Protein AF-A0AAD6YKR9-F1 (afdb_monomer_lite)

Radius of gyration: 43.33 Å; chains: 1; bounding box: 111×114×150 Å

Foldseek 3Di:
DDDDDDDDDDDQQQALDPPPDPPQRDGVVQLCLLLDQAAHDQNLLQLLLVVLVVPFDPVLCLAEAEAGAVLLVLLLCCVPPDDQASPDVSLVVVLCSLQVTNHFKYKYWYDDPDRAIWIWIAGDVQGEIETEGQQQDDDDPSSVVSVVVNCCRRNNDPPHYYYPPQDWHHDDGRHQRSLRRSQSSSCVRPVHDHDDPVCSSVSSVVSSVSSVVVSVVSVVVVVVVDDPPDDPPPDDDDDDDDDDDDDDDDDDDDDDDDDDDDDDDDDDDVVLVVVLVDDDDDDDDDDDDDDDDDDDDDDDDDDDDDDDDDDDDDDDDDDDDDDDDDDDDDDDDDDDDDDDDDDDDDDDDDDDDDDDDDDPPVLVVQLVVQCVPDDPDPQVSSQSNLVSCLVVLNDQADPVLQVLLVVVQPPPVHAPDWDDDRSCQQWTQRPLARDTDGHPGRSDCVSVVVCGVVVVSDHDPPPPPDPPPPDDDDDDDDDDDDDPDFDKAFFQADDVLQPVVLVVCLVQPLFQFAPFDDLLVLVCVQPCVPPVRRDLPPPPADPVNSVVSVVVSVVRTQWGFDDDPVGGHTAGPPFPRMDTDDDPVLNVDNNDGDPSRVVCPPDDPDPDPPVSNDVVVVCVVCVSVVNNLLVDPPDPRDPVSVVVVCVVVCVCVVVQLVVQQVVQQVQVVVCVVVVHDCPPRDGDDVVLVVLLVCCVVDVPVSVVVVVVGVHDDPVVSVVVVLVPQDDPQPCDPVVVVVVVVVCVVVVNDPPDDKDKDKDFAFDDQDWDWDAHDVVRWIWTDFAPDSDTDTDPDPVSVVVVVPDPGGGDRTDIDIDIGDDDPPPDPDDPDPDDPDDD

pLDDT: mean 75.24, std 23.5, range [25.25, 98.62]

Structure (mmCIF, N/CA/C/O backbone):
data_AF-A0AAD6YKR9-F1
#
_entry.id   AF-A0AAD6YKR9-F1
#
loop_
_atom_site.group_PDB
_atom_site.id
_atom_site.type_symbol
_atom_site.label_atom_id
_atom_site.label_alt_id
_atom_site.label_comp_id
_atom_site.label_asym_id
_atom_site.label_entity_id
_atom_site.label_seq_id
_atom_site.pdbx_PDB_ins_code
_atom_site.Cartn_x
_atom_site.Cartn_y
_atom_site.Cartn_z
_atom_site.occupancy
_atom_site.B_iso_or_equiv
_atom_site.auth_seq_id
_atom_site.auth_comp_id
_atom_site.auth_asym_id
_atom_site.auth_atom_id
_atom_site.pdbx_PDB_model_num
ATOM 1 N N . MET A 1 1 ? -7.871 21.750 -25.977 1.00 30.81 1 MET A N 1
ATOM 2 C CA . MET A 1 1 ? -8.612 20.843 -25.073 1.00 30.81 1 MET A CA 1
ATOM 3 C C . MET A 1 1 ? -7.611 20.211 -24.122 1.00 30.81 1 MET A C 1
ATOM 5 O O . MET A 1 1 ? -6.520 19.886 -24.573 1.00 30.81 1 MET A O 1
ATOM 9 N N . VAL A 1 2 ? -7.947 20.084 -22.839 1.00 27.41 2 VAL A N 1
ATOM 10 C CA . VAL A 1 2 ? -7.132 19.394 -21.824 1.00 27.41 2 VAL A CA 1
ATOM 11 C C . VAL A 1 2 ? -7.937 18.183 -21.360 1.00 27.41 2 VAL A C 1
ATOM 13 O O . VAL A 1 2 ? -9.126 18.340 -21.097 1.00 27.41 2 VAL A O 1
ATOM 16 N N . CYS A 1 3 ? -7.325 16.999 -21.279 1.00 25.25 3 CYS A N 1
ATOM 17 C CA . CYS A 1 3 ? -7.979 15.839 -20.670 1.00 25.25 3 CYS A CA 1
ATOM 18 C C . CYS A 1 3 ? -7.855 15.907 -19.140 1.00 25.25 3 CYS A C 1
ATOM 20 O O . CYS A 1 3 ? -6.724 15.946 -18.647 1.00 25.25 3 CYS A O 1
ATOM 22 N N . PRO A 1 4 ? -8.966 15.887 -18.385 1.00 33.78 4 PRO A N 1
ATOM 23 C CA . PRO A 1 4 ? -8.945 15.527 -16.974 1.00 33.78 4 PRO A CA 1
ATOM 24 C C . PRO A 1 4 ? -8.812 14.001 -16.819 1.00 33.78 4 PRO A C 1
ATOM 26 O O . PRO A 1 4 ? -9.111 13.251 -17.747 1.00 33.78 4 PRO A O 1
ATOM 29 N N . GLY A 1 5 ? -8.411 13.543 -15.631 1.00 38.03 5 GLY A N 1
ATOM 30 C CA . GLY A 1 5 ? -8.423 12.121 -15.273 1.00 38.03 5 GLY A CA 1
ATOM 31 C C . GLY A 1 5 ? -7.105 11.380 -15.516 1.00 38.03 5 GLY A C 1
ATOM 32 O O . GLY A 1 5 ? -6.926 10.698 -16.521 1.00 38.03 5 GLY A O 1
ATOM 33 N N . ALA A 1 6 ? -6.220 11.431 -14.523 1.00 30.66 6 ALA A N 1
ATOM 34 C CA . ALA A 1 6 ? -5.310 10.332 -14.215 1.00 30.66 6 ALA A CA 1
ATOM 35 C C . ALA A 1 6 ? -5.617 9.897 -12.771 1.00 30.66 6 ALA A C 1
ATOM 37 O O . ALA A 1 6 ? -5.738 10.777 -11.914 1.00 30.66 6 ALA A O 1
ATOM 38 N N . PRO A 1 7 ? -5.789 8.596 -12.475 1.00 35.00 7 PRO A N 1
ATOM 39 C CA . PRO A 1 7 ? -6.117 8.161 -11.124 1.00 35.00 7 PRO A CA 1
ATOM 40 C C . PRO A 1 7 ? -4.939 8.445 -10.187 1.00 35.00 7 PRO A C 1
ATOM 42 O O . PRO A 1 7 ? -3.826 7.958 -10.393 1.00 35.00 7 PRO A O 1
ATOM 45 N N . HIS A 1 8 ? -5.183 9.235 -9.143 1.00 35.34 8 HIS A N 1
ATOM 46 C CA . HIS A 1 8 ? -4.232 9.374 -8.048 1.00 35.34 8 HIS A CA 1
ATOM 47 C C . HIS A 1 8 ? -4.190 8.054 -7.273 1.00 35.34 8 HIS A C 1
ATOM 49 O O . HIS A 1 8 ? -5.180 7.672 -6.656 1.00 35.34 8 HIS A O 1
ATOM 55 N N . PHE A 1 9 ? -3.046 7.366 -7.295 1.00 37.69 9 PHE A N 1
ATOM 56 C CA . PHE A 1 9 ? -2.819 6.187 -6.461 1.00 37.69 9 PHE A CA 1
ATOM 57 C C . PHE A 1 9 ? -2.916 6.584 -4.983 1.00 37.69 9 PHE A C 1
ATOM 59 O O . PHE A 1 9 ? -2.046 7.281 -4.458 1.00 37.69 9 PHE A O 1
ATOM 66 N N . LEU A 1 10 ? -4.002 6.166 -4.336 1.00 42.97 10 LEU A N 1
ATOM 67 C CA . LEU A 1 10 ? -4.248 6.404 -2.918 1.00 42.97 10 LEU A CA 1
ATOM 68 C C . LEU A 1 10 ? -3.353 5.480 -2.083 1.00 42.97 10 LEU A C 1
ATOM 70 O O . LEU A 1 10 ? -3.050 4.364 -2.495 1.00 42.97 10 LEU A O 1
ATOM 74 N N . SER A 1 11 ? -2.931 5.927 -0.901 1.00 47.50 11 SER A N 1
ATOM 75 C CA . SER A 1 11 ? -2.203 5.056 0.034 1.00 47.50 11 SER A CA 1
ATOM 76 C C . SER A 1 11 ? -3.171 4.142 0.791 1.00 47.50 11 SER A C 1
ATOM 78 O O . SER A 1 11 ? -4.264 4.575 1.152 1.00 47.50 11 SER A O 1
ATOM 80 N N . TRP A 1 12 ? -2.745 2.919 1.129 1.00 43.59 12 TRP A N 1
ATOM 81 C CA . TRP A 1 12 ? -3.464 2.031 2.057 1.00 43.59 12 TRP A CA 1
ATOM 82 C C . TRP A 1 12 ? -3.850 2.733 3.367 1.00 43.59 12 TRP A C 1
ATOM 84 O O . TRP A 1 12 ? -4.947 2.518 3.871 1.00 43.59 12 TRP A O 1
ATOM 94 N N . GLN A 1 13 ? -2.983 3.620 3.872 1.00 54.97 13 GLN A N 1
ATOM 95 C CA . GLN A 1 13 ? -3.182 4.390 5.108 1.00 54.97 13 GLN A CA 1
ATOM 96 C C . GLN A 1 13 ? -3.863 5.755 4.892 1.00 54.97 13 GLN A C 1
ATOM 98 O O . GLN A 1 13 ? -3.960 6.554 5.827 1.00 54.97 13 GLN A O 1
ATOM 103 N N . GLN A 1 14 ? -4.299 6.075 3.670 1.00 64.31 14 GLN A N 1
ATOM 104 C CA . GLN A 1 14 ? -4.978 7.338 3.390 1.00 64.31 14 GLN A CA 1
ATOM 105 C C . GLN A 1 14 ? -6.396 7.316 3.988 1.00 64.31 14 GLN A C 1
ATOM 107 O O . GLN A 1 14 ? -7.160 6.405 3.665 1.00 64.31 14 GLN A O 1
ATOM 112 N N . PRO A 1 15 ? -6.780 8.298 4.829 1.00 68.31 15 PRO A N 1
ATOM 113 C CA . PRO A 1 15 ? -8.119 8.336 5.403 1.00 68.31 15 PRO A CA 1
ATOM 114 C C . PRO A 1 15 ? -9.194 8.504 4.328 1.00 68.31 15 PRO A C 1
ATOM 116 O O . PRO A 1 15 ? -9.160 9.455 3.541 1.00 68.31 15 PRO A O 1
ATOM 119 N N . ILE A 1 16 ? -10.172 7.606 4.338 1.00 70.25 16 ILE A N 1
ATOM 120 C CA . ILE A 1 16 ? -11.372 7.657 3.509 1.00 70.25 16 ILE A CA 1
ATOM 121 C C . ILE A 1 16 ? -12.424 8.449 4.298 1.00 70.25 16 ILE A C 1
ATOM 123 O O . ILE A 1 16 ? -13.108 7.924 5.173 1.00 70.25 16 ILE A O 1
ATOM 127 N N . GLY A 1 17 ? -12.449 9.766 4.081 1.00 55.19 17 GLY A N 1
ATOM 128 C CA . GLY A 1 17 ? -13.055 10.710 5.022 1.00 55.19 17 GLY A CA 1
ATOM 129 C C . GLY A 1 17 ? -14.578 10.860 4.936 1.00 55.19 17 GLY A C 1
ATOM 130 O O . GLY A 1 17 ? -15.104 11.394 3.959 1.00 55.19 17 GLY A O 1
ATOM 131 N N . PHE A 1 18 ? -15.271 10.554 6.035 1.00 58.19 18 PHE A N 1
ATOM 132 C CA . PHE A 1 18 ? -16.626 11.044 6.302 1.00 58.19 18 PHE A CA 1
ATOM 133 C C . PHE A 1 18 ? -16.576 12.555 6.589 1.00 58.19 18 PHE A C 1
ATOM 135 O O . PHE A 1 18 ? -16.309 12.981 7.713 1.00 58.19 18 PHE A O 1
ATOM 142 N N . ALA A 1 19 ? -16.847 13.386 5.578 1.00 48.47 19 ALA A N 1
ATOM 143 C CA . ALA A 1 19 ? -16.595 14.837 5.606 1.00 48.47 19 ALA A CA 1
ATOM 144 C C . ALA A 1 19 ? -17.285 15.636 6.741 1.00 48.47 19 ALA A C 1
ATOM 146 O O . ALA A 1 19 ? -16.928 16.789 6.977 1.00 48.47 19 ALA A O 1
ATOM 147 N N . LYS A 1 20 ? -18.261 15.051 7.452 1.00 51.28 20 LYS A N 1
ATOM 148 C CA . LYS A 1 20 ? -18.996 15.692 8.560 1.00 51.28 20 LYS A CA 1
ATOM 149 C C . LYS A 1 20 ? -18.568 15.230 9.961 1.00 51.28 20 LYS A C 1
ATOM 151 O O . LYS A 1 20 ? -18.873 15.927 10.930 1.00 51.28 20 LYS A O 1
ATOM 156 N N . HIS A 1 21 ? -17.857 14.107 10.098 1.00 51.41 21 HIS A N 1
ATOM 157 C CA . HIS A 1 21 ? -17.496 13.513 11.394 1.00 51.41 21 HIS A CA 1
ATOM 158 C C . HIS A 1 21 ? -16.002 13.118 11.417 1.00 51.41 21 HIS A C 1
ATOM 160 O O . HIS A 1 21 ? -15.635 12.062 10.909 1.00 51.41 21 HIS A O 1
ATOM 166 N N . PRO A 1 22 ? -15.116 13.968 11.986 1.00 43.59 22 PRO A N 1
ATOM 167 C CA . PRO A 1 22 ? -13.678 13.924 11.696 1.00 43.59 22 PRO A CA 1
ATOM 168 C C . PRO A 1 22 ? -12.749 12.980 12.506 1.00 43.59 22 PRO A C 1
ATOM 170 O O . PRO A 1 22 ? -11.551 13.036 12.220 1.00 43.59 22 PRO A O 1
ATOM 173 N N . PRO A 1 23 ? -13.157 12.148 13.496 1.00 51.56 23 PRO A N 1
ATOM 174 C CA . PRO A 1 23 ? -12.191 11.286 14.192 1.00 51.56 23 PRO A CA 1
ATOM 175 C C . PRO A 1 23 ? -11.860 9.992 13.425 1.00 51.56 23 PRO A C 1
ATOM 177 O O . PRO A 1 23 ? -10.745 9.484 13.548 1.00 51.56 23 PRO A O 1
ATOM 180 N N . TYR A 1 24 ? -12.798 9.459 12.635 1.00 63.00 24 TYR A N 1
ATOM 181 C CA . TYR A 1 24 ? -12.702 8.113 12.065 1.00 63.00 24 TYR A CA 1
ATOM 182 C C . TYR A 1 24 ? -11.741 8.064 10.876 1.00 63.00 24 TYR A C 1
ATOM 184 O O . TYR A 1 24 ? -12.052 8.508 9.769 1.00 63.00 24 TYR A O 1
ATOM 192 N N . LYS A 1 25 ? -10.564 7.473 11.093 1.00 73.38 25 LYS A N 1
ATOM 193 C CA . LYS A 1 25 ? -9.632 7.115 10.019 1.00 73.38 25 LYS A CA 1
ATOM 194 C C . LYS A 1 25 ? -9.986 5.736 9.475 1.00 73.38 25 LYS A C 1
ATOM 196 O O . LYS A 1 25 ? -9.222 4.784 9.620 1.00 73.38 25 LYS A O 1
ATOM 201 N N . LEU A 1 26 ? -11.142 5.635 8.823 1.00 82.75 26 LEU A N 1
ATOM 202 C CA . LEU A 1 26 ? -11.401 4.498 7.949 1.00 82.75 26 LEU A CA 1
ATOM 203 C C . LEU A 1 26 ? -10.357 4.509 6.819 1.00 82.75 26 LEU A C 1
ATOM 205 O O . LEU A 1 26 ? -10.018 5.567 6.285 1.00 82.75 26 LEU A O 1
ATOM 209 N N . THR A 1 27 ? -9.807 3.347 6.497 1.00 85.38 27 THR A N 1
ATOM 210 C CA . THR A 1 27 ? -8.739 3.156 5.507 1.00 85.38 27 THR A CA 1
ATOM 211 C C . THR A 1 27 ? -9.074 1.954 4.631 1.00 85.38 27 THR A C 1
ATOM 213 O O . THR A 1 27 ? -9.939 1.150 4.981 1.00 85.38 27 THR A O 1
ATOM 216 N N . TYR A 1 28 ? -8.370 1.790 3.508 1.00 79.31 28 TYR A N 1
ATOM 217 C CA . TYR A 1 28 ? -8.509 0.580 2.689 1.00 79.31 28 TYR A CA 1
ATOM 218 C C . TYR A 1 28 ? -8.043 -0.679 3.437 1.00 79.31 28 TYR A C 1
ATOM 220 O O . TYR A 1 28 ? -8.544 -1.764 3.170 1.00 79.31 28 TYR A O 1
ATOM 228 N N . GLU A 1 29 ? -7.132 -0.522 4.404 1.00 78.81 29 GLU A N 1
ATOM 229 C CA . GLU A 1 29 ? -6.679 -1.588 5.305 1.00 78.81 29 GLU A CA 1
ATOM 230 C C . GLU A 1 29 ? -7.815 -2.038 6.235 1.00 78.81 29 GLU A C 1
ATOM 232 O O . GLU A 1 29 ? -8.189 -3.205 6.205 1.00 78.81 29 GLU A O 1
ATOM 237 N N . HIS A 1 30 ? -8.451 -1.099 6.948 1.00 85.69 30 HIS A N 1
ATOM 238 C CA . HIS A 1 30 ? -9.611 -1.384 7.800 1.00 85.69 30 HIS A CA 1
ATOM 239 C C . HIS A 1 30 ? -10.779 -2.002 7.014 1.00 85.69 30 HIS A C 1
ATOM 241 O O . HIS A 1 30 ? -11.411 -2.943 7.481 1.00 85.69 30 HIS A O 1
ATOM 247 N N . LEU A 1 31 ? -11.051 -1.519 5.797 1.00 84.06 31 LEU A N 1
ATOM 248 C CA . LEU A 1 31 ? -12.107 -2.079 4.948 1.00 84.06 31 LEU A CA 1
ATOM 249 C C . LEU A 1 31 ? -11.773 -3.504 4.454 1.00 84.06 31 LEU A C 1
ATOM 251 O O . LEU A 1 31 ? -12.674 -4.295 4.192 1.00 84.06 31 LEU A O 1
ATOM 255 N N . ALA A 1 32 ? -10.493 -3.875 4.346 1.00 82.38 32 ALA A N 1
ATOM 256 C CA . ALA A 1 32 ? -10.098 -5.235 3.977 1.00 82.38 32 ALA A CA 1
ATOM 257 C C . ALA A 1 32 ? -10.319 -6.261 5.110 1.00 82.38 32 ALA A C 1
ATOM 259 O O . ALA A 1 32 ? -10.447 -7.454 4.816 1.00 82.38 32 ALA A O 1
ATOM 260 N N . ASP A 1 33 ? -10.417 -5.829 6.375 1.00 83.69 33 ASP A N 1
ATOM 261 C CA . ASP A 1 33 ? -10.671 -6.721 7.518 1.00 83.69 33 ASP A CA 1
ATOM 262 C C . ASP A 1 33 ? -12.056 -7.394 7.452 1.00 83.69 33 ASP A C 1
ATOM 264 O O . ASP A 1 33 ? -12.194 -8.551 7.868 1.00 83.69 33 ASP A O 1
ATOM 268 N N . ASP A 1 34 ? -13.057 -6.734 6.854 1.00 84.31 34 ASP A N 1
ATOM 269 C CA . ASP A 1 34 ? -14.379 -7.320 6.580 1.00 84.31 34 ASP A CA 1
ATOM 270 C C . ASP A 1 34 ? -14.308 -8.511 5.612 1.00 84.31 34 ASP A C 1
ATOM 272 O O . ASP A 1 34 ? -15.046 -9.485 5.754 1.00 84.31 34 ASP A O 1
ATOM 276 N N . LEU A 1 35 ? -13.393 -8.494 4.640 1.00 84.44 35 LEU A N 1
ATOM 277 C CA . LEU A 1 35 ? -13.245 -9.596 3.680 1.00 84.44 35 LEU A CA 1
ATOM 278 C C . LEU A 1 35 ? -12.481 -10.805 4.253 1.00 84.44 35 LEU A C 1
ATOM 280 O O . LEU A 1 35 ? -12.426 -11.859 3.607 1.00 84.44 35 LEU A O 1
ATOM 284 N N . GLY A 1 36 ? -11.880 -10.660 5.437 1.00 84.44 36 GLY A N 1
ATOM 285 C CA . GLY A 1 36 ? -11.018 -11.656 6.069 1.00 84.44 36 GLY A CA 1
ATOM 286 C C . GLY A 1 36 ? -11.638 -12.393 7.260 1.00 84.44 36 GLY A C 1
ATOM 287 O O . GLY A 1 36 ? -12.846 -12.398 7.500 1.00 84.44 36 GLY A O 1
ATOM 288 N N . GLU A 1 37 ? -10.759 -13.007 8.051 1.00 87.62 37 GLU A N 1
ATOM 289 C CA . GLU A 1 37 ? -11.054 -13.588 9.372 1.00 87.62 37 GLU A CA 1
ATOM 290 C C . GLU A 1 37 ? -10.409 -12.738 10.487 1.00 87.62 37 GLU A C 1
ATOM 292 O O . GLU A 1 37 ? -10.024 -13.241 11.536 1.00 87.62 37 GLU A O 1
ATOM 297 N N . ASN A 1 38 ? -10.266 -11.429 10.252 1.00 88.94 38 ASN A N 1
ATOM 298 C CA . ASN A 1 38 ? -9.719 -10.487 11.226 1.00 88.94 38 ASN A CA 1
ATOM 299 C C . ASN A 1 38 ? -10.822 -9.951 12.157 1.00 88.94 38 ASN A C 1
ATOM 301 O O . ASN A 1 38 ? -12.008 -9.955 11.809 1.00 88.94 38 ASN A O 1
ATOM 305 N N . LEU A 1 39 ? -10.416 -9.471 13.335 1.00 91.38 39 LEU A N 1
ATOM 306 C CA . LEU A 1 39 ? -11.245 -8.627 14.199 1.00 91.38 39 LEU A CA 1
ATOM 307 C C . LEU A 1 39 ? -11.442 -7.257 13.544 1.00 91.38 39 LEU A C 1
ATOM 309 O O . LEU A 1 39 ? -10.503 -6.717 12.968 1.00 91.38 39 LEU A O 1
ATOM 313 N N . LEU A 1 40 ? -12.636 -6.680 13.674 1.00 94.31 40 LEU A N 1
ATOM 314 C CA . LEU A 1 40 ? -12.920 -5.348 13.136 1.00 94.31 40 LEU A CA 1
ATOM 315 C C . LEU A 1 40 ? -12.443 -4.236 14.072 1.00 94.31 40 LEU A C 1
ATOM 317 O O . LEU A 1 40 ? -12.635 -4.309 15.292 1.00 94.31 40 LEU A O 1
ATOM 321 N N . SER A 1 41 ? -11.857 -3.192 13.484 1.00 94.19 41 SER A N 1
ATOM 322 C CA . SER A 1 41 ? -11.467 -1.981 14.202 1.00 94.19 41 SER A CA 1
ATOM 323 C C . SER A 1 41 ? -12.678 -1.124 14.588 1.00 94.19 41 SER A C 1
ATOM 325 O O . SER A 1 41 ? -13.777 -1.270 14.047 1.00 94.19 41 SER A O 1
ATOM 327 N N . ASP A 1 42 ? -12.441 -0.194 15.515 1.00 94.06 42 ASP A N 1
ATOM 328 C CA . ASP A 1 42 ? -13.374 0.876 15.890 1.00 94.06 42 ASP A CA 1
ATOM 329 C C . ASP A 1 42 ? -13.989 1.569 14.663 1.00 94.06 42 ASP A C 1
ATOM 331 O O . ASP A 1 42 ? -15.202 1.709 14.552 1.00 94.06 42 ASP A O 1
ATOM 335 N N . SER A 1 43 ? -13.143 1.896 13.690 1.00 93.12 43 SER A N 1
ATOM 336 C CA . SER A 1 43 ? -13.470 2.654 12.487 1.00 93.12 43 SER A CA 1
ATOM 337 C C . SER A 1 43 ? -14.385 1.892 11.523 1.00 93.12 43 SER A C 1
ATOM 339 O O . SER A 1 43 ? -15.132 2.529 10.783 1.00 93.12 43 SER A O 1
ATOM 341 N N . VAL A 1 44 ? -14.351 0.552 11.524 1.00 93.69 44 VAL A N 1
ATOM 342 C CA . VAL A 1 44 ? -15.284 -0.280 10.740 1.00 93.69 44 VAL A CA 1
ATOM 343 C C . VAL A 1 44 ? -16.626 -0.394 11.458 1.00 93.69 44 VAL A C 1
ATOM 345 O O . VAL A 1 44 ? -17.671 -0.191 10.843 1.00 93.69 44 VAL A O 1
ATOM 348 N N . VAL A 1 45 ? -16.612 -0.653 12.771 1.00 96.31 45 VAL A N 1
ATOM 349 C CA . VAL A 1 45 ? -17.840 -0.722 13.582 1.00 96.31 45 VAL A CA 1
ATOM 350 C C . VAL A 1 45 ? -18.590 0.613 13.532 1.00 96.31 45 VAL A C 1
ATOM 352 O O . VAL A 1 45 ? -19.795 0.626 13.293 1.00 96.31 45 VAL A O 1
ATOM 355 N N . ASP A 1 46 ? -17.890 1.742 13.648 1.00 95.06 46 ASP A N 1
ATOM 356 C CA . ASP A 1 46 ? -18.496 3.072 13.531 1.00 95.06 46 ASP A CA 1
ATOM 357 C C . ASP A 1 46 ? -19.015 3.391 12.120 1.00 95.06 46 ASP A C 1
ATOM 359 O O . ASP A 1 46 ? -20.040 4.064 11.998 1.00 95.06 46 ASP A O 1
ATOM 363 N N . ALA A 1 47 ? -18.387 2.867 11.061 1.00 93.12 47 ALA A N 1
ATOM 364 C CA . ALA A 1 47 ? -18.905 2.991 9.696 1.00 93.12 47 ALA A CA 1
ATOM 365 C C . ALA A 1 47 ? -20.208 2.194 9.490 1.00 93.12 47 ALA A C 1
ATOM 367 O O . ALA A 1 47 ? -21.140 2.701 8.863 1.00 93.12 47 ALA A O 1
ATOM 368 N N . LEU A 1 48 ? -20.319 0.989 10.066 1.00 95.75 48 LEU A N 1
ATOM 369 C CA . LEU A 1 48 ? -21.569 0.215 10.068 1.00 95.75 48 LEU A CA 1
ATOM 370 C C . LEU A 1 48 ? -22.667 0.907 10.886 1.00 95.75 48 LEU A C 1
ATOM 372 O O . LEU A 1 48 ? -23.825 0.934 10.479 1.00 95.75 48 LEU A O 1
ATOM 376 N N . LEU A 1 49 ? -22.318 1.523 12.014 1.00 96.44 49 LEU A N 1
ATOM 377 C CA . LEU A 1 49 ? -23.282 2.268 12.826 1.00 96.44 49 LEU A CA 1
ATOM 378 C C . LEU A 1 49 ? -23.742 3.564 12.147 1.00 96.44 49 LEU A C 1
ATOM 380 O O . LEU A 1 49 ? -24.879 3.988 12.360 1.00 96.44 49 LEU A O 1
ATOM 384 N N . GLU A 1 50 ? -22.908 4.185 11.313 1.00 93.38 50 GLU A N 1
ATOM 385 C CA . GLU A 1 50 ? -23.327 5.297 10.454 1.00 93.38 50 GLU A CA 1
ATOM 386 C C . GLU A 1 50 ? -24.305 4.838 9.353 1.00 93.38 50 GLU A C 1
ATOM 388 O O . GLU A 1 50 ? -25.227 5.588 9.026 1.00 93.38 50 GLU A O 1
ATOM 393 N N . GLU A 1 51 ? -24.212 3.593 8.858 1.00 94.88 51 GLU A N 1
ATOM 394 C CA . GLU A 1 51 ? -25.262 3.021 7.996 1.00 94.88 51 GLU A CA 1
ATOM 395 C C . GLU A 1 51 ? -26.597 2.918 8.742 1.00 94.88 51 GLU A C 1
ATOM 397 O O . GLU A 1 51 ? -27.601 3.460 8.267 1.00 94.88 51 GLU A O 1
ATOM 402 N N . VAL A 1 52 ? -26.595 2.324 9.943 1.00 96.25 52 VAL A N 1
ATOM 403 C CA . VAL A 1 52 ? -27.800 2.187 10.783 1.00 96.25 52 VAL A CA 1
ATOM 404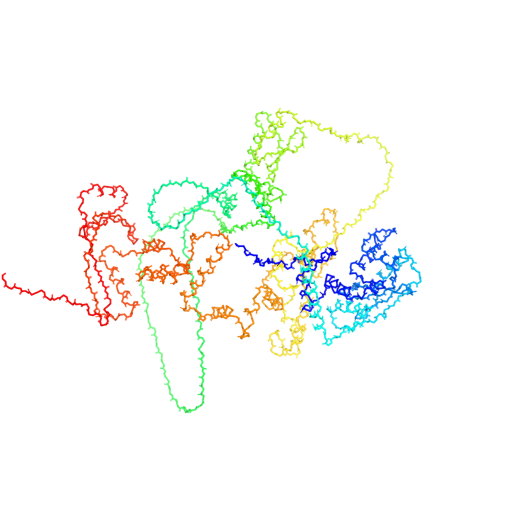 C C . VAL A 1 52 ? -28.429 3.558 11.060 1.00 96.25 52 VAL A C 1
ATOM 406 O O . VAL A 1 52 ? -29.648 3.713 10.960 1.00 96.25 52 VAL A O 1
ATOM 409 N N . LYS A 1 53 ? -27.607 4.585 11.324 1.00 95.06 53 LYS A N 1
ATOM 410 C CA . LYS A 1 53 ? -28.059 5.983 11.456 1.00 95.06 53 LYS A CA 1
ATOM 411 C C . LYS A 1 53 ? -28.659 6.539 10.163 1.00 95.06 53 LYS A C 1
ATOM 413 O O . LYS A 1 53 ? -29.665 7.239 10.233 1.00 95.06 53 LYS A O 1
ATOM 418 N N . SER A 1 54 ? -28.088 6.232 8.997 1.00 93.06 54 SER A N 1
ATOM 419 C CA . SER A 1 54 ? -28.605 6.713 7.706 1.00 93.06 54 SER A CA 1
ATOM 420 C C . SER A 1 54 ? -29.934 6.059 7.296 1.00 93.06 54 SER A C 1
ATOM 422 O O . SER A 1 54 ? -30.723 6.673 6.577 1.00 93.06 54 SER A O 1
ATOM 424 N N . ARG A 1 55 ? -30.210 4.845 7.793 1.00 95.25 55 ARG A N 1
ATOM 425 C CA . ARG A 1 55 ? -31.459 4.098 7.561 1.00 95.25 55 ARG A CA 1
ATOM 426 C C . ARG A 1 55 ? -32.577 4.398 8.566 1.00 95.25 55 ARG A C 1
ATOM 428 O O . ARG A 1 55 ? -33.720 4.028 8.301 1.00 95.25 55 ARG A O 1
ATOM 435 N N . LEU A 1 56 ? -32.292 5.064 9.691 1.00 95.69 56 LEU A N 1
ATOM 436 C CA . LEU A 1 56 ? -33.310 5.437 10.681 1.00 95.69 56 LEU A CA 1
ATOM 437 C C . LEU A 1 56 ? -34.346 6.412 10.080 1.00 95.69 56 LEU A C 1
ATOM 439 O O . LEU A 1 56 ? -33.977 7.502 9.635 1.00 95.69 56 LEU A O 1
ATOM 443 N N . PRO A 1 57 ? -35.657 6.096 10.116 1.00 94.31 57 PRO A N 1
ATOM 444 C CA . PRO A 1 57 ? -36.698 7.039 9.713 1.00 94.31 57 PRO A CA 1
ATOM 445 C C . PRO A 1 57 ? -36.648 8.336 10.533 1.00 94.31 57 PRO A C 1
ATOM 447 O O . PRO A 1 57 ? -36.456 8.297 11.745 1.00 94.31 57 PRO A O 1
ATOM 450 N N . ALA A 1 58 ? -36.932 9.485 9.912 1.00 92.19 58 ALA A N 1
ATOM 451 C CA . ALA A 1 58 ? -36.833 10.815 10.543 1.00 92.19 58 ALA A CA 1
ATOM 452 C C . ALA A 1 58 ? -37.790 11.075 11.739 1.00 92.19 58 ALA A C 1
ATOM 454 O O . ALA A 1 58 ? -37.741 12.139 12.364 1.00 92.19 58 ALA A O 1
ATOM 455 N N . ALA A 1 59 ? -38.681 10.124 12.041 1.00 90.62 59 ALA A N 1
ATOM 456 C CA . ALA A 1 59 ? -39.416 10.048 13.303 1.00 90.62 59 ALA A CA 1
ATOM 457 C C . ALA A 1 59 ? -38.599 9.282 14.360 1.00 90.62 59 ALA A C 1
ATOM 459 O O . ALA A 1 59 ? -38.239 9.857 15.383 1.00 90.62 59 ALA A O 1
ATOM 460 N N . ALA A 1 60 ? -38.216 8.035 14.061 1.00 91.56 60 ALA A N 1
ATOM 461 C CA . ALA A 1 60 ? -37.401 7.183 14.928 1.00 91.56 60 ALA A CA 1
ATOM 462 C C . ALA A 1 60 ? -36.049 7.821 15.298 1.00 91.56 60 ALA A C 1
ATOM 464 O O . ALA A 1 60 ? -35.602 7.675 16.428 1.00 91.56 60 ALA A O 1
ATOM 465 N N . SER A 1 61 ? -35.432 8.619 14.420 1.00 89.12 61 SER A N 1
ATOM 466 C CA . SER A 1 61 ? -34.194 9.362 14.720 1.00 89.12 61 SER A CA 1
ATOM 467 C C . SER A 1 61 ? -34.351 10.483 15.770 1.00 89.12 61 SER A C 1
ATOM 469 O O . SER A 1 61 ? -33.384 11.187 16.060 1.00 89.12 61 SER A O 1
ATOM 471 N N . LYS A 1 62 ? -35.564 10.705 16.302 1.00 89.69 62 LYS A N 1
ATOM 472 C CA . LYS A 1 62 ? -35.859 11.582 17.456 1.00 89.69 62 LYS A CA 1
ATOM 473 C C . LYS A 1 62 ? -36.172 10.806 18.740 1.00 89.69 62 LYS A C 1
ATOM 475 O O . LYS A 1 62 ? -36.419 11.425 19.772 1.00 89.69 62 LYS A O 1
ATOM 480 N N . GLU A 1 63 ? -36.219 9.481 18.655 1.00 94.12 63 GLU A N 1
ATOM 481 C CA . GLU A 1 63 ? -36.571 8.557 19.739 1.00 94.12 63 GLU A CA 1
ATOM 482 C C . GLU A 1 63 ? -35.400 7.607 20.038 1.00 94.12 63 GLU A C 1
ATOM 484 O O . GLU A 1 63 ? -35.139 7.294 21.198 1.00 94.12 63 GLU A O 1
ATOM 489 N N . ILE A 1 64 ? -34.654 7.215 19.002 1.00 96.44 64 ILE A N 1
ATOM 490 C CA . ILE A 1 64 ? -33.500 6.319 19.036 1.00 96.44 64 ILE A CA 1
ATOM 491 C C . ILE A 1 64 ? -32.238 7.113 18.687 1.00 96.44 64 ILE A C 1
ATOM 493 O O . ILE A 1 64 ? -32.101 7.651 17.586 1.00 96.44 64 ILE A O 1
ATOM 497 N N . VAL A 1 65 ? -31.290 7.145 19.620 1.00 96.00 65 VAL A N 1
ATOM 498 C CA . VAL A 1 65 ? -29.937 7.673 19.419 1.00 96.00 65 VAL A CA 1
ATOM 499 C C . VAL A 1 65 ? -28.981 6.493 19.258 1.00 96.00 65 VAL A C 1
ATOM 501 O O . VAL A 1 65 ? -28.963 5.604 20.105 1.00 96.00 65 VAL A O 1
ATOM 504 N N . VAL A 1 66 ? -28.165 6.483 18.202 1.00 97.12 66 VAL A N 1
ATOM 505 C CA . VAL A 1 66 ? -27.093 5.490 18.014 1.00 97.12 66 VAL A CA 1
ATOM 506 C C . VAL A 1 66 ? -25.749 6.159 18.283 1.00 97.12 66 VAL A C 1
ATOM 508 O O . VAL A 1 66 ? -25.361 7.092 17.573 1.00 97.12 66 VAL A O 1
ATOM 511 N N . ALA A 1 67 ? -25.055 5.689 19.316 1.00 97.06 67 ALA A N 1
ATOM 512 C CA . ALA A 1 67 ? -23.722 6.147 19.672 1.00 97.06 67 ALA A CA 1
ATOM 513 C C . ALA A 1 67 ? -22.629 5.480 18.829 1.00 97.06 67 ALA A C 1
ATOM 515 O O . ALA A 1 67 ? -22.839 4.472 18.157 1.00 97.06 67 ALA A O 1
ATOM 516 N N . ASP A 1 68 ? -21.448 6.076 18.908 1.00 95.50 68 ASP A N 1
ATOM 517 C CA . ASP A 1 68 ? -20.192 5.577 18.357 1.00 95.50 68 ASP A CA 1
ATOM 518 C C . ASP A 1 68 ? -19.383 4.763 19.389 1.00 95.50 68 ASP A C 1
ATOM 520 O O . ASP A 1 68 ? -19.669 4.792 20.589 1.00 95.50 68 ASP A O 1
ATOM 524 N N . THR A 1 69 ? -18.347 4.049 18.942 1.00 95.69 69 THR A N 1
ATOM 525 C CA . THR A 1 69 ? -17.440 3.274 19.816 1.00 95.69 69 THR A CA 1
ATOM 526 C C . THR A 1 69 ? -16.669 4.150 20.810 1.00 95.69 69 THR A C 1
ATOM 528 O O . THR A 1 69 ? -16.371 3.728 21.934 1.00 95.69 69 THR A O 1
ATOM 531 N N . PHE A 1 70 ? -16.387 5.399 20.432 1.00 93.81 70 PHE A N 1
ATOM 532 C CA . PHE A 1 70 ? -15.620 6.345 21.237 1.00 93.81 70 PHE A CA 1
ATOM 533 C C . PHE A 1 70 ? -16.405 6.852 22.460 1.00 93.81 70 PHE A C 1
ATOM 535 O O . PHE A 1 70 ? -15.808 7.082 23.513 1.00 93.81 70 PHE A O 1
ATOM 542 N N . PHE A 1 71 ? -17.738 6.934 22.385 1.00 95.31 71 PHE A N 1
ATOM 543 C CA . PHE A 1 71 ? -18.612 7.218 23.528 1.00 95.31 71 PHE A CA 1
ATOM 544 C C . PHE A 1 71 ? -18.356 6.282 24.722 1.00 95.31 71 PHE A C 1
ATOM 546 O O . PHE A 1 71 ? -18.025 6.762 25.809 1.00 95.31 71 PHE A O 1
ATOM 553 N N . SER A 1 72 ? -18.453 4.960 24.545 1.00 95.69 72 SER A N 1
ATOM 554 C CA . SER A 1 72 ? -18.294 4.012 25.661 1.00 95.69 72 SER A CA 1
ATOM 555 C C . SER A 1 72 ? -16.851 3.928 26.172 1.00 95.69 72 SER A C 1
ATOM 557 O O . SER A 1 72 ? -16.637 3.670 27.361 1.00 95.69 72 SER A O 1
ATOM 559 N N . ALA A 1 73 ? -15.858 4.233 25.329 1.00 92.94 73 ALA A N 1
ATOM 560 C CA . ALA A 1 73 ? -14.484 4.455 25.778 1.00 92.94 73 ALA A CA 1
ATOM 561 C C . ALA A 1 73 ? -14.381 5.699 26.688 1.00 92.94 73 ALA A C 1
ATOM 563 O O . ALA A 1 73 ? -13.866 5.604 27.804 1.00 92.94 73 ALA A O 1
ATOM 564 N N . CYS A 1 74 ? -14.942 6.840 26.273 1.00 92.56 74 CYS A N 1
ATOM 565 C CA . CYS A 1 74 ? -14.951 8.078 27.061 1.00 92.56 74 CYS A CA 1
ATOM 566 C C . CYS A 1 74 ? -15.741 7.979 28.376 1.00 92.56 74 CYS A C 1
ATOM 568 O O . CYS A 1 74 ? -15.321 8.578 29.368 1.00 92.56 74 CYS A O 1
ATOM 570 N N . ILE A 1 75 ? -16.842 7.219 28.421 1.00 93.94 75 ILE A N 1
ATOM 571 C CA . ILE A 1 75 ? -17.528 6.905 29.686 1.00 93.94 75 ILE A CA 1
ATOM 572 C C . ILE A 1 75 ? -16.613 6.066 30.584 1.00 93.94 75 ILE A C 1
ATOM 574 O O . ILE A 1 75 ? -16.398 6.418 31.740 1.00 93.94 75 ILE A O 1
ATOM 578 N N . THR A 1 76 ? -16.002 5.005 30.048 1.00 91.50 76 THR A N 1
ATOM 579 C CA . THR A 1 76 ? -15.101 4.142 30.826 1.00 91.50 76 THR A CA 1
ATOM 580 C C . THR A 1 76 ? -13.934 4.932 31.434 1.00 91.50 76 THR A C 1
ATOM 582 O O . THR A 1 76 ? -13.578 4.696 32.591 1.00 91.50 76 THR A O 1
ATOM 585 N N . ASP A 1 77 ? -13.340 5.875 30.695 1.00 87.19 77 ASP A N 1
ATOM 586 C CA . ASP A 1 77 ? -12.178 6.662 31.138 1.00 87.19 77 ASP A CA 1
ATOM 587 C C . ASP A 1 77 ? -12.498 7.924 31.952 1.00 87.19 77 ASP A C 1
ATOM 589 O O . ASP A 1 77 ? -11.658 8.343 32.756 1.00 87.19 77 ASP A O 1
ATOM 593 N N . GLY A 1 78 ? -13.699 8.502 31.834 1.00 72.25 78 GLY A N 1
ATOM 594 C CA . GLY A 1 78 ? -14.076 9.710 32.582 1.00 72.25 78 GLY A CA 1
ATOM 595 C C . GLY A 1 78 ? -13.976 9.567 34.105 1.00 72.25 78 GLY A C 1
ATOM 596 O O . GLY A 1 78 ? -13.623 10.541 34.774 1.00 72.25 78 GLY A O 1
ATOM 597 N N . ALA A 1 79 ? -14.121 8.336 34.611 1.00 57.66 79 ALA A N 1
ATOM 598 C CA . ALA A 1 79 ? -13.767 7.872 35.957 1.00 57.66 79 ALA A CA 1
ATOM 599 C C . ALA A 1 79 ? -12.494 8.507 36.552 1.00 57.66 79 ALA A C 1
ATOM 601 O O . ALA A 1 79 ? -12.412 8.805 37.745 1.00 57.66 79 ALA A O 1
ATOM 602 N N . ALA A 1 80 ? -11.463 8.670 35.715 1.00 56.03 80 ALA A N 1
ATOM 603 C CA . ALA A 1 80 ? -10.119 9.070 36.120 1.00 56.03 80 ALA A CA 1
ATOM 604 C C . ALA A 1 80 ? -9.810 10.560 35.876 1.00 56.03 80 ALA A C 1
ATOM 606 O O . ALA A 1 80 ? -8.755 11.032 36.302 1.00 56.03 80 ALA A O 1
ATOM 607 N N . GLY A 1 81 ? -10.682 11.283 35.163 1.00 55.16 81 GLY A N 1
ATOM 608 C CA . GLY A 1 81 ? -10.370 12.590 34.577 1.00 55.16 81 GLY A CA 1
ATOM 609 C C . GLY A 1 81 ? -10.586 13.779 35.514 1.00 55.16 81 GLY A C 1
ATOM 610 O O . GLY A 1 81 ? -9.635 14.472 35.876 1.00 55.16 81 GLY A O 1
ATOM 611 N N . ASN A 1 82 ? -11.842 14.054 35.875 1.00 53.72 82 ASN A N 1
ATOM 612 C CA . ASN A 1 82 ? -12.212 15.172 36.746 1.00 53.72 82 ASN A CA 1
ATOM 613 C C . ASN A 1 82 ? -13.569 14.903 37.427 1.00 53.72 82 ASN A C 1
ATOM 615 O O . ASN A 1 82 ? -14.414 14.205 36.873 1.00 53.72 82 ASN A O 1
ATOM 619 N N . LYS A 1 83 ? -13.801 15.454 38.624 1.00 57.25 83 LYS A N 1
ATOM 620 C CA . LYS A 1 83 ? -15.003 15.142 39.426 1.00 57.25 83 LYS A CA 1
ATOM 621 C C . LYS A 1 83 ? -16.273 15.884 38.993 1.00 57.25 83 LYS A C 1
ATOM 623 O O . LYS A 1 83 ? -17.367 15.446 39.338 1.00 57.25 83 LYS A O 1
ATOM 628 N N . GLU A 1 84 ? -16.129 16.991 38.270 1.00 61.06 84 GLU A N 1
ATOM 629 C CA . GLU A 1 84 ? -17.209 17.966 38.057 1.00 61.06 84 GLU A CA 1
ATOM 630 C C . GLU A 1 84 ? -18.111 17.661 36.846 1.00 61.06 84 GLU A C 1
ATOM 632 O O . GLU A 1 84 ? -19.276 18.038 36.864 1.00 61.06 84 GLU A O 1
ATOM 637 N N . SER A 1 85 ? -17.619 16.968 35.810 1.00 66.88 85 SER A N 1
ATOM 638 C CA . SER A 1 85 ? -18.424 16.491 34.664 1.00 66.88 85 SER A CA 1
ATOM 639 C C . SER A 1 85 ? -17.666 15.442 33.835 1.00 66.88 85 SER A C 1
ATOM 641 O O . SER A 1 85 ? -16.435 15.371 33.907 1.00 66.88 85 SER A O 1
ATOM 643 N N . PHE A 1 86 ? -18.364 14.660 32.996 1.00 76.88 86 PHE A N 1
ATOM 644 C CA . PHE A 1 86 ? -17.715 13.891 31.924 1.00 76.88 86 PHE A CA 1
ATOM 645 C C . PHE A 1 86 ? -17.258 14.859 30.819 1.00 76.88 86 PHE A C 1
ATOM 647 O O . PHE A 1 86 ? -17.949 15.084 29.828 1.00 76.88 86 PHE A O 1
ATOM 654 N N . GLY A 1 87 ? -16.078 15.460 31.003 1.00 79.38 87 GLY A N 1
ATOM 655 C CA . GLY A 1 87 ? -15.529 16.538 30.164 1.00 79.38 87 GLY A CA 1
ATOM 656 C C . GLY A 1 87 ? -15.161 16.178 28.715 1.00 79.38 87 GLY A C 1
ATOM 657 O O . GLY A 1 87 ? -14.466 16.952 28.060 1.00 79.38 87 GLY A O 1
ATOM 658 N N . TYR A 1 88 ? -15.587 15.020 28.207 1.00 87.38 88 TYR A N 1
ATOM 659 C CA . TYR A 1 88 ? -15.384 14.613 26.819 1.00 87.38 88 TYR A CA 1
ATOM 660 C C . TYR A 1 88 ? -16.505 15.179 25.927 1.00 87.38 88 TYR A C 1
ATOM 662 O O . TYR A 1 88 ? -17.673 14.880 26.183 1.00 87.38 88 TYR A O 1
ATOM 670 N N . PRO A 1 89 ? -16.197 15.910 24.834 1.00 89.44 89 PRO A N 1
ATOM 671 C CA . PRO A 1 89 ? -17.222 16.487 23.956 1.00 89.44 89 PRO A CA 1
ATOM 672 C C . PRO A 1 89 ? -18.200 15.464 23.358 1.00 89.44 89 PRO A C 1
ATOM 674 O O . PRO A 1 89 ? -19.363 15.789 23.138 1.00 89.44 89 PRO A O 1
ATOM 677 N N . VAL A 1 90 ? -17.761 14.217 23.137 1.00 90.50 90 VAL A N 1
ATOM 678 C CA . VAL A 1 90 ? -18.634 13.120 22.682 1.00 90.50 90 VAL A CA 1
ATOM 679 C C . VAL A 1 90 ? -19.681 12.746 23.737 1.00 90.50 90 VAL A C 1
ATOM 681 O O . VAL A 1 90 ? -20.852 12.593 23.407 1.00 90.50 90 VAL A O 1
ATOM 684 N N . VAL A 1 91 ? -19.305 12.692 25.019 1.00 92.88 91 VAL A N 1
ATOM 685 C CA . VAL A 1 91 ? -20.254 12.420 26.107 1.00 92.88 91 VAL A CA 1
ATOM 686 C C . VAL A 1 91 ? -21.202 13.604 26.276 1.00 92.88 91 VAL A C 1
ATOM 688 O O . VAL A 1 91 ? -22.406 13.400 26.353 1.00 92.88 91 VAL A O 1
ATOM 691 N N . GLN A 1 92 ? -20.698 14.841 26.220 1.00 91.62 92 GLN A N 1
ATOM 692 C CA . GLN A 1 92 ? -21.529 16.051 26.294 1.00 91.62 92 GLN A CA 1
ATOM 693 C C . GLN A 1 92 ? -22.547 16.153 25.141 1.00 91.62 92 GLN A C 1
ATOM 695 O O . GLN A 1 92 ? -23.694 16.530 25.383 1.00 91.62 92 GLN A O 1
ATOM 700 N N . LYS A 1 93 ? -22.168 15.758 23.913 1.00 92.31 93 LYS A N 1
ATOM 701 C CA . LYS A 1 93 ? -23.086 15.603 22.767 1.00 92.31 93 LYS A CA 1
ATOM 702 C C . LYS A 1 93 ? -24.233 14.654 23.119 1.00 92.31 93 LYS A C 1
ATOM 704 O O . LYS A 1 93 ? -25.392 15.027 22.945 1.00 92.31 93 LYS A O 1
ATOM 709 N N . TYR A 1 94 ? -23.927 13.456 23.619 1.00 93.75 94 TYR A N 1
ATOM 710 C CA . TYR A 1 94 ? -24.960 12.474 23.948 1.00 93.75 94 TYR A CA 1
ATOM 711 C C . TYR A 1 94 ? -25.791 12.892 25.170 1.00 93.75 94 TYR A C 1
ATOM 713 O O . TYR A 1 94 ? -27.012 12.815 25.091 1.00 93.75 94 TYR A O 1
ATOM 721 N N . THR A 1 95 ? -25.197 13.474 26.223 1.00 93.62 95 THR A N 1
ATOM 722 C CA . THR A 1 95 ? -25.944 14.118 27.324 1.00 93.62 95 THR A CA 1
ATOM 723 C C . THR A 1 95 ? -26.982 15.096 26.771 1.00 93.62 95 THR A C 1
ATOM 725 O O . THR A 1 95 ? -28.161 14.981 27.092 1.00 93.62 95 THR A O 1
ATOM 728 N N . ALA A 1 96 ? -26.577 16.017 25.889 1.00 92.06 96 ALA A N 1
ATOM 729 C CA . ALA A 1 96 ? -27.478 17.011 25.310 1.00 92.06 96 ALA A CA 1
ATOM 730 C C . ALA A 1 96 ? -28.577 16.399 24.416 1.00 92.06 96 ALA A C 1
ATOM 732 O O . ALA A 1 96 ? -29.677 16.947 24.358 1.00 92.06 96 ALA A O 1
ATOM 733 N N . GLN A 1 97 ? -28.319 15.272 23.745 1.00 91.44 97 GLN A N 1
ATOM 734 C CA . GLN A 1 97 ? -29.329 14.553 22.954 1.00 91.44 97 GLN A CA 1
ATOM 735 C C . GLN A 1 97 ? -30.345 13.786 23.817 1.00 91.44 97 GLN A C 1
ATOM 737 O O . GLN A 1 97 ? -31.483 13.605 23.384 1.00 91.44 97 GLN A O 1
ATOM 742 N N . LEU A 1 98 ? -29.963 13.362 25.026 1.00 92.00 98 LEU A N 1
ATOM 743 C CA . LEU A 1 98 ? -30.865 12.699 25.976 1.00 92.00 98 LEU A CA 1
ATOM 744 C C . LEU A 1 98 ? -31.654 13.701 26.837 1.00 92.00 98 LEU A C 1
ATOM 746 O O . LEU A 1 98 ? -32.795 13.418 27.179 1.00 92.00 98 LEU A O 1
ATOM 750 N N . THR A 1 99 ? -31.094 14.874 27.161 1.00 91.62 99 THR A N 1
ATOM 751 C CA . THR A 1 99 ? -31.767 15.874 28.020 1.00 91.62 99 THR A CA 1
ATOM 752 C C . THR A 1 99 ? -32.636 16.886 27.271 1.00 91.62 99 THR A C 1
ATOM 754 O O . THR A 1 99 ? -33.594 17.390 27.850 1.00 91.62 99 THR A O 1
ATOM 757 N N . ASN A 1 100 ? -32.343 17.191 25.999 1.00 85.81 100 ASN A N 1
ATOM 758 C CA . ASN A 1 100 ? -33.139 18.136 25.190 1.00 85.81 100 ASN A CA 1
ATOM 759 C C . ASN A 1 100 ? -34.087 17.447 24.188 1.00 85.81 100 ASN A C 1
ATOM 761 O O . ASN A 1 100 ? -34.813 18.130 23.465 1.00 85.81 100 ASN A O 1
ATOM 765 N N . GLY A 1 101 ? -34.033 16.118 24.073 1.00 72.12 101 GLY A N 1
ATOM 766 C CA . GLY A 1 101 ? -34.761 15.359 23.057 1.00 72.12 101 GLY A CA 1
ATOM 767 C C . GLY A 1 101 ? -36.053 14.716 23.561 1.00 72.12 101 GLY A C 1
ATOM 768 O O . GLY A 1 101 ? -36.242 14.498 24.751 1.00 72.12 101 GLY A O 1
ATOM 769 N N . SER A 1 102 ? -36.897 14.305 22.612 1.00 75.38 102 SER A N 1
ATOM 770 C CA . SER A 1 102 ? -37.900 13.243 22.801 1.00 75.38 102 SER A CA 1
ATOM 771 C C . SER A 1 102 ? -37.277 11.836 22.827 1.00 75.38 102 SER A C 1
ATOM 773 O O . SER A 1 102 ? -37.997 10.840 22.830 1.00 75.38 102 SER A O 1
ATOM 775 N N . SER A 1 103 ? -35.943 11.757 22.798 1.00 69.62 103 SER A N 1
ATOM 776 C CA . SER A 1 103 ? -35.144 10.538 22.826 1.00 69.62 103 SER A CA 1
ATOM 777 C C . SER A 1 103 ? -35.610 9.629 23.961 1.00 69.62 103 SER A C 1
ATOM 779 O O . SER A 1 103 ? -35.696 10.058 25.107 1.00 69.62 103 SER A O 1
ATOM 781 N N . CYS A 1 104 ? -35.905 8.371 23.649 1.00 86.19 104 CYS A N 1
ATOM 782 C CA . CYS A 1 104 ? -36.363 7.363 24.605 1.00 86.19 104 CYS A CA 1
ATOM 783 C C . CYS A 1 104 ? -35.382 6.188 24.728 1.00 86.19 104 CYS A C 1
ATOM 785 O O . CYS A 1 104 ? -35.403 5.485 25.742 1.00 86.19 104 CYS A O 1
ATOM 787 N N . THR A 1 105 ? -34.504 5.993 23.738 1.00 96.56 105 THR A N 1
ATOM 788 C CA . THR A 1 105 ? -33.528 4.899 23.699 1.00 96.56 105 THR A CA 1
ATOM 789 C C . THR A 1 105 ? -32.168 5.375 23.183 1.00 96.56 105 THR A C 1
ATOM 791 O O . THR A 1 105 ? -32.085 6.063 22.166 1.00 96.56 105 THR A O 1
ATOM 794 N N . LEU A 1 106 ? -31.092 4.966 23.856 1.00 97.44 106 LEU A N 1
ATOM 795 C CA . LEU A 1 106 ? -29.712 5.075 23.377 1.00 97.44 106 LEU A CA 1
ATOM 796 C C . LEU A 1 106 ? -29.174 3.668 23.097 1.00 97.44 106 LEU A C 1
ATOM 798 O O . LEU A 1 106 ? -29.102 2.842 24.004 1.00 97.44 106 LEU A O 1
ATOM 802 N N . LEU A 1 107 ? -28.763 3.408 21.862 1.00 98.44 107 LEU A N 1
ATOM 803 C CA . LEU A 1 107 ? -28.074 2.187 21.451 1.00 98.44 107 LEU A CA 1
ATOM 804 C C . LEU A 1 107 ? -26.585 2.496 21.281 1.00 98.44 107 LEU A C 1
ATOM 806 O O . LEU A 1 107 ? -26.236 3.519 20.693 1.00 98.44 107 LEU A O 1
ATOM 810 N N . PHE A 1 108 ? -25.702 1.645 21.798 1.00 98.31 108 PHE A N 1
ATOM 811 C CA . PHE A 1 108 ? -24.261 1.904 21.795 1.00 98.31 108 PHE A CA 1
ATOM 812 C C . PHE A 1 108 ? -23.439 0.613 21.659 1.00 98.31 108 PHE A C 1
ATOM 814 O O . PHE A 1 108 ? -23.749 -0.379 22.322 1.00 98.31 108 PHE A O 1
ATOM 821 N N . PRO A 1 109 ? -22.377 0.590 20.836 1.00 98.31 109 PRO A N 1
ATOM 822 C CA . PRO A 1 109 ? -21.391 -0.485 20.880 1.00 98.31 109 PRO A CA 1
ATOM 823 C C . PRO A 1 109 ? -20.532 -0.336 22.142 1.00 98.31 109 PRO A C 1
ATOM 825 O O . PRO A 1 109 ? -20.266 0.778 22.593 1.00 98.31 109 PRO A O 1
ATOM 828 N N . TYR A 1 110 ? -20.023 -1.435 22.692 1.00 97.88 110 TYR A N 1
ATOM 829 C CA . TYR A 1 110 ? -18.965 -1.359 23.698 1.00 97.88 110 TYR A CA 1
ATOM 830 C C . TYR A 1 110 ? -17.921 -2.462 23.540 1.00 97.88 110 TYR A C 1
ATOM 832 O O . TYR A 1 110 ? -18.195 -3.566 23.070 1.00 97.88 110 TYR A O 1
ATOM 840 N N . TYR A 1 111 ? -16.701 -2.140 23.961 1.00 96.25 111 TYR A N 1
ATOM 841 C CA . TYR A 1 111 ? -15.580 -3.068 23.989 1.00 96.25 111 TYR A CA 1
ATOM 842 C C . TYR A 1 111 ? -15.590 -3.865 25.299 1.00 96.25 111 TYR A C 1
ATOM 844 O O . TYR A 1 111 ? -15.567 -3.287 26.390 1.00 96.25 111 TYR A O 1
ATOM 852 N N . SER A 1 112 ? -15.617 -5.190 25.188 1.00 93.75 112 SER A N 1
ATOM 853 C CA . SER A 1 112 ? -15.595 -6.149 26.293 1.00 93.75 112 SER A CA 1
ATOM 854 C C . SER A 1 112 ? -14.186 -6.770 26.353 1.00 93.75 112 SER A C 1
ATOM 856 O O . SER A 1 112 ? -13.817 -7.544 25.469 1.00 93.75 112 SER A O 1
ATOM 858 N N . PRO A 1 113 ? -13.306 -6.385 27.301 1.00 87.94 113 PRO A N 1
ATOM 859 C CA . PRO A 1 113 ? -11.908 -6.810 27.232 1.00 87.94 113 PRO A CA 1
ATOM 860 C C . PRO A 1 113 ? -11.722 -8.294 27.608 1.00 87.94 113 PRO A C 1
ATOM 862 O O . PRO A 1 113 ? -12.253 -8.712 28.637 1.00 87.94 113 PRO A O 1
ATOM 865 N N . PRO A 1 114 ? -10.879 -9.066 26.891 1.00 88.12 114 PRO A N 1
ATOM 866 C CA . PRO A 1 114 ? -10.022 -8.654 25.779 1.00 88.12 114 PRO A CA 1
ATOM 867 C C . PRO A 1 114 ? -10.631 -8.932 24.390 1.00 88.12 114 PRO A C 1
ATOM 869 O O . PRO A 1 114 ? -11.164 -10.008 24.143 1.00 88.12 114 PRO A O 1
ATOM 872 N N . PHE A 1 115 ? -10.416 -8.001 23.456 1.00 89.94 115 PHE A N 1
ATOM 873 C CA . PHE A 1 115 ? -10.622 -8.158 22.008 1.00 89.94 115 PHE A CA 1
ATOM 874 C C . PHE A 1 115 ? -12.050 -8.475 21.532 1.00 89.94 115 PHE A C 1
ATOM 876 O O . PHE A 1 115 ? -12.222 -8.929 20.404 1.00 89.94 115 PHE A O 1
ATOM 883 N N . HIS A 1 116 ? -13.072 -8.200 22.344 1.00 95.88 116 HIS A N 1
ATOM 884 C CA . HIS A 1 116 ? -14.463 -8.507 22.012 1.00 95.88 116 HIS A CA 1
ATOM 885 C C . HIS A 1 116 ? -15.336 -7.248 21.889 1.00 95.88 116 HIS A C 1
ATOM 887 O O . HIS A 1 116 ? -15.147 -6.274 22.620 1.00 95.88 116 HIS A O 1
ATOM 893 N N . TRP A 1 117 ? -16.298 -7.275 20.965 1.00 98.00 117 TRP A N 1
ATOM 894 C CA . TRP A 1 117 ? -17.291 -6.218 20.746 1.00 98.00 117 TRP A CA 1
ATOM 895 C C . TRP A 1 117 ? -18.685 -6.737 21.103 1.00 98.00 117 TRP A C 1
ATOM 897 O O . TRP A 1 117 ? -19.099 -7.797 20.639 1.00 98.00 117 TRP A O 1
ATOM 907 N N . ALA A 1 118 ? -19.424 -5.955 21.881 1.00 98.19 118 ALA A N 1
ATOM 908 C CA . ALA A 1 118 ? -20.793 -6.238 22.299 1.00 98.19 118 ALA A CA 1
ATOM 909 C C . ALA A 1 118 ? -21.669 -4.982 22.126 1.00 98.19 118 ALA A C 1
ATOM 911 O O . ALA A 1 118 ? -21.175 -3.929 21.705 1.00 98.19 118 ALA A O 1
ATOM 912 N N . ALA A 1 119 ? -22.972 -5.094 22.381 1.00 98.56 119 ALA A N 1
ATOM 913 C CA . ALA A 1 119 ? -23.944 -4.018 22.183 1.00 98.56 119 ALA A CA 1
ATOM 914 C C . ALA A 1 119 ? -24.724 -3.714 23.468 1.00 98.56 119 ALA A C 1
ATOM 916 O O . ALA A 1 119 ? -25.049 -4.613 24.243 1.00 98.56 119 ALA A O 1
ATOM 917 N N . GLY A 1 120 ? -25.047 -2.443 23.686 1.00 98.44 120 GLY A N 1
ATOM 918 C CA . GLY A 1 120 ? -25.851 -1.968 24.805 1.00 98.44 120 GLY A CA 1
ATOM 919 C C . GLY A 1 120 ? -27.056 -1.144 24.357 1.00 98.44 120 GLY A C 1
ATOM 920 O O . GLY A 1 120 ? -27.029 -0.471 23.324 1.00 98.44 120 GLY A O 1
ATOM 921 N N . ARG A 1 121 ? -28.117 -1.198 25.163 1.00 98.38 121 ARG A N 1
ATOM 922 C CA . ARG A 1 121 ? -29.374 -0.456 25.017 1.00 98.38 121 ARG A CA 1
ATOM 923 C C . ARG A 1 121 ? -29.696 0.203 26.351 1.00 98.38 121 ARG A C 1
ATOM 925 O O . ARG A 1 121 ? -29.864 -0.492 27.344 1.00 98.38 121 ARG A O 1
ATOM 932 N N . LEU A 1 122 ? -29.794 1.525 26.376 1.00 97.94 122 LEU A N 1
ATOM 933 C CA . LEU A 1 122 ? -30.306 2.298 27.503 1.00 97.94 122 LEU A CA 1
ATOM 934 C C . LEU A 1 122 ? -31.716 2.789 27.167 1.00 97.94 122 LEU A C 1
ATOM 936 O O . LEU A 1 122 ? -31.900 3.455 26.150 1.00 97.94 122 LEU A O 1
ATOM 940 N N . GLU A 1 123 ? -32.683 2.522 28.037 1.00 97.12 123 GLU A N 1
ATOM 941 C CA . GLU A 1 123 ? -34.031 3.094 27.974 1.00 97.12 123 GLU A CA 1
ATOM 942 C C . GLU A 1 123 ? -34.194 4.215 29.006 1.00 97.12 123 GLU A C 1
ATOM 944 O O . GLU A 1 123 ? -33.794 4.075 30.163 1.00 97.12 123 GLU A O 1
ATOM 949 N N . LEU A 1 124 ? -34.780 5.337 28.578 1.00 94.69 124 LEU A N 1
ATOM 950 C CA . LEU A 1 124 ? -34.993 6.527 29.411 1.00 94.69 124 LEU A CA 1
ATOM 951 C C . LEU A 1 124 ? -36.340 6.512 30.147 1.00 94.69 124 LEU A C 1
ATOM 953 O O . LEU A 1 124 ? -36.417 6.980 31.279 1.00 94.69 124 LEU A O 1
ATOM 957 N N . GLN A 1 125 ? -37.396 5.970 29.527 1.00 92.31 125 GLN A N 1
ATOM 958 C CA . GLN A 1 125 ? -38.746 5.937 30.118 1.00 92.31 125 GLN A CA 1
ATOM 959 C C . GLN A 1 125 ? -38.834 5.000 31.332 1.00 92.31 125 GLN A C 1
ATOM 961 O O . GLN A 1 125 ? -39.507 5.307 32.314 1.00 92.31 125 GLN A O 1
ATOM 966 N N . ALA A 1 126 ? -38.130 3.871 31.268 1.00 93.94 126 ALA A N 1
ATOM 967 C CA . ALA A 1 126 ? -37.905 2.955 32.374 1.00 93.94 126 ALA A CA 1
ATOM 968 C C . ALA A 1 126 ? -36.382 2.783 32.507 1.00 93.94 126 ALA A C 1
ATOM 970 O O . ALA A 1 126 ? -35.828 1.977 31.763 1.00 93.94 126 ALA A O 1
ATOM 971 N N . PRO A 1 127 ? -35.697 3.559 33.377 1.00 95.44 127 PRO A N 1
ATOM 972 C CA . PRO A 1 127 ? -34.236 3.602 33.469 1.00 95.44 127 PRO A CA 1
ATOM 973 C C . PRO A 1 127 ? -33.583 2.216 33.545 1.00 95.44 127 PRO A C 1
ATOM 975 O O . PRO A 1 127 ? -33.534 1.571 34.597 1.00 95.44 127 PRO A O 1
ATOM 978 N N . ARG A 1 128 ? -33.085 1.744 32.400 1.00 97.69 128 ARG A N 1
ATOM 979 C CA . ARG A 1 128 ? -32.588 0.376 32.234 1.00 97.69 128 ARG A CA 1
ATOM 980 C C . ARG A 1 128 ? -31.467 0.323 31.214 1.00 97.69 128 ARG A C 1
ATOM 982 O O . ARG A 1 128 ? -31.644 0.793 30.096 1.00 97.69 128 ARG A O 1
ATOM 989 N N . ILE A 1 129 ? -30.351 -0.299 31.581 1.00 98.31 129 ILE A N 1
ATOM 990 C CA . ILE A 1 129 ? -29.269 -0.674 30.671 1.00 98.31 129 ILE A CA 1
ATOM 991 C C . ILE A 1 129 ? -29.368 -2.181 30.417 1.00 98.31 129 ILE A C 1
ATOM 993 O O . ILE A 1 129 ? -29.187 -2.988 31.327 1.00 98.31 129 ILE A O 1
ATOM 997 N N . GLN A 1 130 ? -29.646 -2.568 29.178 1.00 98.38 130 GLN A N 1
ATOM 998 C CA . GLN A 1 130 ? -29.551 -3.949 28.720 1.00 98.38 130 GLN A CA 1
ATOM 999 C C . GLN A 1 130 ? -28.259 -4.141 27.922 1.00 98.38 130 GLN A C 1
ATOM 1001 O O . GLN A 1 130 ? -27.941 -3.333 27.047 1.00 98.38 130 GLN A O 1
ATOM 1006 N N . CYS A 1 131 ? -27.541 -5.225 28.192 1.00 98.56 131 CYS A N 1
ATOM 1007 C CA . CYS A 1 131 ? -26.315 -5.610 27.499 1.00 98.56 131 CYS A CA 1
ATOM 1008 C C . CYS A 1 131 ? -26.528 -6.903 26.703 1.00 98.56 131 CYS A C 1
ATOM 1010 O O . CYS A 1 131 ? -27.225 -7.814 27.152 1.00 98.56 131 CYS A O 1
ATOM 1012 N N . GLY A 1 132 ? -25.953 -6.951 25.501 1.00 98.06 132 GLY A N 1
ATOM 1013 C CA . GLY A 1 132 ? -26.054 -8.052 24.548 1.00 98.06 132 GLY A CA 1
ATOM 1014 C C . GLY A 1 132 ? -24.670 -8.428 24.049 1.00 98.06 132 GLY A C 1
ATOM 1015 O O . GLY A 1 132 ? -24.057 -7.695 23.271 1.00 98.06 132 GLY A O 1
ATOM 1016 N N . ASP A 1 133 ? -24.184 -9.569 24.523 1.00 98.25 133 ASP A N 1
ATOM 1017 C CA . ASP A 1 133 ? -22.852 -10.090 24.248 1.00 98.25 133 ASP A CA 1
ATOM 1018 C C . ASP A 1 133 ? -22.976 -11.438 23.520 1.00 98.25 133 ASP A C 1
ATOM 1020 O O . ASP A 1 133 ? -23.569 -12.391 24.033 1.00 98.25 133 ASP A O 1
ATOM 1024 N N . SER A 1 134 ? -22.427 -11.523 22.306 1.00 97.94 134 SER A N 1
ATOM 1025 C CA . SER A 1 134 ? -22.634 -12.660 21.400 1.00 97.94 134 SER A CA 1
ATOM 1026 C C . SER A 1 134 ? -22.005 -13.975 21.872 1.00 97.94 134 SER A C 1
ATOM 1028 O O . SER A 1 134 ? -22.441 -15.044 21.437 1.00 97.94 134 SER A O 1
ATOM 1030 N N . ILE A 1 135 ? -21.026 -13.922 22.782 1.00 96.94 135 ILE A N 1
ATOM 1031 C CA . ILE A 1 135 ? -20.426 -15.099 23.435 1.00 96.94 135 ILE A CA 1
ATOM 1032 C C . ILE A 1 135 ? -20.943 -15.290 24.873 1.00 96.94 135 ILE A C 1
ATOM 1034 O O . ILE A 1 135 ? -20.489 -16.188 25.585 1.00 96.94 135 ILE A O 1
ATOM 1038 N N . GLY A 1 136 ? -21.932 -14.490 25.291 1.00 96.31 136 GLY A N 1
ATOM 1039 C CA . GLY A 1 136 ? -22.621 -14.617 26.575 1.00 96.31 136 GLY A CA 1
ATOM 1040 C C . GLY A 1 136 ? -21.793 -14.181 27.783 1.00 96.31 136 GLY A C 1
ATOM 1041 O O . GLY A 1 136 ? -22.002 -14.706 28.879 1.00 96.31 136 GLY A O 1
ATOM 1042 N N . TRP A 1 137 ? -20.832 -13.269 27.607 1.00 96.38 137 TRP A N 1
ATOM 1043 C CA . TRP A 1 137 ? -20.116 -12.672 28.738 1.00 96.38 137 TRP A CA 1
ATOM 1044 C C . TRP A 1 137 ? -20.977 -11.612 29.450 1.00 96.38 137 TRP A C 1
ATOM 1046 O O . TRP A 1 137 ? -21.735 -10.898 28.796 1.00 96.38 137 TRP A O 1
ATOM 1056 N N . PRO A 1 138 ? -20.865 -11.475 30.786 1.00 96.81 138 PRO A N 1
ATOM 1057 C CA . PRO A 1 138 ? -21.559 -10.424 31.524 1.00 96.81 138 PRO A CA 1
ATOM 1058 C C . PRO A 1 138 ? -20.947 -9.046 31.242 1.00 96.81 138 PRO A C 1
ATOM 1060 O O . PRO A 1 138 ? -19.738 -8.919 31.023 1.00 96.81 138 PRO A O 1
ATOM 1063 N N . HIS A 1 139 ? -21.771 -8.004 31.329 1.00 96.19 139 HIS A N 1
ATOM 1064 C CA . HIS A 1 139 ? -21.389 -6.613 31.103 1.00 96.19 139 HIS A CA 1
ATOM 1065 C C . HIS A 1 139 ? -20.113 -6.169 31.862 1.00 96.19 139 HIS A C 1
ATOM 1067 O O . HIS A 1 139 ? -19.913 -6.506 33.039 1.00 96.19 139 HIS A O 1
ATOM 1073 N N . PRO A 1 140 ? -19.248 -5.332 31.251 1.00 96.00 140 PRO A N 1
ATOM 1074 C CA . PRO A 1 140 ? -18.078 -4.784 31.930 1.00 96.00 140 PRO A CA 1
ATOM 1075 C C . PRO A 1 140 ? -18.475 -3.863 33.096 1.00 96.00 140 PRO A C 1
ATOM 1077 O O . PRO A 1 140 ? -18.819 -2.699 32.904 1.00 96.00 140 PRO A O 1
ATOM 1080 N N . LYS A 1 141 ? -18.361 -4.361 34.334 1.00 95.56 141 LYS A N 1
ATOM 1081 C CA . LYS A 1 141 ? -18.771 -3.649 35.566 1.00 95.56 141 LYS A CA 1
ATOM 1082 C C . LYS A 1 141 ? -18.248 -2.210 35.697 1.00 95.56 141 LYS A C 1
ATOM 1084 O O . LYS A 1 141 ? -18.939 -1.376 36.267 1.00 95.56 141 LYS A O 1
ATOM 1089 N N . ARG A 1 142 ? -17.049 -1.905 35.172 1.00 94.31 142 ARG A N 1
ATOM 1090 C CA . ARG A 1 142 ? -16.512 -0.528 35.140 1.00 94.31 142 ARG A CA 1
ATOM 1091 C C . ARG A 1 142 ? -17.324 0.370 34.204 1.00 94.31 142 ARG A C 1
ATOM 1093 O O . ARG A 1 142 ? -17.710 1.445 34.628 1.00 94.31 142 ARG A O 1
ATOM 1100 N N . LEU A 1 143 ? -17.599 -0.065 32.971 1.00 95.25 143 LEU A N 1
ATOM 1101 C CA . LEU A 1 143 ? -18.408 0.712 32.024 1.00 95.25 143 LEU A CA 1
ATOM 1102 C C . LEU A 1 143 ? -19.786 1.014 32.620 1.00 95.25 143 LEU A C 1
ATOM 1104 O O . LEU A 1 143 ? -20.220 2.158 32.585 1.00 95.25 143 LEU A O 1
ATOM 1108 N N . ILE A 1 144 ? -20.431 0.009 33.218 1.00 96.69 144 ILE A N 1
ATOM 1109 C CA . ILE A 1 144 ? -21.753 0.171 33.828 1.00 96.69 144 ILE A CA 1
ATOM 1110 C C . ILE A 1 144 ? -21.729 1.135 35.018 1.00 96.69 144 ILE A C 1
ATOM 1112 O O . ILE A 1 144 ? -22.523 2.067 35.022 1.00 96.69 144 ILE A O 1
ATOM 1116 N N . GLY A 1 145 ? -20.797 1.005 35.969 1.00 94.81 145 GLY A N 1
ATOM 1117 C CA . GLY A 1 145 ? -20.729 1.932 37.111 1.00 94.81 145 GLY A CA 1
ATOM 1118 C C . GLY A 1 145 ? -20.446 3.389 36.709 1.00 94.81 145 GLY A C 1
ATOM 1119 O O . GLY A 1 145 ? -20.976 4.326 37.314 1.00 94.81 145 GLY A O 1
ATOM 1120 N N . GLU A 1 146 ? -19.664 3.602 35.646 1.00 94.75 146 GLU A N 1
ATOM 1121 C CA . GLU A 1 146 ? -19.446 4.940 35.083 1.00 94.75 146 GLU A CA 1
ATOM 1122 C C . GLU A 1 146 ? -20.659 5.439 34.278 1.00 94.75 146 GLU A C 1
ATOM 1124 O O . GLU A 1 146 ? -20.978 6.625 34.345 1.00 94.75 146 GLU A O 1
ATOM 1129 N N . MET A 1 147 ? -21.391 4.557 33.582 1.00 95.88 147 MET A N 1
ATOM 1130 C CA . MET A 1 147 ? -22.676 4.895 32.956 1.00 95.88 147 MET A CA 1
ATOM 1131 C C . MET A 1 147 ? -23.727 5.279 34.000 1.00 95.88 147 MET A C 1
ATOM 1133 O O . MET A 1 147 ? -24.369 6.310 33.842 1.00 95.88 147 MET A O 1
ATOM 1137 N N . GLU A 1 148 ? -23.887 4.514 35.081 1.00 95.62 148 GLU A N 1
ATOM 1138 C CA . GLU A 1 148 ? -24.791 4.848 36.190 1.00 95.62 148 GLU A CA 1
ATOM 1139 C C . GLU A 1 148 ? -24.433 6.213 36.797 1.00 95.62 148 GLU A C 1
ATOM 1141 O O . GLU A 1 148 ? -25.312 7.050 37.016 1.00 95.62 148 GLU A O 1
ATOM 1146 N N . THR A 1 149 ? -23.138 6.482 36.990 1.00 93.75 149 THR A N 1
ATOM 1147 C CA . THR A 1 149 ? -22.628 7.768 37.495 1.00 93.75 149 THR A CA 1
ATOM 1148 C C . THR A 1 149 ? -22.909 8.923 36.527 1.00 93.75 149 THR A C 1
ATOM 1150 O O . THR A 1 149 ? -23.392 9.975 36.953 1.00 93.75 149 THR A O 1
ATOM 1153 N N . TRP A 1 150 ? -22.652 8.737 35.228 1.00 94.25 150 TRP A N 1
ATOM 1154 C CA . TRP A 1 150 ? -22.954 9.709 34.168 1.00 94.25 150 TRP A CA 1
ATOM 1155 C C . TRP A 1 150 ? -24.450 10.012 34.087 1.00 94.25 150 TRP A C 1
ATOM 1157 O O . TRP A 1 150 ? -24.852 11.173 34.141 1.00 94.25 150 TRP A O 1
ATOM 1167 N N . LEU A 1 151 ? -25.280 8.973 34.014 1.00 95.06 151 LEU A N 1
ATOM 1168 C CA . LEU A 1 151 ? -26.728 9.096 33.889 1.00 95.06 151 LEU A CA 1
ATOM 1169 C C . LEU A 1 151 ? -27.356 9.737 35.127 1.00 95.06 151 LEU A C 1
ATOM 1171 O O . LEU A 1 151 ? -28.246 10.571 34.983 1.00 95.06 151 LEU A O 1
ATOM 1175 N N . THR A 1 152 ? -26.859 9.423 36.326 1.00 94.44 152 THR A N 1
ATOM 1176 C CA . THR A 1 152 ? -27.354 10.035 37.568 1.00 94.44 152 THR A CA 1
ATOM 1177 C C . THR A 1 152 ? -26.947 11.503 37.692 1.00 94.44 152 THR A C 1
ATOM 1179 O O . THR A 1 152 ? -27.769 12.330 38.084 1.00 94.44 152 THR A O 1
ATOM 1182 N N . ARG A 1 153 ? -25.696 11.856 37.358 1.00 91.69 153 ARG A N 1
ATOM 1183 C CA . ARG A 1 153 ? -25.169 13.218 37.564 1.00 91.69 153 ARG A CA 1
ATOM 1184 C C . ARG A 1 153 ? -25.485 14.181 36.416 1.00 91.69 153 ARG A C 1
ATOM 1186 O O . ARG A 1 153 ? -25.863 15.318 36.681 1.00 91.69 153 ARG A O 1
ATOM 1193 N N . ASP A 1 154 ? -25.306 13.743 35.171 1.00 92.19 154 ASP A N 1
ATOM 1194 C CA . ASP A 1 154 ? -25.305 14.620 33.990 1.00 92.19 154 ASP A CA 1
ATOM 1195 C C . ASP A 1 154 ? -26.613 14.525 33.175 1.00 92.19 154 ASP A C 1
ATOM 1197 O O . ASP A 1 154 ? -26.937 15.464 32.449 1.00 92.19 154 ASP A O 1
ATOM 1201 N N . VAL A 1 155 ? -27.374 13.425 33.298 1.00 93.38 155 VAL A N 1
ATOM 1202 C CA . VAL A 1 155 ? -28.698 13.240 32.650 1.00 93.38 155 VAL A CA 1
ATOM 1203 C C . VAL A 1 155 ? -29.862 13.323 33.656 1.00 93.38 155 VAL A C 1
ATOM 1205 O O . VAL A 1 155 ? -30.973 13.681 33.274 1.00 93.38 155 VAL A O 1
ATOM 1208 N N . GLY A 1 156 ? -29.616 13.066 34.946 1.00 94.44 156 GLY A N 1
ATOM 1209 C CA . GLY A 1 156 ? -30.607 13.170 36.026 1.00 94.44 156 GLY A CA 1
ATOM 1210 C C . GLY A 1 156 ? -31.479 11.925 36.245 1.00 94.44 156 GLY A C 1
ATOM 1211 O O . GLY A 1 156 ? -32.525 12.025 36.886 1.00 94.44 156 GLY A O 1
ATOM 1212 N N . LEU A 1 157 ? -31.082 10.759 35.723 1.00 94.69 157 LEU A N 1
ATOM 1213 C CA . LEU A 1 157 ? -31.821 9.503 35.912 1.00 94.69 157 LEU A CA 1
ATOM 1214 C C . LEU A 1 157 ? -31.584 8.912 37.307 1.00 94.69 157 LEU A C 1
ATOM 1216 O O . LEU A 1 157 ? -30.481 8.968 37.840 1.00 94.69 157 LEU A O 1
ATOM 1220 N N . ILE A 1 158 ? -32.601 8.267 37.875 1.00 95.50 158 ILE A N 1
ATOM 1221 C CA . ILE A 1 158 ? -32.509 7.551 39.155 1.00 95.50 158 ILE A CA 1
ATOM 1222 C C . ILE A 1 158 ? -33.162 6.172 39.047 1.00 95.50 158 ILE A C 1
ATOM 1224 O O . ILE A 1 158 ? -34.044 5.963 38.218 1.00 95.50 158 ILE A O 1
ATOM 1228 N N . GLY A 1 159 ? -32.738 5.228 39.894 1.00 95.56 159 GLY A N 1
ATOM 1229 C CA . GLY A 1 159 ? -33.294 3.868 39.905 1.00 95.56 159 GLY A CA 1
ATOM 1230 C C . GLY A 1 159 ? -32.929 3.032 38.674 1.00 95.56 159 GLY A C 1
ATOM 1231 O O . GLY A 1 159 ? -33.716 2.182 38.270 1.00 95.56 159 GLY A O 1
ATOM 1232 N N . ILE A 1 160 ? -31.760 3.290 38.076 1.00 97.81 160 ILE A N 1
ATOM 1233 C CA . ILE A 1 160 ? -31.260 2.569 36.900 1.00 97.81 160 ILE A CA 1
ATOM 1234 C C . ILE A 1 160 ? -31.142 1.072 37.223 1.00 97.81 160 ILE A C 1
ATOM 1236 O O . ILE A 1 160 ? -30.605 0.686 38.260 1.00 97.81 160 ILE A O 1
ATOM 1240 N N . THR A 1 161 ? -31.651 0.234 36.326 1.00 98.00 161 THR A N 1
ATOM 1241 C CA . THR A 1 161 ? -31.550 -1.231 36.387 1.00 98.00 161 THR A CA 1
ATOM 1242 C C . THR A 1 161 ? -30.608 -1.750 35.301 1.00 98.00 161 THR A C 1
ATOM 1244 O O . THR A 1 161 ? -30.463 -1.116 34.259 1.00 98.00 161 THR A O 1
ATOM 1247 N N . VAL A 1 162 ? -29.953 -2.895 35.522 1.00 98.12 162 VAL A N 1
ATOM 1248 C CA . VAL A 1 162 ? -28.962 -3.453 34.582 1.00 98.12 162 VAL A CA 1
ATOM 1249 C C . VAL A 1 162 ? -29.209 -4.944 34.360 1.00 98.12 162 VAL A C 1
ATOM 1251 O O . VAL A 1 162 ? -29.466 -5.670 35.323 1.00 98.12 162 VAL A O 1
ATOM 1254 N N . SER A 1 163 ? -29.132 -5.413 33.111 1.00 97.94 163 SER A N 1
ATOM 1255 C CA . SER A 1 163 ? -29.318 -6.832 32.772 1.00 97.94 163 SER A CA 1
ATOM 1256 C C . SER A 1 163 ? -28.601 -7.272 31.489 1.00 97.94 163 SER A C 1
ATOM 1258 O O . SER A 1 163 ? -28.544 -6.541 30.507 1.00 97.94 163 SER A O 1
ATOM 1260 N N . ASP A 1 164 ? -28.106 -8.510 31.471 1.00 98.06 164 ASP A N 1
ATOM 1261 C CA . ASP A 1 164 ? -27.429 -9.144 30.324 1.00 98.06 164 ASP A CA 1
ATOM 1262 C C . ASP A 1 164 ? -28.418 -9.882 29.392 1.00 98.06 164 ASP A C 1
ATOM 1264 O O . ASP A 1 164 ? -28.184 -11.017 28.978 1.00 98.06 164 ASP A O 1
ATOM 1268 N N . ASP A 1 165 ? -29.584 -9.278 29.140 1.00 97.44 165 ASP A N 1
ATOM 1269 C CA . ASP A 1 165 ? -30.724 -9.901 28.447 1.00 97.44 165 ASP A CA 1
ATOM 1270 C C . ASP A 1 165 ? -31.113 -9.217 27.124 1.00 97.44 165 ASP A C 1
ATOM 1272 O O . ASP A 1 165 ? -32.207 -9.457 26.612 1.00 97.44 165 ASP A O 1
ATOM 1276 N N . LEU A 1 166 ? -30.244 -8.373 26.551 1.00 98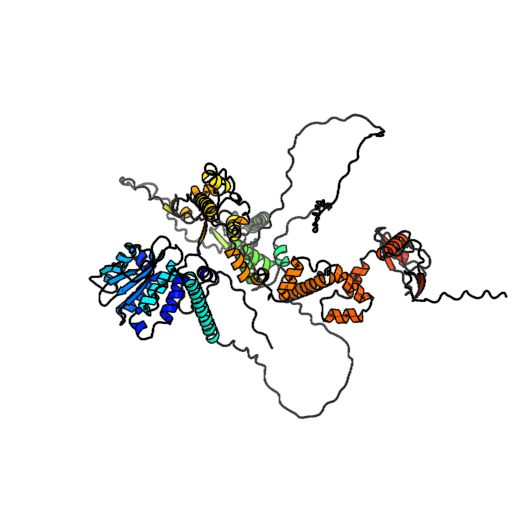.25 166 LEU A N 1
ATOM 1277 C CA . LEU A 1 166 ? -30.504 -7.751 25.251 1.00 98.25 166 LEU A CA 1
ATOM 1278 C C . LEU A 1 166 ? -30.462 -8.821 24.138 1.00 98.25 166 LEU A C 1
ATOM 1280 O O . LEU A 1 166 ? -29.423 -9.470 23.968 1.00 98.25 166 LEU A O 1
ATOM 1284 N N . PRO A 1 167 ? -31.535 -9.002 23.340 1.00 98.38 167 PRO A N 1
ATOM 1285 C CA . PRO A 1 167 ? -31.537 -9.957 22.235 1.00 98.38 167 PRO A CA 1
ATOM 1286 C C . PRO A 1 167 ? -30.425 -9.659 21.225 1.00 98.38 167 PRO A C 1
ATOM 1288 O O . PRO A 1 167 ? -30.418 -8.597 20.604 1.00 98.38 167 PRO A O 1
ATOM 1291 N N . CYS A 1 168 ? -29.501 -10.607 21.076 1.00 98.25 168 CYS A N 1
ATOM 1292 C CA . CYS A 1 168 ? -28.333 -10.550 20.200 1.00 98.25 168 CYS A CA 1
ATOM 1293 C C . CYS A 1 168 ? -28.066 -11.936 19.583 1.00 98.25 168 CYS A C 1
ATOM 1295 O O . CYS A 1 168 ? -28.538 -12.963 20.085 1.00 98.25 168 CYS A O 1
ATOM 1297 N N . ALA A 1 169 ? -27.326 -11.978 18.475 1.00 97.94 169 ALA A N 1
ATOM 1298 C CA . ALA A 1 169 ? -26.955 -13.240 17.837 1.00 97.94 169 ALA A CA 1
ATOM 1299 C C . ALA A 1 169 ? -25.838 -13.961 18.604 1.00 97.94 169 ALA A C 1
ATOM 1301 O O . ALA A 1 169 ? -24.933 -13.325 19.142 1.00 97.94 169 ALA A O 1
ATOM 1302 N N . LYS A 1 170 ? -25.867 -15.300 18.613 1.00 97.56 170 LYS A N 1
ATOM 1303 C CA . LYS A 1 170 ? -24.820 -16.114 19.248 1.00 97.56 170 LYS A CA 1
ATOM 1304 C C . LYS A 1 170 ? -23.650 -16.372 18.306 1.00 97.56 170 LYS A C 1
ATOM 1306 O O . LYS A 1 170 ? -23.846 -16.737 17.149 1.00 97.56 170 LYS A O 1
ATOM 1311 N N . GLN A 1 171 ? -22.446 -16.260 18.850 1.00 94.50 171 GLN A N 1
ATOM 1312 C CA . GLN A 1 171 ? -21.172 -16.449 18.169 1.00 94.50 171 GLN A CA 1
ATOM 1313 C C . GLN A 1 171 ? -20.391 -17.594 18.831 1.00 94.50 171 GLN A C 1
ATOM 1315 O O . GLN A 1 171 ? -20.428 -17.761 20.049 1.00 94.50 171 GLN A O 1
ATOM 1320 N N . ASP A 1 172 ? -19.679 -18.384 18.032 1.00 94.50 172 ASP A N 1
ATOM 1321 C CA . ASP A 1 172 ? -18.745 -19.425 18.494 1.00 94.50 172 ASP A CA 1
ATOM 1322 C C . ASP A 1 172 ? -17.391 -19.387 17.747 1.00 94.50 172 ASP A C 1
ATOM 1324 O O . ASP A 1 172 ? -16.551 -20.275 17.901 1.00 94.50 172 ASP A O 1
ATOM 1328 N N . ASP A 1 173 ? -17.169 -18.325 16.968 1.00 93.31 173 ASP A N 1
ATOM 1329 C CA . ASP A 1 173 ? -15.869 -17.884 16.461 1.00 93.31 173 ASP A CA 1
ATOM 1330 C C . ASP A 1 173 ? -15.320 -16.708 17.298 1.00 93.31 173 ASP A C 1
ATOM 1332 O O . ASP A 1 173 ? -15.971 -16.231 18.224 1.00 93.31 173 ASP A O 1
ATOM 1336 N N . ALA A 1 174 ? -14.122 -16.221 16.965 1.00 90.12 174 ALA A N 1
ATOM 1337 C CA . ALA A 1 174 ? -13.450 -15.131 17.680 1.00 90.12 174 ALA A CA 1
ATOM 1338 C C . ALA A 1 174 ? -13.344 -13.814 16.877 1.00 90.12 174 ALA A C 1
ATOM 1340 O O . ALA A 1 174 ? -12.513 -12.976 17.216 1.00 90.12 174 ALA A O 1
ATOM 1341 N N . VAL A 1 175 ? -14.100 -13.648 15.781 1.00 94.44 175 VAL A N 1
ATOM 1342 C CA . VAL A 1 175 ? -13.808 -12.631 14.743 1.00 94.44 175 VAL A CA 1
ATOM 1343 C C . VAL A 1 175 ? -15.021 -11.797 14.308 1.00 94.44 175 VAL A C 1
ATOM 1345 O O . VAL A 1 175 ? -14.862 -10.628 13.960 1.00 94.44 175 VAL A O 1
ATOM 1348 N N . ASN A 1 176 ? -16.239 -12.347 14.366 1.00 96.88 176 ASN A N 1
ATOM 1349 C CA . ASN A 1 176 ? -17.460 -11.686 13.878 1.00 96.88 176 ASN A CA 1
ATOM 1350 C C . ASN A 1 176 ? -18.122 -10.713 14.877 1.00 96.88 176 ASN A C 1
ATOM 1352 O O . ASN A 1 176 ? -19.140 -10.101 14.551 1.00 96.88 176 ASN A O 1
ATOM 1356 N N . CYS A 1 177 ? -17.554 -10.524 16.071 1.00 97.50 177 CYS A N 1
ATOM 1357 C CA . CYS A 1 177 ? -18.169 -9.766 17.168 1.00 97.50 177 CYS A CA 1
ATOM 1358 C C . CYS A 1 177 ? -18.503 -8.308 16.807 1.00 97.50 177 CYS A C 1
ATOM 1360 O O . CYS A 1 177 ? -19.558 -7.812 17.190 1.00 97.50 177 CYS A O 1
ATOM 1362 N N . GLY A 1 178 ? -17.665 -7.636 16.006 1.00 97.38 178 GLY A N 1
ATOM 1363 C CA . GLY A 1 178 ? -17.928 -6.267 15.539 1.00 97.38 178 GLY A CA 1
ATOM 1364 C C . GLY A 1 178 ? -19.185 -6.165 14.665 1.00 97.38 178 GLY A C 1
ATOM 1365 O O . GLY A 1 178 ? -20.040 -5.316 14.907 1.00 97.38 178 GLY A O 1
ATOM 1366 N N . ILE A 1 179 ? -19.347 -7.089 13.709 1.00 97.44 179 ILE A N 1
ATOM 1367 C CA . ILE A 1 179 ? -20.551 -7.186 12.866 1.00 97.44 179 ILE A CA 1
ATOM 1368 C C . ILE A 1 179 ? -21.772 -7.574 13.698 1.00 97.44 179 ILE A C 1
ATOM 1370 O O . ILE A 1 179 ? -22.847 -7.030 13.473 1.00 97.44 179 ILE A O 1
ATOM 1374 N N . ILE A 1 180 ? -21.628 -8.476 14.672 1.00 98.19 180 ILE A N 1
ATOM 1375 C CA . ILE A 1 180 ? -22.754 -8.904 15.514 1.00 98.19 180 ILE A CA 1
ATOM 1376 C C . ILE A 1 180 ? -23.193 -7.787 16.473 1.00 98.19 180 ILE A C 1
ATOM 1378 O O . ILE A 1 180 ? -24.394 -7.616 16.676 1.00 98.19 180 ILE A O 1
ATOM 1382 N N . SER A 1 181 ? -22.270 -6.977 17.001 1.00 98.44 181 SER A N 1
ATOM 1383 C CA . SER A 1 181 ? -22.597 -5.766 17.768 1.00 98.44 181 SER A CA 1
ATOM 1384 C C . SER A 1 181 ? -23.357 -4.751 16.902 1.00 98.44 181 SER A C 1
ATOM 1386 O O . SER A 1 181 ? -24.470 -4.352 17.256 1.00 98.44 181 SER A O 1
ATOM 1388 N N . ALA A 1 182 ? -22.833 -4.418 15.715 1.00 98.19 182 ALA A N 1
ATOM 1389 C CA . ALA A 1 182 ? -23.487 -3.495 14.785 1.00 98.19 182 ALA A CA 1
ATOM 1390 C C . ALA A 1 182 ? -24.868 -4.002 14.318 1.00 98.19 182 ALA A C 1
ATOM 1392 O O . ALA A 1 182 ? -25.837 -3.245 14.329 1.00 98.19 182 ALA A O 1
ATOM 1393 N N . ASN A 1 183 ? -24.998 -5.292 13.990 1.00 98.25 183 ASN A N 1
ATOM 1394 C CA . ASN A 1 183 ? -26.274 -5.920 13.635 1.00 98.25 183 ASN A CA 1
ATOM 1395 C C . ASN A 1 183 ? -27.252 -5.998 14.820 1.00 98.25 183 ASN A C 1
ATOM 1397 O O . ASN A 1 183 ? -28.447 -5.814 14.618 1.00 98.25 183 ASN A O 1
ATOM 1401 N N . THR A 1 184 ? -26.780 -6.213 16.050 1.00 98.62 184 THR A N 1
ATOM 1402 C CA . THR A 1 184 ? -27.639 -6.152 17.247 1.00 98.62 184 THR A CA 1
ATOM 1403 C C . THR A 1 184 ? -28.213 -4.743 17.412 1.00 98.62 184 THR A C 1
ATOM 1405 O O . THR A 1 184 ? -29.398 -4.580 17.698 1.00 98.62 184 THR A O 1
ATOM 1408 N N . ILE A 1 185 ? -27.408 -3.709 17.160 1.00 98.56 185 ILE A N 1
ATOM 1409 C CA . ILE A 1 185 ? -27.873 -2.317 17.166 1.00 98.56 185 ILE A CA 1
ATOM 1410 C C . ILE A 1 185 ? -28.842 -2.057 16.000 1.00 98.56 185 ILE A C 1
ATOM 1412 O O . ILE A 1 185 ? -29.889 -1.457 16.226 1.00 98.56 185 ILE A O 1
ATOM 1416 N N . ALA A 1 186 ? -28.579 -2.579 14.797 1.00 98.06 186 ALA A N 1
ATOM 1417 C CA . ALA A 1 186 ? -29.504 -2.511 13.660 1.00 98.06 186 ALA A CA 1
ATOM 1418 C C . ALA A 1 186 ? -30.851 -3.206 13.945 1.00 98.06 186 ALA A C 1
ATOM 1420 O O . ALA A 1 186 ? -31.907 -2.657 13.636 1.00 98.06 186 ALA A O 1
ATOM 1421 N N . HIS A 1 187 ? -30.839 -4.368 14.604 1.00 98.00 187 HIS A N 1
ATOM 1422 C CA . HIS A 1 187 ? -32.039 -5.086 15.035 1.00 98.00 187 HIS A CA 1
ATOM 1423 C C . HIS A 1 187 ? -32.898 -4.229 15.977 1.00 98.00 187 HIS A C 1
ATOM 1425 O O . HIS A 1 187 ? -34.093 -4.057 15.738 1.00 98.00 187 HIS A O 1
ATOM 1431 N N . HIS A 1 188 ? -32.287 -3.620 17.000 1.00 97.81 188 HIS A N 1
ATOM 1432 C CA . HIS A 1 188 ? -33.002 -2.766 17.962 1.00 97.81 188 HIS A CA 1
ATOM 1433 C C . HIS A 1 188 ? -33.358 -1.367 17.431 1.00 97.81 188 HIS A C 1
ATOM 1435 O O . HIS A 1 188 ? -34.245 -0.732 17.998 1.00 97.81 188 HIS A O 1
ATOM 1441 N N . ALA A 1 189 ? -32.703 -0.891 16.366 1.00 97.44 189 ALA A N 1
ATOM 1442 C CA . ALA A 1 189 ? -32.965 0.407 15.735 1.00 97.44 189 ALA A CA 1
ATOM 1443 C C . ALA A 1 189 ? -33.981 0.349 14.579 1.00 97.44 189 ALA A C 1
ATOM 1445 O O . ALA A 1 189 ? -34.752 1.289 14.392 1.00 97.44 189 ALA A O 1
ATOM 1446 N N . LEU A 1 190 ? -33.949 -0.725 13.781 1.00 97.19 190 LEU A N 1
ATOM 1447 C CA . LEU A 1 190 ? -34.624 -0.829 12.478 1.00 97.19 190 LEU A CA 1
ATOM 1448 C C . LEU A 1 190 ? -35.525 -2.070 12.347 1.00 97.19 190 LEU A C 1
ATOM 1450 O O . LEU A 1 190 ? -36.331 -2.136 11.422 1.00 97.19 190 LEU A O 1
ATOM 1454 N N . GLY A 1 191 ? -35.400 -3.052 13.247 1.00 97.44 191 GLY A N 1
ATOM 1455 C CA . GLY A 1 191 ? -36.082 -4.346 13.134 1.00 97.44 191 GLY A CA 1
ATOM 1456 C C . GLY A 1 191 ? -35.386 -5.353 12.208 1.00 97.44 191 GLY A C 1
ATOM 1457 O O . GLY A 1 191 ? -35.986 -6.374 11.875 1.00 97.44 191 GLY A O 1
ATOM 1458 N N . ASP A 1 192 ? -34.137 -5.090 11.804 1.00 97.44 192 ASP A N 1
ATOM 1459 C CA . ASP A 1 192 ? -33.333 -6.004 10.980 1.00 97.44 192 ASP A CA 1
ATOM 1460 C C . ASP A 1 192 ? -33.222 -7.403 11.624 1.00 97.44 192 ASP A C 1
ATOM 1462 O O . ASP A 1 192 ? -33.188 -7.516 12.853 1.00 97.44 192 ASP A O 1
ATOM 1466 N N . PRO A 1 193 ? -33.145 -8.494 10.840 1.00 97.56 193 PRO A N 1
ATOM 1467 C CA . PRO A 1 193 ? -32.937 -9.827 11.394 1.00 97.56 193 PRO A CA 1
ATOM 1468 C C . PRO A 1 193 ? -31.581 -9.920 12.108 1.00 97.56 193 PRO A C 1
ATOM 1470 O O . PRO A 1 193 ? -30.562 -9.429 11.615 1.00 97.56 193 PRO A O 1
ATOM 1473 N N . LEU A 1 194 ? -31.561 -10.592 13.263 1.00 98.12 194 LEU A N 1
ATOM 1474 C CA . LEU A 1 194 ? -30.317 -10.904 13.966 1.00 98.12 194 LEU A CA 1
ATOM 1475 C C . LEU A 1 194 ? -29.420 -11.811 13.109 1.00 98.12 194 LEU A C 1
ATOM 1477 O O . LEU A 1 194 ? -29.898 -12.700 12.403 1.00 98.12 194 LEU A O 1
ATOM 1481 N N . TRP A 1 195 ? -28.113 -11.571 13.199 1.00 97.62 195 TRP A N 1
ATOM 1482 C CA . TRP A 1 195 ? -27.065 -12.254 12.447 1.00 97.62 195 TRP A CA 1
ATOM 1483 C C . TRP A 1 195 ? -27.145 -13.777 12.600 1.00 97.62 195 TRP A C 1
ATOM 1485 O O . TRP A 1 195 ? -27.344 -14.313 13.689 1.00 97.62 195 TRP A O 1
ATOM 1495 N N . ASP A 1 196 ? -26.936 -14.477 11.491 1.00 95.56 196 ASP A N 1
ATOM 1496 C CA . ASP A 1 196 ? -26.925 -15.935 11.426 1.00 95.56 196 ASP A CA 1
ATOM 1497 C C . ASP A 1 196 ? -25.534 -16.444 11.030 1.00 95.56 196 ASP A C 1
ATOM 1499 O O . ASP A 1 196 ? -24.953 -16.015 10.028 1.00 95.56 196 ASP A O 1
ATOM 1503 N N . LYS A 1 197 ? -25.034 -17.421 11.794 1.00 95.38 197 LYS A N 1
ATOM 1504 C CA . LYS A 1 197 ? -23.747 -18.076 11.561 1.00 95.38 197 LYS A CA 1
ATOM 1505 C C . LYS A 1 197 ? -23.680 -18.775 10.202 1.00 95.38 197 LYS A C 1
ATOM 1507 O O . LYS A 1 197 ? -22.616 -18.755 9.582 1.00 95.38 197 LYS A O 1
ATOM 1512 N N . ALA A 1 198 ? -24.770 -19.370 9.707 1.00 95.38 198 ALA A N 1
ATOM 1513 C CA . ALA A 1 198 ? -24.749 -20.009 8.385 1.00 95.38 198 ALA A CA 1
ATOM 1514 C C . ALA A 1 198 ? -24.476 -18.991 7.259 1.00 95.38 198 ALA A C 1
ATOM 1516 O O . ALA A 1 198 ? -23.933 -19.353 6.216 1.00 95.38 198 ALA A O 1
ATOM 1517 N N . ASN A 1 199 ? -24.758 -17.711 7.516 1.00 93.75 199 ASN A N 1
ATOM 1518 C CA . ASN A 1 199 ? -24.501 -16.583 6.629 1.00 93.75 199 ASN A CA 1
ATOM 1519 C C . ASN A 1 199 ? -23.302 -15.712 7.057 1.00 93.75 199 ASN A C 1
ATOM 1521 O O . ASN A 1 199 ? -23.063 -14.683 6.434 1.00 93.75 199 ASN A O 1
ATOM 1525 N N . ALA A 1 200 ? -22.497 -16.118 8.050 1.00 92.56 200 ALA A N 1
ATOM 1526 C CA . ALA A 1 200 ? -21.413 -15.313 8.634 1.00 92.56 200 ALA A CA 1
ATOM 1527 C C . ALA A 1 200 ? -20.537 -14.581 7.597 1.00 92.56 200 ALA A C 1
ATOM 1529 O O . ALA A 1 200 ? -20.362 -13.364 7.667 1.00 92.56 200 ALA A O 1
ATOM 1530 N N . ARG A 1 201 ? -20.033 -15.314 6.594 1.00 87.62 201 ARG A N 1
ATOM 1531 C CA . ARG A 1 201 ? -19.185 -14.767 5.521 1.00 87.62 201 ARG A CA 1
ATOM 1532 C C . ARG A 1 201 ? -19.955 -13.864 4.551 1.00 87.62 201 ARG A C 1
ATOM 1534 O O . ARG A 1 201 ? -19.402 -12.870 4.089 1.00 87.62 201 ARG A O 1
ATOM 1541 N N . THR A 1 202 ? -21.214 -14.191 4.264 1.00 91.06 202 THR A N 1
ATOM 1542 C CA . THR A 1 202 ? -22.128 -13.351 3.475 1.00 91.06 202 THR A CA 1
ATOM 1543 C C . THR A 1 202 ? -22.341 -12.011 4.171 1.00 91.06 202 THR A C 1
ATOM 1545 O O . THR A 1 202 ? -22.233 -10.971 3.532 1.00 91.06 202 THR A O 1
ATOM 1548 N N . ASN A 1 203 ? -22.535 -12.034 5.492 1.00 92.44 203 ASN A N 1
ATOM 1549 C CA . ASN A 1 203 ? -22.775 -10.849 6.309 1.00 92.44 203 ASN A CA 1
ATOM 1550 C C . ASN A 1 203 ? -21.536 -9.934 6.354 1.00 92.44 203 ASN A C 1
ATOM 1552 O O . ASN A 1 203 ? -21.692 -8.719 6.264 1.00 92.44 203 ASN A O 1
ATOM 1556 N N . ARG A 1 204 ? -20.303 -10.479 6.406 1.00 93.00 204 ARG A N 1
ATOM 1557 C CA . ARG A 1 204 ? -19.091 -9.638 6.271 1.00 93.00 204 ARG A CA 1
ATOM 1558 C C . ARG A 1 204 ? -18.915 -9.057 4.864 1.00 93.00 204 ARG A C 1
ATOM 1560 O O . ARG A 1 204 ? -18.540 -7.901 4.716 1.00 93.00 204 ARG A O 1
ATOM 1567 N N . TYR A 1 205 ? -19.224 -9.830 3.821 1.00 88.75 205 TYR A N 1
ATOM 1568 C CA . TYR A 1 205 ? -19.181 -9.325 2.444 1.00 88.75 205 TYR A CA 1
ATOM 1569 C C . TYR A 1 205 ? -20.225 -8.219 2.204 1.00 88.75 205 TYR A C 1
ATOM 1571 O O . TYR A 1 205 ? -19.934 -7.227 1.541 1.00 88.75 205 TYR A O 1
ATOM 1579 N N . GLN A 1 206 ? -21.414 -8.345 2.797 1.00 90.00 206 GLN A N 1
ATOM 1580 C CA . GLN A 1 206 ? -22.431 -7.293 2.800 1.00 90.00 206 GLN A CA 1
ATOM 1581 C C . GLN A 1 206 ? -21.961 -6.055 3.575 1.00 90.00 206 GLN A C 1
ATOM 1583 O O . GLN A 1 206 ? -22.064 -4.961 3.033 1.00 90.00 206 GLN A O 1
ATOM 1588 N N . ALA A 1 207 ? -21.371 -6.215 4.767 1.00 92.50 207 ALA A N 1
ATOM 1589 C CA . ALA A 1 207 ? -20.760 -5.118 5.527 1.00 92.50 207 ALA A CA 1
ATOM 1590 C C . ALA A 1 207 ? -19.731 -4.336 4.684 1.00 92.50 207 ALA A C 1
ATOM 1592 O O . ALA A 1 207 ? -19.864 -3.121 4.528 1.00 92.50 207 ALA A O 1
ATOM 1593 N N . PHE A 1 208 ? -18.793 -5.041 4.039 1.00 93.31 208 PHE A N 1
ATOM 1594 C CA . PHE A 1 208 ? -17.838 -4.461 3.088 1.00 93.31 208 PHE A CA 1
ATOM 1595 C C . PHE A 1 208 ? -18.535 -3.672 1.966 1.00 93.31 208 PHE A C 1
ATOM 1597 O O . PHE A 1 208 ? -18.197 -2.513 1.721 1.00 93.31 208 PHE A O 1
ATOM 1604 N N . CYS A 1 209 ? -19.516 -4.278 1.285 1.00 90.00 209 CYS A N 1
ATOM 1605 C CA . CYS A 1 209 ? -20.235 -3.636 0.181 1.00 90.00 209 CYS A CA 1
ATOM 1606 C C . CYS A 1 209 ? -21.005 -2.387 0.632 1.00 90.00 209 CYS A C 1
ATOM 1608 O O . CYS A 1 209 ? -20.960 -1.370 -0.059 1.00 90.00 209 CYS A O 1
ATOM 1610 N N . THR A 1 210 ? -21.658 -2.440 1.792 1.00 89.38 210 THR A N 1
ATOM 1611 C CA . THR A 1 210 ? -22.384 -1.317 2.393 1.00 89.38 210 THR A CA 1
ATOM 1612 C C . THR A 1 210 ? -21.445 -0.152 2.709 1.00 89.38 210 THR A C 1
ATOM 1614 O O . THR A 1 210 ? -21.701 0.975 2.283 1.00 89.38 210 THR A O 1
ATOM 1617 N N . ILE A 1 211 ? -20.317 -0.407 3.383 1.00 89.44 211 ILE A N 1
ATOM 1618 C CA . ILE A 1 211 ? -19.336 0.642 3.701 1.00 89.44 211 ILE A CA 1
ATOM 1619 C C . ILE A 1 211 ? -18.725 1.217 2.412 1.00 89.44 211 ILE A C 1
ATOM 1621 O O . ILE A 1 211 ? -18.616 2.436 2.273 1.00 89.44 211 ILE A O 1
ATOM 1625 N N . ALA A 1 212 ? -18.383 0.370 1.435 1.00 86.69 212 ALA A N 1
ATOM 1626 C CA . ALA A 1 212 ? -17.876 0.808 0.135 1.00 86.69 212 ALA A CA 1
ATOM 1627 C C . ALA A 1 212 ? -18.888 1.686 -0.628 1.00 86.69 212 ALA A C 1
ATOM 1629 O O . ALA A 1 212 ? -18.502 2.690 -1.227 1.00 86.69 212 ALA A O 1
ATOM 1630 N N . GLN A 1 213 ? -20.183 1.364 -0.572 1.00 86.75 213 GLN A N 1
ATOM 1631 C CA . GLN A 1 213 ? -21.234 2.171 -1.194 1.00 86.75 213 GLN A CA 1
ATOM 1632 C C . GLN A 1 213 ? -21.401 3.535 -0.505 1.00 86.75 213 GLN A C 1
ATOM 1634 O O . GLN A 1 213 ? -21.534 4.549 -1.192 1.00 86.75 213 GLN A O 1
ATOM 1639 N N . ILE A 1 214 ? -21.319 3.585 0.828 1.00 83.38 214 ILE A N 1
ATOM 1640 C CA . ILE A 1 214 ? -21.335 4.840 1.601 1.00 83.38 214 ILE A CA 1
ATOM 1641 C C . ILE A 1 214 ? -20.119 5.712 1.252 1.00 83.38 214 ILE A C 1
ATOM 1643 O O . ILE A 1 214 ? -20.264 6.917 1.038 1.00 83.38 214 ILE A O 1
ATOM 1647 N N . ILE A 1 215 ? -18.930 5.113 1.123 1.00 83.31 215 ILE A N 1
ATOM 1648 C CA . ILE A 1 215 ? -17.709 5.804 0.678 1.00 83.31 215 ILE A CA 1
ATOM 1649 C C . ILE A 1 215 ? -17.912 6.458 -0.696 1.00 83.31 215 ILE A C 1
ATOM 1651 O O . ILE A 1 215 ? -17.586 7.635 -0.858 1.00 83.31 215 ILE A O 1
ATOM 1655 N N . LEU A 1 216 ? -18.464 5.724 -1.668 1.00 83.12 216 LEU A N 1
ATOM 1656 C CA . LEU A 1 216 ? -18.702 6.232 -3.024 1.00 83.12 216 LEU A CA 1
ATOM 1657 C C . LEU A 1 216 ? -19.712 7.389 -3.029 1.00 83.12 216 LEU A C 1
ATOM 1659 O O . LEU A 1 216 ? -19.428 8.442 -3.594 1.00 83.12 216 LEU A O 1
ATOM 1663 N N . GLN A 1 217 ? -20.833 7.257 -2.314 1.00 82.56 217 GLN A N 1
ATOM 1664 C CA . GLN A 1 217 ? -21.827 8.333 -2.178 1.00 82.56 217 GLN A CA 1
ATOM 1665 C C . GLN A 1 217 ? -21.234 9.598 -1.536 1.00 82.56 217 GLN A C 1
ATOM 1667 O O . GLN A 1 217 ? -21.539 10.718 -1.947 1.00 82.56 217 GLN A O 1
ATOM 1672 N N . LEU A 1 218 ? -20.353 9.447 -0.543 1.00 77.88 218 LEU A N 1
ATOM 1673 C CA . LEU A 1 218 ? -19.655 10.576 0.077 1.00 77.88 218 LEU A CA 1
ATOM 1674 C C . LEU A 1 218 ? -18.628 11.219 -0.867 1.00 77.88 218 LEU A C 1
ATOM 1676 O O . LEU A 1 218 ? -18.433 12.433 -0.802 1.00 77.88 218 LEU A O 1
ATOM 1680 N N . GLN A 1 219 ? -17.991 10.448 -1.752 1.00 80.50 219 GLN A N 1
ATOM 1681 C CA . GLN A 1 219 ? -17.118 10.984 -2.802 1.00 80.50 219 GLN A CA 1
ATOM 1682 C C . GLN A 1 219 ? -17.927 11.793 -3.827 1.00 80.50 219 GLN A C 1
ATOM 1684 O O . GLN A 1 219 ? -17.602 12.960 -4.042 1.00 80.50 219 GLN A O 1
ATOM 1689 N N . GLU A 1 220 ? -19.033 11.251 -4.347 1.00 83.19 220 GLU A N 1
ATOM 1690 C CA . GLU A 1 220 ? -19.947 11.963 -5.258 1.00 83.19 220 GLU A CA 1
ATOM 1691 C C . GLU A 1 220 ? -20.461 13.283 -4.654 1.00 83.19 220 GLU A C 1
ATOM 1693 O O . GLU A 1 220 ? -20.410 14.332 -5.298 1.00 83.19 220 GLU A O 1
ATOM 1698 N N . ILE A 1 221 ? -20.893 13.270 -3.386 1.00 76.50 221 ILE A N 1
ATOM 1699 C CA . ILE A 1 221 ? -21.351 14.479 -2.678 1.00 76.50 221 ILE A CA 1
ATOM 1700 C C . ILE A 1 221 ? -20.222 15.511 -2.538 1.00 76.50 221 ILE A C 1
ATOM 1702 O O . ILE A 1 221 ? -20.476 16.708 -2.685 1.00 76.50 221 ILE A O 1
ATOM 1706 N N . ASN A 1 222 ? -18.987 15.081 -2.264 1.00 74.56 222 ASN A N 1
ATOM 1707 C CA . ASN A 1 222 ? -17.841 15.986 -2.150 1.00 74.56 222 ASN A CA 1
ATOM 1708 C C . ASN A 1 222 ? -17.434 16.582 -3.508 1.00 74.56 222 ASN A C 1
ATOM 1710 O O . ASN A 1 222 ? -17.121 17.771 -3.564 1.00 74.56 222 ASN A O 1
ATOM 1714 N N . GLU A 1 223 ? -17.481 15.807 -4.595 1.00 77.81 223 GLU A N 1
ATOM 1715 C CA . GLU A 1 223 ? -17.206 16.305 -5.951 1.00 77.81 223 GLU A CA 1
ATOM 1716 C C . GLU A 1 223 ? -18.286 17.286 -6.431 1.00 77.81 223 GLU A C 1
ATOM 1718 O O . GLU A 1 223 ? -17.955 18.353 -6.948 1.00 77.81 223 GLU A O 1
ATOM 1723 N N . LEU A 1 224 ? -19.566 17.001 -6.169 1.00 74.56 224 LEU A N 1
ATOM 1724 C CA . LEU A 1 224 ? -20.681 17.919 -6.448 1.00 74.56 224 LEU A CA 1
ATOM 1725 C C . LEU A 1 224 ? -20.664 19.184 -5.570 1.00 74.56 224 LEU A C 1
ATOM 1727 O O . LEU A 1 224 ? -21.202 20.216 -5.968 1.00 74.56 224 LEU A O 1
ATOM 1731 N N . SER A 1 225 ? -20.053 19.115 -4.382 1.00 70.81 225 SER A N 1
ATOM 1732 C CA . SER A 1 225 ? -19.890 20.257 -3.468 1.00 70.81 225 SER A CA 1
ATOM 1733 C C . SER A 1 225 ? -18.611 21.063 -3.722 1.00 70.81 225 SER A C 1
ATOM 1735 O O . SER A 1 225 ? -18.428 22.125 -3.119 1.00 70.81 225 SER A O 1
ATOM 1737 N N . ALA A 1 226 ? -17.709 20.587 -4.586 1.00 64.12 226 ALA A N 1
ATOM 1738 C CA . ALA A 1 226 ? -16.502 21.318 -4.936 1.00 64.12 226 ALA A CA 1
ATOM 1739 C C . ALA A 1 226 ? -16.870 22.547 -5.793 1.00 64.12 226 ALA A C 1
ATOM 1741 O O . ALA A 1 226 ? -17.543 22.401 -6.816 1.00 64.12 226 ALA A O 1
ATOM 1742 N N . PRO A 1 227 ? -16.438 23.771 -5.428 1.00 54.97 227 PRO A N 1
ATOM 1743 C CA . PRO A 1 227 ? -16.695 24.937 -6.263 1.00 54.97 227 PRO A CA 1
ATOM 1744 C C . PRO A 1 227 ? -16.020 24.740 -7.632 1.00 54.97 227 PRO A C 1
ATOM 1746 O O . PRO A 1 227 ? -14.862 24.307 -7.673 1.00 54.97 227 PRO A O 1
ATOM 1749 N N . PRO A 1 228 ? -16.702 25.054 -8.751 1.00 54.06 228 PRO A N 1
ATOM 1750 C CA . PRO A 1 228 ? -16.156 24.814 -10.081 1.00 54.06 228 PRO A CA 1
ATOM 1751 C C . PRO A 1 228 ? -14.816 25.548 -10.241 1.00 54.06 228 PRO A C 1
ATOM 1753 O O . PRO A 1 228 ? -14.696 26.698 -9.803 1.00 54.06 228 PRO A O 1
ATOM 1756 N N . PRO A 1 229 ? -13.797 24.913 -10.851 1.00 47.78 229 PRO A N 1
ATOM 1757 C CA . PRO A 1 229 ? -12.461 25.487 -10.934 1.00 47.78 229 PRO A CA 1
ATOM 1758 C C . PRO A 1 229 ? -12.517 26.823 -11.677 1.00 47.78 229 PRO A C 1
ATOM 1760 O O . PRO A 1 229 ? -12.885 26.871 -12.851 1.00 47.78 229 PRO A O 1
ATOM 1763 N N . PHE A 1 230 ? -12.162 27.906 -10.978 1.00 38.47 230 PHE A N 1
ATOM 1764 C CA . PHE A 1 230 ? -12.220 29.269 -11.505 1.00 38.47 230 PHE A CA 1
ATOM 1765 C C . PHE A 1 230 ? -11.466 29.362 -12.835 1.00 38.47 230 PHE A C 1
ATOM 1767 O O . PHE A 1 230 ? -10.236 29.297 -12.879 1.00 38.47 230 PHE A O 1
ATOM 1774 N N . ALA A 1 231 ? -12.214 29.542 -13.924 1.00 39.31 231 ALA A N 1
ATOM 1775 C CA . ALA A 1 231 ? -11.640 29.787 -15.232 1.00 39.31 231 ALA A CA 1
ATOM 1776 C C . ALA A 1 231 ? -10.874 31.115 -15.186 1.00 39.31 231 ALA A C 1
ATOM 1778 O O . ALA A 1 231 ? -11.469 32.185 -15.057 1.00 39.31 231 ALA A O 1
ATOM 1779 N N . VAL A 1 232 ? -9.544 31.049 -15.287 1.00 37.78 232 VAL A N 1
ATOM 1780 C CA . VAL A 1 232 ? -8.687 32.237 -15.359 1.00 37.78 232 VAL A CA 1
ATOM 1781 C C . VAL A 1 232 ? -8.878 32.878 -16.733 1.00 37.78 232 VAL A C 1
ATOM 1783 O O . VAL A 1 232 ? -8.150 32.591 -17.685 1.00 37.78 232 VAL A O 1
ATOM 1786 N N . ILE A 1 233 ? -9.896 33.733 -16.843 1.00 38.06 233 ILE A N 1
ATOM 1787 C CA . ILE A 1 233 ? -10.147 34.556 -18.026 1.00 38.06 233 ILE A CA 1
ATOM 1788 C C . ILE A 1 233 ? -9.003 35.568 -18.124 1.00 38.06 233 ILE A C 1
ATOM 1790 O O . ILE A 1 233 ? -8.988 36.594 -17.445 1.00 38.06 233 ILE A O 1
ATOM 1794 N N . GLY A 1 234 ? -8.011 35.248 -18.955 1.00 36.00 234 GLY A N 1
ATOM 1795 C CA . GLY A 1 234 ? -6.888 36.132 -19.237 1.00 36.00 234 GLY A CA 1
ATOM 1796 C C . GLY A 1 234 ? -7.370 37.388 -19.955 1.00 36.00 234 GLY A C 1
ATOM 1797 O O . GLY A 1 234 ? -7.651 37.346 -21.152 1.00 36.00 234 GLY A O 1
ATOM 1798 N N . ALA A 1 235 ? -7.457 38.501 -19.226 1.00 35.25 235 ALA A N 1
ATOM 1799 C CA . ALA A 1 235 ? -7.843 39.789 -19.783 1.00 35.25 235 ALA A CA 1
ATOM 1800 C C . ALA A 1 235 ? -6.857 40.218 -20.884 1.00 35.25 235 ALA A C 1
ATOM 1802 O O . ALA A 1 235 ? -5.672 40.436 -20.624 1.00 35.25 235 ALA A O 1
ATOM 1803 N N . LYS A 1 236 ? -7.356 40.363 -22.115 1.00 35.31 236 LYS A N 1
ATOM 1804 C CA . LYS A 1 236 ? -6.663 41.076 -23.193 1.00 35.31 236 LYS A CA 1
ATOM 1805 C C . LYS A 1 236 ? -7.268 42.467 -23.342 1.00 35.31 236 LYS A C 1
ATOM 1807 O O . LYS A 1 236 ? -8.481 42.625 -23.242 1.00 35.31 236 LYS A O 1
ATOM 1812 N N . SER A 1 237 ? -6.406 43.455 -23.575 1.00 33.53 237 SER A N 1
ATOM 1813 C CA . SER A 1 237 ? -6.820 44.837 -23.821 1.00 33.53 237 SER A CA 1
ATOM 1814 C C . SER A 1 237 ? -7.671 44.947 -25.086 1.00 33.53 237 SER A C 1
ATOM 1816 O O . SER A 1 237 ? -7.465 44.215 -26.053 1.00 33.53 237 SER A O 1
ATOM 1818 N N . SER A 1 238 ? -8.605 45.890 -25.061 1.00 37.06 238 SER A N 1
ATOM 1819 C CA . SER A 1 238 ? -9.464 46.292 -26.172 1.00 37.06 238 SER A CA 1
ATOM 1820 C C . SER A 1 238 ? -8.792 47.305 -27.116 1.00 37.06 238 SER A C 1
ATOM 1822 O O . SER A 1 238 ? -7.709 47.805 -26.811 1.00 37.06 238 SER A O 1
ATOM 1824 N N . VAL A 1 239 ? -9.550 47.685 -28.160 1.00 36.28 239 VAL A N 1
ATOM 1825 C CA . VAL A 1 239 ? -9.382 48.828 -29.090 1.00 36.28 239 VAL A CA 1
ATOM 1826 C C . VAL A 1 239 ? -8.578 48.548 -30.371 1.00 36.28 239 VAL A C 1
ATOM 1828 O O . VAL A 1 239 ? -7.380 48.780 -30.421 1.00 36.28 239 VAL A O 1
ATOM 1831 N N . GLU A 1 240 ? -9.280 48.111 -31.428 1.00 32.09 240 GLU A N 1
ATOM 1832 C CA . GLU A 1 240 ? -9.547 48.930 -32.634 1.00 32.09 240 GLU A CA 1
ATOM 1833 C C . GLU A 1 240 ? -10.694 48.311 -33.476 1.00 32.09 240 GLU A C 1
ATOM 1835 O O . GLU A 1 240 ? -11.267 47.292 -33.077 1.00 32.09 240 GLU A O 1
ATOM 1840 N N . SER A 1 241 ? -11.158 48.977 -34.544 1.00 37.81 241 SER A N 1
ATOM 1841 C CA . SER A 1 241 ? -12.350 48.592 -35.348 1.00 37.81 241 SER A CA 1
ATOM 1842 C C . SER A 1 241 ? -12.190 49.040 -36.837 1.00 37.81 241 SER A C 1
ATOM 1844 O O . SER A 1 241 ? -11.057 49.325 -37.214 1.00 37.81 241 SER A O 1
ATOM 1846 N N . PRO A 1 242 ? -13.186 48.972 -37.754 1.00 53.12 242 PRO A N 1
ATOM 1847 C CA . PRO A 1 242 ? -13.165 47.932 -38.794 1.00 53.12 242 PRO A CA 1
ATOM 1848 C C . PRO A 1 242 ? -13.207 48.421 -40.265 1.00 53.12 242 PRO A C 1
ATOM 1850 O O . PRO A 1 242 ? -13.739 49.484 -40.558 1.00 53.12 242 PRO A O 1
ATOM 1853 N N . SER A 1 243 ? -12.734 47.569 -41.188 1.00 31.64 243 SER A N 1
ATOM 1854 C CA . SER A 1 243 ? -13.073 47.521 -42.638 1.00 31.64 243 SER A CA 1
ATOM 1855 C C . SER A 1 243 ? -12.819 46.066 -43.100 1.00 31.64 243 SER A C 1
ATOM 1857 O O . SER A 1 243 ? -11.847 45.471 -42.641 1.00 31.64 243 SER A O 1
ATOM 1859 N N . GLU A 1 244 ? -13.762 45.340 -43.708 1.00 37.12 244 GLU A N 1
ATOM 1860 C CA . GLU A 1 244 ? -14.213 45.359 -45.121 1.00 37.12 244 GLU A CA 1
ATOM 1861 C C . GLU A 1 244 ? -13.282 44.612 -46.113 1.00 37.12 244 GLU A C 1
ATOM 1863 O O . GLU A 1 244 ? -12.317 45.169 -46.622 1.00 37.12 244 GLU A O 1
ATOM 1868 N N . ASP A 1 245 ? -13.679 43.359 -46.393 1.00 37.03 245 ASP A N 1
ATOM 1869 C CA . ASP A 1 245 ? -13.619 42.610 -47.665 1.00 37.03 245 ASP A CA 1
ATOM 1870 C C . ASP A 1 245 ? -12.293 42.250 -48.392 1.00 37.03 245 ASP A C 1
ATOM 1872 O O . ASP A 1 245 ? -11.186 42.645 -48.043 1.00 37.03 245 ASP A O 1
ATOM 1876 N N . VAL A 1 246 ? -12.482 41.440 -49.450 1.00 33.69 246 VAL A N 1
ATOM 1877 C CA . VAL A 1 246 ? -11.545 40.998 -50.510 1.00 33.69 246 VAL A CA 1
ATOM 1878 C C . VAL A 1 246 ? -10.649 39.773 -50.224 1.00 33.69 246 VAL A C 1
ATOM 1880 O O . VAL A 1 246 ? -9.474 39.856 -49.895 1.00 33.69 246 VAL A O 1
ATOM 1883 N N . GLU A 1 247 ? -11.259 38.618 -50.509 1.00 31.20 247 GLU A N 1
ATOM 1884 C CA . GLU A 1 247 ? -10.818 37.623 -51.508 1.00 31.20 247 GLU A CA 1
ATOM 1885 C C . GLU A 1 247 ? -9.550 36.750 -51.313 1.00 31.20 247 GLU A C 1
ATOM 1887 O O . GLU A 1 247 ? -8.427 37.167 -51.055 1.00 31.20 247 GLU A O 1
ATOM 1892 N N . MET A 1 248 ? -9.786 35.458 -51.552 1.00 40.09 248 MET A N 1
ATOM 1893 C CA . MET A 1 248 ? -8.860 34.328 -51.628 1.00 40.09 248 MET A CA 1
ATOM 1894 C C . MET A 1 248 ? -7.824 34.459 -52.759 1.00 40.09 248 MET A C 1
ATOM 1896 O O . MET A 1 248 ? -8.202 34.564 -53.927 1.00 40.09 248 MET A O 1
ATOM 1900 N N . GLN A 1 249 ? -6.536 34.244 -52.457 1.00 29.80 249 GLN A N 1
ATOM 1901 C CA . GLN A 1 249 ? -5.597 33.733 -53.463 1.00 29.80 249 GLN A CA 1
ATOM 1902 C C . GLN A 1 249 ? -4.395 32.972 -52.884 1.00 29.80 249 GLN A C 1
ATOM 1904 O O . GLN A 1 249 ? -3.920 33.241 -51.784 1.00 29.80 249 GLN A O 1
ATOM 1909 N N . ASP A 1 250 ? -3.927 31.997 -53.660 1.00 35.69 250 ASP A N 1
ATOM 1910 C CA . ASP A 1 250 ? -2.751 31.165 -53.397 1.00 35.69 250 ASP A CA 1
ATOM 1911 C C . ASP A 1 250 ? -1.463 31.931 -53.744 1.00 35.69 250 ASP A C 1
ATOM 1913 O O . ASP A 1 250 ? -1.388 32.552 -54.808 1.00 35.69 250 ASP A O 1
ATOM 1917 N N . THR A 1 251 ? -0.402 31.837 -52.936 1.00 30.02 251 THR A N 1
ATOM 1918 C CA . THR A 1 251 ? 0.966 31.954 -53.481 1.00 30.02 251 THR A CA 1
ATOM 1919 C C . THR A 1 251 ? 2.034 31.345 -52.577 1.00 30.02 251 THR A C 1
ATOM 1921 O O . THR A 1 251 ? 2.163 31.661 -51.397 1.00 30.02 251 THR A O 1
ATOM 1924 N N . THR A 1 252 ? 2.888 30.517 -53.174 1.00 39.03 252 THR A N 1
ATOM 1925 C CA . THR A 1 252 ? 4.143 30.059 -52.571 1.00 39.03 252 THR A CA 1
ATOM 1926 C C . THR A 1 252 ? 5.206 31.156 -52.601 1.00 39.03 252 THR A C 1
ATOM 1928 O O . THR A 1 252 ? 5.446 31.716 -53.673 1.00 39.03 252 THR A O 1
ATOM 1931 N N . GLN A 1 253 ? 5.980 31.338 -51.525 1.00 27.86 253 GLN A N 1
ATOM 1932 C CA . GLN A 1 253 ? 7.361 31.809 -51.682 1.00 27.86 253 GLN A CA 1
ATOM 1933 C C . GLN A 1 253 ? 8.316 31.358 -50.570 1.00 27.86 253 GLN A C 1
ATOM 1935 O O . GLN A 1 253 ? 7.953 31.210 -49.407 1.00 27.86 253 GLN A O 1
ATOM 1940 N N . TYR A 1 254 ? 9.563 31.123 -50.979 1.00 31.17 254 TYR A N 1
ATOM 1941 C CA . TYR A 1 254 ? 10.716 30.826 -50.131 1.00 31.17 254 TYR A CA 1
ATOM 1942 C C . TYR A 1 254 ? 11.301 32.142 -49.589 1.00 31.17 254 TYR A C 1
ATOM 1944 O O . TYR A 1 254 ? 11.471 33.086 -50.357 1.00 31.17 254 TYR A O 1
ATOM 1952 N N . SER A 1 255 ? 11.699 32.187 -48.316 1.00 25.84 255 SER A N 1
ATOM 1953 C CA . SER A 1 255 ? 12.608 33.218 -47.789 1.00 25.84 255 SER A CA 1
ATOM 1954 C C . SER A 1 255 ? 13.430 32.663 -46.617 1.00 25.84 255 SER A C 1
ATOM 1956 O O . SER A 1 255 ? 13.118 31.590 -46.097 1.00 25.84 255 SER A O 1
ATOM 1958 N N . SER A 1 256 ? 14.533 33.325 -46.257 1.00 29.55 256 SER A N 1
ATOM 1959 C CA . SER A 1 256 ? 15.674 32.671 -45.597 1.00 29.55 256 SER A CA 1
ATOM 1960 C C . SER A 1 256 ? 16.353 33.488 -44.489 1.00 29.55 256 SER A C 1
ATOM 1962 O O . SER A 1 256 ? 16.946 34.520 -44.792 1.00 29.55 256 SER A O 1
ATOM 1964 N N . ASN A 1 257 ? 16.438 32.897 -43.283 1.00 27.98 257 ASN A N 1
ATOM 1965 C CA . ASN A 1 257 ? 17.334 33.270 -42.165 1.00 27.98 257 ASN A CA 1
ATOM 1966 C C . ASN A 1 257 ? 17.166 34.700 -41.573 1.00 27.98 257 ASN A C 1
ATOM 1968 O O . ASN A 1 257 ? 16.507 35.546 -42.166 1.00 27.98 257 ASN A O 1
ATOM 1972 N N . PRO A 1 258 ? 17.812 35.012 -40.429 1.00 49.97 258 PRO A N 1
ATOM 1973 C CA . PRO A 1 258 ? 17.828 34.247 -39.172 1.00 49.97 258 PRO A CA 1
ATOM 1974 C C . PRO A 1 258 ? 17.536 35.144 -37.936 1.00 49.97 258 PRO A C 1
ATOM 1976 O O . PRO A 1 258 ? 17.502 36.358 -38.058 1.00 49.97 258 PRO A O 1
ATOM 1979 N N . ASP A 1 259 ? 17.344 34.531 -36.757 1.00 27.33 259 ASP A N 1
ATOM 1980 C CA . ASP A 1 259 ? 17.779 34.971 -35.400 1.00 27.33 259 ASP A CA 1
ATOM 1981 C C . ASP A 1 259 ? 16.958 34.203 -34.337 1.00 27.33 259 ASP A C 1
ATOM 1983 O O . ASP A 1 259 ? 15.750 34.032 -34.469 1.00 27.33 259 ASP A O 1
ATOM 1987 N N . ILE A 1 260 ? 17.543 33.483 -33.372 1.00 31.42 260 ILE A N 1
ATOM 1988 C CA . ILE A 1 260 ? 18.332 33.926 -32.202 1.00 31.42 260 ILE A CA 1
ATOM 1989 C C . ILE A 1 260 ? 17.499 34.728 -31.178 1.00 31.42 260 ILE A C 1
ATOM 1991 O O . ILE A 1 260 ? 17.682 35.921 -30.977 1.00 31.42 260 ILE A O 1
ATOM 1995 N N . LEU A 1 261 ? 16.667 34.009 -30.412 1.00 27.78 261 LEU A N 1
ATOM 1996 C CA . LEU A 1 261 ? 16.426 34.294 -28.989 1.00 27.78 261 LEU A CA 1
ATOM 1997 C C . LEU A 1 261 ? 16.351 32.975 -28.205 1.00 27.78 261 LEU A C 1
ATOM 1999 O O . LEU A 1 261 ? 15.361 32.250 -28.260 1.00 27.78 261 LEU A O 1
ATOM 2003 N N . GLY A 1 262 ? 17.421 32.647 -27.478 1.00 25.95 262 GLY A N 1
ATOM 2004 C CA . GLY A 1 262 ? 17.497 31.443 -26.651 1.00 25.95 262 GLY A CA 1
ATOM 2005 C C . GLY A 1 262 ? 17.172 31.726 -25.185 1.00 25.95 262 GLY A C 1
ATOM 2006 O O . GLY A 1 262 ? 17.959 32.373 -24.500 1.00 25.95 262 GLY A O 1
ATOM 2007 N N . ILE A 1 263 ? 16.064 31.178 -24.677 1.00 25.94 263 ILE A N 1
ATOM 2008 C CA . ILE A 1 263 ? 15.767 31.118 -23.236 1.00 25.94 263 ILE A CA 1
ATOM 2009 C C . ILE A 1 263 ? 15.747 29.645 -22.815 1.00 25.94 263 ILE A C 1
ATOM 2011 O O . ILE A 1 263 ? 14.736 28.956 -22.927 1.00 25.94 263 ILE A O 1
ATOM 2015 N N . ALA A 1 264 ? 16.897 29.146 -22.359 1.00 27.16 264 ALA A N 1
ATOM 2016 C CA . ALA A 1 264 ? 17.056 27.764 -21.915 1.00 27.16 264 ALA A CA 1
ATOM 2017 C C . ALA A 1 264 ? 16.657 27.606 -20.437 1.00 27.16 264 ALA A C 1
ATOM 2019 O O . ALA A 1 264 ? 17.442 27.872 -19.525 1.00 27.16 264 ALA A O 1
ATOM 2020 N N . SER A 1 265 ? 15.428 27.151 -20.190 1.00 27.78 265 SER A N 1
ATOM 2021 C CA . SER A 1 265 ? 14.981 26.725 -18.860 1.00 27.78 265 SER A CA 1
ATOM 2022 C C . SER A 1 265 ? 15.521 25.326 -18.539 1.00 27.78 265 SER A C 1
ATOM 2024 O O . SER A 1 265 ? 14.889 24.329 -18.876 1.00 27.78 265 SER A O 1
ATOM 2026 N N . ASN A 1 266 ? 16.683 25.237 -17.886 1.00 31.41 266 ASN A N 1
ATOM 2027 C CA . ASN A 1 266 ? 17.231 23.949 -17.444 1.00 31.41 266 ASN A CA 1
ATOM 2028 C C . ASN A 1 266 ? 16.403 23.365 -16.276 1.00 31.41 266 ASN A C 1
ATOM 2030 O O . ASN A 1 266 ? 16.362 23.992 -15.211 1.00 31.41 266 ASN A O 1
ATOM 2034 N N . PRO A 1 267 ? 15.786 22.174 -16.418 1.00 35.44 267 PRO A N 1
ATOM 2035 C CA . PRO A 1 267 ? 15.252 21.433 -15.279 1.00 35.44 267 PRO A CA 1
ATOM 2036 C C . PRO A 1 267 ? 16.393 20.868 -14.414 1.00 35.44 267 PRO A C 1
ATOM 2038 O O . PRO A 1 267 ? 17.514 20.680 -14.884 1.00 35.44 267 PRO A O 1
ATOM 2041 N N . LEU A 1 268 ? 16.094 20.605 -13.140 1.00 32.16 268 LEU A N 1
ATOM 2042 C CA . LEU A 1 268 ? 17.011 19.974 -12.181 1.00 32.16 268 LEU A CA 1
ATOM 2043 C C . LEU A 1 268 ? 17.238 18.490 -12.505 1.00 32.16 268 LEU A C 1
ATOM 2045 O O . LEU A 1 268 ? 16.321 17.826 -12.992 1.00 32.16 268 LEU A O 1
ATOM 2049 N N . THR A 1 269 ? 18.414 17.960 -12.158 1.00 43.09 269 THR A N 1
ATOM 2050 C CA . THR A 1 269 ? 18.697 16.513 -12.175 1.00 43.09 269 THR A CA 1
ATOM 2051 C C . THR A 1 269 ? 19.038 15.993 -10.774 1.00 43.09 269 THR A C 1
ATOM 2053 O O . THR A 1 269 ? 19.536 16.733 -9.927 1.00 43.09 269 THR A O 1
ATOM 2056 N N . ASP A 1 270 ? 18.820 14.701 -10.509 1.00 38.03 270 ASP A N 1
ATOM 2057 C CA . ASP A 1 270 ? 19.195 14.084 -9.221 1.00 38.03 270 ASP A CA 1
ATOM 2058 C C . ASP A 1 270 ? 20.726 14.042 -9.000 1.00 38.03 270 ASP A C 1
ATOM 2060 O O . ASP A 1 270 ? 21.216 13.967 -7.865 1.00 38.03 270 ASP A O 1
ATOM 2064 N N . ASP A 1 271 ? 21.500 14.174 -10.082 1.00 40.06 271 ASP A N 1
ATOM 2065 C CA . ASP A 1 271 ? 22.954 14.342 -10.046 1.00 40.06 271 ASP A CA 1
ATOM 2066 C C . ASP A 1 271 ? 23.372 15.705 -9.455 1.00 40.06 271 ASP A C 1
ATOM 2068 O O . ASP A 1 271 ? 24.407 15.778 -8.786 1.00 40.06 271 ASP A O 1
ATOM 2072 N N . ASP A 1 272 ? 22.567 16.772 -9.598 1.00 44.03 272 ASP A N 1
ATOM 2073 C CA . ASP A 1 272 ? 22.816 18.068 -8.932 1.00 44.03 272 ASP A CA 1
ATOM 2074 C C . ASP A 1 272 ? 22.760 17.941 -7.397 1.00 44.03 272 ASP A C 1
ATOM 2076 O O . ASP A 1 272 ? 23.478 18.641 -6.681 1.00 44.03 272 ASP A O 1
ATOM 2080 N N . VAL A 1 273 ? 21.909 17.050 -6.875 1.00 43.97 273 VAL A N 1
ATOM 2081 C CA . VAL A 1 273 ? 21.776 16.799 -5.428 1.00 43.97 273 VAL A CA 1
ATOM 2082 C C . VAL A 1 273 ? 22.877 15.857 -4.943 1.00 43.97 273 VAL A C 1
ATOM 2084 O O . VAL A 1 273 ? 23.480 16.091 -3.895 1.00 43.97 273 VAL A O 1
ATOM 2087 N N . SER A 1 274 ? 23.180 14.819 -5.725 1.00 45.78 274 SER A N 1
ATOM 2088 C CA . SER A 1 274 ? 24.191 13.812 -5.384 1.00 45.78 274 SER A CA 1
ATOM 2089 C C . SER A 1 274 ? 25.622 14.367 -5.416 1.00 45.78 274 SER A C 1
ATOM 2091 O O . SER A 1 274 ? 26.429 14.047 -4.542 1.00 45.78 274 SER A O 1
ATOM 2093 N N . SER A 1 275 ? 25.940 15.233 -6.384 1.00 46.00 275 SER A N 1
ATOM 2094 C CA . SER A 1 275 ? 27.271 15.848 -6.519 1.00 46.00 275 SER A CA 1
ATOM 2095 C C . SER A 1 275 ? 27.608 16.815 -5.378 1.00 46.00 275 SER A C 1
ATOM 2097 O O . SER A 1 275 ? 28.738 16.813 -4.895 1.00 46.00 275 SER A O 1
ATOM 2099 N N . LEU A 1 276 ? 26.627 17.562 -4.855 1.00 45.88 276 LEU A N 1
ATOM 2100 C CA . LEU A 1 276 ? 26.805 18.477 -3.713 1.00 45.88 276 LEU A CA 1
ATOM 2101 C C . LEU A 1 276 ? 27.143 17.779 -2.378 1.00 45.88 276 LEU A C 1
ATOM 2103 O O . LEU A 1 276 ? 27.443 18.463 -1.397 1.00 45.88 276 LEU A O 1
ATOM 2107 N N . ILE A 1 277 ? 27.083 16.444 -2.328 1.00 46.12 277 ILE A N 1
ATOM 2108 C CA . ILE A 1 277 ? 27.371 15.620 -1.143 1.00 46.12 277 ILE A CA 1
ATOM 2109 C C . ILE A 1 277 ? 28.756 14.938 -1.249 1.00 46.12 277 ILE A C 1
ATOM 2111 O O . ILE A 1 277 ? 29.279 14.455 -0.244 1.00 46.12 277 ILE A O 1
ATOM 2115 N N . ALA A 1 278 ? 29.380 14.914 -2.434 1.00 43.62 278 ALA A N 1
ATOM 2116 C CA . ALA A 1 278 ? 30.485 14.007 -2.760 1.00 43.62 278 ALA A CA 1
ATOM 2117 C C . ALA A 1 278 ? 31.776 14.707 -3.246 1.00 43.62 278 ALA A C 1
ATOM 2119 O O . ALA A 1 278 ? 32.275 14.417 -4.330 1.00 43.62 278 ALA A O 1
ATOM 2120 N N . GLU A 1 279 ? 32.374 15.566 -2.412 1.00 31.75 279 GLU A N 1
ATOM 2121 C CA . GLU A 1 279 ? 33.749 16.062 -2.608 1.00 31.75 279 GLU A CA 1
ATOM 2122 C C . GLU A 1 279 ? 34.705 15.496 -1.539 1.00 31.75 279 GLU A C 1
ATOM 2124 O O . GLU A 1 279 ? 34.828 16.054 -0.449 1.00 31.75 279 GLU A O 1
ATOM 2129 N N . HIS A 1 280 ? 35.390 14.387 -1.852 1.00 32.31 280 HIS A N 1
ATOM 2130 C CA . HIS A 1 280 ? 36.635 13.972 -1.185 1.00 32.31 280 HIS A CA 1
ATOM 2131 C C . HIS A 1 280 ? 37.437 12.967 -2.039 1.00 32.31 280 HIS A C 1
ATOM 2133 O O . HIS A 1 280 ? 36.969 11.862 -2.294 1.00 32.31 280 HIS A O 1
ATOM 2139 N N . ASP A 1 281 ? 38.640 13.396 -2.437 1.00 27.91 281 ASP A N 1
ATOM 2140 C CA . ASP A 1 281 ? 39.830 12.676 -2.937 1.00 27.91 281 ASP A CA 1
ATOM 2141 C C . ASP A 1 281 ? 39.699 11.430 -3.848 1.00 27.91 281 ASP A C 1
ATOM 2143 O O . ASP A 1 281 ? 39.214 10.362 -3.476 1.00 27.91 281 ASP A O 1
ATOM 2147 N N . THR A 1 282 ? 40.302 11.538 -5.038 1.00 32.31 282 THR A N 1
ATOM 2148 C CA . THR A 1 282 ? 40.433 10.486 -6.063 1.00 32.31 282 THR A CA 1
ATOM 2149 C C . THR A 1 282 ? 41.830 9.855 -6.095 1.00 32.31 282 THR A C 1
ATOM 2151 O O . THR A 1 282 ? 42.820 10.585 -6.111 1.00 32.31 282 THR A O 1
ATOM 2154 N N . SER A 1 283 ? 41.942 8.531 -6.264 1.00 27.84 283 SER A N 1
ATOM 2155 C CA . SER A 1 283 ? 43.118 7.897 -6.904 1.00 27.84 283 SER A CA 1
ATOM 2156 C C . SER A 1 283 ? 42.817 6.484 -7.446 1.00 27.84 283 SER A C 1
ATOM 2158 O O . SER A 1 283 ? 41.777 5.899 -7.151 1.00 27.84 283 SER A O 1
ATOM 2160 N N . ASN A 1 284 ? 43.698 5.991 -8.324 1.00 32.69 284 ASN A N 1
ATOM 2161 C CA . ASN A 1 284 ? 43.453 4.922 -9.306 1.00 32.69 284 ASN A CA 1
ATOM 2162 C C . ASN A 1 284 ? 43.333 3.488 -8.746 1.00 32.69 284 ASN A C 1
ATOM 2164 O O . ASN A 1 284 ? 44.061 3.110 -7.831 1.00 32.69 284 ASN A O 1
ATOM 2168 N N . ALA A 1 285 ? 42.562 2.639 -9.441 1.00 26.58 285 ALA A N 1
ATOM 2169 C CA . ALA A 1 285 ? 42.696 1.175 -9.431 1.00 26.58 285 ALA A CA 1
ATOM 2170 C C . ALA A 1 285 ? 42.312 0.575 -10.813 1.00 26.58 285 ALA A C 1
ATOM 2172 O O . ALA A 1 285 ? 41.458 1.151 -11.489 1.00 26.58 285 ALA A O 1
ATOM 2173 N N . PRO A 1 286 ? 42.934 -0.536 -11.270 1.00 29.31 286 PRO A N 1
ATOM 2174 C CA . PRO A 1 286 ? 42.730 -1.097 -12.614 1.00 29.31 286 PRO A CA 1
ATOM 2175 C C . PRO A 1 286 ? 41.601 -2.145 -12.697 1.00 29.31 286 PRO A C 1
ATOM 2177 O O . PRO A 1 286 ? 41.152 -2.689 -11.689 1.00 29.31 286 PRO A O 1
ATOM 2180 N N . ALA A 1 287 ? 41.178 -2.472 -13.923 1.00 27.94 287 ALA A N 1
ATOM 2181 C CA . ALA A 1 287 ? 40.155 -3.484 -14.202 1.00 27.94 287 ALA A CA 1
ATOM 2182 C C . ALA A 1 287 ? 40.716 -4.921 -14.271 1.00 27.94 287 ALA A C 1
ATOM 2184 O O . ALA A 1 287 ? 41.810 -5.147 -14.787 1.00 27.94 287 ALA A O 1
ATOM 2185 N N . VAL A 1 288 ? 39.920 -5.898 -13.819 1.00 29.22 288 VAL A N 1
ATOM 2186 C CA . VAL A 1 288 ? 40.172 -7.350 -13.920 1.00 29.22 288 VAL A CA 1
ATOM 2187 C C . VAL A 1 288 ? 38.842 -8.045 -14.278 1.00 29.22 288 VAL A C 1
ATOM 2189 O O . VAL A 1 288 ? 37.816 -7.676 -13.703 1.00 29.22 288 VAL A O 1
ATOM 2192 N N . PRO A 1 289 ? 38.802 -9.007 -15.223 1.00 27.52 289 PRO A N 1
ATOM 2193 C CA . PRO A 1 289 ? 37.546 -9.589 -15.705 1.00 27.52 289 PRO A CA 1
ATOM 2194 C C . PRO A 1 289 ? 36.971 -10.664 -14.768 1.00 27.52 289 PRO A C 1
ATOM 2196 O O . PRO A 1 289 ? 37.696 -11.506 -14.238 1.00 27.52 289 PRO A O 1
ATOM 2199 N N . LEU A 1 290 ? 35.641 -10.690 -14.634 1.00 26.11 290 LEU A N 1
ATOM 2200 C CA . LEU A 1 290 ? 34.908 -11.759 -13.949 1.00 26.11 290 LEU A CA 1
ATOM 2201 C C . LEU A 1 290 ? 34.614 -12.919 -14.910 1.00 26.11 290 LEU A C 1
ATOM 2203 O O . LEU A 1 290 ? 33.867 -12.766 -15.872 1.00 26.11 290 LEU A O 1
ATOM 2207 N N . SER A 1 291 ? 35.164 -14.096 -14.608 1.00 27.23 291 SER A N 1
ATOM 2208 C CA . SER A 1 291 ? 34.817 -15.360 -15.266 1.00 27.23 291 SER A CA 1
ATOM 2209 C C . SER A 1 291 ? 33.815 -16.128 -14.404 1.00 27.23 291 SER A C 1
ATOM 2211 O O . SER A 1 291 ? 34.154 -16.569 -13.305 1.00 27.23 291 SER A O 1
ATOM 2213 N N . MET A 1 292 ? 32.579 -16.285 -14.885 1.00 27.11 292 MET A N 1
ATOM 2214 C CA . MET A 1 292 ? 31.567 -17.112 -14.221 1.00 27.11 292 MET A CA 1
ATOM 2215 C C . MET A 1 292 ? 31.543 -18.515 -14.829 1.00 27.11 292 MET A C 1
ATOM 2217 O O . MET A 1 292 ? 31.427 -18.679 -16.043 1.00 27.11 292 MET A O 1
ATOM 2221 N N . LYS A 1 293 ? 31.632 -19.543 -13.977 1.00 27.89 293 LYS A N 1
ATOM 2222 C CA . LYS A 1 293 ? 31.461 -20.938 -14.396 1.00 27.89 293 LYS A CA 1
ATOM 2223 C C . LYS A 1 293 ? 29.976 -21.265 -14.551 1.00 27.89 293 LYS A C 1
ATOM 2225 O O . LYS A 1 293 ? 29.185 -20.999 -13.653 1.00 27.89 293 LYS A O 1
ATOM 2230 N N . ARG A 1 294 ? 29.642 -21.891 -15.678 1.00 27.64 294 ARG A N 1
ATOM 2231 C CA . ARG A 1 294 ? 28.328 -22.457 -16.002 1.00 27.64 294 ARG A CA 1
ATOM 2232 C C . ARG A 1 294 ? 28.110 -23.767 -15.218 1.00 27.64 294 ARG A C 1
ATOM 2234 O O . ARG A 1 294 ? 28.944 -24.661 -15.364 1.00 27.64 294 ARG A O 1
ATOM 2241 N N . PRO A 1 295 ? 27.036 -23.909 -14.419 1.00 30.27 295 PRO A N 1
ATOM 2242 C CA . PRO A 1 295 ? 26.547 -25.217 -13.985 1.00 30.27 295 PRO A CA 1
ATOM 2243 C C . PRO A 1 295 ? 26.062 -26.022 -15.197 1.00 30.27 295 PRO A C 1
ATOM 2245 O O . PRO A 1 295 ? 25.573 -25.439 -16.164 1.00 30.27 295 PRO A O 1
ATOM 2248 N N . GLN A 1 296 ? 26.196 -27.344 -15.150 1.00 28.80 296 GLN A N 1
ATOM 2249 C CA . GLN A 1 296 ? 25.523 -28.221 -16.108 1.00 28.80 296 GLN A CA 1
ATOM 2250 C C . GLN A 1 296 ? 24.092 -28.468 -15.626 1.00 28.80 296 GLN A C 1
ATOM 2252 O O . GLN A 1 296 ? 23.875 -28.668 -14.433 1.00 28.80 296 GLN A O 1
ATOM 2257 N N . GLU A 1 297 ? 23.146 -28.433 -16.556 1.00 30.17 297 GLU A N 1
ATOM 2258 C CA . GLU A 1 297 ? 21.769 -28.879 -16.349 1.00 30.17 297 GLU A CA 1
ATOM 2259 C C . GLU A 1 297 ? 21.697 -30.361 -16.755 1.00 30.17 297 GLU A C 1
ATOM 2261 O O . GLU A 1 297 ? 22.388 -30.778 -17.689 1.00 30.17 297 GLU A O 1
ATOM 2266 N N . GLU A 1 298 ? 20.927 -31.160 -16.019 1.00 31.44 298 GLU A N 1
ATOM 2267 C CA . GLU A 1 298 ? 20.689 -32.576 -16.319 1.00 31.44 298 GLU A CA 1
ATOM 2268 C C . GLU A 1 298 ? 19.402 -32.688 -17.153 1.00 31.44 298 GLU A C 1
ATOM 2270 O O . GLU A 1 298 ? 18.396 -32.056 -16.833 1.00 31.44 298 GLU A O 1
ATOM 2275 N N . GLU A 1 299 ? 19.444 -33.440 -18.256 1.00 31.30 299 GLU A N 1
ATOM 2276 C CA . GLU A 1 299 ? 18.315 -33.591 -19.183 1.00 31.30 299 GLU A CA 1
ATOM 2277 C C . GLU A 1 299 ? 17.439 -34.785 -18.769 1.00 31.30 299 GLU A C 1
ATOM 2279 O O . GLU A 1 299 ? 17.748 -35.935 -19.091 1.00 31.30 299 GLU A O 1
ATOM 2284 N N . ASP A 1 300 ? 16.335 -34.519 -18.063 1.00 29.44 300 ASP A N 1
ATOM 2285 C CA . ASP A 1 300 ? 15.292 -35.521 -17.816 1.00 29.44 300 ASP A CA 1
ATOM 2286 C C . ASP A 1 300 ? 14.499 -35.783 -19.106 1.00 29.44 300 ASP A C 1
ATOM 2288 O O . ASP A 1 300 ? 13.806 -34.913 -19.637 1.00 29.44 300 ASP A O 1
ATOM 2292 N N . HIS A 1 301 ? 14.613 -37.006 -19.621 1.00 32.69 301 HIS A N 1
ATOM 2293 C CA . HIS A 1 301 ? 14.014 -37.416 -20.888 1.00 32.69 301 HIS A CA 1
ATOM 2294 C C . HIS A 1 301 ? 12.640 -38.061 -20.645 1.00 32.69 301 HIS A C 1
ATOM 2296 O O . HIS A 1 301 ? 12.552 -39.217 -20.221 1.00 32.69 301 HIS A O 1
ATOM 2302 N N . GLU A 1 302 ? 11.554 -37.342 -20.941 1.00 32.31 302 GLU A N 1
ATOM 2303 C CA . GLU A 1 302 ? 10.219 -37.951 -20.980 1.00 32.31 302 GLU A CA 1
ATOM 2304 C C . GLU A 1 302 ? 10.141 -39.016 -22.089 1.00 32.31 302 GLU A C 1
ATOM 2306 O O . GLU A 1 302 ? 10.719 -38.873 -23.172 1.00 32.31 302 GLU A O 1
ATOM 2311 N N . SER A 1 303 ? 9.419 -40.102 -21.805 1.00 32.34 303 SER A N 1
ATOM 2312 C CA . SER A 1 303 ? 9.045 -41.128 -22.781 1.00 32.34 303 SER A CA 1
ATOM 2313 C C . SER A 1 303 ? 7.697 -41.737 -22.397 1.00 32.34 303 SER A C 1
ATOM 2315 O O . SER A 1 303 ? 7.459 -42.046 -21.230 1.00 32.34 303 SER A O 1
ATOM 2317 N N . ASP A 1 304 ? 6.827 -41.888 -23.391 1.00 34.41 304 ASP A N 1
ATOM 2318 C CA . ASP A 1 304 ? 5.508 -42.516 -23.283 1.00 34.41 304 ASP A CA 1
ATOM 2319 C C . ASP A 1 304 ? 5.449 -43.752 -24.212 1.00 34.41 304 ASP A C 1
ATOM 2321 O O . ASP A 1 304 ? 6.434 -44.089 -24.875 1.00 34.41 304 ASP A O 1
ATOM 2325 N N . ASP A 1 305 ? 4.288 -44.401 -24.260 1.00 35.44 305 ASP A N 1
ATOM 2326 C CA . ASP A 1 305 ? 3.897 -45.559 -25.072 1.00 35.44 305 ASP A CA 1
ATOM 2327 C C . ASP A 1 305 ? 4.429 -46.959 -24.681 1.00 35.44 305 ASP A C 1
ATOM 2329 O O . ASP A 1 305 ? 5.572 -47.360 -24.895 1.00 35.44 305 ASP A O 1
ATOM 2333 N N . GLY A 1 306 ? 3.466 -47.812 -24.310 1.00 30.28 306 GLY A N 1
ATOM 2334 C CA . GLY A 1 306 ? 3.173 -48.967 -25.171 1.00 30.28 306 GLY A CA 1
ATOM 2335 C C . GLY A 1 306 ? 3.922 -50.284 -24.927 1.00 30.28 306 GLY A C 1
ATOM 2336 O O . GLY A 1 306 ? 4.737 -50.722 -25.737 1.00 30.28 306 GLY A O 1
ATOM 2337 N N . ALA A 1 307 ? 3.524 -51.033 -23.897 1.00 32.66 307 ALA A N 1
ATOM 2338 C CA . ALA A 1 307 ? 3.755 -52.485 -23.830 1.00 32.66 307 ALA A CA 1
ATOM 2339 C C . ALA A 1 307 ? 2.657 -53.264 -24.621 1.00 32.66 307 ALA A C 1
ATOM 2341 O O . ALA A 1 307 ? 1.599 -52.680 -24.859 1.00 32.66 307 ALA A O 1
ATOM 2342 N N . PRO A 1 308 ? 2.800 -54.577 -24.964 1.00 49.44 308 PRO A N 1
ATOM 2343 C CA . PRO A 1 308 ? 3.846 -55.507 -24.516 1.00 49.44 308 PRO A CA 1
ATOM 2344 C C . PRO A 1 308 ? 4.432 -56.516 -25.554 1.00 49.44 308 PRO A C 1
ATOM 2346 O O . PRO A 1 308 ? 3.873 -56.814 -26.605 1.00 49.44 308 PRO A O 1
ATOM 2349 N N . ALA A 1 309 ? 5.487 -57.208 -25.094 1.00 33.12 309 ALA A N 1
ATOM 2350 C CA . ALA A 1 309 ? 5.869 -58.602 -25.399 1.00 33.12 309 ALA A CA 1
ATOM 2351 C C . ALA A 1 309 ? 6.491 -58.995 -26.767 1.00 33.12 309 ALA A C 1
ATOM 2353 O O . ALA A 1 309 ? 5.786 -59.234 -27.747 1.00 33.12 309 ALA A O 1
ATOM 2354 N N . LYS A 1 310 ? 7.777 -59.414 -26.720 1.00 34.12 310 LYS A N 1
ATOM 2355 C CA . LYS A 1 310 ? 8.190 -60.839 -26.888 1.00 34.12 310 LYS A CA 1
ATOM 2356 C C . LYS A 1 310 ? 9.683 -61.119 -26.583 1.00 34.12 310 LYS A C 1
ATOM 2358 O O . LYS A 1 310 ? 10.564 -60.404 -27.023 1.00 34.12 310 LYS A O 1
ATOM 2363 N N . LYS A 1 311 ? 9.916 -62.264 -25.920 1.00 32.28 311 LYS A N 1
ATOM 2364 C CA . LYS A 1 311 ? 11.080 -63.192 -25.989 1.00 32.28 311 LYS A CA 1
ATOM 2365 C C . LYS A 1 311 ? 12.541 -62.678 -25.840 1.00 32.28 311 LYS A C 1
ATOM 2367 O O . LYS A 1 311 ? 13.140 -62.133 -26.753 1.00 32.28 311 LYS A O 1
ATOM 2372 N N . ARG A 1 312 ? 13.169 -63.138 -24.742 1.00 35.00 312 ARG A N 1
ATOM 2373 C CA . ARG A 1 312 ? 14.598 -63.539 -24.578 1.00 35.00 312 ARG A CA 1
ATOM 2374 C C . ARG A 1 312 ? 15.198 -64.221 -25.839 1.00 35.00 312 ARG A C 1
ATOM 2376 O O . ARG A 1 312 ? 14.452 -64.966 -26.480 1.00 35.00 312 ARG A O 1
ATOM 2383 N N . PRO A 1 313 ? 16.530 -64.141 -26.108 1.00 46.88 313 PRO A N 1
ATOM 2384 C CA . PRO A 1 313 ? 17.506 -64.908 -25.305 1.00 46.88 313 PRO A CA 1
ATOM 2385 C C . PRO A 1 313 ? 18.921 -64.302 -25.072 1.00 46.88 313 PRO A C 1
ATOM 2387 O O . PRO A 1 313 ? 19.260 -63.213 -25.507 1.00 46.88 313 PRO A O 1
ATOM 2390 N N . LYS A 1 314 ? 19.729 -65.069 -24.317 1.00 37.19 314 LYS A N 1
ATOM 2391 C CA . LYS A 1 314 ? 21.079 -64.804 -23.765 1.00 37.19 314 LYS A CA 1
ATOM 2392 C C . LYS A 1 314 ? 22.204 -64.614 -24.808 1.00 37.19 314 LYS A C 1
ATOM 2394 O O . LYS A 1 314 ? 22.218 -65.370 -25.777 1.00 37.19 314 LYS A O 1
ATOM 2399 N N . LYS A 1 315 ? 23.231 -63.811 -24.458 1.00 32.31 315 LYS A N 1
ATOM 2400 C CA . LYS A 1 315 ? 24.713 -64.045 -24.538 1.00 32.31 315 LYS A CA 1
ATOM 2401 C C . LYS A 1 315 ? 25.469 -62.705 -24.312 1.00 32.31 315 LYS A C 1
ATOM 2403 O O . LYS A 1 315 ? 24.860 -61.674 -24.545 1.00 32.31 315 LYS A O 1
ATOM 2408 N N . SER A 1 316 ? 26.761 -62.597 -23.960 1.00 32.19 316 SER A N 1
ATOM 2409 C CA . SER A 1 316 ? 27.652 -63.320 -23.013 1.00 32.19 316 SER A CA 1
ATOM 2410 C C . SER A 1 316 ? 29.092 -62.763 -23.131 1.00 32.19 316 SER A C 1
ATOM 2412 O O . SER A 1 316 ? 29.578 -62.743 -24.257 1.00 32.19 316 SER A O 1
ATOM 2414 N N . ALA A 1 317 ? 29.797 -62.488 -22.015 1.00 30.67 317 ALA A N 1
ATOM 2415 C CA . ALA A 1 317 ? 31.260 -62.222 -21.941 1.00 30.67 317 ALA A CA 1
ATOM 2416 C C . ALA A 1 317 ? 31.787 -60.957 -22.691 1.00 30.67 317 ALA A C 1
ATOM 2418 O O . ALA A 1 317 ? 31.059 -60.386 -23.491 1.00 30.67 317 ALA A O 1
ATOM 2419 N N . ALA A 1 318 ? 33.032 -60.471 -22.522 1.00 30.22 318 ALA A N 1
ATOM 2420 C CA . ALA A 1 318 ? 33.956 -60.372 -21.364 1.00 30.22 318 ALA A CA 1
ATOM 2421 C C . ALA A 1 318 ? 35.189 -59.497 -21.748 1.00 30.22 318 ALA A C 1
ATOM 2423 O O . ALA A 1 318 ? 35.404 -59.269 -22.932 1.00 30.22 318 ALA A O 1
ATOM 2424 N N . ALA A 1 319 ? 36.026 -59.124 -20.760 1.00 31.73 319 ALA A N 1
ATOM 2425 C CA . ALA A 1 319 ? 37.326 -58.414 -20.871 1.00 31.73 319 ALA A CA 1
ATOM 2426 C C . ALA A 1 319 ? 37.273 -56.955 -21.416 1.00 31.73 319 ALA A C 1
ATOM 2428 O O . ALA A 1 319 ? 36.431 -56.648 -22.246 1.00 31.73 319 ALA A O 1
ATOM 2429 N N . ALA A 1 320 ? 38.035 -55.941 -20.968 1.00 32.22 320 ALA A N 1
ATOM 2430 C CA . ALA A 1 320 ? 39.288 -55.762 -20.193 1.00 32.22 320 ALA A CA 1
ATOM 2431 C C . ALA A 1 320 ? 40.519 -55.344 -21.038 1.00 32.22 320 ALA A C 1
ATOM 2433 O O . ALA A 1 320 ? 40.577 -55.618 -22.230 1.00 32.22 320 ALA A O 1
ATOM 2434 N N . HIS A 1 321 ? 41.491 -54.713 -20.356 1.00 32.50 321 HIS A N 1
ATOM 2435 C CA . HIS A 1 321 ? 42.665 -53.931 -20.816 1.00 32.50 321 HIS A CA 1
ATOM 2436 C C . HIS A 1 321 ? 42.451 -52.407 -20.966 1.00 32.50 321 HIS A C 1
ATOM 2438 O O . HIS A 1 321 ? 41.383 -51.979 -21.382 1.00 32.50 321 HIS A O 1
ATOM 2444 N N . ALA A 1 322 ? 43.449 -51.525 -20.791 1.00 30.30 322 ALA A N 1
ATOM 2445 C CA . ALA A 1 322 ? 44.486 -51.325 -19.749 1.00 30.30 322 ALA A CA 1
ATOM 2446 C C . ALA A 1 322 ? 45.625 -50.437 -20.308 1.00 30.30 322 ALA A C 1
ATOM 2448 O O . ALA A 1 322 ? 46.227 -50.817 -21.301 1.00 30.30 322 ALA A O 1
ATOM 2449 N N . ALA A 1 323 ? 45.940 -49.336 -19.606 1.00 31.98 323 ALA A N 1
ATOM 2450 C CA . ALA A 1 323 ? 47.216 -48.588 -19.540 1.00 31.98 323 ALA A CA 1
ATOM 2451 C C . ALA A 1 323 ? 48.045 -48.264 -20.816 1.00 31.98 323 ALA A C 1
ATOM 2453 O O . ALA A 1 323 ? 48.410 -49.148 -21.578 1.00 31.98 323 ALA A O 1
ATOM 2454 N N . SER A 1 324 ? 48.583 -47.032 -20.898 1.00 30.92 324 SER A N 1
ATOM 2455 C CA . SER A 1 324 ? 50.040 -46.803 -20.717 1.00 30.92 324 SER A CA 1
ATOM 2456 C C . SER A 1 324 ? 50.439 -45.310 -20.643 1.00 30.92 324 SER A C 1
ATOM 2458 O O . SER A 1 324 ? 49.664 -44.438 -21.017 1.00 30.92 324 SER A O 1
ATOM 2460 N N . ALA A 1 325 ? 51.657 -45.078 -20.131 1.00 30.19 325 ALA A N 1
ATOM 2461 C CA . ALA A 1 325 ? 52.593 -43.937 -20.224 1.00 30.19 325 ALA A CA 1
ATOM 2462 C C . ALA A 1 325 ? 52.105 -42.576 -20.801 1.00 30.19 325 ALA A C 1
ATOM 2464 O O . ALA A 1 325 ? 51.588 -42.514 -21.908 1.00 30.19 325 ALA A O 1
ATOM 2465 N N . ALA A 1 326 ? 52.284 -41.404 -20.172 1.00 33.97 326 ALA A N 1
ATOM 2466 C CA . ALA A 1 326 ? 53.396 -40.839 -19.377 1.00 33.97 326 ALA A CA 1
ATOM 2467 C C . ALA A 1 326 ? 54.705 -40.550 -20.156 1.00 33.97 326 ALA A C 1
ATOM 2469 O O . ALA A 1 326 ? 55.346 -41.455 -20.683 1.00 33.97 326 ALA A O 1
ATOM 2470 N N . LYS A 1 327 ? 55.167 -39.287 -20.148 1.00 31.62 327 LYS A N 1
ATOM 2471 C CA . LYS A 1 327 ? 56.543 -38.886 -20.516 1.00 31.62 327 LYS A CA 1
ATOM 2472 C C . LYS A 1 327 ? 56.942 -37.577 -19.820 1.00 31.62 327 LYS A C 1
ATOM 2474 O O . LYS A 1 327 ? 56.090 -36.737 -19.552 1.00 31.62 327 LYS A O 1
ATOM 2479 N N . THR A 1 328 ? 58.230 -37.425 -19.502 1.00 34.31 328 THR A N 1
ATOM 2480 C CA . THR A 1 328 ? 58.751 -36.380 -18.594 1.00 34.31 328 THR A CA 1
ATOM 2481 C C . THR A 1 328 ? 60.118 -35.832 -19.015 1.00 34.31 328 THR A C 1
ATOM 2483 O O . THR A 1 328 ? 61.025 -36.616 -19.296 1.00 34.31 328 THR A O 1
ATOM 2486 N N . SER A 1 329 ? 60.320 -34.519 -18.883 1.00 32.41 329 SER A N 1
ATOM 2487 C CA . SER A 1 329 ? 61.632 -33.840 -18.801 1.00 32.41 329 SER A CA 1
ATOM 2488 C C . SER A 1 329 ? 61.415 -32.462 -18.139 1.00 32.41 329 SER A C 1
ATOM 2490 O O . SER A 1 329 ? 60.436 -31.806 -18.470 1.00 32.41 329 SER A O 1
ATOM 2492 N N . LYS A 1 330 ? 62.131 -32.025 -17.084 1.00 32.44 330 LYS A N 1
ATOM 2493 C CA . LYS A 1 330 ? 63.591 -31.760 -16.950 1.00 32.44 330 LYS A CA 1
ATOM 2494 C C . LYS A 1 330 ? 64.085 -30.739 -17.995 1.00 32.44 330 LYS A C 1
ATOM 2496 O O . LYS A 1 330 ? 63.811 -30.946 -19.165 1.00 32.44 330 LYS A O 1
ATOM 2501 N N . ALA A 1 331 ? 64.867 -29.697 -17.691 1.00 32.75 331 ALA A N 1
ATOM 2502 C CA . ALA A 1 331 ? 65.331 -29.060 -16.436 1.00 32.75 331 ALA A CA 1
ATOM 2503 C C . ALA A 1 331 ? 65.791 -27.603 -16.809 1.00 32.75 331 ALA A C 1
ATOM 2505 O O . ALA A 1 331 ? 65.430 -27.163 -17.893 1.00 32.75 331 ALA A O 1
ATOM 2506 N N . ASN A 1 332 ? 66.547 -26.767 -16.076 1.00 30.88 332 ASN A N 1
ATOM 2507 C CA . ASN A 1 332 ? 67.319 -26.836 -14.820 1.00 30.88 332 ASN A CA 1
ATOM 2508 C C . ASN A 1 332 ? 67.593 -25.391 -14.298 1.00 30.88 332 ASN A C 1
ATOM 2510 O O . ASN A 1 332 ? 67.456 -24.449 -15.073 1.00 30.88 332 ASN A O 1
ATOM 2514 N N . GLY A 1 333 ? 68.082 -25.200 -13.060 1.00 28.27 333 GLY A N 1
ATOM 2515 C CA . GLY A 1 333 ? 68.679 -23.916 -12.626 1.00 28.27 333 GLY A CA 1
ATOM 2516 C C . GLY A 1 333 ? 68.692 -23.665 -11.110 1.00 28.27 333 GLY A C 1
ATOM 2517 O O . GLY A 1 333 ? 67.649 -23.701 -10.468 1.00 28.27 333 GLY A O 1
ATOM 2518 N N . SER A 1 334 ? 69.861 -23.386 -10.519 1.00 32.31 334 SER A N 1
ATOM 2519 C CA . SER A 1 334 ? 70.012 -23.145 -9.071 1.00 32.31 334 SER A CA 1
ATOM 2520 C C . SER A 1 334 ? 71.014 -22.030 -8.743 1.00 32.31 334 SER A C 1
ATOM 2522 O O . SER A 1 334 ? 72.007 -21.886 -9.457 1.00 32.31 334 SER A O 1
ATOM 2524 N N . LYS A 1 335 ? 70.779 -21.295 -7.634 1.00 30.33 335 LYS A N 1
ATOM 2525 C CA . LYS A 1 335 ? 71.771 -20.911 -6.590 1.00 30.33 335 LYS A CA 1
ATOM 2526 C C . LYS A 1 335 ? 71.245 -19.853 -5.594 1.00 30.33 335 LYS A C 1
ATOM 2528 O O . LYS A 1 335 ? 71.097 -18.705 -5.970 1.00 30.33 335 LYS A O 1
ATOM 2533 N N . LYS A 1 336 ? 71.082 -20.290 -4.331 1.00 31.16 336 LYS A N 1
ATOM 2534 C CA . LYS A 1 336 ? 71.579 -19.735 -3.035 1.00 31.16 336 LYS A CA 1
ATOM 2535 C C . LYS A 1 336 ? 71.493 -18.207 -2.698 1.00 31.16 336 LYS A C 1
ATOM 2537 O O . LYS A 1 336 ? 71.199 -17.396 -3.559 1.00 31.16 336 LYS A O 1
ATOM 2542 N N . PRO A 1 337 ? 71.618 -17.814 -1.403 1.00 50.66 337 PRO A N 1
ATOM 2543 C CA . PRO A 1 337 ? 70.684 -16.838 -0.821 1.00 50.66 337 PRO A CA 1
ATOM 2544 C C . PRO A 1 337 ? 71.319 -15.531 -0.308 1.00 50.66 337 PRO A C 1
ATOM 2546 O O . PRO A 1 337 ? 72.538 -15.422 -0.183 1.00 50.66 337 PRO A O 1
ATOM 2549 N N . SER A 1 338 ? 70.469 -14.600 0.138 1.00 30.38 338 SER A N 1
ATOM 2550 C CA . SER A 1 338 ? 70.839 -13.503 1.040 1.00 30.38 338 SER A CA 1
ATOM 2551 C C . SER A 1 338 ? 69.903 -13.428 2.256 1.00 30.38 338 SER A C 1
ATOM 2553 O O . SER A 1 338 ? 68.717 -13.737 2.186 1.00 30.38 338 SER A O 1
ATOM 2555 N N . ASN A 1 339 ? 70.486 -13.069 3.398 1.00 31.86 339 ASN A N 1
ATOM 2556 C CA . ASN A 1 339 ? 69.864 -13.033 4.721 1.00 31.86 339 ASN A CA 1
ATOM 2557 C C . ASN A 1 339 ? 69.114 -11.706 4.961 1.00 31.86 339 ASN A C 1
ATOM 2559 O O . ASN A 1 339 ? 69.678 -10.660 4.630 1.00 31.86 339 ASN A O 1
ATOM 2563 N N . ARG A 1 340 ? 67.931 -11.719 5.605 1.00 31.22 340 ARG A N 1
ATOM 2564 C CA . ARG A 1 340 ? 67.462 -10.619 6.480 1.00 31.22 340 ARG A CA 1
ATOM 2565 C C . ARG A 1 340 ? 66.231 -10.968 7.324 1.00 31.22 340 ARG A C 1
ATOM 2567 O O . ARG A 1 340 ? 65.563 -11.968 7.097 1.00 31.22 340 ARG A O 1
ATOM 2574 N N . ASP A 1 341 ? 66.009 -10.121 8.324 1.00 32.56 341 ASP A N 1
ATOM 2575 C CA . ASP A 1 341 ? 65.317 -10.423 9.576 1.00 32.56 341 ASP A CA 1
ATOM 2576 C C . ASP A 1 341 ? 63.903 -9.823 9.715 1.00 32.56 341 ASP A C 1
ATOM 2578 O O . ASP A 1 341 ? 63.563 -8.836 9.064 1.00 32.56 341 ASP A O 1
ATOM 2582 N N . ALA A 1 342 ? 63.186 -10.354 10.713 1.00 31.72 342 ALA A N 1
ATOM 2583 C CA . ALA A 1 342 ? 62.148 -9.700 11.525 1.00 31.72 342 ALA A CA 1
ATOM 2584 C C . ALA A 1 342 ? 60.734 -9.353 10.974 1.00 31.72 342 ALA A C 1
ATOM 2586 O O . ALA A 1 342 ? 60.466 -9.107 9.804 1.00 31.72 342 ALA A O 1
ATOM 2587 N N . THR A 1 343 ? 59.818 -9.237 11.950 1.00 30.88 343 THR A N 1
ATOM 2588 C CA . THR A 1 343 ? 58.446 -8.677 11.913 1.00 30.88 343 THR A CA 1
ATOM 2589 C C . THR A 1 343 ? 57.357 -9.409 11.112 1.00 30.88 343 THR A C 1
ATOM 2591 O O . THR A 1 343 ? 56.965 -9.035 10.012 1.00 30.88 343 THR A O 1
ATOM 2594 N N . ARG A 1 344 ? 56.726 -10.373 11.797 1.00 37.75 344 ARG A N 1
ATOM 2595 C CA . ARG A 1 344 ? 55.350 -10.841 11.555 1.00 37.75 344 ARG A CA 1
ATOM 2596 C C . ARG A 1 344 ? 54.362 -9.661 11.614 1.00 37.75 344 ARG A C 1
ATOM 2598 O O . ARG A 1 344 ? 54.150 -9.113 12.692 1.00 37.75 344 ARG A O 1
ATOM 2605 N N . LYS A 1 345 ? 53.728 -9.314 10.489 1.00 30.27 345 LYS A N 1
ATOM 2606 C CA . LYS A 1 345 ? 52.502 -8.494 10.440 1.00 30.27 345 LYS A CA 1
ATOM 2607 C C . LYS A 1 345 ? 51.272 -9.380 10.226 1.00 30.27 345 LYS A C 1
ATOM 2609 O O . LYS A 1 345 ? 51.370 -10.449 9.628 1.00 30.27 345 LYS A O 1
ATOM 2614 N N . GLU A 1 346 ? 50.130 -8.928 10.727 1.00 33.31 346 GLU A N 1
ATOM 2615 C CA . GLU A 1 346 ? 48.822 -9.546 10.484 1.00 33.31 346 GLU A CA 1
ATOM 2616 C C . GLU A 1 346 ? 48.285 -9.168 9.089 1.00 33.31 346 GLU A C 1
ATOM 2618 O O . GLU A 1 346 ? 48.683 -8.130 8.552 1.00 33.31 346 GLU A O 1
ATOM 2623 N N . PRO A 1 347 ? 47.407 -9.985 8.476 1.00 33.50 347 PRO A N 1
ATOM 2624 C CA . PRO A 1 347 ? 46.801 -9.652 7.190 1.00 33.50 347 PRO A CA 1
ATOM 2625 C C . PRO A 1 347 ? 45.801 -8.496 7.336 1.00 33.50 347 PRO A C 1
ATOM 2627 O O . PRO A 1 347 ? 44.823 -8.598 8.077 1.00 33.50 347 PRO A O 1
ATOM 2630 N N . GLU A 1 348 ? 46.020 -7.408 6.598 1.00 31.94 348 GLU A N 1
ATOM 2631 C CA . GLU A 1 348 ? 45.068 -6.296 6.522 1.00 31.94 348 GLU A CA 1
ATOM 2632 C C . GLU A 1 348 ? 43.758 -6.756 5.863 1.00 31.94 348 GLU A C 1
ATOM 2634 O O . GLU A 1 348 ? 43.751 -7.355 4.786 1.00 31.94 348 GLU A O 1
ATOM 2639 N N . GLY A 1 349 ? 42.630 -6.488 6.525 1.00 34.31 349 GLY A N 1
ATOM 2640 C CA . GLY A 1 349 ? 41.310 -6.857 6.021 1.00 34.31 349 GLY A CA 1
ATOM 2641 C C . GLY A 1 349 ? 40.893 -6.008 4.819 1.00 34.31 349 GLY A C 1
ATOM 2642 O O . GLY A 1 349 ? 41.036 -4.786 4.832 1.00 34.31 349 GLY A O 1
ATOM 2643 N N . THR A 1 350 ? 40.313 -6.644 3.798 1.00 36.72 350 THR A N 1
ATOM 2644 C CA . THR A 1 350 ? 39.720 -5.950 2.644 1.00 36.72 350 THR A CA 1
ATOM 2645 C C . THR A 1 350 ? 38.690 -4.904 3.093 1.00 36.72 350 THR A C 1
ATOM 2647 O O . THR A 1 350 ? 37.775 -5.255 3.846 1.00 36.72 350 THR A O 1
ATOM 2650 N N . PRO A 1 351 ? 38.771 -3.647 2.616 1.00 35.25 351 PRO A N 1
ATOM 2651 C CA . PRO A 1 351 ? 37.826 -2.607 3.002 1.00 35.25 351 PRO A CA 1
ATOM 2652 C C . PRO A 1 351 ? 36.433 -2.920 2.447 1.00 35.25 351 PRO A C 1
ATOM 2654 O O . PRO A 1 351 ? 36.231 -2.977 1.234 1.00 35.25 351 PRO A O 1
ATOM 2657 N N . MET A 1 352 ? 35.450 -3.100 3.333 1.00 33.34 352 MET A N 1
ATOM 2658 C CA . MET A 1 352 ? 34.053 -3.227 2.912 1.00 33.34 352 MET A CA 1
ATOM 2659 C C . MET A 1 352 ? 33.572 -1.934 2.229 1.00 33.34 352 MET A C 1
ATOM 2661 O O . MET A 1 352 ? 33.919 -0.839 2.688 1.00 33.34 352 MET A O 1
ATOM 2665 N N . PRO A 1 353 ? 32.732 -2.024 1.180 1.00 32.69 353 PRO A N 1
ATOM 2666 C CA . PRO A 1 353 ? 32.119 -0.846 0.581 1.00 32.69 353 PRO A CA 1
ATOM 2667 C C . PRO A 1 353 ? 31.262 -0.123 1.627 1.00 32.69 353 PRO A C 1
ATOM 2669 O O . PRO A 1 353 ? 30.382 -0.718 2.251 1.00 32.69 353 PRO A O 1
ATOM 2672 N N . LYS A 1 354 ? 31.525 1.174 1.828 1.00 32.31 354 LYS A N 1
ATOM 2673 C CA . LYS A 1 354 ? 30.752 2.004 2.761 1.00 32.31 354 LYS A CA 1
ATOM 2674 C C . LYS A 1 354 ? 29.296 2.082 2.269 1.00 32.31 354 LYS A C 1
ATOM 2676 O O . LYS A 1 354 ? 29.092 2.448 1.109 1.00 32.31 354 LYS A O 1
ATOM 2681 N N . PRO A 1 355 ? 28.287 1.769 3.102 1.00 31.75 355 PRO A N 1
ATOM 2682 C CA . PRO A 1 355 ? 26.893 1.899 2.695 1.00 31.75 355 PRO A CA 1
ATOM 2683 C C . PRO A 1 355 ? 26.569 3.373 2.423 1.00 31.75 355 PRO A C 1
ATOM 2685 O O . PRO A 1 355 ? 26.912 4.245 3.222 1.00 31.75 355 PRO A O 1
ATOM 2688 N N . LYS A 1 356 ? 25.897 3.654 1.301 1.00 41.19 356 LYS A N 1
ATOM 2689 C CA . LYS A 1 356 ? 25.369 4.993 1.013 1.00 41.19 356 LYS A CA 1
ATOM 2690 C C . LYS A 1 356 ? 24.219 5.277 1.982 1.00 41.19 356 LYS A C 1
ATOM 2692 O O . LYS A 1 356 ? 23.171 4.648 1.879 1.00 41.19 356 LYS A O 1
ATOM 2697 N N . THR A 1 357 ? 24.406 6.204 2.917 1.00 46.28 357 THR A N 1
ATOM 2698 C CA . THR A 1 357 ? 23.347 6.663 3.824 1.00 46.28 357 THR A CA 1
ATOM 2699 C C . THR A 1 357 ? 22.313 7.485 3.058 1.00 46.28 357 THR A C 1
ATOM 2701 O O . THR A 1 357 ? 22.529 8.660 2.766 1.00 46.28 357 THR A O 1
ATOM 2704 N N . THR A 1 358 ? 21.178 6.869 2.737 1.00 77.38 358 THR A N 1
ATOM 2705 C CA . THR A 1 358 ? 19.998 7.549 2.193 1.00 77.38 358 THR A CA 1
ATOM 2706 C C . THR A 1 358 ? 19.386 8.478 3.244 1.00 77.38 358 THR A C 1
ATOM 2708 O O . THR A 1 358 ? 19.220 8.095 4.402 1.00 77.38 358 THR A O 1
ATOM 2711 N N . LEU A 1 359 ? 19.032 9.705 2.851 1.00 85.31 359 LEU A N 1
ATOM 2712 C CA . LEU A 1 359 ? 18.300 10.630 3.722 1.00 85.31 359 LEU A CA 1
ATOM 2713 C C . LEU A 1 359 ? 16.849 10.144 3.915 1.00 85.31 359 LEU A C 1
ATOM 2715 O O . LEU A 1 359 ? 16.257 9.675 2.941 1.00 85.31 359 LEU A O 1
ATOM 2719 N N . PRO A 1 360 ? 16.238 10.290 5.108 1.00 86.25 360 PRO A N 1
ATOM 2720 C CA . PRO A 1 360 ? 14.823 9.972 5.312 1.00 86.25 360 PRO A CA 1
ATOM 2721 C C . PRO A 1 360 ? 13.912 10.739 4.344 1.00 86.25 360 PRO A C 1
ATOM 2723 O O . PRO A 1 360 ? 14.135 11.923 4.095 1.00 86.25 360 PRO A O 1
ATOM 2726 N N . HIS A 1 361 ? 12.864 10.091 3.826 1.00 74.38 361 HIS A N 1
ATOM 2727 C CA . HIS A 1 361 ? 11.987 10.643 2.780 1.00 74.38 361 HIS A CA 1
ATOM 2728 C C . HIS A 1 361 ? 11.435 12.046 3.108 1.00 74.38 361 HIS A C 1
ATOM 2730 O O . HIS A 1 361 ? 11.474 12.946 2.274 1.00 74.38 361 HIS A O 1
ATOM 2736 N N . TRP A 1 362 ? 11.017 12.284 4.353 1.00 78.19 362 TRP A N 1
ATOM 2737 C CA . TRP A 1 362 ? 10.506 13.588 4.792 1.00 78.19 362 TRP A CA 1
ATOM 2738 C C . TRP A 1 362 ? 11.571 14.708 4.792 1.00 78.19 362 TRP A C 1
ATOM 2740 O O . TRP A 1 362 ? 11.220 15.874 4.623 1.00 78.19 362 TRP A O 1
ATOM 2750 N N . VAL A 1 363 ? 12.868 14.382 4.898 1.00 88.12 363 VAL A N 1
ATOM 2751 C CA . VAL A 1 363 ? 13.975 15.345 4.701 1.00 88.12 363 VAL A CA 1
ATOM 2752 C C . VAL A 1 363 ? 14.118 15.691 3.220 1.00 88.12 363 VAL A C 1
ATOM 2754 O O . VAL A 1 363 ? 14.379 16.842 2.879 1.00 88.12 363 VAL A O 1
ATOM 2757 N N . GLN A 1 364 ? 13.933 14.706 2.335 1.00 89.31 364 GLN A N 1
ATOM 2758 C CA . GLN A 1 364 ? 13.994 14.907 0.884 1.00 89.31 364 GLN A CA 1
ATOM 2759 C C . GLN A 1 364 ? 12.877 15.851 0.411 1.00 89.31 364 GLN A C 1
ATOM 2761 O O . GLN A 1 364 ? 13.133 16.727 -0.410 1.00 89.31 364 GLN A O 1
ATOM 2766 N N . LEU A 1 365 ? 11.672 15.749 0.985 1.00 85.75 365 LEU A N 1
ATOM 2767 C CA . LEU A 1 365 ? 10.565 16.670 0.697 1.00 85.75 365 LEU A CA 1
ATOM 2768 C C . LEU A 1 365 ? 10.878 18.120 1.119 1.00 85.75 365 LEU A C 1
ATOM 2770 O O . LEU A 1 365 ? 10.731 19.032 0.305 1.00 85.75 365 LEU A O 1
ATOM 2774 N N . ASP A 1 366 ? 11.376 18.335 2.344 1.00 88.81 366 ASP A N 1
ATOM 2775 C CA . ASP A 1 366 ? 11.770 19.668 2.846 1.00 88.81 366 ASP A CA 1
ATOM 2776 C C . ASP A 1 366 ? 12.920 20.278 2.015 1.00 88.81 366 ASP A C 1
ATOM 2778 O O . ASP A 1 366 ? 12.929 21.482 1.741 1.00 88.81 366 ASP A O 1
ATOM 2782 N N . LEU A 1 367 ? 13.855 19.438 1.544 1.00 91.31 367 LEU A N 1
ATOM 2783 C CA . LEU A 1 367 ? 14.908 19.806 0.590 1.00 91.31 367 LEU A CA 1
ATOM 2784 C C . LEU A 1 367 ? 14.339 20.255 -0.761 1.00 91.31 367 LEU A C 1
ATOM 2786 O O . LEU A 1 367 ? 14.707 21.330 -1.239 1.00 91.31 367 LEU A O 1
ATOM 2790 N N . VAL A 1 368 ? 13.454 19.464 -1.377 1.00 89.00 368 VAL A N 1
ATOM 2791 C CA . VAL A 1 368 ? 12.881 19.768 -2.700 1.00 89.00 368 VAL A CA 1
ATOM 2792 C C . VAL A 1 368 ? 12.095 21.078 -2.674 1.00 89.00 368 VAL A C 1
ATOM 2794 O O . VAL A 1 368 ? 12.303 21.923 -3.549 1.00 89.00 368 VAL A O 1
ATOM 2797 N N . ASP A 1 369 ? 11.243 21.293 -1.670 1.00 87.50 369 ASP A N 1
ATOM 2798 C CA . ASP A 1 369 ? 10.431 22.512 -1.597 1.00 87.50 369 ASP A CA 1
ATOM 2799 C C . ASP A 1 369 ? 11.280 23.764 -1.307 1.00 87.50 369 ASP A C 1
ATOM 2801 O O . ASP A 1 369 ? 11.181 24.781 -2.000 1.00 87.50 369 ASP A O 1
ATOM 2805 N N . THR A 1 370 ? 12.235 23.666 -0.378 1.00 85.81 370 THR A N 1
ATOM 2806 C CA . THR A 1 370 ? 13.145 24.776 -0.036 1.00 85.81 370 THR A CA 1
ATOM 2807 C C . THR A 1 370 ? 14.137 25.119 -1.166 1.00 85.81 370 THR A C 1
ATOM 2809 O O . THR A 1 370 ? 14.628 26.253 -1.263 1.00 85.81 370 THR A O 1
ATOM 2812 N N . LEU A 1 371 ? 14.454 24.165 -2.049 1.00 89.12 371 LEU A N 1
ATOM 2813 C CA . LEU A 1 371 ? 15.247 24.410 -3.262 1.00 89.12 371 LEU A CA 1
ATOM 2814 C C . LEU A 1 371 ? 14.403 24.997 -4.404 1.00 89.12 371 LEU A C 1
ATOM 2816 O O . LEU A 1 371 ? 14.903 25.844 -5.148 1.00 89.12 371 LEU A O 1
ATOM 2820 N N . ARG A 1 372 ? 13.124 24.616 -4.512 1.00 85.94 372 ARG A N 1
ATOM 2821 C CA . ARG A 1 372 ? 12.165 25.150 -5.496 1.00 85.94 372 ARG A CA 1
ATOM 2822 C C . ARG A 1 372 ? 11.851 26.636 -5.269 1.00 85.94 372 ARG A C 1
ATOM 2824 O O . ARG A 1 372 ? 11.731 27.388 -6.232 1.00 85.94 372 ARG A O 1
ATOM 2831 N N . THR A 1 373 ? 11.749 27.063 -4.012 1.00 84.06 373 THR A N 1
ATOM 2832 C CA . THR A 1 373 ? 11.120 28.338 -3.603 1.00 84.06 373 THR A CA 1
ATOM 2833 C C . THR A 1 373 ? 12.040 29.569 -3.519 1.00 84.06 373 THR A C 1
ATOM 2835 O O . THR A 1 373 ? 11.604 30.622 -3.055 1.00 84.06 373 THR A O 1
ATOM 2838 N N . GLY A 1 374 ? 13.298 29.527 -3.984 1.00 79.38 374 GLY A N 1
ATOM 2839 C CA . GLY A 1 374 ? 14.127 30.744 -3.960 1.00 79.38 374 GLY A CA 1
ATOM 2840 C C . GLY A 1 374 ? 15.510 30.676 -4.609 1.00 79.38 374 GLY A C 1
ATOM 2841 O O . GLY A 1 374 ? 15.978 29.612 -5.003 1.00 79.38 374 GLY A O 1
ATOM 2842 N N . GLY A 1 375 ? 16.188 31.835 -4.633 1.00 82.00 375 GLY A N 1
ATOM 2843 C CA . GLY A 1 375 ? 17.480 32.153 -5.276 1.00 82.00 375 GLY A CA 1
ATOM 2844 C C . GLY A 1 375 ? 18.394 30.985 -5.684 1.00 82.00 375 GLY A C 1
ATOM 2845 O O . GLY A 1 375 ? 18.815 30.190 -4.846 1.00 82.00 375 GLY A O 1
ATOM 2846 N N . GLN A 1 376 ? 18.730 30.935 -6.975 1.00 83.88 376 GLN A N 1
ATOM 2847 C CA . GLN A 1 376 ? 19.207 29.734 -7.674 1.00 83.88 376 GLN A CA 1
ATOM 2848 C C . GLN A 1 376 ? 20.734 29.516 -7.701 1.00 83.88 376 GLN A C 1
ATOM 2850 O O . GLN A 1 376 ? 21.198 28.554 -8.310 1.00 83.88 376 GLN A O 1
ATOM 2855 N N . SER A 1 377 ? 21.544 30.378 -7.073 1.00 90.56 377 SER A N 1
ATOM 2856 C CA . SER A 1 377 ? 23.009 30.235 -7.114 1.00 90.56 377 SER A CA 1
ATOM 2857 C C . SER A 1 377 ? 23.495 29.003 -6.337 1.00 90.56 377 SER A C 1
ATOM 2859 O O . SER A 1 377 ? 22.911 28.633 -5.316 1.00 90.56 377 SER A O 1
ATOM 2861 N N . LYS A 1 378 ? 24.598 28.379 -6.787 1.00 80.88 378 LYS A N 1
ATOM 2862 C CA . LYS A 1 378 ? 25.163 27.166 -6.156 1.00 80.88 378 LYS A CA 1
ATOM 2863 C C . LYS A 1 378 ? 25.390 27.345 -4.647 1.00 80.88 378 LYS A C 1
ATOM 2865 O O . LYS A 1 378 ? 24.993 26.485 -3.866 1.00 80.88 378 LYS A O 1
ATOM 2870 N N . THR A 1 379 ? 25.929 28.493 -4.232 1.00 81.81 379 THR A N 1
ATOM 2871 C CA . THR A 1 379 ? 26.133 28.842 -2.816 1.00 81.81 379 THR A CA 1
ATOM 2872 C C . THR A 1 379 ? 24.814 28.933 -2.046 1.00 81.81 379 THR A C 1
ATOM 2874 O O . THR A 1 379 ? 24.696 28.339 -0.980 1.00 81.81 379 THR A O 1
ATOM 2877 N N . ALA A 1 380 ? 23.795 29.610 -2.592 1.00 82.75 380 ALA A N 1
ATOM 2878 C CA . ALA A 1 380 ? 22.499 29.757 -1.926 1.00 82.75 380 ALA A CA 1
ATOM 2879 C C . ALA A 1 380 ? 21.738 28.424 -1.807 1.00 82.75 380 ALA A C 1
ATOM 2881 O O . ALA A 1 380 ? 21.074 28.193 -0.796 1.00 82.75 380 ALA A O 1
ATOM 2882 N N . ARG A 1 381 ? 21.867 27.534 -2.803 1.00 88.62 381 ARG A N 1
ATOM 2883 C CA . ARG A 1 381 ? 21.369 26.152 -2.726 1.00 88.62 381 ARG A CA 1
ATOM 2884 C C . ARG A 1 381 ? 22.096 25.373 -1.620 1.00 88.62 381 ARG A C 1
ATOM 2886 O O . ARG A 1 381 ? 21.434 24.846 -0.730 1.00 88.62 381 ARG A O 1
ATOM 2893 N N . HIS A 1 382 ? 23.433 25.372 -1.613 1.00 89.62 382 HIS A N 1
ATOM 2894 C CA . HIS A 1 382 ? 24.244 24.689 -0.591 1.00 89.62 382 HIS A CA 1
ATOM 2895 C C . HIS A 1 382 ? 23.928 25.178 0.834 1.00 89.62 382 HIS A C 1
ATOM 2897 O O . HIS A 1 382 ? 23.680 24.360 1.718 1.00 89.62 382 HIS A O 1
ATOM 2903 N N . ASP A 1 383 ? 23.839 26.493 1.064 1.00 88.56 383 ASP A N 1
ATOM 2904 C CA . ASP A 1 383 ? 23.487 27.047 2.379 1.00 88.56 383 ASP A CA 1
ATOM 2905 C C . ASP A 1 383 ? 22.087 26.630 2.860 1.00 88.56 383 ASP A C 1
ATOM 2907 O O . ASP A 1 383 ? 21.885 26.472 4.068 1.00 88.56 383 ASP A O 1
ATOM 2911 N N . ARG A 1 384 ? 21.115 26.423 1.957 1.00 91.25 384 ARG A N 1
ATOM 2912 C CA . ARG A 1 384 ? 19.796 25.874 2.326 1.00 91.25 384 ARG A CA 1
ATOM 2913 C C . ARG A 1 384 ? 19.867 24.389 2.660 1.00 91.25 384 ARG A C 1
ATOM 2915 O O . ARG A 1 384 ? 19.375 24.017 3.721 1.00 91.25 384 ARG A O 1
ATOM 2922 N N . VAL A 1 385 ? 20.539 23.577 1.838 1.00 93.56 385 VAL A N 1
ATOM 2923 C CA . VAL A 1 385 ? 20.770 22.144 2.120 1.00 93.56 385 VAL A CA 1
ATOM 2924 C C . VAL A 1 385 ? 21.412 21.970 3.500 1.00 93.56 385 VAL A C 1
ATOM 2926 O O . VAL A 1 385 ? 20.892 21.239 4.340 1.00 93.56 385 VAL A O 1
ATOM 2929 N N . VAL A 1 386 ? 22.478 22.724 3.788 1.00 92.88 386 VAL A N 1
ATOM 2930 C CA . VAL A 1 386 ? 23.139 22.723 5.103 1.00 92.88 386 VAL A CA 1
ATOM 2931 C C . VAL A 1 386 ? 22.192 23.185 6.216 1.00 92.88 386 VAL A C 1
ATOM 2933 O O . VAL A 1 386 ? 22.165 22.572 7.279 1.00 92.88 386 VAL A O 1
ATOM 2936 N N . SER A 1 387 ? 21.364 24.210 5.988 1.00 93.06 387 SER A N 1
ATOM 2937 C CA . SER A 1 387 ? 20.390 24.675 6.993 1.00 93.06 387 SER A CA 1
ATOM 2938 C C . SER A 1 387 ? 19.343 23.610 7.346 1.00 93.06 387 SER A C 1
ATOM 2940 O O . SER A 1 387 ? 18.983 23.491 8.514 1.00 93.06 387 SER A O 1
ATOM 2942 N N . ILE A 1 388 ? 18.887 22.819 6.371 1.00 93.06 388 ILE A N 1
ATOM 2943 C CA . ILE A 1 388 ? 17.915 21.728 6.568 1.00 93.06 388 ILE A CA 1
ATOM 2944 C C . ILE A 1 388 ? 18.564 20.539 7.283 1.00 93.06 388 ILE A C 1
ATOM 2946 O O . ILE A 1 388 ? 18.001 19.989 8.229 1.00 93.06 388 ILE A O 1
ATOM 2950 N N . LEU A 1 389 ? 19.790 20.175 6.903 1.00 93.75 389 LEU A N 1
ATOM 2951 C CA . LEU A 1 389 ? 20.533 19.124 7.598 1.00 93.75 389 LEU A CA 1
ATOM 2952 C C . LEU A 1 389 ? 20.836 19.511 9.059 1.00 93.75 389 LEU A C 1
ATOM 2954 O O . LEU A 1 389 ? 20.792 18.645 9.931 1.00 93.75 389 LEU A O 1
ATOM 2958 N N . ILE A 1 390 ? 21.080 20.796 9.355 1.00 92.56 390 ILE A N 1
ATOM 2959 C CA . ILE A 1 390 ? 21.223 21.305 10.734 1.00 92.56 390 ILE A CA 1
ATOM 2960 C C . ILE A 1 390 ? 19.872 21.273 11.472 1.00 92.56 390 ILE A C 1
ATOM 2962 O O . ILE A 1 390 ? 19.814 20.760 12.588 1.00 92.56 390 ILE A O 1
ATOM 2966 N N . LYS A 1 391 ? 18.783 21.758 10.848 1.00 92.75 391 LYS A N 1
ATOM 2967 C CA . LYS A 1 391 ? 17.394 21.740 11.374 1.00 92.75 391 LYS A CA 1
ATOM 2968 C C . LYS A 1 391 ? 16.978 20.354 11.883 1.00 92.75 391 LYS A C 1
ATOM 2970 O O . LYS A 1 391 ? 16.262 20.269 12.876 1.00 92.75 391 LYS A O 1
ATOM 2975 N N . TYR A 1 392 ? 17.454 19.292 11.233 1.00 92.25 392 TYR A N 1
ATOM 2976 C CA . TYR A 1 392 ? 17.135 17.903 11.569 1.00 92.25 392 TYR A CA 1
ATOM 2977 C C . TYR A 1 392 ? 18.279 17.111 12.226 1.00 92.25 392 TYR A C 1
ATOM 2979 O O . TYR A 1 392 ? 18.161 15.901 12.399 1.00 92.25 392 TYR A O 1
ATOM 2987 N N . GLY A 1 393 ? 19.388 17.758 12.604 1.00 92.12 393 GLY A N 1
ATOM 2988 C CA . GLY A 1 393 ? 20.514 17.103 13.290 1.00 92.12 393 GLY A CA 1
ATOM 2989 C C . GLY A 1 393 ? 21.307 16.091 12.446 1.00 92.12 393 GLY A C 1
ATOM 2990 O O . GLY A 1 393 ? 22.132 15.359 12.991 1.00 92.12 393 GLY A O 1
ATOM 2991 N N . LEU A 1 394 ? 21.083 16.062 11.128 1.00 93.25 394 LEU A N 1
ATOM 2992 C CA . LEU A 1 394 ? 21.736 15.172 10.158 1.00 93.25 394 LEU A CA 1
ATOM 2993 C C . LEU A 1 394 ? 23.029 15.761 9.567 1.00 93.25 394 LEU A C 1
ATOM 2995 O O . LEU A 1 394 ? 23.718 15.100 8.791 1.00 93.25 394 LEU A O 1
ATOM 2999 N N . TYR A 1 395 ? 23.364 17.010 9.899 1.00 93.81 395 TYR A N 1
ATOM 3000 C CA . TYR A 1 395 ? 24.543 17.685 9.367 1.00 93.81 395 TYR A CA 1
ATOM 3001 C C . TYR A 1 395 ? 25.856 17.149 9.963 1.00 93.81 395 TYR A C 1
ATOM 3003 O O . TYR A 1 395 ? 26.141 17.308 11.152 1.00 93.81 395 TYR A O 1
ATOM 3011 N N . VAL A 1 396 ? 26.699 16.569 9.103 1.00 91.06 396 VAL A N 1
ATOM 3012 C CA . VAL A 1 396 ? 28.057 16.124 9.444 1.00 91.06 396 VAL A CA 1
ATOM 3013 C C . VAL A 1 396 ? 29.046 17.254 9.154 1.00 91.06 396 VAL A C 1
ATOM 3015 O O . VAL A 1 396 ? 29.414 17.504 8.007 1.00 91.06 396 VAL A O 1
ATOM 3018 N N . GLY A 1 397 ? 29.475 17.963 10.198 1.00 87.62 397 GLY A N 1
ATOM 3019 C CA . GLY A 1 397 ? 30.359 19.115 10.051 1.00 87.62 397 GLY A CA 1
ATOM 3020 C C . GLY A 1 397 ? 31.805 18.779 9.707 1.00 87.62 397 GLY A C 1
ATOM 3021 O O . GLY A 1 397 ? 32.439 17.924 10.321 1.00 87.62 397 GLY A O 1
ATOM 3022 N N . ASN A 1 398 ? 32.367 19.540 8.768 1.00 91.81 398 ASN A N 1
ATOM 3023 C CA . ASN A 1 398 ? 33.787 19.494 8.444 1.00 91.81 398 ASN A CA 1
ATOM 3024 C C . ASN A 1 398 ? 34.609 20.218 9.531 1.00 91.81 398 ASN A C 1
ATOM 3026 O O . ASN A 1 398 ? 34.491 21.437 9.701 1.00 91.81 398 ASN A O 1
ATOM 3030 N N . ALA A 1 399 ? 35.453 19.471 10.250 1.00 92.69 399 ALA A N 1
ATOM 3031 C CA . ALA A 1 399 ? 36.269 19.989 11.352 1.00 92.69 399 ALA A CA 1
ATOM 3032 C C . ALA A 1 399 ? 37.294 21.050 10.907 1.00 92.69 399 ALA A C 1
ATOM 3034 O O . ALA A 1 399 ? 37.470 22.054 11.593 1.00 92.69 399 ALA A O 1
ATOM 3035 N N . LYS A 1 400 ? 37.916 20.884 9.729 1.00 93.25 400 LYS A N 1
ATOM 3036 C CA . LYS A 1 400 ? 38.891 21.843 9.180 1.00 93.25 400 LYS A CA 1
ATOM 3037 C C . LYS A 1 400 ? 38.232 23.195 8.884 1.00 93.25 400 LYS A C 1
ATOM 3039 O O . LYS A 1 400 ? 38.760 24.230 9.275 1.00 93.25 400 LYS A O 1
ATOM 3044 N N . ARG A 1 401 ? 37.031 23.196 8.286 1.00 93.94 401 ARG A N 1
ATOM 3045 C CA . ARG A 1 401 ? 36.235 24.424 8.078 1.00 93.94 401 ARG A CA 1
ATOM 3046 C C . ARG A 1 401 ? 35.783 25.057 9.401 1.00 93.94 401 ARG A C 1
ATOM 3048 O O . ARG A 1 401 ? 35.708 26.281 9.483 1.00 93.94 401 ARG A O 1
ATOM 3055 N N . LEU A 1 402 ? 35.514 24.257 10.439 1.00 94.00 402 LEU A N 1
ATOM 3056 C CA . LEU A 1 402 ? 35.172 24.768 11.774 1.00 94.00 402 LEU A CA 1
ATOM 3057 C C . LEU A 1 402 ? 36.372 25.447 12.453 1.00 94.00 402 LEU A C 1
ATOM 3059 O O . LEU A 1 402 ? 36.208 26.510 13.046 1.00 94.00 402 LEU A O 1
ATOM 3063 N N . GLN A 1 403 ? 37.576 24.886 12.311 1.00 93.75 403 GLN A N 1
ATOM 3064 C CA . GLN A 1 403 ? 38.810 25.523 12.772 1.00 93.75 403 GLN A CA 1
ATOM 3065 C C . GLN A 1 403 ? 39.041 26.865 12.056 1.00 93.75 403 GLN A C 1
ATOM 3067 O O . GLN A 1 403 ? 39.264 27.876 12.720 1.00 93.75 403 GLN A O 1
ATOM 3072 N N . THR A 1 404 ? 38.884 26.916 10.727 1.00 95.25 404 THR A N 1
ATOM 3073 C CA . THR A 1 404 ? 38.979 28.179 9.971 1.00 95.25 404 THR A CA 1
ATOM 3074 C C . THR A 1 404 ? 37.942 29.209 10.436 1.00 95.25 404 THR A C 1
ATOM 3076 O O . THR A 1 404 ? 38.270 30.387 10.549 1.00 95.25 404 THR A O 1
ATOM 3079 N N . LEU A 1 405 ? 36.714 28.794 10.779 1.00 95.50 405 LEU A N 1
ATOM 3080 C CA . LEU A 1 405 ? 35.720 29.680 11.402 1.00 95.50 405 LEU A CA 1
ATOM 3081 C C . LEU A 1 405 ? 36.198 30.203 12.772 1.00 95.50 405 LEU A C 1
ATOM 3083 O O . LEU A 1 405 ? 36.033 31.388 13.056 1.00 95.50 405 LEU A O 1
ATOM 3087 N N . GLN A 1 406 ? 36.821 29.361 13.603 1.00 94.75 406 GLN A N 1
ATOM 3088 C CA . GLN A 1 406 ? 37.368 29.772 14.903 1.00 94.75 406 GLN A CA 1
ATOM 3089 C C . GLN A 1 406 ? 38.492 30.811 14.755 1.00 94.75 406 GLN A C 1
ATOM 3091 O O . GLN A 1 406 ? 38.539 31.792 15.498 1.00 94.75 406 GLN A O 1
ATOM 3096 N N . GLU A 1 407 ? 39.368 30.625 13.768 1.00 94.81 407 GLU A N 1
ATOM 3097 C CA . GLU A 1 407 ? 40.435 31.565 13.414 1.00 94.81 407 GLU A CA 1
ATOM 3098 C C . GLU A 1 407 ? 39.857 32.885 12.867 1.00 94.81 407 GLU A C 1
ATOM 3100 O O . GLU A 1 407 ? 40.229 33.964 13.329 1.00 94.81 407 GLU A O 1
ATOM 3105 N N . GLU A 1 408 ? 38.875 32.827 11.961 1.00 94.19 408 GLU A N 1
ATOM 3106 C CA . GLU A 1 408 ? 38.148 33.996 11.433 1.00 94.19 408 GLU A CA 1
ATOM 3107 C C . GLU A 1 408 ? 37.375 34.787 12.509 1.00 94.19 408 GLU A C 1
ATOM 3109 O O . GLU A 1 408 ? 37.179 35.998 12.358 1.00 94.19 408 GLU A O 1
ATOM 3114 N N . CYS A 1 409 ? 36.952 34.135 13.596 1.00 94.00 409 CYS A N 1
ATOM 3115 C CA . CYS A 1 409 ? 36.337 34.774 14.764 1.00 94.00 409 CYS A CA 1
ATOM 3116 C C . CYS A 1 409 ? 37.355 35.410 15.733 1.00 94.00 409 CYS A C 1
ATOM 3118 O O . CYS A 1 409 ? 36.966 36.302 16.489 1.00 94.00 409 CYS A O 1
ATOM 3120 N N . ARG A 1 410 ? 38.630 34.988 15.696 1.00 94.25 410 ARG A N 1
ATOM 3121 C CA . ARG A 1 410 ? 39.746 35.507 16.519 1.00 94.25 410 ARG A CA 1
ATOM 3122 C C . ARG A 1 410 ? 40.516 36.663 15.865 1.00 94.25 410 ARG A C 1
ATOM 3124 O O . ARG A 1 410 ? 41.087 37.493 16.574 1.00 94.25 410 ARG A O 1
ATOM 3131 N N . LYS A 1 411 ? 40.553 36.728 14.528 1.00 92.25 411 LYS A N 1
ATOM 3132 C CA . LYS A 1 411 ? 41.257 37.779 13.760 1.00 92.25 411 LYS A CA 1
ATOM 3133 C C . LYS A 1 411 ? 40.837 39.201 14.164 1.00 92.25 411 LYS A C 1
ATOM 3135 O O . LYS A 1 411 ? 39.702 39.435 14.567 1.00 92.25 411 LYS A O 1
ATOM 3140 N N . GLU A 1 412 ? 41.764 40.150 14.000 1.00 85.06 412 GLU A N 1
ATOM 3141 C CA . GLU A 1 412 ? 41.553 41.600 14.198 1.00 85.06 412 GLU A CA 1
ATOM 3142 C C . GLU A 1 412 ? 41.098 42.006 15.618 1.00 85.06 412 GLU A C 1
ATOM 3144 O O . GLU A 1 412 ? 40.284 42.914 15.782 1.00 85.06 412 GLU A O 1
ATOM 3149 N N . GLY A 1 413 ? 41.607 41.333 16.659 1.00 83.88 413 GLY A N 1
ATOM 3150 C CA . GLY A 1 413 ? 41.157 41.566 18.039 1.00 83.88 413 GLY A CA 1
ATOM 3151 C C . GLY A 1 413 ? 39.745 41.027 18.291 1.00 83.88 413 GLY A C 1
ATOM 3152 O O . GLY A 1 413 ? 38.948 41.653 18.994 1.00 83.88 413 GLY A O 1
ATOM 3153 N N . GLY A 1 414 ? 39.428 39.897 17.654 1.00 86.75 414 GLY A N 1
ATOM 3154 C CA . GLY A 1 414 ? 38.158 39.194 17.766 1.00 86.75 414 GLY A CA 1
ATOM 3155 C C . GLY A 1 414 ? 37.945 38.527 19.126 1.00 86.75 414 GLY A C 1
ATOM 3156 O O . GLY A 1 414 ? 38.575 38.864 20.128 1.00 86.75 414 GLY A O 1
ATOM 3157 N N . ASP A 1 415 ? 37.030 37.565 19.160 1.00 90.81 415 ASP A N 1
ATOM 3158 C CA . ASP A 1 415 ? 36.737 36.816 20.379 1.00 90.81 415 ASP A CA 1
ATOM 3159 C C . ASP A 1 415 ? 37.889 35.837 20.675 1.00 90.81 415 ASP A C 1
ATOM 3161 O O . ASP A 1 415 ? 38.227 35.048 19.790 1.00 90.81 415 ASP A O 1
ATOM 3165 N N . PRO A 1 416 ? 38.515 35.848 21.870 1.00 89.44 416 PRO A N 1
ATOM 3166 C CA . PRO A 1 416 ? 39.560 34.882 22.207 1.00 89.44 416 PRO A CA 1
ATOM 3167 C C . PRO A 1 416 ? 39.031 33.441 22.305 1.00 89.44 416 PRO A C 1
ATOM 3169 O O . PRO A 1 416 ? 39.757 32.499 21.967 1.00 89.44 416 PRO A O 1
ATOM 3172 N N . ASP A 1 417 ? 37.776 33.255 22.722 1.00 92.56 417 ASP A N 1
ATOM 3173 C CA . ASP A 1 417 ? 37.170 31.942 22.975 1.00 92.56 417 ASP A CA 1
ATOM 3174 C C . ASP A 1 417 ? 35.730 31.847 22.419 1.00 92.56 417 ASP A C 1
ATOM 3176 O O . ASP A 1 417 ? 34.756 31.764 23.175 1.00 92.56 417 ASP A O 1
ATOM 3180 N N . PRO A 1 418 ? 35.565 31.899 21.082 1.00 92.75 418 PRO A N 1
ATOM 3181 C CA . PRO A 1 418 ? 34.265 31.760 20.445 1.00 92.75 418 PRO A CA 1
ATOM 3182 C C . PRO A 1 418 ? 33.798 30.304 20.552 1.00 92.75 418 PRO A C 1
ATOM 3184 O O . PRO A 1 418 ? 34.428 29.392 20.005 1.00 92.75 418 PRO A O 1
ATOM 3187 N N . GLY A 1 419 ? 32.673 30.084 21.232 1.00 94.12 419 GLY A N 1
ATOM 3188 C CA . GLY A 1 419 ? 32.079 28.755 21.367 1.00 94.12 419 GLY A CA 1
ATOM 3189 C C . GLY A 1 419 ? 31.473 28.292 20.042 1.00 94.12 419 GLY A C 1
ATOM 3190 O O . GLY A 1 419 ? 30.654 29.000 19.455 1.00 94.12 419 GLY A O 1
ATOM 3191 N N . LEU A 1 420 ? 31.866 27.108 19.573 1.00 94.00 420 LEU A N 1
ATOM 3192 C CA . LEU A 1 420 ? 31.477 26.554 18.275 1.00 94.00 420 LEU A CA 1
ATOM 3193 C C . LEU A 1 420 ? 30.938 25.131 18.422 1.00 94.00 420 LEU A C 1
ATOM 3195 O O . LEU A 1 420 ? 31.498 24.329 19.166 1.00 94.00 420 LEU A O 1
ATOM 3199 N N . ASP A 1 421 ? 29.898 24.809 17.654 1.00 91.38 421 ASP A N 1
ATOM 3200 C CA . ASP A 1 421 ? 29.378 23.450 17.506 1.00 91.38 421 ASP A CA 1
ATOM 3201 C C . ASP A 1 421 ? 29.629 22.945 16.078 1.00 91.38 421 ASP A C 1
ATOM 3203 O O . ASP A 1 421 ? 29.230 23.570 15.093 1.00 91.38 421 ASP A O 1
ATOM 3207 N N . ILE A 1 422 ? 30.270 21.781 15.963 1.00 91.88 422 ILE A N 1
ATOM 3208 C CA . ILE A 1 422 ? 30.514 21.113 14.681 1.00 91.88 422 ILE A CA 1
ATOM 3209 C C . ILE A 1 422 ? 29.214 20.672 13.993 1.00 91.88 422 ILE A C 1
ATOM 3211 O O . ILE A 1 422 ? 29.163 20.630 12.764 1.00 91.88 422 ILE A O 1
ATOM 3215 N N . ARG A 1 423 ? 28.151 20.391 14.760 1.00 90.69 423 ARG A N 1
ATOM 3216 C CA . ARG A 1 423 ? 26.824 20.026 14.237 1.00 90.69 423 ARG A CA 1
ATOM 3217 C C . ARG A 1 423 ? 26.000 21.246 13.813 1.00 90.69 423 ARG A C 1
ATOM 3219 O O . ARG A 1 423 ? 25.022 21.085 13.090 1.00 90.69 423 ARG A O 1
ATOM 3226 N N . ASN A 1 424 ? 26.410 22.458 14.199 1.00 93.81 424 ASN A N 1
ATOM 3227 C CA . ASN A 1 424 ? 25.724 23.708 13.873 1.00 93.81 424 ASN A CA 1
ATOM 3228 C C . ASN A 1 424 ? 26.714 24.848 13.528 1.00 93.81 424 ASN A C 1
ATOM 3230 O O . ASN A 1 424 ? 26.783 25.857 14.236 1.00 93.81 424 ASN A O 1
ATOM 3234 N N . PRO A 1 425 ? 27.441 24.768 12.392 1.00 93.00 425 PRO A N 1
ATOM 3235 C CA . PRO A 1 425 ? 28.376 25.807 11.937 1.00 93.00 425 PRO A CA 1
ATOM 3236 C C . PRO A 1 425 ? 27.693 27.102 11.450 1.00 93.00 425 PRO A C 1
ATOM 3238 O O . PRO A 1 425 ? 28.330 27.929 10.789 1.00 93.00 425 PRO A O 1
ATOM 3241 N N . LYS A 1 426 ? 26.393 27.275 11.730 1.00 94.69 426 LYS A N 1
ATOM 3242 C CA . LYS A 1 426 ? 25.661 28.537 11.580 1.00 94.69 426 LYS A CA 1
ATOM 3243 C C . LYS A 1 426 ? 25.552 29.327 12.886 1.00 94.69 426 LYS A C 1
ATOM 3245 O O . LYS A 1 426 ? 25.105 30.468 12.830 1.00 94.69 426 LYS A O 1
ATOM 3250 N N . GLN A 1 427 ? 25.988 28.795 14.029 1.00 94.44 427 GLN A N 1
ATOM 3251 C CA . GLN A 1 427 ? 25.997 29.524 15.301 1.00 94.44 427 GLN A CA 1
ATOM 3252 C C . GLN A 1 427 ? 27.407 29.675 15.878 1.00 94.44 427 GLN A C 1
ATOM 3254 O O . GLN A 1 427 ? 28.225 28.761 15.811 1.00 94.44 427 GLN A O 1
ATOM 3259 N N . VAL A 1 428 ? 27.665 30.836 16.488 1.00 95.62 428 VAL A N 1
ATOM 3260 C CA . VAL A 1 428 ? 28.881 31.106 17.272 1.00 95.62 428 VAL A CA 1
ATOM 3261 C C . VAL A 1 428 ? 28.486 31.751 18.596 1.00 95.62 428 VAL A C 1
ATOM 3263 O O . VAL A 1 428 ? 27.810 32.781 18.608 1.00 95.62 428 VAL A O 1
ATOM 3266 N N . VAL A 1 429 ? 28.890 31.167 19.722 1.00 94.25 429 VAL A N 1
ATOM 3267 C CA . VAL A 1 429 ? 28.620 31.707 21.060 1.00 94.25 429 VAL A CA 1
ATOM 3268 C C . VAL A 1 429 ? 29.685 32.741 21.415 1.00 94.25 429 VAL A C 1
ATOM 3270 O O . VAL A 1 429 ? 30.854 32.409 21.586 1.00 94.25 429 VAL A O 1
ATOM 3273 N N . CYS A 1 430 ? 29.266 33.999 21.553 1.00 93.50 430 CYS A N 1
ATOM 3274 C CA . CYS A 1 430 ? 30.137 35.113 21.931 1.00 93.50 430 CYS A CA 1
ATOM 3275 C C . CYS A 1 430 ? 30.564 34.991 23.403 1.00 93.50 430 CYS A C 1
ATOM 3277 O O . CYS A 1 430 ? 29.715 35.033 24.300 1.00 93.50 430 CYS A O 1
ATOM 3279 N N . SER A 1 431 ? 31.864 34.892 23.686 1.00 90.69 431 SER A N 1
ATOM 3280 C CA . SER A 1 431 ? 32.405 34.704 25.039 1.00 90.69 431 SER A CA 1
ATOM 3281 C C . SER A 1 431 ? 32.033 35.843 25.993 1.00 90.69 431 SER A C 1
ATOM 3283 O O . SER A 1 431 ? 31.831 35.593 27.185 1.00 90.69 431 SER A O 1
ATOM 3285 N N . ARG A 1 432 ? 31.879 37.065 25.461 1.00 87.56 432 ARG A N 1
ATOM 3286 C CA . ARG A 1 432 ? 31.602 38.312 26.196 1.00 87.56 432 ARG A CA 1
ATOM 3287 C C . ARG A 1 432 ? 30.140 38.478 26.623 1.00 87.56 432 ARG A C 1
ATOM 3289 O O . ARG A 1 432 ? 29.885 39.159 27.614 1.00 87.56 432 ARG A O 1
ATOM 3296 N N . CYS A 1 433 ? 29.179 37.881 25.908 1.00 87.19 433 CYS A N 1
ATOM 3297 C CA . CYS A 1 433 ? 27.748 37.946 26.269 1.00 87.19 433 CYS A CA 1
ATOM 3298 C C . CYS A 1 433 ? 27.053 36.589 26.459 1.00 87.19 433 CYS A C 1
ATOM 3300 O O . CYS A 1 433 ? 25.890 36.566 26.856 1.00 87.19 433 CYS A O 1
ATOM 3302 N N . LYS A 1 434 ? 27.751 35.481 26.179 1.00 90.06 434 LYS A N 1
ATOM 3303 C CA . LYS A 1 434 ? 27.280 34.085 26.247 1.00 90.06 434 LYS A CA 1
ATOM 3304 C C . LYS A 1 434 ? 26.004 33.790 25.439 1.00 90.06 434 LYS A C 1
ATOM 3306 O O . LYS A 1 434 ? 25.321 32.807 25.702 1.00 90.06 434 LYS A O 1
ATOM 3311 N N . ARG A 1 435 ? 25.689 34.611 24.428 1.00 88.06 435 ARG A N 1
ATOM 3312 C CA . ARG A 1 435 ? 24.577 34.379 23.489 1.00 88.06 435 ARG A CA 1
ATOM 3313 C C . ARG A 1 435 ? 25.080 33.717 22.198 1.00 88.06 435 ARG A C 1
ATOM 3315 O O . ARG A 1 435 ? 26.137 34.125 21.707 1.00 88.06 435 ARG A O 1
ATOM 3322 N N . PRO A 1 436 ? 24.333 32.758 21.618 1.00 92.31 436 PRO A N 1
ATOM 3323 C CA . PRO A 1 436 ? 24.589 32.267 20.269 1.00 92.31 436 PRO A CA 1
ATOM 3324 C C . PRO A 1 436 ? 24.226 33.345 19.238 1.00 92.31 436 PRO A C 1
ATOM 3326 O O . PRO A 1 436 ? 23.128 33.904 19.256 1.00 92.31 436 PRO A O 1
ATOM 3329 N N . ILE A 1 437 ? 25.153 33.634 18.330 1.00 93.31 437 ILE A N 1
ATOM 3330 C CA . ILE A 1 437 ? 24.984 34.567 17.216 1.00 93.31 437 ILE A CA 1
ATOM 3331 C C . ILE A 1 437 ? 24.772 33.752 15.939 1.00 93.31 437 ILE A C 1
ATOM 3333 O O . ILE A 1 437 ? 25.627 32.949 15.567 1.00 93.31 437 ILE A O 1
ATOM 3337 N N . GLN A 1 438 ? 23.638 33.963 15.267 1.00 93.56 438 GLN A N 1
ATOM 3338 C CA . GLN A 1 438 ? 23.311 33.308 13.997 1.00 93.56 438 GLN A CA 1
ATOM 3339 C C . GLN A 1 438 ? 24.065 33.960 12.827 1.00 93.56 438 GLN A C 1
ATOM 3341 O O . GLN A 1 438 ? 23.892 35.148 12.524 1.00 93.56 438 GLN A O 1
ATOM 3346 N N . LEU A 1 439 ? 24.888 33.162 12.152 1.00 93.62 439 LEU A N 1
ATOM 3347 C CA . LEU A 1 439 ? 25.594 33.517 10.927 1.00 93.62 439 LEU A CA 1
ATOM 3348 C C . LEU A 1 439 ? 24.631 33.531 9.728 1.00 93.62 439 LEU A C 1
ATOM 3350 O O . LEU A 1 439 ? 23.554 32.939 9.746 1.00 93.62 439 LEU A O 1
ATOM 3354 N N . GLN A 1 440 ? 25.024 34.220 8.657 1.00 89.56 440 GLN A N 1
ATOM 3355 C CA . GLN A 1 440 ? 24.222 34.294 7.428 1.00 89.56 440 GLN A CA 1
ATOM 3356 C C . GLN A 1 440 ? 24.228 32.961 6.661 1.00 89.56 440 GLN A C 1
ATOM 3358 O O . GLN A 1 440 ? 23.199 32.489 6.177 1.00 89.56 440 GLN A O 1
ATOM 3363 N N . ALA A 1 441 ? 25.406 32.352 6.616 1.00 90.56 441 ALA A N 1
ATOM 3364 C CA . ALA A 1 441 ? 25.770 31.153 5.885 1.00 90.56 441 ALA A CA 1
ATOM 3365 C C . ALA A 1 441 ? 26.679 30.294 6.773 1.00 90.56 441 ALA A C 1
ATOM 3367 O O . ALA A 1 441 ? 27.271 30.805 7.733 1.00 90.56 441 ALA A O 1
ATOM 3368 N N . ALA A 1 442 ? 26.791 29.001 6.476 1.00 91.12 442 ALA A N 1
ATOM 3369 C CA . ALA A 1 442 ? 27.663 28.120 7.250 1.00 91.12 442 ALA A CA 1
ATOM 3370 C C . ALA A 1 442 ? 29.135 28.557 7.121 1.00 91.12 442 ALA A C 1
ATOM 3372 O O . ALA A 1 442 ? 29.618 28.845 6.024 1.00 91.12 442 ALA A O 1
ATOM 3373 N N . TYR A 1 443 ? 29.857 28.593 8.244 1.00 93.50 443 TYR A N 1
ATOM 3374 C CA . TYR A 1 443 ? 31.269 29.005 8.319 1.00 93.50 443 TYR A CA 1
ATOM 3375 C C . TYR A 1 443 ? 31.582 30.477 7.955 1.00 93.50 443 TYR A C 1
ATOM 3377 O O . TYR A 1 443 ? 32.754 30.825 7.820 1.00 93.50 443 TYR A O 1
ATOM 3385 N N . GLN A 1 444 ? 30.591 31.375 7.841 1.00 93.62 444 GLN A N 1
ATOM 3386 C CA . GLN A 1 444 ? 30.837 32.798 7.538 1.00 93.62 444 GLN A CA 1
ATOM 3387 C C . GLN A 1 444 ? 30.813 33.705 8.782 1.00 93.62 444 GLN A C 1
ATOM 3389 O O . GLN A 1 444 ? 29.760 34.199 9.189 1.00 93.62 444 GLN A O 1
ATOM 3394 N N . ALA A 1 445 ? 31.991 34.016 9.333 1.00 93.81 445 ALA A N 1
ATOM 3395 C CA . ALA A 1 445 ? 32.172 34.828 10.548 1.00 93.81 445 ALA A CA 1
ATOM 3396 C C . ALA A 1 445 ? 31.674 36.294 10.478 1.00 93.81 445 ALA A C 1
ATOM 3398 O O . ALA A 1 445 ? 31.677 36.985 11.496 1.00 93.81 445 ALA A O 1
ATOM 3399 N N . GLY A 1 446 ? 31.246 36.800 9.313 1.00 91.44 446 GLY A N 1
ATOM 3400 C CA . GLY A 1 446 ? 30.947 38.225 9.089 1.00 91.44 446 GLY A CA 1
ATOM 3401 C C . GLY A 1 446 ? 29.987 38.841 10.115 1.00 91.44 446 GLY A C 1
ATOM 3402 O O . GLY A 1 446 ? 30.338 39.821 10.769 1.00 91.44 446 GLY A O 1
ATOM 3403 N N . ARG A 1 447 ? 28.816 38.223 10.343 1.00 89.88 447 ARG A N 1
ATOM 3404 C CA . ARG A 1 447 ? 27.833 38.701 11.343 1.00 89.88 447 ARG A CA 1
ATOM 3405 C C . ARG A 1 447 ? 28.358 38.661 12.782 1.00 89.88 447 ARG A C 1
ATOM 3407 O O . ARG A 1 447 ? 27.958 39.484 13.601 1.00 89.88 447 ARG A O 1
ATOM 3414 N N . PHE A 1 448 ? 29.259 37.729 13.089 1.00 92.94 448 PHE A N 1
ATOM 3415 C CA . PHE A 1 448 ? 29.885 37.624 14.405 1.00 92.94 448 PHE A CA 1
ATOM 3416 C C . PHE A 1 448 ? 30.928 38.728 14.626 1.00 92.94 448 PHE A C 1
ATOM 3418 O O . PHE A 1 448 ? 30.902 39.389 15.665 1.00 92.94 448 PHE A O 1
ATOM 3425 N N . ARG A 1 449 ? 31.779 39.005 13.625 1.00 91.12 449 ARG A N 1
ATOM 3426 C CA . ARG A 1 449 ? 32.700 40.156 13.656 1.00 91.12 449 ARG A CA 1
ATOM 3427 C C . ARG A 1 449 ? 31.945 41.477 13.789 1.00 91.12 449 ARG A C 1
ATOM 3429 O O . ARG A 1 449 ? 32.352 42.326 14.576 1.00 91.12 449 ARG A O 1
ATOM 3436 N N . ASP A 1 450 ? 30.822 41.621 13.091 1.00 90.12 450 ASP A N 1
ATOM 3437 C CA . ASP A 1 450 ? 29.932 42.778 13.212 1.00 90.12 450 ASP A CA 1
ATOM 3438 C C . ASP A 1 450 ? 29.363 42.932 14.630 1.00 90.12 450 ASP A C 1
ATOM 3440 O O . ASP A 1 450 ? 29.435 44.018 15.208 1.00 90.12 450 ASP A O 1
ATOM 3444 N N . HIS A 1 451 ? 28.849 41.847 15.221 1.00 90.19 451 HIS A N 1
ATOM 3445 C CA . HIS A 1 451 ? 28.362 41.832 16.603 1.00 90.19 451 HIS A CA 1
ATOM 3446 C C . HIS A 1 451 ? 29.443 42.282 17.602 1.00 90.19 451 HIS A C 1
ATOM 3448 O O . HIS A 1 451 ? 29.165 43.127 18.463 1.00 90.19 451 HIS A O 1
ATOM 3454 N N . TRP A 1 452 ? 30.659 41.743 17.448 1.00 89.31 452 TRP A N 1
ATOM 3455 C CA . TRP A 1 452 ? 31.825 42.012 18.292 1.00 89.31 452 TRP A CA 1
ATOM 3456 C C . TRP A 1 452 ? 32.307 43.464 18.165 1.00 89.31 452 TRP A C 1
ATOM 3458 O O . TRP A 1 452 ? 32.295 44.205 19.151 1.00 89.31 452 TRP A O 1
ATOM 3468 N N . LYS A 1 453 ? 32.647 43.907 16.943 1.00 87.88 453 LYS A N 1
ATOM 3469 C CA . LYS A 1 453 ? 33.177 45.255 16.665 1.00 87.88 453 LYS A CA 1
ATOM 3470 C C . LYS A 1 453 ? 32.196 46.363 17.047 1.00 87.88 453 LYS A C 1
ATOM 3472 O O . LYS A 1 453 ? 32.601 47.356 17.643 1.00 87.88 453 LYS A O 1
ATOM 3477 N N . LYS A 1 454 ? 30.898 46.184 16.769 1.00 83.81 454 LYS A N 1
ATOM 3478 C CA . LYS A 1 454 ? 29.848 47.172 17.093 1.00 83.81 454 LYS A CA 1
ATOM 3479 C C . LYS A 1 454 ? 29.447 47.164 18.579 1.00 83.81 454 LYS A C 1
ATOM 3481 O O . LYS A 1 454 ? 28.533 47.887 18.959 1.00 83.81 454 LYS A O 1
ATOM 3486 N N . GLN A 1 455 ? 30.076 46.320 19.409 1.00 74.31 455 GLN A N 1
ATOM 3487 C CA . GLN A 1 455 ? 29.801 46.131 20.844 1.00 74.31 455 GLN A CA 1
ATOM 3488 C C . GLN A 1 455 ? 28.305 45.980 21.195 1.00 74.31 455 GLN A C 1
ATOM 3490 O O . GLN A 1 455 ? 27.861 46.318 22.291 1.00 74.31 455 GLN A O 1
ATOM 3495 N N . THR A 1 456 ? 27.517 45.403 20.279 1.00 69.75 456 THR A N 1
ATOM 3496 C CA . THR A 1 456 ? 26.056 45.206 20.437 1.00 69.75 456 THR A CA 1
ATOM 3497 C C . THR A 1 456 ? 25.692 44.194 21.531 1.00 69.75 456 THR A C 1
ATOM 3499 O O . THR A 1 456 ? 24.522 44.020 21.875 1.00 69.75 456 THR A O 1
ATOM 3502 N N . CYS A 1 457 ? 26.705 43.557 22.120 1.00 69.25 457 CYS A N 1
ATOM 3503 C CA . CYS A 1 457 ? 26.682 42.759 23.337 1.00 69.25 457 CYS A CA 1
ATOM 3504 C C . CYS A 1 457 ? 26.273 43.562 24.593 1.00 69.25 457 CYS A C 1
ATOM 3506 O O . CYS A 1 457 ? 27.035 43.649 25.560 1.00 69.25 457 CYS A O 1
ATOM 3508 N N . LYS A 1 458 ? 25.044 44.098 24.628 1.00 61.66 458 LYS A N 1
ATOM 3509 C CA . LYS A 1 458 ? 24.412 44.523 25.887 1.00 61.66 458 LYS A CA 1
ATOM 3510 C C . LYS A 1 458 ? 24.429 43.329 26.847 1.00 61.66 458 LYS A C 1
ATOM 3512 O O . LYS A 1 458 ? 23.837 42.291 26.539 1.00 61.66 458 LYS A O 1
ATOM 3517 N N . LYS A 1 459 ? 25.101 43.468 27.998 1.00 50.84 459 LYS A N 1
ATOM 3518 C CA . LYS A 1 459 ? 24.994 42.493 29.092 1.00 50.84 459 LYS A CA 1
ATOM 3519 C C . LYS A 1 459 ? 23.508 42.320 29.411 1.00 50.84 459 LYS A C 1
ATOM 3521 O O . LYS A 1 459 ? 22.830 43.304 29.697 1.00 50.84 459 LYS A O 1
ATOM 3526 N N . ALA A 1 460 ? 23.009 41.086 29.376 1.00 46.28 460 ALA A N 1
ATOM 3527 C CA . ALA A 1 460 ? 21.791 40.789 30.115 1.00 46.28 460 ALA A CA 1
ATOM 3528 C C . ALA A 1 460 ? 22.073 41.068 31.603 1.00 46.28 460 ALA A C 1
ATOM 3530 O O . ALA A 1 460 ? 23.200 40.802 32.042 1.00 46.28 460 ALA A O 1
ATOM 3531 N N . PRO A 1 461 ? 21.109 41.582 32.385 1.00 42.25 461 PRO A N 1
ATOM 3532 C CA . PRO A 1 461 ? 21.245 41.563 33.831 1.00 42.25 461 PRO A CA 1
ATOM 3533 C C . PRO A 1 461 ? 21.348 40.096 34.252 1.00 42.25 461 PRO A C 1
ATOM 3535 O O . PRO A 1 461 ? 20.388 39.338 34.136 1.00 42.25 461 PRO A O 1
ATOM 3538 N N . ILE A 1 462 ? 22.539 39.676 34.681 1.00 44.47 462 ILE A N 1
ATOM 3539 C CA . ILE A 1 462 ? 22.716 38.354 35.270 1.00 44.47 462 ILE A CA 1
ATOM 3540 C C . ILE A 1 462 ? 22.040 38.435 36.634 1.00 44.47 462 ILE A C 1
ATOM 3542 O O . ILE A 1 462 ? 22.575 39.051 37.557 1.00 44.47 462 ILE A O 1
ATOM 3546 N N . THR A 1 463 ? 20.847 37.854 36.747 1.00 37.12 463 THR A N 1
ATOM 3547 C CA . THR A 1 463 ? 20.138 37.678 38.017 1.00 37.12 463 THR A CA 1
ATOM 3548 C C . THR A 1 463 ? 20.874 36.628 38.843 1.00 37.12 463 THR A C 1
ATOM 3550 O O . THR A 1 463 ? 20.469 35.469 38.926 1.00 37.12 463 THR A O 1
ATOM 3553 N N . ASN A 1 464 ? 22.009 37.043 39.404 1.00 39.81 464 ASN A N 1
ATOM 3554 C CA . ASN A 1 464 ? 22.777 36.277 40.368 1.00 39.81 464 ASN A CA 1
ATOM 3555 C C . ASN A 1 464 ? 21.927 36.099 41.630 1.00 39.81 464 ASN A C 1
ATOM 3557 O O . ASN A 1 464 ? 21.918 36.958 42.509 1.00 39.81 464 ASN A O 1
ATOM 3561 N N . ASN A 1 465 ? 21.265 34.949 41.750 1.00 35.75 465 ASN A N 1
ATOM 3562 C CA . ASN A 1 465 ? 20.938 34.398 43.060 1.00 35.75 465 ASN A CA 1
ATOM 3563 C C . ASN A 1 465 ? 22.263 33.901 43.659 1.00 35.75 465 ASN A C 1
ATOM 3565 O O . ASN A 1 465 ? 22.679 32.764 43.440 1.00 35.75 465 ASN A O 1
ATOM 3569 N N . THR A 1 466 ? 22.990 34.830 44.278 1.00 38.38 466 THR A N 1
ATOM 3570 C CA . THR A 1 466 ? 24.415 34.694 44.598 1.00 38.38 466 THR A CA 1
ATOM 3571 C C . THR A 1 466 ? 24.682 33.620 45.653 1.00 38.38 466 THR A C 1
ATOM 3573 O O . THR A 1 466 ? 23.927 33.459 46.611 1.00 38.38 466 THR A O 1
ATOM 3576 N N . ILE A 1 467 ? 25.815 32.927 45.518 1.00 41.91 467 ILE A N 1
ATOM 3577 C CA . ILE A 1 467 ? 26.336 31.978 46.512 1.00 41.91 467 ILE A CA 1
ATOM 3578 C C . ILE A 1 467 ? 26.904 32.769 47.705 1.00 41.91 467 ILE A C 1
ATOM 3580 O O . ILE A 1 467 ? 28.106 32.982 47.828 1.00 41.91 467 ILE A O 1
ATOM 3584 N N . THR A 1 468 ? 26.011 33.255 48.570 1.00 36.53 468 THR A N 1
ATOM 3585 C CA . THR A 1 468 ? 26.349 33.954 49.827 1.00 36.53 468 THR A CA 1
ATOM 3586 C C . THR A 1 468 ? 25.539 33.478 51.039 1.00 36.53 468 THR A C 1
ATOM 3588 O O . THR A 1 468 ? 25.843 33.872 52.158 1.00 36.53 468 THR A O 1
ATOM 3591 N N . SER A 1 469 ? 24.580 32.559 50.874 1.00 36.44 469 SER A N 1
ATOM 3592 C CA . SER A 1 469 ? 23.819 31.951 51.982 1.00 36.44 469 SER A CA 1
ATOM 3593 C C . SER A 1 469 ? 24.519 30.750 52.645 1.00 36.44 469 SER A C 1
ATOM 3595 O O . SER A 1 469 ? 23.853 29.911 53.249 1.00 36.44 469 SER A O 1
ATOM 3597 N N . PHE A 1 470 ? 25.839 30.599 52.477 1.00 38.50 470 PHE A N 1
ATOM 3598 C CA . PHE A 1 470 ? 26.566 29.372 52.843 1.00 38.50 470 PHE A CA 1
ATOM 3599 C C . PHE A 1 470 ? 27.115 29.338 54.281 1.00 38.50 470 PHE A C 1
ATOM 3601 O O . PHE A 1 470 ? 27.629 28.309 54.709 1.00 38.50 470 PHE A O 1
ATOM 3608 N N . PHE A 1 471 ? 26.966 30.425 55.045 1.00 41.53 471 PHE A N 1
ATOM 3609 C CA . PHE A 1 471 ? 27.282 30.473 56.474 1.00 41.53 471 PHE A CA 1
ATOM 3610 C C . PHE A 1 471 ? 26.196 31.242 57.239 1.00 41.53 471 PHE A C 1
ATOM 3612 O O . PHE A 1 471 ? 25.883 32.374 56.884 1.00 41.53 471 PHE A O 1
ATOM 3619 N N . GLY A 1 472 ? 25.666 30.650 58.318 1.00 39.03 472 GLY A N 1
ATOM 3620 C CA . GLY A 1 472 ? 24.920 31.391 59.346 1.00 39.03 472 GLY A CA 1
ATOM 3621 C C . GLY A 1 472 ? 23.387 31.290 59.356 1.00 39.03 472 GLY A C 1
ATOM 3622 O O . GLY A 1 472 ? 22.721 32.316 59.437 1.00 39.03 472 GLY A O 1
ATOM 3623 N N . ALA A 1 473 ? 22.807 30.083 59.383 1.00 33.97 473 ALA A N 1
ATOM 3624 C CA . ALA A 1 473 ? 21.444 29.886 59.902 1.00 33.97 473 ALA A CA 1
ATOM 3625 C C . ALA A 1 473 ? 21.282 28.499 60.552 1.00 33.97 473 ALA A C 1
ATOM 3627 O O . ALA A 1 473 ? 21.566 27.479 59.927 1.00 33.97 473 ALA A O 1
ATOM 3628 N N . SER A 1 474 ? 20.810 28.450 61.803 1.00 45.12 474 SER A N 1
ATOM 3629 C CA . SER A 1 474 ? 20.558 27.187 62.512 1.00 45.12 474 SER A CA 1
ATOM 3630 C C . SER A 1 474 ? 19.237 26.563 62.053 1.00 45.12 474 SER A C 1
ATOM 3632 O O . SER A 1 474 ? 18.166 27.133 62.269 1.00 45.12 474 SER A O 1
ATOM 3634 N N . VAL A 1 475 ? 19.303 25.387 61.422 1.00 38.34 475 VAL A N 1
ATOM 3635 C CA . VAL A 1 475 ? 18.126 24.653 60.935 1.00 38.34 475 VAL A CA 1
ATOM 3636 C C . VAL A 1 475 ? 17.877 23.435 61.819 1.00 38.34 475 VAL A C 1
ATOM 3638 O O . VAL A 1 475 ? 18.671 22.498 61.856 1.00 38.34 475 VAL A O 1
ATOM 3641 N N . LYS A 1 476 ? 16.737 23.442 62.520 1.00 42.34 476 LYS A N 1
ATOM 3642 C CA . LYS A 1 476 ? 16.254 22.307 63.321 1.00 42.34 476 LYS A CA 1
ATOM 3643 C C . LYS A 1 476 ? 16.061 21.073 62.433 1.00 42.34 476 LYS A C 1
ATOM 3645 O O . LYS A 1 476 ? 15.523 21.179 61.330 1.00 42.34 476 LYS A O 1
ATOM 3650 N N . SER A 1 477 ? 16.449 19.905 62.938 1.00 36.00 477 SER A N 1
ATOM 3651 C CA . SER A 1 477 ? 16.320 18.624 62.242 1.00 36.00 477 SER A CA 1
ATOM 3652 C C . SER A 1 477 ? 14.866 18.331 61.852 1.00 36.00 477 SER A C 1
ATOM 3654 O O . SER A 1 477 ? 13.988 18.181 62.700 1.00 36.00 477 SER A O 1
ATOM 3656 N N . LYS A 1 478 ? 14.610 18.214 60.544 1.00 44.53 478 LYS A N 1
ATOM 3657 C CA . LYS A 1 478 ? 13.402 17.570 60.012 1.00 44.53 478 LYS A CA 1
ATOM 3658 C C . LYS A 1 478 ? 13.739 16.137 59.611 1.00 44.53 478 LYS A C 1
ATOM 3660 O O . LYS A 1 478 ? 14.809 15.886 59.063 1.00 44.53 478 LYS A O 1
ATOM 3665 N N . ALA A 1 479 ? 12.818 15.220 59.898 1.00 47.50 479 ALA A N 1
ATOM 3666 C CA . ALA A 1 479 ? 12.941 13.806 59.562 1.00 47.50 479 ALA A CA 1
ATOM 3667 C C . ALA A 1 479 ? 13.162 13.595 58.046 1.00 47.50 479 ALA A C 1
ATOM 3669 O O . ALA A 1 479 ? 12.692 14.414 57.244 1.00 47.50 479 ALA A O 1
ATOM 3670 N N . PRO A 1 480 ? 13.863 12.519 57.636 1.00 44.50 480 PRO A N 1
ATOM 3671 C CA . PRO A 1 480 ? 14.107 12.238 56.226 1.00 44.50 480 PRO A CA 1
ATOM 3672 C C . PRO A 1 480 ? 12.789 12.086 55.460 1.00 44.50 480 PRO A C 1
ATOM 3674 O O . PRO A 1 480 ? 11.869 11.400 55.906 1.00 44.50 480 PRO A O 1
ATOM 3677 N N . LYS A 1 481 ? 12.701 12.713 54.281 1.00 47.50 481 LYS A N 1
ATOM 3678 C CA . LYS A 1 481 ? 11.605 12.437 53.343 1.00 47.50 481 LYS A CA 1
ATOM 3679 C C . LYS A 1 481 ? 11.690 10.974 52.878 1.00 47.50 481 LYS A C 1
ATOM 3681 O O . LYS A 1 481 ? 12.805 10.494 52.663 1.00 47.50 481 LYS A O 1
ATOM 3686 N N . PRO A 1 482 ? 10.551 10.290 52.662 1.00 51.06 482 PRO A N 1
ATOM 3687 C CA . PRO A 1 482 ? 10.557 8.991 52.000 1.00 51.06 482 PRO A CA 1
ATOM 3688 C C . PRO A 1 482 ? 11.167 9.112 50.590 1.00 51.06 482 PRO A C 1
ATOM 3690 O O . PRO A 1 482 ? 11.094 10.190 49.985 1.00 51.06 482 PRO A O 1
ATOM 3693 N N . PRO A 1 483 ? 11.771 8.034 50.057 1.00 57.56 483 PRO A N 1
ATOM 3694 C CA . PRO A 1 483 ? 12.330 8.041 48.710 1.00 57.56 483 PRO A CA 1
ATOM 3695 C C . PRO A 1 483 ? 11.245 8.364 47.666 1.00 57.56 483 PRO A C 1
ATOM 3697 O O . PRO A 1 483 ? 10.080 8.003 47.861 1.00 57.56 483 PRO A O 1
ATOM 3700 N N . PRO A 1 484 ? 11.596 9.040 46.555 1.00 64.81 484 PRO A N 1
ATOM 3701 C CA . PRO A 1 484 ? 10.647 9.300 45.479 1.00 64.81 484 PRO A CA 1
ATOM 3702 C C . PRO A 1 484 ? 10.121 7.979 44.907 1.00 64.81 484 PRO A C 1
ATOM 3704 O O . PRO A 1 484 ? 10.879 7.023 44.738 1.00 64.81 484 PRO A O 1
ATOM 3707 N N . ALA A 1 485 ? 8.822 7.932 44.608 1.00 71.31 485 ALA A N 1
ATOM 3708 C CA . ALA A 1 485 ? 8.185 6.737 44.069 1.00 71.31 485 ALA A CA 1
ATOM 3709 C C . ALA A 1 485 ? 8.845 6.302 42.740 1.00 71.31 485 ALA A C 1
ATOM 3711 O O . ALA A 1 485 ? 9.183 7.167 41.923 1.00 71.31 485 ALA A O 1
ATOM 3712 N N . PRO A 1 486 ? 9.026 4.988 42.504 1.00 79.25 486 PRO A N 1
ATOM 3713 C CA . PRO A 1 486 ? 9.643 4.482 41.282 1.00 79.25 486 PRO A CA 1
ATOM 3714 C C . PRO A 1 486 ? 8.838 4.904 40.047 1.00 79.25 486 PRO A C 1
ATOM 3716 O O . PRO A 1 486 ? 7.633 4.668 39.967 1.00 79.25 486 PRO A O 1
ATOM 3719 N N . LEU A 1 487 ? 9.510 5.514 39.068 1.00 88.75 487 LEU A N 1
ATOM 3720 C CA . LEU A 1 487 ? 8.893 5.882 37.796 1.00 88.75 487 LEU A CA 1
ATOM 3721 C C . LEU A 1 487 ? 8.696 4.620 36.949 1.00 88.75 487 LEU A C 1
ATOM 3723 O O . LEU A 1 487 ? 9.624 3.829 36.796 1.00 88.75 487 LEU A O 1
ATOM 3727 N N . VAL A 1 488 ? 7.504 4.435 36.383 1.00 91.56 488 VAL A N 1
ATOM 3728 C CA . VAL A 1 488 ? 7.155 3.242 35.597 1.00 91.56 488 VAL A CA 1
ATOM 3729 C C . VAL A 1 488 ? 7.013 3.614 34.123 1.00 91.56 488 VAL A C 1
ATOM 3731 O O . VAL A 1 488 ? 6.158 4.422 33.765 1.00 91.56 488 VAL A O 1
ATOM 3734 N N . LYS A 1 489 ? 7.832 3.003 33.263 1.00 92.44 489 LYS A N 1
ATOM 3735 C CA . LYS A 1 489 ? 7.776 3.141 31.801 1.00 92.44 489 LYS A CA 1
ATOM 3736 C C . LYS A 1 489 ? 7.024 1.957 31.189 1.00 92.44 489 LYS A C 1
ATOM 3738 O O . LYS A 1 489 ? 7.225 0.816 31.603 1.00 92.44 489 LYS A O 1
ATOM 3743 N N . HIS A 1 490 ? 6.211 2.204 30.164 1.00 92.06 490 HIS A N 1
ATOM 3744 C CA . HIS A 1 490 ? 5.723 1.146 29.274 1.00 92.06 490 HIS A CA 1
ATOM 3745 C C . HIS A 1 490 ? 6.817 0.744 28.270 1.00 92.06 490 HIS A C 1
ATOM 3747 O O . HIS A 1 490 ? 7.544 1.595 27.761 1.00 92.06 490 HIS A O 1
ATOM 3753 N N . CYS A 1 491 ? 6.949 -0.548 27.967 1.00 92.38 491 CYS A N 1
ATOM 3754 C CA . CYS A 1 491 ? 7.959 -1.037 27.029 1.00 92.38 491 CYS A CA 1
ATOM 3755 C C . CYS A 1 491 ? 7.539 -0.774 25.566 1.00 92.38 491 CYS A C 1
ATOM 3757 O O . CYS A 1 491 ? 6.565 -1.392 25.117 1.00 92.38 491 CYS A O 1
ATOM 3759 N N . PRO A 1 492 ? 8.279 0.053 24.793 1.00 89.94 492 PRO A N 1
ATOM 3760 C CA . PRO A 1 492 ? 7.946 0.346 23.398 1.00 89.94 492 PRO A CA 1
ATOM 3761 C C . PRO A 1 492 ? 8.202 -0.843 22.465 1.00 89.94 492 PRO A C 1
ATOM 3763 O O . PRO A 1 492 ? 7.637 -0.882 21.383 1.00 89.94 492 PRO A O 1
ATOM 3766 N N . GLY A 1 493 ? 8.938 -1.868 22.916 1.00 91.44 493 GLY A N 1
ATOM 3767 C CA . GLY A 1 493 ? 9.372 -2.990 22.078 1.00 91.44 493 GLY A CA 1
ATOM 3768 C C . GLY A 1 493 ? 10.567 -2.607 21.206 1.00 91.44 493 GLY A C 1
ATOM 3769 O O . GLY A 1 493 ? 11.071 -1.492 21.295 1.00 91.44 493 GLY A O 1
ATOM 3770 N N . LEU A 1 494 ? 11.061 -3.547 20.406 1.00 90.62 494 LEU A N 1
ATOM 3771 C CA . LEU A 1 494 ? 12.150 -3.283 19.470 1.00 90.62 494 LEU A CA 1
ATOM 3772 C C . LEU A 1 494 ? 11.569 -2.595 18.224 1.00 90.62 494 LEU A C 1
ATOM 3774 O O . LEU A 1 494 ? 10.666 -3.139 17.594 1.00 90.62 494 LEU A O 1
ATOM 3778 N N . THR A 1 495 ? 12.090 -1.417 17.893 1.00 88.56 495 THR A N 1
ATOM 3779 C CA . THR A 1 495 ? 11.634 -0.514 16.819 1.00 88.56 495 THR A CA 1
ATOM 3780 C C . THR A 1 495 ? 12.825 -0.028 15.985 1.00 88.56 495 THR A C 1
ATOM 3782 O O . THR A 1 495 ? 13.976 -0.112 16.433 1.00 88.56 495 THR A O 1
ATOM 3785 N N . GLY A 1 496 ? 12.587 0.573 14.817 1.00 83.19 496 GLY A N 1
ATOM 3786 C CA . GLY A 1 496 ? 13.635 1.182 13.990 1.00 83.19 496 GLY A CA 1
ATOM 3787 C C . GLY A 1 496 ? 14.481 2.251 14.682 1.00 83.19 496 GLY A C 1
ATOM 3788 O O . GLY A 1 496 ? 15.653 2.415 14.343 1.00 83.19 496 GLY A O 1
ATOM 3789 N N . THR A 1 497 ? 13.951 2.914 15.717 1.00 85.31 497 THR A N 1
ATOM 3790 C CA . THR A 1 497 ? 14.725 3.847 16.560 1.00 85.31 497 THR A CA 1
ATOM 3791 C C . THR A 1 497 ? 15.837 3.160 17.358 1.00 85.31 497 THR A C 1
ATOM 3793 O O . THR A 1 497 ? 16.786 3.828 17.758 1.00 85.31 497 THR A O 1
ATOM 3796 N N . LEU A 1 498 ? 15.746 1.844 17.587 1.00 85.00 498 LEU A N 1
ATOM 3797 C CA . LEU A 1 498 ? 16.819 1.034 18.173 1.00 85.00 498 LEU A CA 1
ATOM 3798 C C . LEU A 1 498 ? 17.755 0.460 17.093 1.00 85.00 498 LEU A C 1
ATOM 3800 O O . LEU A 1 498 ? 18.969 0.408 17.286 1.00 85.00 498 LEU A O 1
ATOM 3804 N N . ASN A 1 499 ? 17.197 0.010 15.967 1.00 81.88 499 ASN A N 1
ATOM 3805 C CA . ASN A 1 499 ? 17.935 -0.488 14.803 1.00 81.88 499 ASN A CA 1
ATOM 3806 C C . ASN A 1 499 ? 17.029 -0.411 13.568 1.00 81.88 499 ASN A C 1
ATOM 3808 O O . ASN A 1 499 ? 16.059 -1.158 13.486 1.00 81.88 499 ASN A O 1
ATOM 3812 N N . SER A 1 500 ? 17.372 0.428 12.586 1.00 79.81 500 SER A N 1
ATOM 3813 C CA . SER A 1 500 ? 16.533 0.718 11.409 1.00 79.81 500 SER A CA 1
ATOM 3814 C C . SER A 1 500 ? 16.200 -0.489 10.526 1.00 79.81 500 SER A C 1
ATOM 3816 O O . SER A 1 500 ? 15.286 -0.408 9.711 1.00 79.81 500 SER A O 1
ATOM 3818 N N . ARG A 1 501 ? 16.890 -1.625 10.695 1.00 75.06 501 ARG A N 1
ATOM 3819 C CA . ARG A 1 501 ? 16.492 -2.887 10.052 1.00 75.06 501 ARG A CA 1
ATOM 3820 C C . ARG A 1 501 ? 15.179 -3.444 10.586 1.00 75.06 501 ARG A C 1
ATOM 3822 O O . ARG A 1 501 ? 14.526 -4.159 9.851 1.00 75.06 501 ARG A O 1
ATOM 3829 N N . ILE A 1 502 ? 14.789 -3.119 11.819 1.00 79.31 502 ILE A N 1
ATOM 3830 C CA . ILE A 1 502 ? 13.562 -3.645 12.429 1.00 79.31 502 ILE A CA 1
ATOM 3831 C C . ILE A 1 502 ? 12.326 -3.181 11.658 1.00 79.31 502 ILE A C 1
ATOM 3833 O O . ILE A 1 502 ? 11.455 -4.000 11.405 1.00 79.31 502 ILE A O 1
ATOM 3837 N N . ASP A 1 503 ? 12.263 -1.914 11.240 1.00 76.88 503 ASP A N 1
ATOM 3838 C CA . ASP A 1 503 ? 11.116 -1.410 10.474 1.00 76.88 503 ASP A CA 1
ATOM 3839 C C . ASP A 1 503 ? 11.052 -2.093 9.097 1.00 76.88 503 ASP A C 1
ATOM 3841 O O . ASP A 1 503 ? 10.016 -2.640 8.738 1.00 76.88 503 ASP A O 1
ATOM 3845 N N . TYR A 1 504 ? 12.188 -2.194 8.392 1.00 72.88 504 TYR A N 1
ATOM 3846 C CA . TYR A 1 504 ? 12.295 -2.940 7.130 1.00 72.88 504 TYR A CA 1
ATOM 3847 C C . TYR A 1 504 ? 11.906 -4.421 7.284 1.00 72.88 504 TYR A C 1
ATOM 3849 O O . TYR A 1 504 ? 11.162 -4.961 6.466 1.00 72.88 504 TYR A O 1
ATOM 3857 N N . ASP A 1 505 ? 12.384 -5.080 8.341 1.00 71.31 505 ASP A N 1
ATOM 3858 C CA . ASP A 1 505 ? 12.069 -6.475 8.637 1.00 71.31 505 ASP A CA 1
ATOM 3859 C C . ASP A 1 505 ? 10.583 -6.643 9.008 1.00 71.31 505 ASP A C 1
ATOM 3861 O O . ASP A 1 505 ? 10.009 -7.671 8.674 1.00 71.31 505 ASP A O 1
ATOM 3865 N N . ILE A 1 506 ? 9.929 -5.661 9.642 1.00 76.25 506 ILE A N 1
ATOM 3866 C CA . ILE A 1 506 ? 8.475 -5.682 9.890 1.00 76.25 506 ILE A CA 1
ATOM 3867 C C . ILE A 1 506 ? 7.697 -5.489 8.579 1.00 76.25 506 ILE A C 1
ATOM 3869 O O . ILE A 1 506 ? 6.780 -6.258 8.304 1.00 76.25 506 ILE A O 1
ATOM 3873 N N . GLU A 1 507 ? 8.079 -4.513 7.752 1.00 69.12 507 GLU A N 1
ATOM 3874 C CA . GLU A 1 507 ? 7.437 -4.218 6.460 1.00 69.12 507 GLU A CA 1
ATOM 3875 C C . GLU A 1 507 ? 7.524 -5.388 5.462 1.00 69.12 507 GLU A C 1
ATOM 3877 O O . GLU A 1 507 ? 6.633 -5.559 4.633 1.00 69.12 507 GLU A O 1
ATOM 3882 N N . ASN A 1 508 ? 8.585 -6.202 5.534 1.00 62.59 508 ASN A N 1
ATOM 3883 C CA . ASN A 1 508 ? 8.879 -7.254 4.553 1.00 62.59 508 ASN A CA 1
ATOM 3884 C C . ASN A 1 508 ? 8.699 -8.690 5.091 1.00 62.59 508 ASN A C 1
ATOM 3886 O O . ASN A 1 508 ? 8.924 -9.648 4.346 1.00 62.59 508 ASN A O 1
ATOM 3890 N N . CYS A 1 509 ? 8.308 -8.884 6.358 1.00 65.69 509 CYS A N 1
ATOM 3891 C CA . CYS A 1 509 ? 8.162 -10.215 6.957 1.00 65.69 509 CYS A CA 1
ATOM 3892 C C . CYS A 1 509 ? 6.691 -10.546 7.277 1.00 65.69 509 CYS A C 1
ATOM 3894 O O . CYS A 1 509 ? 6.151 -10.051 8.265 1.00 65.69 509 CYS A O 1
ATOM 3896 N N . PRO A 1 510 ? 6.038 -11.454 6.524 1.00 63.03 510 PRO A N 1
ATOM 3897 C CA . PRO A 1 510 ? 4.614 -11.772 6.688 1.00 63.03 510 PRO A CA 1
ATOM 3898 C C . PRO A 1 510 ? 4.289 -12.623 7.935 1.00 63.03 510 PRO A C 1
ATOM 3900 O O . PRO A 1 510 ? 3.204 -13.198 8.021 1.00 63.03 510 PRO A O 1
ATOM 3903 N N . VAL A 1 511 ? 5.212 -12.763 8.898 1.00 70.38 511 VAL A N 1
ATOM 3904 C CA . VAL A 1 511 ? 5.028 -13.641 10.065 1.00 70.38 511 VAL A CA 1
ATOM 3905 C C . VAL A 1 511 ? 4.663 -12.837 11.310 1.00 70.38 511 VAL A C 1
ATOM 3907 O O . VAL A 1 511 ? 5.432 -12.017 11.799 1.00 70.38 511 VAL A O 1
ATOM 3910 N N . THR A 1 512 ? 3.515 -13.153 11.910 1.00 75.94 512 THR A N 1
ATOM 3911 C CA . THR A 1 512 ? 3.050 -12.530 13.165 1.00 75.94 512 THR A CA 1
ATOM 3912 C C . THR A 1 512 ? 3.950 -12.818 14.378 1.00 75.94 512 THR A C 1
ATOM 3914 O O . THR A 1 512 ? 3.755 -12.252 15.449 1.00 75.94 512 THR A O 1
ATOM 3917 N N . GLY A 1 513 ? 4.948 -13.696 14.246 1.00 81.06 513 GLY A N 1
ATOM 3918 C CA . GLY A 1 513 ? 5.947 -13.985 15.272 1.00 81.06 513 GLY A CA 1
ATOM 3919 C C . GLY A 1 513 ? 6.748 -15.251 14.986 1.00 81.06 513 GLY A C 1
ATOM 3920 O O . GLY A 1 513 ? 6.345 -16.069 14.157 1.00 81.06 513 GLY A O 1
ATOM 3921 N N . ALA A 1 514 ? 7.870 -15.426 15.685 1.00 82.25 514 ALA A N 1
ATOM 3922 C CA . ALA A 1 514 ? 8.740 -16.591 15.533 1.00 82.25 514 ALA A CA 1
ATOM 3923 C C . ALA A 1 514 ? 9.614 -16.843 16.784 1.00 82.25 514 ALA A C 1
ATOM 3925 O O . ALA A 1 514 ? 9.256 -16.507 17.916 1.00 82.25 514 ALA A O 1
ATOM 3926 N N . GLY A 1 515 ? 10.757 -17.507 16.585 1.00 83.00 515 GLY A N 1
ATOM 3927 C CA . GLY A 1 515 ? 11.681 -17.934 17.640 1.00 83.00 515 GLY A CA 1
ATOM 3928 C C . GLY A 1 515 ? 11.329 -19.278 18.284 1.00 83.00 515 GLY A C 1
ATOM 3929 O O . GLY A 1 515 ? 12.137 -19.788 19.053 1.00 83.00 515 GLY A O 1
ATOM 3930 N N . SER A 1 516 ? 10.169 -19.852 17.962 1.00 85.56 516 SER A N 1
ATOM 3931 C CA . SER A 1 516 ? 9.770 -21.219 18.314 1.00 85.56 516 SER A CA 1
ATOM 3932 C C . SER A 1 516 ? 10.706 -22.276 17.709 1.00 85.56 516 SER A C 1
ATOM 3934 O O . SER A 1 516 ? 11.480 -21.997 16.789 1.00 85.56 516 SER A O 1
ATOM 3936 N N . ARG A 1 517 ? 10.619 -23.512 18.207 1.00 88.06 517 ARG A N 1
ATOM 3937 C CA . ARG A 1 517 ? 11.428 -24.655 17.750 1.00 88.06 517 ARG A CA 1
ATOM 3938 C C . ARG A 1 517 ? 11.023 -25.075 16.325 1.00 88.06 517 ARG A C 1
ATOM 3940 O O . ARG A 1 517 ? 10.017 -24.613 15.779 1.00 88.06 517 ARG A O 1
ATOM 3947 N N . ASP A 1 518 ? 11.809 -25.950 15.694 1.00 87.44 518 ASP A N 1
ATOM 3948 C CA . ASP A 1 518 ? 11.457 -26.492 14.373 1.00 87.44 518 ASP A CA 1
ATOM 3949 C C . ASP A 1 518 ? 10.132 -27.275 14.425 1.00 87.44 518 ASP A C 1
ATOM 3951 O O . ASP A 1 518 ? 9.913 -28.059 15.352 1.00 87.44 518 ASP A O 1
ATOM 3955 N N . ILE A 1 519 ? 9.283 -27.110 13.404 1.00 89.69 519 ILE A N 1
ATOM 3956 C CA . ILE A 1 519 ? 7.931 -27.690 13.337 1.00 89.69 519 ILE A CA 1
ATOM 3957 C C . ILE A 1 519 ? 7.939 -29.219 13.478 1.00 89.69 519 ILE A C 1
ATOM 3959 O O . ILE A 1 519 ? 7.052 -29.796 14.108 1.00 89.69 519 ILE A O 1
ATOM 3963 N N . ASN A 1 520 ? 8.973 -29.892 12.964 1.00 93.00 520 ASN A N 1
ATOM 3964 C CA . ASN A 1 520 ? 9.087 -31.346 13.049 1.00 93.00 520 ASN A CA 1
ATOM 3965 C C . ASN A 1 520 ? 9.395 -31.821 14.484 1.00 93.00 520 ASN A C 1
ATOM 3967 O O . ASN A 1 520 ? 9.277 -33.005 14.780 1.00 93.00 520 ASN A O 1
ATOM 3971 N N . SER A 1 521 ? 9.758 -30.924 15.404 1.00 92.88 521 SER A N 1
ATOM 3972 C CA . SER A 1 521 ? 9.929 -31.238 16.831 1.00 92.88 521 SER A CA 1
ATOM 3973 C C . SER A 1 521 ? 8.578 -31.436 17.520 1.00 92.88 521 SER A C 1
ATOM 3975 O O . SER A 1 521 ? 8.373 -32.486 18.116 1.00 92.88 521 SER A O 1
ATOM 3977 N N . TYR A 1 522 ? 7.615 -30.531 17.317 1.00 92.81 522 TYR A N 1
ATOM 3978 C CA . TYR A 1 522 ? 6.241 -30.715 17.812 1.00 92.81 522 TYR A CA 1
ATOM 3979 C C . TYR A 1 522 ? 5.547 -31.899 17.131 1.00 92.81 522 TYR A C 1
ATOM 3981 O O . TYR A 1 522 ? 4.797 -32.624 17.771 1.00 92.81 522 TYR A O 1
ATOM 3989 N N . VAL A 1 523 ? 5.820 -32.152 15.842 1.00 93.56 523 VAL A N 1
ATOM 3990 C CA . VAL A 1 523 ? 5.309 -33.358 15.162 1.00 93.56 523 VAL A CA 1
ATOM 3991 C C . VAL A 1 523 ? 5.835 -34.637 15.814 1.00 93.56 523 VAL A C 1
ATOM 3993 O O . VAL A 1 523 ? 5.071 -35.587 15.957 1.00 93.56 523 VAL A O 1
ATOM 3996 N N . ARG A 1 524 ? 7.104 -34.663 16.238 1.00 92.69 524 ARG A N 1
ATOM 3997 C CA . ARG A 1 524 ? 7.664 -35.805 16.971 1.00 92.69 524 ARG A CA 1
ATOM 3998 C C . ARG A 1 524 ? 7.030 -35.950 18.354 1.00 92.69 524 ARG A C 1
ATOM 4000 O O . ARG A 1 524 ? 6.512 -37.017 18.659 1.00 92.69 524 ARG A O 1
ATOM 4007 N N . GLU A 1 525 ? 6.968 -34.866 19.127 1.00 93.19 525 GLU A N 1
ATOM 4008 C CA . GLU A 1 525 ? 6.325 -34.834 20.453 1.00 93.19 525 GLU A CA 1
ATOM 4009 C C . GLU A 1 525 ? 4.846 -35.263 20.416 1.00 93.19 525 GLU A C 1
ATOM 4011 O O . GLU A 1 525 ? 4.368 -35.893 21.353 1.00 93.19 525 GLU A O 1
ATOM 4016 N N . LEU A 1 526 ? 4.123 -34.967 19.330 1.00 92.12 526 LEU A N 1
ATOM 4017 C CA . LEU A 1 526 ? 2.712 -35.330 19.170 1.00 92.12 526 LEU A CA 1
ATOM 4018 C C . LEU A 1 526 ? 2.474 -36.708 18.527 1.00 92.12 526 LEU A C 1
ATOM 4020 O O . LEU A 1 526 ? 1.418 -37.295 18.763 1.00 92.12 526 LEU A O 1
ATOM 4024 N N . TYR A 1 527 ? 3.377 -37.208 17.671 1.00 93.12 527 TYR A N 1
ATOM 4025 C CA . TYR A 1 527 ? 3.074 -38.335 16.770 1.00 93.12 527 TYR A CA 1
ATOM 4026 C C . TYR A 1 527 ? 4.215 -39.355 16.550 1.00 93.12 527 TYR A C 1
ATOM 4028 O O . TYR A 1 527 ? 3.992 -40.351 15.847 1.00 93.12 527 TYR A O 1
ATOM 4036 N N . GLU A 1 528 ? 5.408 -39.179 17.135 1.00 88.12 528 GLU A N 1
ATOM 4037 C CA . GLU A 1 528 ? 6.501 -40.159 16.999 1.00 88.12 528 GLU A CA 1
ATOM 4038 C C . GLU A 1 528 ? 6.204 -41.440 17.790 1.00 88.12 528 GLU A C 1
ATOM 4040 O O . GLU A 1 528 ? 6.218 -42.517 17.198 1.00 88.12 528 GLU A O 1
ATOM 4045 N N . GLU A 1 529 ? 5.837 -41.342 19.071 1.00 80.38 529 GLU A N 1
ATOM 4046 C CA . GLU A 1 529 ? 5.531 -42.522 19.903 1.00 80.38 529 GLU A CA 1
ATOM 4047 C C . GLU A 1 529 ? 4.296 -43.293 19.408 1.00 80.38 529 GLU A C 1
ATOM 4049 O O . GLU A 1 529 ? 4.299 -44.520 19.368 1.00 80.38 529 GLU A O 1
ATOM 4054 N N . MET A 1 530 ? 3.246 -42.585 18.971 1.00 77.19 530 MET A N 1
ATOM 4055 C CA . MET A 1 530 ? 1.997 -43.220 18.529 1.00 77.19 530 MET A CA 1
ATOM 4056 C C . MET A 1 530 ? 2.047 -43.809 17.110 1.00 77.19 530 MET A C 1
ATOM 4058 O O . MET A 1 530 ? 1.257 -44.703 16.807 1.00 77.19 530 MET A O 1
ATOM 4062 N N . ARG A 1 531 ? 2.864 -43.262 16.192 1.00 85.94 531 ARG A N 1
ATOM 4063 C CA . ARG A 1 531 ? 2.794 -43.598 14.746 1.00 85.94 531 ARG A CA 1
ATOM 4064 C C . ARG A 1 531 ? 4.139 -43.611 14.004 1.00 85.94 531 ARG A C 1
ATOM 4066 O O . ARG A 1 531 ? 4.163 -43.823 12.785 1.00 85.94 531 ARG A O 1
ATOM 4073 N N . GLY A 1 532 ? 5.251 -43.335 14.686 1.00 91.06 532 GLY A N 1
ATOM 4074 C CA . GLY A 1 532 ? 6.569 -43.178 14.065 1.00 91.06 532 GLY A CA 1
ATOM 4075 C C . GLY A 1 532 ? 6.642 -42.017 13.064 1.00 91.06 532 GLY A C 1
ATOM 4076 O O . GLY A 1 532 ? 7.430 -42.076 12.119 1.00 91.06 532 GLY A O 1
ATOM 4077 N N . ILE A 1 533 ? 5.789 -40.996 13.201 1.00 91.94 533 ILE A N 1
ATOM 4078 C CA . ILE A 1 533 ? 5.765 -39.839 12.296 1.00 91.94 533 ILE A CA 1
ATOM 4079 C C . ILE A 1 533 ? 6.756 -38.791 12.804 1.00 91.94 533 ILE A C 1
ATOM 4081 O O . ILE A 1 533 ? 6.635 -38.315 13.929 1.00 91.94 533 ILE A O 1
ATOM 4085 N N . LYS A 1 534 ? 7.726 -38.411 11.960 1.00 91.62 534 LYS A N 1
ATOM 4086 C CA . LYS A 1 534 ? 8.818 -37.491 12.337 1.00 91.62 534 LYS A CA 1
ATOM 4087 C C . LYS A 1 534 ? 8.878 -36.188 11.535 1.00 91.62 534 LYS A C 1
ATOM 4089 O O . LYS A 1 534 ? 9.804 -35.410 11.737 1.00 91.62 534 LYS A O 1
ATOM 4094 N N . SER A 1 535 ? 7.938 -35.934 10.619 1.00 93.38 535 SER A N 1
ATOM 4095 C CA . SER A 1 535 ? 7.907 -34.691 9.834 1.00 93.38 535 SER A CA 1
ATOM 4096 C C . SER A 1 535 ? 6.495 -34.225 9.492 1.00 93.38 535 SER A C 1
ATOM 4098 O O . SER A 1 535 ? 5.615 -35.034 9.208 1.00 93.38 535 SER A O 1
ATOM 4100 N N . ILE A 1 536 ? 6.296 -32.903 9.453 1.00 90.38 536 ILE A N 1
ATOM 4101 C CA . ILE A 1 536 ? 5.028 -32.261 9.066 1.00 90.38 536 ILE A CA 1
ATOM 4102 C C . ILE A 1 536 ? 4.598 -32.610 7.626 1.00 90.38 536 ILE A C 1
ATOM 4104 O O . ILE A 1 536 ? 3.407 -32.599 7.305 1.00 90.38 536 ILE A O 1
ATOM 4108 N N . ARG A 1 537 ? 5.569 -32.961 6.769 1.00 89.88 537 ARG A N 1
ATOM 4109 C CA . ARG A 1 537 ? 5.364 -33.369 5.369 1.00 89.88 537 ARG A CA 1
ATOM 4110 C C . ARG A 1 537 ? 4.952 -34.837 5.203 1.00 89.88 537 ARG A C 1
ATOM 4112 O O . ARG A 1 537 ? 4.668 -35.243 4.083 1.00 89.88 537 ARG A O 1
ATOM 4119 N N . ASP A 1 538 ? 4.912 -35.630 6.276 1.00 90.06 538 ASP A N 1
ATOM 4120 C CA . ASP A 1 538 ? 4.493 -37.034 6.202 1.00 90.06 538 ASP A CA 1
ATOM 4121 C C . ASP A 1 538 ? 3.044 -37.127 5.676 1.00 90.06 538 ASP A C 1
ATOM 4123 O O . ASP A 1 538 ? 2.155 -36.471 6.239 1.00 90.06 538 ASP A O 1
ATOM 4127 N N . PRO A 1 539 ? 2.768 -37.903 4.607 1.00 88.38 539 PRO A N 1
ATOM 4128 C CA . PRO A 1 539 ? 1.433 -37.987 4.014 1.00 88.38 539 PRO A CA 1
ATOM 4129 C C . PRO A 1 539 ? 0.394 -38.602 4.964 1.00 88.38 539 PRO A C 1
ATOM 4131 O O . PRO A 1 539 ? -0.799 -38.374 4.777 1.00 88.38 539 PRO A O 1
ATOM 4134 N N . ARG A 1 540 ? 0.825 -39.323 6.011 1.00 90.81 540 ARG A N 1
ATOM 4135 C CA . ARG A 1 540 ? -0.052 -39.966 7.006 1.00 90.81 540 ARG A CA 1
ATOM 4136 C C . ARG A 1 540 ? -0.671 -38.982 8.010 1.00 90.81 540 ARG A C 1
ATOM 4138 O O . ARG A 1 540 ? -1.566 -39.378 8.754 1.00 90.81 540 ARG A O 1
ATOM 4145 N N . LEU A 1 541 ? -0.214 -37.725 8.054 1.00 89.94 541 LEU A N 1
ATOM 4146 C CA . LEU A 1 541 ? -0.822 -36.669 8.874 1.00 89.94 541 LEU A CA 1
ATOM 4147 C C . LEU A 1 541 ? -2.061 -36.077 8.193 1.00 89.94 541 LEU A C 1
ATOM 4149 O O . LEU A 1 541 ? -1.995 -35.599 7.057 1.00 89.94 541 LEU A O 1
ATOM 4153 N N . LYS A 1 542 ? -3.178 -36.018 8.921 1.00 90.25 542 LYS A N 1
ATOM 4154 C CA . LYS A 1 542 ? -4.382 -35.293 8.483 1.00 90.25 542 LYS A CA 1
ATOM 4155 C C . LYS A 1 542 ? -4.184 -33.778 8.606 1.00 90.25 542 LYS A C 1
ATOM 4157 O O . LYS A 1 542 ? -3.390 -33.306 9.419 1.00 90.25 542 LYS A O 1
ATOM 4162 N N . THR A 1 543 ? -4.951 -32.988 7.854 1.00 81.19 543 THR A N 1
ATOM 4163 C CA . THR A 1 543 ? -4.876 -31.511 7.880 1.00 81.19 543 THR A CA 1
ATOM 4164 C C . THR A 1 543 ? -5.060 -30.937 9.289 1.00 81.19 543 THR A C 1
ATOM 4166 O O . THR A 1 543 ? -4.293 -30.071 9.701 1.00 81.19 543 THR A O 1
ATOM 4169 N N . SER A 1 544 ? -5.993 -31.482 10.075 1.00 83.75 544 SER A N 1
ATOM 4170 C CA . SER A 1 544 ? -6.210 -31.105 11.480 1.00 83.75 544 SER A CA 1
ATOM 4171 C C . SER A 1 544 ? -5.058 -31.502 12.415 1.00 83.75 544 SER A C 1
ATOM 4173 O O . SER A 1 544 ? -4.811 -30.828 13.412 1.00 83.75 544 SER A O 1
ATOM 4175 N N . GLU A 1 545 ? -4.310 -32.558 12.095 1.00 89.25 545 GLU A N 1
ATOM 4176 C CA . GLU A 1 545 ? -3.144 -33.006 12.868 1.00 89.25 545 GLU A CA 1
ATOM 4177 C C . GLU A 1 545 ? -1.916 -32.131 12.583 1.00 89.25 545 GLU A C 1
ATOM 4179 O O . GLU A 1 545 ? -1.182 -31.778 13.512 1.00 89.25 545 GLU A O 1
ATOM 4184 N N . ARG A 1 546 ? -1.750 -31.693 11.323 1.00 88.06 546 ARG A N 1
ATOM 4185 C CA . ARG A 1 546 ? -0.786 -30.644 10.949 1.00 88.06 546 ARG A CA 1
ATOM 4186 C C . ARG A 1 546 ? -1.136 -29.312 11.622 1.00 88.06 546 ARG A C 1
ATOM 4188 O O . ARG A 1 546 ? -0.256 -28.684 12.203 1.00 88.06 546 ARG A O 1
ATOM 4195 N N . ALA A 1 547 ? -2.413 -28.918 11.614 1.00 80.00 547 ALA A N 1
ATOM 4196 C CA . ALA A 1 547 ? -2.882 -27.692 12.262 1.00 80.00 547 ALA A CA 1
ATOM 4197 C C . ALA A 1 547 ? -2.579 -27.668 13.772 1.00 80.00 547 ALA A C 1
ATOM 4199 O O . ALA A 1 547 ? -2.109 -26.650 14.271 1.00 80.00 547 ALA A O 1
ATOM 4200 N N . LYS A 1 548 ? -2.744 -28.794 14.489 1.00 88.88 548 LYS A N 1
ATOM 4201 C CA . LYS A 1 548 ? -2.334 -28.910 15.904 1.00 88.88 548 LYS A CA 1
ATOM 4202 C C . LYS A 1 548 ? -0.840 -28.642 16.116 1.00 88.88 548 LYS A C 1
ATOM 4204 O O . LYS A 1 548 ? -0.491 -27.876 17.009 1.00 88.88 548 LYS A O 1
ATOM 4209 N N . ALA A 1 549 ? 0.031 -29.217 15.283 1.00 89.81 549 ALA A N 1
ATOM 4210 C CA . ALA A 1 549 ? 1.475 -28.993 15.387 1.00 89.81 549 ALA A CA 1
ATOM 4211 C C . ALA A 1 549 ? 1.855 -27.523 15.117 1.00 89.81 549 ALA A C 1
ATOM 4213 O O . ALA A 1 549 ? 2.652 -26.952 15.858 1.00 89.81 549 ALA A O 1
ATOM 4214 N N . TYR A 1 550 ? 1.242 -26.884 14.112 1.00 85.50 550 TYR A N 1
ATOM 4215 C CA . TYR A 1 550 ? 1.444 -25.455 13.838 1.00 85.50 550 TYR A CA 1
ATOM 4216 C C . TYR A 1 550 ? 0.889 -24.548 14.946 1.00 85.50 550 TYR A C 1
ATOM 4218 O O . TYR A 1 550 ? 1.532 -23.562 15.299 1.00 85.50 550 TYR A O 1
ATOM 4226 N N . HIS A 1 551 ? -0.261 -24.884 15.536 1.00 84.75 551 HIS A N 1
ATOM 4227 C CA . HIS A 1 551 ? -0.822 -24.151 16.673 1.00 84.75 551 HIS A CA 1
ATOM 4228 C C . HIS A 1 551 ? 0.106 -24.220 17.896 1.00 84.75 551 HIS A C 1
ATOM 4230 O O . HIS A 1 551 ? 0.414 -23.193 18.495 1.00 84.75 551 HIS A O 1
ATOM 4236 N N . GLN A 1 552 ? 0.639 -25.402 18.218 1.00 87.94 552 GLN A N 1
ATOM 4237 C CA . GLN A 1 552 ? 1.577 -25.561 19.332 1.00 87.94 552 GLN A CA 1
ATOM 4238 C C . GLN A 1 552 ? 2.922 -24.855 19.070 1.00 87.94 552 GLN A C 1
ATOM 4240 O O . GLN A 1 552 ? 3.460 -24.223 19.978 1.00 87.94 552 GLN A O 1
ATOM 4245 N N . GLN A 1 553 ? 3.413 -24.850 17.823 1.00 87.94 553 GLN A N 1
ATOM 4246 C CA . GLN A 1 553 ? 4.553 -24.016 17.417 1.00 87.94 553 GLN A CA 1
ATOM 4247 C C . GLN A 1 553 ? 4.256 -22.508 17.548 1.00 87.94 553 GLN A C 1
ATOM 4249 O O . GLN A 1 553 ? 5.151 -21.737 17.884 1.00 87.94 553 GLN A O 1
ATOM 4254 N N . ALA A 1 554 ? 3.018 -22.069 17.298 1.00 79.94 554 ALA A N 1
ATOM 4255 C CA . ALA A 1 554 ? 2.624 -20.667 17.435 1.00 79.94 554 ALA A CA 1
ATOM 4256 C C . ALA A 1 554 ? 2.524 -20.207 18.902 1.00 79.94 554 ALA A C 1
ATOM 4258 O O . ALA A 1 554 ? 2.826 -19.049 19.190 1.00 79.94 554 ALA A O 1
ATOM 4259 N N . LEU A 1 555 ? 2.151 -21.103 19.824 1.00 84.31 555 LEU A N 1
ATOM 4260 C CA . LEU A 1 555 ? 2.159 -20.838 21.268 1.00 84.31 555 LEU A CA 1
ATOM 4261 C C . LEU A 1 555 ? 3.588 -20.767 21.839 1.00 84.31 555 LEU A C 1
ATOM 4263 O O . LEU A 1 555 ? 3.874 -19.909 22.667 1.00 84.31 555 LEU A O 1
ATOM 4267 N N . ASP A 1 556 ? 4.502 -21.611 21.352 1.00 87.31 556 ASP A N 1
ATOM 4268 C CA . ASP A 1 556 ? 5.914 -21.694 21.780 1.00 87.31 556 ASP A CA 1
ATOM 4269 C C . ASP A 1 556 ? 6.817 -20.619 21.117 1.00 87.31 556 ASP A C 1
ATOM 4271 O O . ASP A 1 556 ? 8.026 -20.798 20.958 1.00 87.31 556 ASP A O 1
ATOM 4275 N N . ARG A 1 557 ? 6.240 -19.495 20.661 1.00 86.06 557 ARG A N 1
ATOM 4276 C CA . ARG A 1 557 ? 6.979 -18.366 20.065 1.00 86.06 557 ARG A CA 1
ATOM 4277 C C . ARG A 1 557 ? 7.669 -17.533 21.147 1.00 86.06 557 ARG A C 1
ATOM 4279 O O . ARG A 1 557 ? 7.060 -17.159 22.147 1.00 86.06 557 ARG A O 1
ATOM 4286 N N . HIS A 1 558 ? 8.917 -17.138 20.901 1.00 87.56 558 HIS A N 1
ATOM 4287 C CA . HIS A 1 558 ? 9.667 -16.240 21.791 1.00 87.56 558 HIS A CA 1
ATOM 4288 C C . HIS A 1 558 ? 9.396 -14.750 21.511 1.00 87.56 558 HIS A C 1
ATOM 4290 O O . HIS A 1 558 ? 9.588 -13.902 22.388 1.00 87.56 558 HIS A O 1
ATOM 4296 N N . TRP A 1 559 ? 8.933 -14.416 20.302 1.00 88.81 559 TRP A N 1
ATOM 4297 C CA . TRP A 1 559 ? 8.576 -13.050 19.919 1.00 88.81 559 TRP A CA 1
ATOM 4298 C C . TRP A 1 559 ? 7.413 -12.992 18.934 1.00 88.81 559 TRP A C 1
ATOM 4300 O O . TRP A 1 559 ? 7.167 -13.930 18.173 1.00 88.81 559 TRP A O 1
ATOM 4310 N N . ARG A 1 560 ? 6.727 -11.848 18.936 1.00 86.56 560 ARG A N 1
ATOM 4311 C CA . ARG A 1 560 ? 5.685 -11.475 17.977 1.00 86.56 560 ARG A CA 1
ATOM 4312 C C . ARG A 1 560 ? 5.983 -10.126 17.333 1.00 86.56 560 ARG A C 1
ATOM 4314 O O . ARG A 1 560 ? 6.718 -9.319 17.908 1.00 86.56 560 ARG A O 1
ATOM 4321 N N . ILE A 1 561 ? 5.391 -9.892 16.168 1.00 86.00 561 ILE A N 1
ATOM 4322 C CA . ILE A 1 561 ? 5.237 -8.543 15.628 1.00 86.00 561 ILE A CA 1
ATOM 4323 C C . ILE A 1 561 ? 3.936 -7.973 16.203 1.00 86.00 561 ILE A C 1
ATOM 4325 O O . ILE A 1 561 ? 2.904 -8.636 16.212 1.00 86.00 561 ILE A O 1
ATOM 4329 N N . GLU A 1 562 ? 4.014 -6.760 16.727 1.00 82.75 562 GLU A N 1
ATOM 4330 C CA . GLU A 1 562 ? 2.909 -5.956 17.231 1.00 82.75 562 GLU A CA 1
ATOM 4331 C C . GLU A 1 562 ? 2.734 -4.785 16.257 1.00 82.75 562 GLU A C 1
ATOM 4333 O O . GLU A 1 562 ? 3.484 -3.809 16.323 1.00 82.75 562 GLU A O 1
ATOM 4338 N N . THR A 1 563 ? 1.805 -4.918 15.312 1.00 75.25 563 THR A N 1
ATOM 4339 C CA . THR A 1 563 ? 1.392 -3.858 14.381 1.00 75.25 563 THR A CA 1
ATOM 4340 C C . THR A 1 563 ? 0.076 -3.259 14.855 1.00 75.25 563 THR A C 1
ATOM 4342 O O . THR A 1 563 ? -0.958 -3.923 14.837 1.00 75.25 563 THR A O 1
ATOM 4345 N N . SER A 1 564 ? 0.108 -1.997 15.271 1.00 68.50 564 SER A N 1
ATOM 4346 C CA . SER A 1 564 ? -1.082 -1.189 15.539 1.00 68.50 564 SER A CA 1
ATOM 4347 C C . SER A 1 564 ? -0.904 0.225 14.964 1.00 68.50 564 SER A C 1
ATOM 4349 O O . SER A 1 564 ? 0.237 0.643 14.740 1.00 68.50 564 SER A O 1
ATOM 4351 N N . PRO A 1 565 ? -1.978 1.023 14.781 1.00 58.09 565 PRO A N 1
ATOM 4352 C CA . PRO A 1 565 ? -1.914 2.331 14.105 1.00 58.09 565 PRO A CA 1
ATOM 4353 C C . PRO A 1 565 ? -0.972 3.384 14.721 1.00 58.09 565 PRO A C 1
ATOM 4355 O O . PRO A 1 565 ? -0.814 4.476 14.174 1.00 58.09 565 PRO A O 1
ATOM 4358 N N . HIS A 1 566 ? -0.378 3.102 15.885 1.00 63.53 566 HIS A N 1
ATOM 4359 C CA . HIS A 1 566 ? 0.539 3.987 16.613 1.00 63.53 566 HIS A CA 1
ATOM 4360 C C . HIS A 1 566 ? 1.867 3.299 16.991 1.00 63.53 566 HIS A C 1
ATOM 4362 O O . HIS A 1 566 ? 2.677 3.887 17.710 1.00 63.53 566 HIS A O 1
ATOM 4368 N N . ARG A 1 567 ? 2.086 2.044 16.565 1.00 68.56 567 ARG A N 1
ATOM 4369 C CA . ARG A 1 567 ? 3.230 1.218 16.974 1.00 68.56 567 ARG A CA 1
ATOM 4370 C C . ARG A 1 567 ? 3.449 0.045 16.011 1.00 68.56 567 ARG A C 1
ATOM 4372 O O . ARG A 1 567 ? 2.652 -0.885 15.996 1.00 68.56 567 ARG A O 1
ATOM 4379 N N . SER A 1 568 ? 4.599 0.035 15.341 1.00 82.38 568 SER A N 1
ATOM 4380 C CA . SER A 1 568 ? 5.151 -1.149 14.666 1.00 82.38 568 SER A CA 1
ATOM 4381 C C . SER A 1 568 ? 6.351 -1.665 15.464 1.00 82.38 568 SER A C 1
ATOM 4383 O O . SER A 1 568 ? 7.375 -1.000 15.603 1.00 82.38 568 SER A O 1
ATOM 4385 N N . SER A 1 569 ? 6.121 -2.796 16.123 1.00 88.56 569 SER A N 1
ATOM 4386 C CA . SER A 1 569 ? 6.836 -3.392 17.250 1.00 88.56 569 SER A CA 1
ATOM 4387 C C . SER A 1 569 ? 7.361 -4.831 17.163 1.00 88.56 569 SER A C 1
ATOM 4389 O O . SER A 1 569 ? 6.506 -5.706 17.187 1.00 88.56 569 SER A O 1
ATOM 4391 N N . VAL A 1 570 ? 8.652 -5.180 17.259 1.00 89.19 570 VAL A N 1
ATOM 4392 C CA . VAL A 1 570 ? 8.995 -6.575 17.663 1.00 89.19 570 VAL A CA 1
ATOM 4393 C C . VAL A 1 570 ? 8.974 -6.686 19.191 1.00 89.19 570 VAL A C 1
ATOM 4395 O O . VAL A 1 570 ? 9.722 -6.004 19.896 1.00 89.19 570 VAL A O 1
ATOM 4398 N N . VAL A 1 571 ? 8.093 -7.533 19.730 1.00 90.94 571 VAL A N 1
ATOM 4399 C CA . VAL A 1 571 ? 7.811 -7.642 21.173 1.00 90.94 571 VAL A CA 1
ATOM 4400 C C . VAL A 1 571 ? 8.041 -9.075 21.649 1.00 90.94 571 VAL A C 1
ATOM 4402 O O . VAL A 1 571 ? 7.589 -10.033 21.024 1.00 90.94 571 VAL A O 1
ATOM 4405 N N . SER A 1 572 ? 8.745 -9.239 22.773 1.00 91.75 572 SER A N 1
ATOM 4406 C CA . SER A 1 572 ? 8.924 -10.557 23.396 1.00 91.75 572 SER A CA 1
ATOM 4407 C C . SER A 1 572 ? 7.590 -11.089 23.916 1.00 91.75 572 SER A C 1
ATOM 4409 O O . SER A 1 572 ? 6.814 -10.333 24.504 1.00 91.75 572 SER A O 1
ATOM 4411 N N . THR A 1 573 ? 7.341 -12.392 23.796 1.00 89.19 573 THR A N 1
ATOM 4412 C CA . THR A 1 573 ? 6.202 -13.023 24.487 1.00 89.19 573 THR A CA 1
ATOM 4413 C C . THR A 1 573 ? 6.350 -12.973 26.013 1.00 89.19 573 THR A C 1
ATOM 4415 O O . THR A 1 573 ? 5.348 -12.987 26.718 1.00 89.19 573 THR A O 1
ATOM 4418 N N . GLN A 1 574 ? 7.574 -12.774 26.519 1.00 91.62 574 GLN A N 1
ATOM 4419 C CA . GLN A 1 574 ? 7.897 -12.521 27.931 1.00 91.62 574 GLN A CA 1
ATOM 4420 C C . GLN A 1 574 ? 8.095 -11.020 28.248 1.00 91.62 574 GLN A C 1
ATOM 4422 O O . GLN A 1 574 ? 8.723 -10.663 29.246 1.00 91.62 574 GLN A O 1
ATOM 4427 N N . CYS A 1 575 ? 7.610 -10.108 27.395 1.00 91.75 575 CYS A N 1
ATOM 4428 C CA . CYS A 1 575 ? 7.706 -8.665 27.630 1.00 91.75 575 CYS A CA 1
ATOM 4429 C C . CYS A 1 575 ? 7.062 -8.277 28.971 1.00 91.75 575 CYS A C 1
ATOM 4431 O O . CYS A 1 575 ? 5.894 -8.569 29.205 1.00 91.75 575 CYS A O 1
ATOM 4433 N N . LEU A 1 576 ? 7.791 -7.537 29.815 1.00 89.88 576 LEU A N 1
ATOM 4434 C CA . LEU A 1 576 ? 7.308 -7.121 31.142 1.00 89.88 576 LEU A CA 1
ATOM 4435 C C . LEU A 1 576 ? 6.124 -6.134 31.089 1.00 89.88 576 LEU A C 1
ATOM 4437 O O . LEU A 1 576 ? 5.515 -5.859 32.118 1.00 89.88 576 LEU A O 1
ATOM 4441 N N . ILE A 1 577 ? 5.807 -5.589 29.903 1.00 88.62 577 ILE A N 1
ATOM 4442 C CA . ILE A 1 577 ? 4.814 -4.533 29.611 1.00 88.62 577 ILE A CA 1
ATOM 4443 C C . ILE A 1 577 ? 5.154 -3.188 30.272 1.00 88.62 577 ILE A C 1
ATOM 4445 O O . ILE A 1 577 ? 5.251 -2.175 29.578 1.00 88.62 577 ILE A O 1
ATOM 4449 N N . LYS A 1 578 ? 5.386 -3.181 31.585 1.00 91.44 578 LYS A N 1
ATOM 4450 C CA . LYS A 1 578 ? 5.793 -2.052 32.427 1.00 91.44 578 LYS A CA 1
ATOM 4451 C C . LYS A 1 578 ? 7.113 -2.386 33.129 1.00 91.44 578 LYS A C 1
ATOM 4453 O O . LYS A 1 578 ? 7.307 -3.517 33.562 1.00 91.44 578 LYS A O 1
ATOM 4458 N N . PHE A 1 579 ? 8.017 -1.420 33.269 1.00 92.44 579 PHE A N 1
ATOM 4459 C CA . PHE A 1 579 ? 9.250 -1.589 34.048 1.00 92.44 579 PHE A CA 1
ATOM 4460 C C . PHE A 1 579 ? 9.716 -0.277 34.689 1.00 92.44 579 PHE A C 1
ATOM 4462 O O . PHE A 1 579 ? 9.359 0.813 34.241 1.00 92.44 579 PHE A O 1
ATOM 4469 N N . THR A 1 580 ? 10.497 -0.386 35.762 1.00 92.31 580 THR A N 1
ATOM 4470 C CA . THR A 1 580 ? 10.977 0.767 36.534 1.00 92.31 580 THR A CA 1
ATOM 4471 C C . THR A 1 580 ? 12.126 1.485 35.829 1.00 92.31 580 THR A C 1
ATOM 4473 O O . THR A 1 580 ? 13.069 0.846 35.364 1.00 92.31 580 THR A O 1
ATOM 4476 N N . VAL A 1 581 ? 12.079 2.817 35.816 1.00 91.31 581 VAL A N 1
ATOM 4477 C CA . VAL A 1 581 ? 13.148 3.705 35.339 1.00 91.31 581 VAL A CA 1
ATOM 4478 C C . VAL A 1 581 ? 13.553 4.711 36.423 1.00 91.31 581 VAL A C 1
ATOM 4480 O O . VAL A 1 581 ? 12.809 4.966 37.370 1.00 91.31 581 VAL A O 1
ATOM 4483 N N . GLN A 1 582 ? 14.758 5.269 36.307 1.00 89.06 582 GLN A N 1
ATOM 4484 C CA . GLN A 1 582 ? 15.378 6.121 37.330 1.00 89.06 582 GLN A CA 1
ATOM 4485 C C . GLN A 1 582 ? 15.174 7.624 37.082 1.00 89.06 582 GLN A C 1
ATOM 4487 O O . GLN A 1 582 ? 15.354 8.422 38.000 1.00 89.06 582 GLN A O 1
ATOM 4492 N N . SER A 1 583 ? 14.804 8.040 35.865 1.00 89.50 583 SER A N 1
ATOM 4493 C CA . SER A 1 583 ? 14.624 9.456 35.515 1.00 89.50 583 SER A CA 1
ATOM 4494 C C . SER A 1 583 ? 13.440 9.696 34.574 1.00 89.50 583 SER A C 1
ATOM 4496 O O . SER A 1 583 ? 12.967 8.782 33.900 1.00 89.50 583 SER A O 1
ATOM 4498 N N . LYS A 1 584 ? 12.973 10.952 34.488 1.00 88.12 584 LYS A N 1
ATOM 4499 C CA . LYS A 1 584 ? 11.933 11.337 33.518 1.00 88.12 584 LYS A CA 1
ATOM 4500 C C . LYS A 1 584 ? 12.400 11.212 32.065 1.00 88.12 584 LYS A C 1
ATOM 4502 O O . LYS A 1 584 ? 11.626 10.751 31.243 1.00 88.12 584 LYS A O 1
ATOM 4507 N N . ALA A 1 585 ? 13.665 11.511 31.759 1.00 88.31 585 ALA A N 1
ATOM 4508 C CA . ALA A 1 585 ? 14.207 11.334 30.407 1.00 88.31 585 ALA A CA 1
ATOM 4509 C C . ALA A 1 585 ? 14.106 9.869 29.929 1.00 88.31 585 ALA A C 1
ATOM 4511 O O . ALA A 1 585 ? 13.796 9.603 28.771 1.00 88.31 585 ALA A O 1
ATOM 4512 N N . GLN A 1 586 ? 14.268 8.905 30.842 1.00 89.31 586 GLN A N 1
ATOM 4513 C CA . GLN A 1 586 ? 14.070 7.484 30.547 1.00 89.31 586 GLN A CA 1
ATOM 4514 C C . GLN A 1 586 ? 12.599 7.097 30.299 1.00 89.31 586 GLN A C 1
ATOM 4516 O O . GLN A 1 586 ? 12.352 6.049 29.702 1.00 89.31 586 GLN A O 1
ATOM 4521 N N . LEU A 1 587 ? 11.611 7.910 30.702 1.00 87.50 587 LEU A N 1
ATOM 4522 C CA . LEU A 1 587 ? 10.205 7.688 30.329 1.00 87.50 587 LEU A CA 1
ATOM 4523 C C . LEU A 1 587 ? 9.966 7.969 28.839 1.00 87.50 587 LEU A C 1
ATOM 4525 O O . LEU A 1 587 ? 9.219 7.229 28.202 1.00 87.50 587 LEU A O 1
ATOM 4529 N N . GLU A 1 588 ? 10.655 8.959 28.275 1.00 87.31 588 GLU A N 1
ATOM 4530 C CA . GLU A 1 588 ? 10.491 9.422 26.888 1.00 87.31 588 GLU A CA 1
ATOM 4531 C C . GLU A 1 588 ? 11.394 8.667 25.890 1.00 87.31 588 GLU A C 1
ATOM 4533 O O . GLU A 1 588 ? 11.003 8.453 24.747 1.00 87.31 588 GLU A O 1
ATOM 4538 N N . ASP A 1 589 ? 12.563 8.180 26.323 1.00 88.75 589 ASP A N 1
ATOM 4539 C CA . ASP A 1 589 ? 13.529 7.452 25.481 1.00 88.75 589 ASP A CA 1
ATOM 4540 C C . ASP A 1 589 ? 12.953 6.158 24.860 1.00 88.75 589 ASP A C 1
ATOM 4542 O O . ASP A 1 589 ? 12.752 5.158 25.555 1.00 88.75 589 ASP A O 1
ATOM 4546 N N . LEU A 1 590 ? 12.701 6.152 23.547 1.00 86.00 590 LEU A N 1
ATOM 4547 C CA . LEU A 1 590 ? 12.174 4.989 22.818 1.00 86.00 590 LEU A CA 1
ATOM 4548 C C . LEU A 1 590 ? 13.195 3.855 22.622 1.00 86.00 590 LEU A C 1
ATOM 4550 O O . LEU A 1 590 ? 12.794 2.740 22.295 1.00 86.00 590 LEU A O 1
ATOM 4554 N N . THR A 1 591 ? 14.492 4.094 22.839 1.00 88.75 591 THR A N 1
ATOM 4555 C CA . THR A 1 591 ? 15.517 3.035 22.779 1.00 88.75 591 THR A CA 1
ATOM 4556 C C . THR A 1 591 ? 15.542 2.184 24.054 1.00 88.75 591 THR A C 1
ATOM 4558 O O . THR A 1 591 ? 15.977 1.029 24.033 1.00 88.75 591 THR A O 1
ATOM 4561 N N . LEU A 1 592 ? 15.017 2.710 25.166 1.00 91.50 592 LEU A N 1
ATOM 4562 C CA . LEU A 1 592 ? 14.974 2.009 26.443 1.00 91.50 592 LEU A CA 1
ATOM 4563 C C . LEU A 1 592 ? 13.791 1.027 26.509 1.00 91.50 592 LEU A C 1
ATOM 4565 O O . LEU A 1 592 ? 12.648 1.395 26.788 1.00 91.50 592 LEU A O 1
ATOM 4569 N N . VAL A 1 593 ? 14.089 -0.255 26.302 1.00 93.50 593 VAL A N 1
ATOM 4570 C CA . VAL A 1 593 ? 13.138 -1.378 26.375 1.00 93.50 593 VAL A CA 1
ATOM 4571 C C . VAL A 1 593 ? 13.337 -2.225 27.637 1.00 93.50 593 VAL A C 1
ATOM 4573 O O . VAL A 1 593 ? 14.398 -2.199 28.259 1.00 93.50 593 VAL A O 1
ATOM 4576 N N . CYS A 1 594 ? 12.329 -3.022 28.014 1.00 93.62 594 CYS A N 1
ATOM 4577 C CA . CYS A 1 594 ? 12.471 -3.972 29.121 1.00 93.62 594 CYS A CA 1
ATOM 4578 C C . CYS A 1 594 ? 13.495 -5.077 28.791 1.00 93.62 594 CYS A C 1
ATOM 4580 O O . CYS A 1 594 ? 13.695 -5.422 27.624 1.00 93.62 594 CYS A O 1
ATOM 4582 N N . SER A 1 595 ? 14.101 -5.680 29.819 1.00 92.25 595 SER A N 1
ATOM 4583 C CA . SER A 1 595 ? 15.142 -6.716 29.689 1.00 92.25 595 SER A CA 1
ATOM 4584 C C . SER A 1 595 ? 14.747 -7.882 28.774 1.00 92.25 595 SER A C 1
ATOM 4586 O O . SER A 1 595 ? 15.550 -8.303 27.940 1.00 92.25 595 SER A O 1
ATOM 4588 N N . ALA A 1 596 ? 13.501 -8.354 28.867 1.00 91.81 596 ALA A N 1
ATOM 4589 C CA . ALA A 1 596 ? 12.977 -9.430 28.028 1.00 91.81 596 ALA A CA 1
ATOM 4590 C C . ALA A 1 596 ? 12.936 -9.061 26.534 1.00 91.81 596 ALA A C 1
ATOM 4592 O O . ALA A 1 596 ? 13.272 -9.893 25.699 1.00 91.81 596 ALA A O 1
ATOM 4593 N N . CYS A 1 597 ? 12.631 -7.808 26.175 1.00 90.00 597 CYS A N 1
ATOM 4594 C CA . CYS A 1 597 ? 12.764 -7.348 24.787 1.00 90.00 597 CYS A CA 1
ATOM 4595 C C . CYS A 1 597 ? 14.233 -7.097 24.413 1.00 90.00 597 CYS A C 1
ATOM 4597 O O . CYS A 1 597 ? 14.663 -7.504 23.336 1.00 90.00 597 CYS A O 1
ATOM 4599 N N . LEU A 1 598 ? 15.028 -6.493 25.307 1.00 88.69 598 LEU A N 1
ATOM 4600 C CA . LEU A 1 598 ? 16.440 -6.181 25.052 1.00 88.69 598 LEU A CA 1
ATOM 4601 C C . LEU A 1 598 ? 17.269 -7.433 24.738 1.00 88.69 598 LEU A C 1
ATOM 4603 O O . LEU A 1 598 ? 18.130 -7.392 23.860 1.00 88.69 598 LEU A O 1
ATOM 4607 N N . SER A 1 599 ? 16.987 -8.554 25.408 1.00 85.88 599 SER A N 1
ATOM 4608 C CA . SER A 1 599 ? 17.654 -9.841 25.166 1.00 85.88 599 SER A CA 1
ATOM 4609 C C . SER A 1 599 ? 17.541 -10.318 23.708 1.00 85.88 599 SER A C 1
ATOM 4611 O O . SER A 1 599 ? 18.474 -10.917 23.174 1.00 85.88 599 SER A O 1
ATOM 4613 N N . MET A 1 600 ? 16.441 -9.968 23.033 1.00 81.44 600 MET A N 1
ATOM 4614 C CA . MET A 1 600 ? 16.147 -10.362 21.656 1.00 81.44 600 MET A CA 1
ATOM 4615 C C . MET A 1 600 ? 16.804 -9.463 20.604 1.00 81.44 600 MET A C 1
ATOM 4617 O O . MET A 1 600 ? 16.838 -9.836 19.436 1.00 81.44 600 MET A O 1
ATOM 4621 N N . SER A 1 601 ? 17.384 -8.319 20.991 1.00 69.81 601 SER A N 1
ATOM 4622 C CA . SER A 1 601 ? 18.068 -7.381 20.073 1.00 69.81 601 SER A CA 1
ATOM 4623 C C . SER A 1 601 ? 19.247 -7.993 19.295 1.00 69.81 601 SER A C 1
ATOM 4625 O O . SER A 1 601 ? 19.751 -7.392 18.349 1.00 69.81 601 SER A O 1
ATOM 4627 N N . ARG A 1 602 ? 19.690 -9.196 19.687 1.00 66.44 602 ARG A N 1
ATOM 4628 C CA . ARG A 1 602 ? 20.748 -9.982 19.034 1.00 66.44 602 ARG A CA 1
ATOM 4629 C C . ARG A 1 602 ? 20.229 -11.027 18.039 1.00 66.44 602 ARG A C 1
ATOM 4631 O O . ARG A 1 602 ? 21.046 -11.672 17.382 1.00 66.44 602 ARG A O 1
ATOM 4638 N N . LEU A 1 603 ? 18.913 -11.233 17.937 1.00 59.25 603 LEU A N 1
ATOM 4639 C CA . LEU A 1 603 ? 18.340 -12.179 16.981 1.00 59.25 603 LEU A CA 1
ATOM 4640 C C . LEU A 1 603 ? 18.569 -11.673 15.555 1.00 59.25 603 LEU A C 1
ATOM 4642 O O . LEU A 1 603 ? 18.132 -10.588 15.184 1.00 59.25 603 LEU A O 1
ATOM 4646 N N . ARG A 1 604 ? 19.247 -12.486 14.741 1.00 54.97 604 ARG A N 1
ATOM 4647 C CA . ARG A 1 604 ? 19.316 -12.265 13.297 1.00 54.97 604 ARG A CA 1
ATOM 4648 C C . ARG A 1 604 ? 17.991 -12.683 12.673 1.00 54.97 604 ARG A C 1
ATOM 4650 O O . ARG A 1 604 ? 17.668 -13.873 12.660 1.00 54.97 604 ARG A O 1
ATOM 4657 N N . THR A 1 605 ? 17.283 -11.716 12.105 1.00 50.72 605 THR A N 1
ATOM 4658 C CA . THR A 1 605 ? 16.228 -11.923 11.114 1.00 50.72 605 THR A CA 1
ATOM 4659 C C . THR A 1 605 ? 16.803 -12.713 9.938 1.00 50.72 605 THR A C 1
ATOM 4661 O O . THR A 1 605 ? 17.496 -12.210 9.058 1.00 50.72 605 THR A O 1
ATOM 4664 N N . SER A 1 606 ? 16.590 -14.026 10.004 1.00 45.09 606 SER A N 1
ATOM 4665 C CA . SER A 1 606 ? 16.889 -14.971 8.933 1.00 45.09 606 SER A CA 1
ATOM 4666 C C . SER A 1 606 ? 15.686 -14.941 7.999 1.00 45.09 606 SER A C 1
ATOM 4668 O O . SER A 1 606 ? 14.567 -15.065 8.494 1.00 45.09 606 SER A O 1
ATOM 4670 N N . GLY A 1 607 ? 15.899 -14.741 6.694 1.00 44.12 607 GLY A N 1
ATOM 4671 C CA . GLY A 1 607 ? 14.811 -14.502 5.735 1.00 44.12 607 GLY A CA 1
ATOM 4672 C C . GLY A 1 607 ? 13.671 -15.517 5.865 1.00 44.12 607 GLY A C 1
ATOM 4673 O O . GLY A 1 607 ? 13.917 -16.724 5.919 1.00 44.12 607 GLY A O 1
ATOM 4674 N N . ALA A 1 608 ? 12.435 -15.019 5.961 1.00 44.34 608 ALA A N 1
ATOM 4675 C CA . ALA A 1 608 ? 11.266 -15.841 6.249 1.00 44.34 608 ALA A CA 1
ATOM 4676 C C . ALA A 1 608 ? 11.062 -16.921 5.166 1.00 44.34 608 ALA A C 1
ATOM 4678 O O . ALA A 1 608 ? 10.952 -16.586 3.985 1.00 44.34 608 ALA A O 1
ATOM 4679 N N . PRO A 1 609 ? 10.981 -18.216 5.529 1.00 44.25 609 PRO A N 1
ATOM 4680 C CA . PRO A 1 609 ? 10.668 -19.261 4.564 1.00 44.25 609 PRO A CA 1
ATOM 4681 C C . PRO A 1 609 ? 9.299 -19.031 3.918 1.00 44.25 609 PRO A C 1
ATOM 4683 O O . PRO A 1 609 ? 8.320 -18.766 4.614 1.00 44.25 609 PRO A O 1
ATOM 4686 N N . HIS A 1 610 ? 9.217 -19.242 2.603 1.00 42.38 610 HIS A N 1
ATOM 4687 C CA . HIS A 1 610 ? 8.032 -19.006 1.760 1.00 42.38 610 HIS A CA 1
ATOM 4688 C C . HIS A 1 610 ? 6.742 -19.718 2.238 1.00 42.38 610 HIS A C 1
ATOM 4690 O O . HIS A 1 610 ? 5.641 -19.348 1.846 1.00 42.38 610 HIS A O 1
ATOM 4696 N N . ILE A 1 611 ? 6.881 -20.723 3.110 1.00 45.19 611 ILE A N 1
ATOM 4697 C CA . ILE A 1 611 ? 5.803 -21.488 3.760 1.00 45.19 611 ILE A CA 1
ATOM 4698 C C . ILE A 1 611 ? 5.020 -20.639 4.785 1.00 45.19 611 ILE A C 1
ATOM 4700 O O . ILE A 1 611 ? 3.871 -20.951 5.078 1.00 45.19 611 ILE A O 1
ATOM 4704 N N . TYR A 1 612 ? 5.618 -19.568 5.322 1.00 46.03 612 TYR A N 1
ATOM 4705 C CA . TYR A 1 612 ? 4.963 -18.642 6.256 1.00 46.03 612 TYR A CA 1
ATOM 4706 C C . TYR A 1 612 ? 4.457 -17.353 5.585 1.00 46.03 612 TYR A C 1
ATOM 4708 O O . TYR A 1 612 ? 3.975 -16.459 6.277 1.00 46.03 612 TYR A O 1
ATOM 4716 N N . ALA A 1 613 ? 4.550 -17.237 4.256 1.00 48.34 613 ALA A N 1
ATOM 4717 C CA . ALA A 1 613 ? 3.855 -16.180 3.532 1.00 48.34 613 ALA A CA 1
ATOM 4718 C C . ALA A 1 613 ? 2.349 -16.467 3.573 1.00 48.34 613 ALA A C 1
ATOM 4720 O O . ALA A 1 613 ? 1.904 -17.504 3.086 1.00 48.34 613 ALA A O 1
ATOM 4721 N N . ASN A 1 614 ? 1.562 -15.564 4.162 1.00 50.62 614 ASN A N 1
ATOM 4722 C CA . ASN A 1 614 ? 0.110 -15.696 4.187 1.00 50.62 614 ASN A CA 1
ATOM 4723 C C . ASN A 1 614 ? -0.437 -15.556 2.748 1.00 50.62 614 ASN A C 1
ATOM 4725 O O . ASN A 1 614 ? -0.358 -14.462 2.181 1.00 50.62 614 ASN A O 1
ATOM 4729 N N . PRO A 1 615 ? -1.007 -16.619 2.142 1.00 50.97 615 PRO A N 1
ATOM 4730 C CA . PRO A 1 615 ? -1.451 -16.574 0.751 1.00 50.97 615 PRO A CA 1
ATOM 4731 C C . PRO A 1 615 ? -2.651 -15.640 0.554 1.00 50.97 615 PRO A C 1
ATOM 4733 O O . PRO A 1 615 ? -2.866 -15.161 -0.555 1.00 50.97 615 PRO A O 1
ATOM 4736 N N . ILE A 1 616 ? -3.406 -15.339 1.617 1.00 53.19 616 ILE A N 1
ATOM 4737 C CA . ILE A 1 616 ? -4.517 -14.383 1.574 1.00 53.19 616 ILE A CA 1
ATOM 4738 C C . ILE A 1 616 ? -3.964 -12.956 1.483 1.00 53.19 616 ILE A C 1
ATOM 4740 O O . ILE A 1 616 ? -4.376 -12.218 0.597 1.00 53.19 616 ILE A O 1
ATOM 4744 N N . GLN A 1 617 ? -2.967 -12.585 2.298 1.00 53.19 617 GLN A N 1
ATOM 4745 C CA . GLN A 1 617 ? -2.289 -11.283 2.167 1.00 53.19 617 GLN A CA 1
ATOM 4746 C C . GLN A 1 617 ? -1.556 -11.146 0.827 1.00 53.19 617 GLN A C 1
ATOM 4748 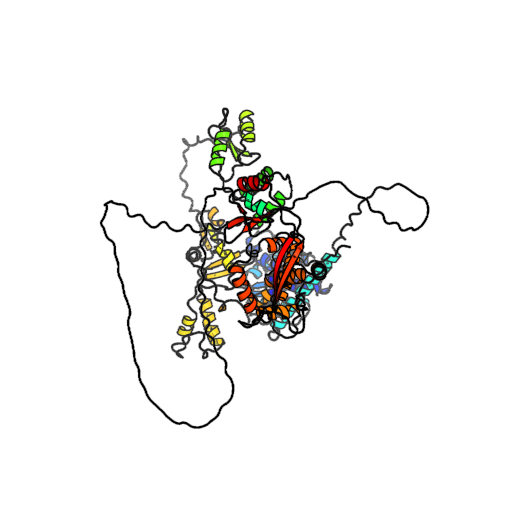O O . GLN A 1 617 ? -1.650 -10.100 0.193 1.00 53.19 617 GLN A O 1
ATOM 4753 N N . ALA A 1 618 ? -0.876 -12.199 0.359 1.00 51.75 618 ALA A N 1
ATOM 4754 C CA . ALA A 1 618 ? -0.223 -12.193 -0.952 1.00 51.75 618 ALA A CA 1
ATOM 4755 C C . ALA A 1 618 ? -1.234 -12.015 -2.101 1.00 51.75 618 ALA A C 1
ATOM 4757 O O . ALA A 1 618 ? -0.960 -11.285 -3.054 1.00 51.75 618 ALA A O 1
ATOM 4758 N N . ARG A 1 619 ? -2.424 -12.623 -1.992 1.00 50.72 619 ARG A N 1
ATOM 4759 C CA . ARG A 1 619 ? -3.513 -12.424 -2.954 1.00 50.72 619 ARG A CA 1
ATOM 4760 C C . ARG A 1 619 ? -4.127 -11.027 -2.857 1.00 50.72 619 ARG A C 1
ATOM 4762 O O . ARG A 1 619 ? -4.295 -10.415 -3.896 1.00 50.72 619 ARG A O 1
ATOM 4769 N N . ILE A 1 620 ? -4.385 -10.493 -1.660 1.00 53.69 620 ILE A N 1
ATOM 4770 C CA . ILE A 1 620 ? -4.906 -9.124 -1.466 1.00 53.69 620 ILE A CA 1
ATOM 4771 C C . ILE A 1 620 ? -3.928 -8.078 -2.026 1.00 53.69 620 ILE A C 1
ATOM 4773 O O . ILE A 1 620 ? -4.346 -7.180 -2.754 1.00 53.69 620 ILE A O 1
ATOM 4777 N N . MET A 1 621 ? -2.623 -8.235 -1.768 1.00 52.00 621 MET A N 1
ATOM 4778 C CA . MET A 1 621 ? -1.558 -7.456 -2.418 1.00 52.00 621 MET A CA 1
ATOM 4779 C C . MET A 1 621 ? -1.662 -7.540 -3.946 1.00 52.00 621 MET A C 1
ATOM 4781 O O . MET A 1 621 ? -1.599 -6.518 -4.628 1.00 52.00 621 MET A O 1
ATOM 4785 N N . ALA A 1 622 ? -1.855 -8.743 -4.496 1.00 46.31 622 ALA A N 1
ATOM 4786 C CA . ALA A 1 622 ? -1.998 -8.918 -5.934 1.00 46.31 622 ALA A CA 1
ATOM 4787 C C . ALA A 1 622 ? -3.270 -8.249 -6.484 1.00 46.31 622 ALA A C 1
ATOM 4789 O O . ALA A 1 622 ? -3.175 -7.521 -7.469 1.00 46.31 622 ALA A O 1
ATOM 4790 N N . THR A 1 623 ? -4.432 -8.415 -5.846 1.00 51.28 623 THR A N 1
ATOM 4791 C CA . THR A 1 623 ? -5.687 -7.731 -6.208 1.00 51.28 623 THR A CA 1
ATOM 4792 C C . THR A 1 623 ? -5.485 -6.218 -6.247 1.00 51.28 623 THR A C 1
ATOM 4794 O O . THR A 1 623 ? -5.782 -5.577 -7.253 1.00 51.28 623 THR A O 1
ATOM 4797 N N . TYR A 1 624 ? -4.894 -5.655 -5.190 1.00 47.28 624 TYR A N 1
ATOM 4798 C CA . TYR A 1 624 ? -4.670 -4.217 -5.050 1.00 47.28 624 TYR A CA 1
ATOM 4799 C C . TYR A 1 624 ? -3.711 -3.641 -6.103 1.00 47.28 624 TYR A C 1
ATOM 4801 O O . TYR A 1 624 ? -3.926 -2.544 -6.613 1.00 47.28 624 TYR A O 1
ATOM 4809 N N . HIS A 1 625 ? -2.666 -4.385 -6.473 1.00 51.06 625 HIS A N 1
ATOM 4810 C CA . HIS A 1 625 ? -1.723 -3.975 -7.518 1.00 51.06 625 HIS A CA 1
ATOM 4811 C C . HIS A 1 625 ? -2.206 -4.267 -8.954 1.00 51.06 625 HIS A C 1
ATOM 4813 O O . HIS A 1 625 ? -1.436 -4.079 -9.896 1.00 51.06 625 HIS A O 1
ATOM 4819 N N . GLY A 1 626 ? -3.443 -4.745 -9.149 1.00 52.94 626 GLY A N 1
ATOM 4820 C CA . GLY A 1 626 ? -3.942 -5.192 -10.459 1.00 52.94 626 GLY A CA 1
ATOM 4821 C C . GLY A 1 626 ? -3.272 -6.478 -10.970 1.00 52.94 626 GLY A C 1
ATOM 4822 O O . GLY A 1 626 ? -3.424 -6.849 -12.130 1.00 52.94 626 GLY A O 1
ATOM 4823 N N . LEU A 1 627 ? -2.527 -7.168 -10.105 1.00 56.38 627 LEU A N 1
ATOM 4824 C CA . LEU A 1 627 ? -1.812 -8.411 -10.385 1.00 56.38 627 LEU A CA 1
ATOM 4825 C C . LEU A 1 627 ? -2.685 -9.661 -10.203 1.00 56.38 627 LEU A C 1
ATOM 4827 O O . LEU A 1 627 ? -2.271 -10.732 -10.627 1.00 56.38 627 LEU A O 1
ATOM 4831 N N . GLU A 1 628 ? -3.885 -9.569 -9.620 1.00 59.81 628 GLU A N 1
ATOM 4832 C CA . GLU A 1 628 ? -4.774 -10.738 -9.504 1.00 59.81 628 GLU A CA 1
ATOM 4833 C C . GLU A 1 628 ? -5.221 -11.281 -10.877 1.00 59.81 628 GLU A C 1
ATOM 4835 O O . GLU A 1 628 ? -5.312 -12.498 -11.040 1.00 59.81 628 GLU A O 1
ATOM 4840 N N . GLU A 1 629 ? -5.403 -10.432 -11.897 1.00 60.03 629 GLU A N 1
ATOM 4841 C CA . GLU A 1 629 ? -5.586 -10.913 -13.278 1.00 60.03 629 GLU A CA 1
ATOM 4842 C C . GLU A 1 629 ? -4.348 -11.681 -13.768 1.00 60.03 629 GLU A C 1
ATOM 4844 O O . GLU A 1 629 ? -4.465 -12.744 -14.370 1.00 60.03 629 GLU A O 1
ATOM 4849 N N . PHE A 1 630 ? -3.145 -11.210 -13.431 1.00 55.25 630 PHE A N 1
ATOM 4850 C CA . PHE A 1 630 ? -1.892 -11.898 -13.752 1.00 55.25 630 PHE A CA 1
ATOM 4851 C C . PHE A 1 630 ? -1.657 -13.181 -12.928 1.00 55.25 630 PHE A C 1
ATOM 4853 O O . PHE A 1 630 ? -0.728 -13.919 -13.254 1.00 55.25 630 PHE A O 1
ATOM 4860 N N . LEU A 1 631 ? -2.482 -13.488 -11.916 1.00 58.84 631 LEU A N 1
ATOM 4861 C CA . LEU A 1 631 ? -2.407 -14.724 -11.118 1.00 58.84 631 LEU A CA 1
ATOM 4862 C C . LEU A 1 631 ? -3.574 -15.705 -11.351 1.00 58.84 631 LEU A C 1
ATOM 4864 O O . LEU A 1 631 ? -3.446 -16.879 -11.010 1.00 58.84 631 LEU A O 1
ATOM 4868 N N . ASN A 1 632 ? -4.704 -15.270 -11.917 1.00 62.28 632 ASN A N 1
ATOM 4869 C CA . ASN A 1 632 ? -5.867 -16.130 -12.168 1.00 62.28 632 ASN A CA 1
ATOM 4870 C C . ASN A 1 632 ? -5.861 -16.693 -13.600 1.00 62.28 632 ASN A C 1
ATOM 4872 O O . ASN A 1 632 ? -6.455 -16.104 -14.494 1.00 62.28 632 ASN A O 1
ATOM 4876 N N . GLU A 1 633 ? -5.298 -17.885 -13.814 1.00 54.38 633 GLU A N 1
ATOM 4877 C CA . GLU A 1 633 ? -5.169 -18.570 -15.126 1.00 54.38 633 GLU A CA 1
ATOM 4878 C C . GLU A 1 633 ? -6.491 -18.864 -15.892 1.00 54.38 633 GLU A C 1
ATOM 4880 O O . GLU A 1 633 ? -6.487 -19.499 -16.949 1.00 54.38 633 GLU A O 1
ATOM 4885 N N . LYS A 1 634 ? -7.656 -18.436 -15.389 1.00 54.91 634 LYS A N 1
ATOM 4886 C CA . LYS A 1 634 ? -8.976 -18.784 -15.934 1.00 54.91 634 LYS A CA 1
ATOM 4887 C C . LYS A 1 634 ? -9.366 -17.963 -17.168 1.00 54.91 634 LYS A C 1
ATOM 4889 O O . LYS A 1 634 ? -10.126 -17.007 -17.064 1.00 54.91 634 LYS A O 1
ATOM 4894 N N . SER A 1 635 ? -8.887 -18.427 -18.324 1.00 47.09 635 SER A N 1
ATOM 4895 C CA . SER A 1 635 ? -9.464 -18.360 -19.690 1.00 47.09 635 SER A CA 1
ATOM 4896 C C . SER A 1 635 ? -9.914 -17.021 -20.309 1.00 47.09 635 SER A C 1
ATOM 4898 O O . SER A 1 635 ? -9.664 -16.823 -21.496 1.00 47.09 635 SER A O 1
ATOM 4900 N N . GLU A 1 636 ? -10.550 -16.102 -19.583 1.00 58.41 636 GLU A N 1
ATOM 4901 C CA . GLU A 1 636 ? -11.081 -14.835 -20.128 1.00 58.41 636 GLU A CA 1
ATOM 4902 C C . GLU A 1 636 ? -10.143 -13.631 -19.932 1.00 58.41 636 GLU A C 1
ATOM 4904 O O . GLU A 1 636 ? -10.462 -12.515 -20.335 1.00 58.41 636 GLU A O 1
ATOM 4909 N N . LEU A 1 637 ? -8.939 -13.868 -19.396 1.00 62.41 637 LEU A N 1
ATOM 4910 C CA . LEU A 1 637 ? -7.882 -12.866 -19.233 1.00 62.41 637 LEU A CA 1
ATOM 4911 C C . LEU A 1 637 ? -7.648 -12.033 -20.499 1.00 62.41 637 LEU A C 1
ATOM 4913 O O . LEU A 1 637 ? -7.501 -12.580 -21.598 1.00 62.41 637 LEU A O 1
ATOM 4917 N N . GLY A 1 638 ? -7.539 -10.712 -20.335 1.00 70.12 638 GLY A N 1
ATOM 4918 C CA . GLY A 1 638 ? -7.310 -9.772 -21.432 1.00 70.12 638 GLY A CA 1
ATOM 4919 C C . GLY A 1 638 ? -6.020 -10.048 -22.216 1.00 70.12 638 GLY A C 1
ATOM 4920 O O . GLY A 1 638 ? -5.060 -10.625 -21.702 1.00 70.12 638 GLY A O 1
ATOM 4921 N N . PHE A 1 639 ? -5.972 -9.600 -23.477 1.00 80.62 639 PHE A N 1
ATOM 4922 C CA . PHE A 1 639 ? -4.849 -9.855 -24.397 1.00 80.62 639 PHE A CA 1
ATOM 4923 C C . PHE A 1 639 ? -3.469 -9.540 -23.791 1.00 80.62 639 PHE A C 1
ATOM 4925 O O . PHE A 1 639 ? -2.540 -10.326 -23.963 1.00 80.62 639 PHE A O 1
ATOM 4932 N N . LEU A 1 640 ? -3.341 -8.429 -23.056 1.00 79.88 640 LEU A N 1
ATOM 4933 C CA . LEU A 1 640 ? -2.080 -8.016 -22.432 1.00 79.88 640 LEU A CA 1
ATOM 4934 C C . LEU A 1 640 ? -1.619 -8.983 -21.332 1.00 79.88 640 LEU A C 1
ATOM 4936 O O . LEU A 1 640 ? -0.428 -9.273 -21.246 1.00 79.88 640 LEU A O 1
ATOM 4940 N N . VAL A 1 641 ? -2.547 -9.527 -20.541 1.00 77.19 641 VAL A N 1
ATOM 4941 C CA . VAL A 1 641 ? -2.237 -10.513 -19.497 1.00 77.19 641 VAL A CA 1
ATOM 4942 C C . VAL A 1 641 ? -1.789 -11.825 -20.140 1.00 77.19 641 VAL A C 1
ATOM 4944 O O . VAL A 1 641 ? -0.733 -12.346 -19.790 1.00 77.19 641 VAL A O 1
ATOM 4947 N N . ARG A 1 642 ? -2.505 -12.299 -21.173 1.00 82.25 642 ARG A N 1
ATOM 4948 C CA . ARG A 1 642 ? -2.113 -13.498 -21.944 1.00 82.25 642 ARG A CA 1
ATOM 4949 C C . ARG A 1 642 ? -0.760 -13.330 -22.647 1.00 82.25 642 ARG A C 1
ATOM 4951 O O . ARG A 1 642 ? 0.017 -14.280 -22.711 1.00 82.25 642 ARG A O 1
ATOM 4958 N N . PHE A 1 643 ? -0.451 -12.129 -23.140 1.00 87.75 643 PHE A N 1
ATOM 4959 C CA . PHE A 1 643 ? 0.871 -11.806 -23.680 1.00 87.75 643 PHE A CA 1
ATOM 4960 C C . PHE A 1 643 ? 1.956 -11.906 -22.598 1.00 87.75 643 PHE A C 1
ATOM 4962 O O . PHE A 1 643 ? 2.939 -12.613 -22.804 1.00 87.75 643 PHE A O 1
ATOM 4969 N N . VAL A 1 644 ? 1.766 -11.278 -21.432 1.00 85.38 644 VAL A N 1
ATOM 4970 C CA . VAL A 1 644 ? 2.732 -11.338 -20.319 1.00 85.38 644 VAL A CA 1
ATOM 4971 C C . VAL A 1 644 ? 2.910 -12.765 -19.793 1.00 85.38 644 VAL A C 1
ATOM 4973 O O . VAL A 1 644 ? 4.048 -13.184 -19.594 1.00 85.38 644 VAL A O 1
ATOM 4976 N N . HIS A 1 645 ? 1.836 -13.548 -19.656 1.00 81.12 645 HIS A N 1
ATOM 4977 C CA . HIS A 1 645 ? 1.914 -14.983 -19.349 1.00 81.12 645 HIS A CA 1
ATOM 4978 C C . HIS A 1 645 ? 2.761 -15.737 -20.377 1.00 81.12 645 HIS A C 1
ATOM 4980 O O . HIS A 1 645 ? 3.679 -16.454 -19.991 1.00 81.12 645 HIS A O 1
ATOM 4986 N N . GLY A 1 646 ? 2.536 -15.519 -21.676 1.00 86.81 646 GLY A N 1
ATOM 4987 C CA . GLY A 1 646 ? 3.356 -16.117 -22.735 1.00 86.81 646 GLY A CA 1
ATOM 4988 C C . GLY A 1 646 ? 4.820 -15.654 -22.734 1.00 86.81 646 GLY A C 1
ATOM 4989 O O . GLY A 1 646 ? 5.698 -16.413 -23.136 1.00 86.81 646 GLY A O 1
ATOM 4990 N N . VAL A 1 647 ? 5.119 -14.436 -22.269 1.00 90.06 647 VAL A N 1
ATOM 4991 C CA . VAL A 1 647 ? 6.505 -13.961 -22.093 1.00 90.06 647 VAL A CA 1
ATOM 4992 C C . VAL A 1 647 ? 7.169 -14.658 -20.903 1.00 90.06 647 VAL A C 1
ATOM 4994 O O . VAL A 1 647 ? 8.293 -15.136 -21.041 1.00 90.06 647 VAL A O 1
ATOM 4997 N N . ILE A 1 648 ? 6.471 -14.772 -19.768 1.00 84.12 648 ILE A N 1
ATOM 4998 C CA . ILE A 1 648 ? 6.963 -15.446 -18.553 1.00 84.12 648 ILE A CA 1
ATOM 4999 C C . ILE A 1 648 ? 7.170 -16.949 -18.802 1.00 84.12 648 ILE A C 1
ATOM 5001 O O . ILE A 1 648 ? 8.206 -17.491 -18.427 1.00 84.12 648 ILE A O 1
ATOM 5005 N N . ALA A 1 649 ? 6.239 -17.602 -19.503 1.00 86.12 649 ALA A N 1
ATOM 5006 C CA . ALA A 1 649 ? 6.343 -19.000 -19.930 1.00 86.12 649 ALA A CA 1
ATOM 5007 C C . ALA A 1 649 ? 7.363 -19.230 -21.069 1.00 86.12 649 ALA A C 1
ATOM 5009 O O . ALA A 1 649 ? 7.555 -20.356 -21.521 1.00 86.12 649 ALA A O 1
ATOM 5010 N N . GLY A 1 650 ? 8.019 -18.177 -21.570 1.00 90.81 650 GLY A N 1
ATOM 5011 C CA . GLY A 1 650 ? 9.042 -18.281 -22.610 1.00 90.81 650 GLY A CA 1
ATOM 5012 C C . GLY A 1 650 ? 8.518 -18.543 -24.027 1.00 90.81 650 GLY A C 1
ATOM 5013 O O . GLY A 1 650 ? 9.329 -18.672 -24.940 1.00 90.81 650 GLY A O 1
ATOM 5014 N N . HIS A 1 651 ? 7.201 -18.544 -24.264 1.00 94.44 651 HIS A N 1
ATOM 5015 C CA . HIS A 1 651 ? 6.597 -18.771 -25.588 1.00 94.44 651 HIS A CA 1
ATOM 5016 C C . HIS A 1 651 ? 7.044 -17.744 -26.649 1.00 94.44 651 HIS A C 1
ATOM 5018 O O . HIS A 1 651 ? 6.972 -18.015 -27.843 1.00 94.44 651 HIS A O 1
ATOM 5024 N N . PHE A 1 652 ? 7.531 -16.567 -26.232 1.00 94.31 652 PHE A N 1
ATOM 5025 C CA . PHE A 1 652 ? 8.079 -15.537 -27.127 1.00 94.31 652 PHE A CA 1
ATOM 5026 C C . PHE A 1 652 ? 9.621 -15.473 -27.166 1.00 94.31 652 PHE A C 1
ATOM 5028 O O . PHE A 1 652 ? 10.165 -14.550 -27.775 1.00 94.31 652 PHE A O 1
ATOM 5035 N N . LYS A 1 653 ? 10.340 -16.423 -26.549 1.00 91.81 653 LYS A N 1
ATOM 5036 C CA . LYS A 1 653 ? 11.813 -16.413 -26.385 1.00 91.81 653 LYS A CA 1
ATOM 5037 C C . LYS A 1 653 ? 12.588 -16.235 -27.699 1.00 91.81 653 LYS A C 1
ATOM 5039 O O . LYS A 1 653 ? 13.594 -15.524 -27.722 1.00 91.81 653 LYS A O 1
ATOM 5044 N N . ASP A 1 654 ? 12.095 -16.818 -28.788 1.00 94.06 654 ASP A N 1
ATOM 5045 C CA . ASP A 1 654 ? 12.721 -16.726 -30.114 1.00 94.06 654 ASP A CA 1
ATOM 5046 C C . ASP A 1 654 ? 12.255 -15.497 -30.917 1.00 94.06 654 ASP A C 1
ATOM 5048 O O . ASP A 1 654 ? 12.937 -15.039 -31.835 1.00 94.06 654 ASP A O 1
ATOM 5052 N N . HIS A 1 655 ? 11.155 -14.855 -30.512 1.00 96.00 655 HIS A N 1
ATOM 5053 C CA . HIS A 1 655 ? 10.609 -13.640 -31.127 1.00 96.00 655 HIS A CA 1
ATOM 5054 C C . HIS A 1 655 ? 11.303 -12.352 -30.628 1.00 96.00 655 HIS A C 1
ATOM 5056 O O . HIS A 1 655 ? 10.667 -11.319 -30.404 1.00 96.00 655 HIS A O 1
ATOM 5062 N N . LYS A 1 656 ? 12.635 -12.388 -30.490 1.00 95.69 656 LYS A N 1
ATOM 5063 C CA . LYS A 1 656 ? 13.467 -11.331 -29.874 1.00 95.69 656 LYS A CA 1
ATOM 5064 C C . LYS A 1 656 ? 13.274 -9.936 -30.474 1.00 95.69 656 LYS A C 1
ATOM 5066 O O . LYS A 1 656 ? 13.259 -8.952 -29.743 1.00 95.69 656 LYS A O 1
ATOM 5071 N N . ILE A 1 657 ? 13.089 -9.837 -31.793 1.00 96.88 657 ILE A N 1
ATOM 5072 C CA . ILE A 1 657 ? 12.847 -8.558 -32.488 1.00 96.88 657 ILE A CA 1
ATOM 5073 C C . ILE A 1 657 ? 11.513 -7.936 -32.039 1.00 96.88 657 ILE A C 1
ATOM 5075 O O . ILE A 1 657 ? 11.437 -6.726 -31.837 1.00 96.88 657 ILE A O 1
ATOM 5079 N N . PHE A 1 658 ? 10.475 -8.755 -31.838 1.00 96.50 658 PHE A N 1
ATOM 5080 C CA . PHE A 1 658 ? 9.166 -8.305 -31.361 1.00 96.50 658 PHE A CA 1
ATOM 5081 C C . PHE A 1 658 ? 9.205 -7.930 -29.875 1.00 96.50 658 PHE A C 1
ATOM 5083 O O . PHE A 1 658 ? 8.738 -6.851 -29.515 1.00 96.50 658 PHE A O 1
ATOM 5090 N N . LEU A 1 659 ? 9.836 -8.749 -29.027 1.00 96.75 659 LEU A N 1
ATOM 5091 C CA . LEU A 1 659 ? 10.047 -8.398 -27.617 1.00 96.75 659 LEU A CA 1
ATOM 5092 C C . LEU A 1 659 ? 10.843 -7.093 -27.477 1.00 96.75 659 LEU A C 1
ATOM 5094 O O . LEU A 1 659 ? 10.440 -6.205 -26.730 1.00 96.75 659 LEU A O 1
ATOM 5098 N N . GLY A 1 660 ? 11.909 -6.930 -28.266 1.00 96.25 660 GLY A N 1
ATOM 5099 C CA . GLY A 1 660 ? 12.723 -5.719 -28.266 1.00 96.25 660 GLY A CA 1
ATOM 5100 C C . GLY A 1 660 ? 11.990 -4.474 -28.780 1.00 96.25 660 GLY A C 1
ATOM 5101 O O . GLY A 1 660 ? 12.255 -3.374 -28.291 1.00 96.25 660 GLY A O 1
ATOM 5102 N N . LEU A 1 661 ? 11.034 -4.628 -29.706 1.00 96.75 661 LEU A N 1
ATOM 5103 C CA . LEU A 1 661 ? 10.111 -3.559 -30.106 1.00 96.75 661 LEU A CA 1
ATOM 5104 C C . LEU A 1 661 ? 9.194 -3.157 -28.941 1.00 96.75 661 LEU A C 1
ATOM 5106 O O . LEU A 1 661 ? 9.072 -1.967 -28.649 1.00 96.75 661 LEU A O 1
ATOM 5110 N N . VAL A 1 662 ? 8.570 -4.129 -28.267 1.00 95.88 662 VAL A N 1
ATOM 5111 C CA . VAL A 1 662 ? 7.664 -3.876 -27.132 1.00 95.88 662 VAL A CA 1
ATOM 5112 C C . VAL A 1 662 ? 8.409 -3.186 -25.985 1.00 95.88 662 VAL A C 1
ATOM 5114 O O . VAL A 1 662 ? 7.967 -2.132 -25.527 1.00 95.88 662 VAL A O 1
ATOM 5117 N N . GLU A 1 663 ? 9.573 -3.706 -25.586 1.00 95.88 663 GLU A N 1
ATOM 5118 C CA . GLU A 1 663 ? 10.449 -3.100 -24.571 1.00 95.88 663 GLU A CA 1
ATOM 5119 C C . GLU A 1 663 ? 10.802 -1.648 -24.934 1.00 95.88 663 GLU A C 1
ATOM 5121 O O . GLU A 1 663 ? 10.612 -0.728 -24.136 1.00 95.88 663 GLU A O 1
ATOM 5126 N N . THR A 1 664 ? 11.236 -1.420 -26.177 1.00 97.12 664 THR A N 1
ATOM 5127 C CA . THR A 1 664 ? 11.590 -0.090 -26.690 1.00 97.12 664 THR A CA 1
ATOM 5128 C C . THR A 1 664 ? 10.411 0.890 -26.634 1.00 97.12 664 THR A C 1
ATOM 5130 O O . THR A 1 664 ? 10.593 2.051 -26.256 1.00 97.12 664 THR A O 1
ATOM 5133 N N . MET A 1 665 ? 9.195 0.450 -26.970 1.00 97.38 665 MET A N 1
ATOM 5134 C CA . MET A 1 665 ? 7.996 1.296 -26.917 1.00 97.38 665 MET A CA 1
ATOM 5135 C C . MET A 1 665 ? 7.566 1.608 -25.476 1.00 97.38 665 MET A C 1
ATOM 5137 O O . MET A 1 665 ? 7.223 2.757 -25.182 1.00 97.38 665 MET A O 1
ATOM 5141 N N . VAL A 1 666 ? 7.649 0.636 -24.562 1.00 95.25 666 VAL A N 1
ATOM 5142 C CA . VAL A 1 666 ? 7.361 0.837 -23.129 1.00 95.25 666 VAL A CA 1
ATOM 5143 C C . VAL A 1 666 ? 8.362 1.814 -22.504 1.00 95.25 666 VAL A C 1
ATOM 5145 O O . VAL A 1 666 ? 7.948 2.806 -21.904 1.00 95.25 666 VAL A O 1
ATOM 5148 N N . LEU A 1 667 ? 9.668 1.615 -22.722 1.00 95.94 667 LEU A N 1
ATOM 5149 C CA . LEU A 1 667 ? 10.723 2.512 -22.226 1.00 95.94 667 LEU A CA 1
ATOM 5150 C C . LEU A 1 667 ? 10.624 3.930 -22.818 1.00 95.94 667 LEU A C 1
ATOM 5152 O O . LEU A 1 667 ? 10.966 4.912 -22.154 1.00 95.94 667 LEU A O 1
ATOM 5156 N N . ALA A 1 668 ? 10.137 4.067 -24.055 1.00 95.62 668 ALA A N 1
ATOM 5157 C CA . ALA A 1 668 ? 9.869 5.373 -24.652 1.00 95.62 668 ALA A CA 1
ATOM 5158 C C . ALA A 1 668 ? 8.688 6.076 -23.968 1.00 95.62 668 ALA A C 1
ATOM 5160 O O . ALA A 1 668 ? 8.759 7.280 -23.700 1.00 95.62 668 ALA A O 1
ATOM 5161 N N . LYS A 1 669 ? 7.618 5.337 -23.654 1.00 95.12 669 LYS A N 1
ATOM 5162 C CA . LYS A 1 669 ? 6.443 5.904 -22.988 1.00 95.12 669 LYS A CA 1
ATOM 5163 C C . LYS A 1 669 ? 6.731 6.280 -21.535 1.00 95.12 669 LYS A C 1
ATOM 5165 O O . LYS A 1 669 ? 6.362 7.379 -21.132 1.00 95.12 669 LYS A O 1
ATOM 5170 N N . ASP A 1 670 ? 7.457 5.442 -20.797 1.00 94.00 670 ASP A N 1
ATOM 5171 C CA . ASP A 1 670 ? 7.959 5.747 -19.450 1.00 94.00 670 ASP A CA 1
ATOM 5172 C C . ASP A 1 670 ? 8.770 7.055 -19.429 1.00 94.00 670 ASP A C 1
ATOM 5174 O O . ASP A 1 670 ? 8.429 7.986 -18.697 1.00 94.00 670 ASP A O 1
ATOM 5178 N N . ARG A 1 671 ? 9.784 7.194 -20.298 1.00 96.00 671 ARG A N 1
ATOM 5179 C CA . ARG A 1 671 ? 10.560 8.443 -20.376 1.00 96.00 671 ARG A CA 1
ATOM 5180 C C . ARG A 1 671 ? 9.696 9.659 -20.703 1.00 96.00 671 ARG A C 1
ATOM 5182 O O . ARG A 1 671 ? 9.913 10.710 -20.105 1.00 96.00 671 ARG A O 1
ATOM 5189 N N . GLN A 1 672 ? 8.713 9.525 -21.599 1.00 92.75 672 GLN A N 1
ATOM 5190 C CA . GLN A 1 672 ? 7.772 10.610 -21.896 1.00 92.75 672 GLN A CA 1
ATOM 5191 C C . GLN A 1 672 ? 6.966 11.014 -20.650 1.00 92.75 672 GLN A C 1
ATOM 5193 O O . GLN A 1 672 ? 6.848 12.205 -20.371 1.00 92.75 672 GLN A O 1
ATOM 5198 N N . LEU A 1 673 ? 6.437 10.043 -19.897 1.00 89.00 673 LEU A N 1
ATOM 5199 C CA . LEU A 1 673 ? 5.657 10.286 -18.677 1.00 89.00 673 LEU A CA 1
ATOM 5200 C C . LEU A 1 673 ? 6.503 10.925 -17.566 1.00 89.00 673 LEU A C 1
ATOM 5202 O O . LEU A 1 673 ? 6.018 11.803 -16.859 1.00 89.00 673 LEU A O 1
ATOM 5206 N N . ARG A 1 674 ? 7.784 10.551 -17.457 1.00 92.88 674 ARG A N 1
ATOM 5207 C CA . ARG A 1 674 ? 8.746 11.161 -16.523 1.00 92.88 674 ARG A CA 1
ATOM 5208 C C . ARG A 1 674 ? 9.324 12.505 -16.998 1.00 92.88 674 ARG A C 1
ATOM 5210 O O . ARG A 1 674 ? 10.159 13.075 -16.304 1.00 92.88 674 ARG A O 1
ATOM 5217 N N . GLY A 1 675 ? 8.935 13.005 -18.176 1.00 93.38 675 GLY A N 1
ATOM 5218 C CA . GLY A 1 675 ? 9.490 14.233 -18.766 1.00 93.38 675 GLY A CA 1
ATOM 5219 C C . GLY A 1 6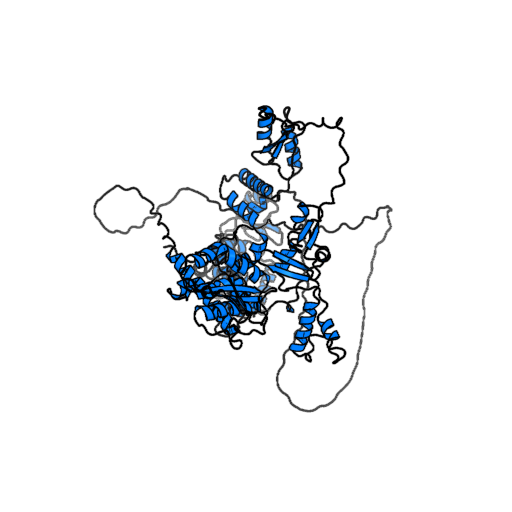75 ? 10.968 14.132 -19.180 1.00 93.38 675 GLY A C 1
ATOM 5220 O O . GLY A 1 675 ? 11.621 15.150 -19.400 1.00 93.38 675 GLY A O 1
ATOM 5221 N N . VAL A 1 676 ? 11.514 12.916 -19.280 1.00 93.88 676 VAL A N 1
ATOM 5222 C CA . VAL A 1 676 ? 12.939 12.655 -19.526 1.00 93.88 676 VAL A CA 1
ATOM 5223 C C . VAL A 1 676 ? 13.240 12.622 -21.025 1.00 93.88 676 VAL A C 1
ATOM 5225 O O . VAL A 1 676 ? 12.570 11.953 -21.813 1.00 93.88 676 VAL A O 1
ATOM 5228 N N . GLY A 1 677 ? 14.313 13.307 -21.423 1.00 91.69 677 GLY A N 1
ATOM 5229 C CA . GLY A 1 677 ? 14.767 13.361 -22.810 1.00 91.69 677 GLY A CA 1
ATOM 5230 C C . GLY A 1 677 ? 15.158 12.001 -23.411 1.00 91.69 677 GLY A C 1
ATOM 5231 O O . GLY A 1 677 ? 15.600 11.065 -22.740 1.00 91.69 677 GLY A O 1
ATOM 5232 N N . MET A 1 678 ? 15.067 11.913 -24.739 1.00 92.88 678 MET A N 1
ATOM 5233 C CA . MET A 1 678 ? 15.404 10.712 -25.520 1.00 92.88 678 MET A CA 1
ATOM 5234 C C . MET A 1 678 ? 16.908 10.566 -25.835 1.00 92.88 678 MET A C 1
ATOM 5236 O O . MET A 1 678 ? 17.290 9.787 -26.710 1.00 92.88 678 MET A O 1
ATOM 5240 N N . GLN A 1 679 ? 17.771 11.317 -25.145 1.00 89.25 679 GLN A N 1
ATOM 5241 C CA . GLN A 1 679 ? 19.228 11.154 -25.208 1.00 89.25 679 GLN A CA 1
ATOM 5242 C C . GLN A 1 679 ? 19.638 9.858 -24.496 1.00 89.25 679 GLN A C 1
ATOM 5244 O O . GLN A 1 679 ? 19.007 9.466 -23.515 1.00 89.25 679 GLN A O 1
ATOM 5249 N N . ASN A 1 680 ? 20.678 9.173 -24.983 1.00 91.06 680 ASN A N 1
ATOM 5250 C CA . ASN A 1 680 ? 21.144 7.890 -24.434 1.00 91.06 680 ASN A CA 1
ATOM 5251 C C . ASN A 1 680 ? 19.993 6.879 -24.240 1.00 91.06 680 ASN A C 1
ATOM 5253 O O . ASN A 1 680 ? 19.806 6.306 -23.164 1.00 91.06 680 ASN A O 1
ATOM 5257 N N . PHE A 1 681 ? 19.152 6.723 -25.268 1.00 95.31 681 PHE A N 1
ATOM 5258 C CA . PHE A 1 681 ? 18.040 5.775 -25.255 1.00 95.31 681 PHE A CA 1
ATOM 5259 C C . PHE A 1 681 ? 18.552 4.342 -25.524 1.00 95.31 681 PHE A C 1
ATOM 5261 O O . PHE A 1 681 ? 19.218 4.132 -26.544 1.00 95.31 681 PHE A O 1
ATOM 5268 N N . PRO A 1 682 ? 18.287 3.359 -24.641 1.00 94.56 682 PRO A N 1
ATOM 5269 C CA . PRO A 1 682 ? 18.669 1.968 -24.871 1.00 94.56 682 PRO A CA 1
ATOM 5270 C C . PRO A 1 682 ? 17.787 1.339 -25.957 1.00 94.56 682 PRO A C 1
ATOM 5272 O O . PRO A 1 682 ? 16.598 1.612 -26.027 1.00 94.56 682 PRO A O 1
ATOM 5275 N N . TYR A 1 683 ? 18.362 0.476 -26.792 1.00 95.88 683 TYR A N 1
ATOM 5276 C CA . TYR A 1 683 ? 17.613 -0.335 -27.756 1.00 95.88 683 TYR A CA 1
ATOM 5277 C C . TYR A 1 683 ? 18.129 -1.777 -27.654 1.00 95.88 683 TYR A C 1
ATOM 5279 O O . TYR A 1 683 ? 19.357 -1.949 -27.699 1.00 95.88 683 TYR A O 1
ATOM 5287 N N . PRO A 1 684 ? 17.257 -2.792 -27.535 1.00 96.50 684 PRO A N 1
ATOM 5288 C CA . PRO A 1 684 ? 17.664 -4.195 -27.473 1.00 96.50 684 PRO A CA 1
ATOM 5289 C C . PRO A 1 684 ? 18.441 -4.630 -28.728 1.00 96.50 684 PRO A C 1
ATOM 5291 O O . PRO A 1 684 ? 18.132 -4.139 -29.820 1.00 96.50 684 PRO A O 1
ATOM 5294 N N . PRO A 1 685 ? 19.454 -5.516 -28.615 1.00 94.50 685 PRO A N 1
ATOM 5295 C CA . PRO A 1 685 ? 20.383 -5.802 -29.710 1.00 94.50 685 PRO A CA 1
ATOM 5296 C C . PRO A 1 685 ? 19.709 -6.276 -31.001 1.00 94.50 685 PRO A C 1
ATOM 5298 O O . PRO A 1 685 ? 19.946 -5.677 -32.048 1.00 94.50 685 PRO A O 1
ATOM 5301 N N . ASP A 1 686 ? 18.833 -7.280 -30.930 1.00 94.50 686 ASP A N 1
ATOM 5302 C CA . ASP A 1 686 ? 18.183 -7.888 -32.099 1.00 94.50 686 ASP A CA 1
ATOM 5303 C C . ASP A 1 686 ? 17.284 -6.881 -32.839 1.00 94.50 686 ASP A C 1
ATOM 5305 O O . ASP A 1 686 ? 17.356 -6.738 -34.060 1.00 94.50 686 ASP A O 1
ATOM 5309 N N . PHE A 1 687 ? 16.493 -6.102 -32.092 1.00 96.88 687 PHE A N 1
ATOM 5310 C CA . PHE A 1 687 ? 15.651 -5.028 -32.633 1.00 96.88 687 PHE A CA 1
ATOM 5311 C C . PHE A 1 687 ? 16.487 -3.903 -33.276 1.00 96.88 687 PHE A C 1
ATOM 5313 O O . PHE A 1 687 ? 16.150 -3.393 -34.348 1.00 96.88 687 PHE A O 1
ATOM 5320 N N . ARG A 1 688 ? 17.622 -3.550 -32.659 1.00 94.50 688 ARG A N 1
ATOM 5321 C CA . ARG A 1 688 ? 18.582 -2.550 -33.159 1.00 94.50 688 ARG A CA 1
ATOM 5322 C C . ARG A 1 688 ? 19.339 -3.023 -34.415 1.00 94.50 688 ARG A C 1
ATOM 5324 O O . ARG A 1 688 ? 19.685 -2.196 -35.267 1.00 94.50 688 ARG A O 1
ATOM 5331 N N . GLU A 1 689 ? 19.618 -4.320 -34.536 1.00 92.88 689 GLU A N 1
ATOM 5332 C CA . GLU A 1 689 ? 20.215 -4.945 -35.726 1.00 92.88 689 GLU A CA 1
ATOM 5333 C C . GLU A 1 689 ? 19.206 -4.958 -36.884 1.00 92.88 689 GLU A C 1
ATOM 5335 O O . GLU A 1 689 ? 19.484 -4.423 -37.958 1.00 92.88 689 GLU A O 1
ATOM 5340 N N . TRP A 1 690 ? 17.990 -5.452 -36.631 1.00 95.94 690 TRP A N 1
ATOM 5341 C CA . TRP A 1 690 ? 16.875 -5.474 -37.583 1.00 95.94 690 TRP A CA 1
ATOM 5342 C C . TRP A 1 690 ? 16.512 -4.075 -38.103 1.00 95.94 690 TRP A C 1
ATOM 5344 O O . TRP A 1 690 ? 16.366 -3.876 -39.311 1.00 95.94 690 TRP A O 1
ATOM 5354 N N . GLY A 1 691 ? 16.468 -3.071 -37.221 1.00 96.00 691 GLY A N 1
ATOM 5355 C CA . GLY A 1 691 ? 16.286 -1.676 -37.620 1.00 96.00 691 GLY A CA 1
ATOM 5356 C C . GLY A 1 691 ? 17.396 -1.184 -38.557 1.00 96.00 691 GLY A C 1
ATOM 5357 O O . GLY A 1 691 ? 17.110 -0.562 -39.582 1.00 96.00 691 GLY A O 1
ATOM 5358 N N . ALA A 1 692 ? 18.661 -1.508 -38.271 1.00 92.94 692 ALA A N 1
ATOM 5359 C CA . ALA A 1 692 ? 19.770 -1.171 -39.164 1.00 92.94 692 ALA A CA 1
ATOM 5360 C C . ALA A 1 692 ? 19.682 -1.907 -40.515 1.00 92.94 692 ALA A C 1
ATOM 5362 O O . ALA A 1 692 ? 19.960 -1.296 -41.547 1.00 92.94 692 ALA A O 1
ATOM 5363 N N . TRP A 1 693 ? 19.238 -3.166 -40.538 1.00 93.88 693 TRP A N 1
ATOM 5364 C CA . TRP A 1 693 ? 19.008 -3.929 -41.770 1.00 93.88 693 TRP A CA 1
ATOM 5365 C C . TRP A 1 693 ? 17.901 -3.324 -42.646 1.00 93.88 693 TRP A C 1
ATOM 5367 O O . TRP A 1 693 ? 18.123 -3.108 -43.842 1.00 93.88 693 TRP A O 1
ATOM 5377 N N . ILE A 1 694 ? 16.761 -2.935 -42.060 1.00 95.69 694 ILE A N 1
ATOM 5378 C CA . ILE A 1 694 ? 15.707 -2.189 -42.773 1.00 95.69 694 ILE A CA 1
ATOM 5379 C C . ILE A 1 694 ? 16.266 -0.871 -43.319 1.00 95.69 694 ILE A C 1
ATOM 5381 O O . ILE A 1 694 ? 16.005 -0.527 -44.469 1.00 95.69 694 ILE A O 1
ATOM 5385 N N . ARG A 1 695 ? 17.075 -0.147 -42.533 1.00 95.12 695 ARG A N 1
ATOM 5386 C CA . ARG A 1 695 ? 17.700 1.119 -42.954 1.00 95.12 695 ARG A CA 1
ATOM 5387 C C . ARG A 1 695 ? 18.650 0.939 -44.138 1.00 95.12 695 ARG A C 1
ATOM 5389 O O . ARG A 1 695 ? 18.690 1.819 -44.992 1.00 95.12 695 ARG A O 1
ATOM 5396 N N . MET A 1 696 ? 19.391 -0.168 -44.200 1.00 87.88 696 MET A N 1
ATOM 5397 C CA . MET A 1 696 ? 20.266 -0.496 -45.335 1.00 87.88 696 MET A CA 1
ATOM 5398 C C . MET A 1 696 ? 19.467 -0.931 -46.573 1.00 87.88 696 MET A C 1
ATOM 5400 O O . MET A 1 696 ? 19.787 -0.499 -47.675 1.00 87.88 696 MET A O 1
ATOM 5404 N N . SER A 1 697 ? 18.407 -1.723 -46.392 1.00 89.94 697 SER A N 1
ATOM 5405 C CA . SER A 1 697 ? 17.587 -2.256 -47.493 1.00 89.94 697 SER A CA 1
ATOM 5406 C C . SER A 1 697 ? 16.636 -1.213 -48.097 1.00 89.94 697 SER A C 1
ATOM 5408 O O . SER A 1 697 ? 16.414 -1.189 -49.303 1.00 89.94 697 SER A O 1
ATOM 5410 N N . SER A 1 698 ? 16.057 -0.339 -47.266 1.00 94.06 698 SER A N 1
ATOM 5411 C CA . SER A 1 698 ? 15.174 0.755 -47.683 1.00 94.06 698 SER A CA 1
ATOM 5412 C C . SER A 1 698 ? 15.142 1.877 -46.630 1.00 94.06 698 SER A C 1
ATOM 5414 O O . SER A 1 698 ? 14.349 1.837 -45.679 1.00 94.06 698 SER A O 1
ATOM 5416 N N . PRO A 1 699 ? 15.926 2.957 -46.820 1.00 93.88 699 PRO A N 1
ATOM 5417 C CA . PRO A 1 699 ? 15.853 4.151 -45.976 1.00 93.88 699 PRO A CA 1
ATOM 5418 C C . PRO A 1 699 ? 14.450 4.780 -45.922 1.00 93.88 699 PRO A C 1
ATOM 5420 O O . PRO A 1 699 ? 14.089 5.392 -44.918 1.00 93.88 699 PRO A O 1
ATOM 5423 N N . ARG A 1 700 ? 13.633 4.618 -46.977 1.00 94.88 700 ARG A N 1
ATOM 5424 C CA . ARG A 1 700 ? 12.236 5.088 -47.006 1.00 94.88 700 ARG A CA 1
ATOM 5425 C C . ARG A 1 700 ? 11.355 4.275 -46.056 1.00 94.88 700 ARG A C 1
ATOM 5427 O O . ARG A 1 700 ? 10.633 4.865 -45.258 1.00 94.88 700 ARG A O 1
ATOM 5434 N N . THR A 1 701 ? 11.457 2.946 -46.094 1.00 96.75 701 THR A N 1
ATOM 5435 C CA . THR A 1 701 ? 10.726 2.061 -45.171 1.00 96.75 701 THR A CA 1
ATOM 5436 C C . THR A 1 701 ? 11.135 2.347 -43.729 1.00 96.75 701 THR A C 1
ATOM 5438 O O . THR A 1 701 ? 10.270 2.510 -42.872 1.00 96.75 701 THR A O 1
ATOM 5441 N N . TYR A 1 702 ? 12.437 2.528 -43.474 1.00 97.19 702 TYR A N 1
ATOM 5442 C CA . TYR A 1 702 ? 12.942 2.881 -42.147 1.00 97.19 702 TYR A CA 1
ATOM 5443 C C . TYR A 1 702 ? 12.326 4.173 -41.591 1.00 97.19 702 TYR A C 1
ATOM 5445 O O . TYR A 1 702 ? 11.884 4.199 -40.445 1.00 97.19 702 TYR A O 1
ATOM 5453 N N . ARG A 1 703 ? 12.251 5.237 -42.404 1.00 97.12 703 ARG A N 1
ATOM 5454 C CA . ARG A 1 703 ? 11.649 6.522 -42.002 1.00 97.12 703 ARG A CA 1
ATOM 5455 C C . ARG A 1 703 ? 10.163 6.393 -41.689 1.00 97.12 703 ARG A C 1
ATOM 5457 O O . ARG A 1 703 ? 9.731 6.909 -40.666 1.00 97.12 703 ARG A O 1
ATOM 5464 N N . ASN A 1 704 ? 9.408 5.669 -42.516 1.00 96.88 704 ASN A N 1
ATOM 5465 C CA . ASN A 1 704 ? 7.986 5.419 -42.270 1.00 96.88 704 ASN A CA 1
ATOM 5466 C C . ASN A 1 704 ? 7.774 4.639 -40.958 1.00 96.88 704 ASN A C 1
ATOM 5468 O O . ASN A 1 704 ? 6.892 4.971 -40.171 1.00 96.88 704 ASN A O 1
ATOM 5472 N N . MET A 1 705 ? 8.613 3.639 -40.675 1.00 94.88 705 MET A N 1
ATOM 5473 C CA . MET A 1 705 ? 8.543 2.883 -39.417 1.00 94.88 705 MET A CA 1
ATOM 5474 C C . MET A 1 705 ? 8.967 3.730 -38.209 1.00 94.88 705 MET A C 1
ATOM 5476 O O . MET A 1 705 ? 8.346 3.632 -37.157 1.00 94.88 705 MET A O 1
ATOM 5480 N N . ALA A 1 706 ? 9.945 4.626 -38.368 1.00 95.62 706 ALA A N 1
ATOM 5481 C CA . ALA A 1 706 ? 10.382 5.572 -37.336 1.00 95.62 706 ALA A CA 1
ATOM 5482 C C . ALA A 1 706 ? 9.366 6.688 -37.008 1.00 95.62 706 ALA A C 1
ATOM 5484 O O . ALA A 1 706 ? 9.574 7.426 -36.046 1.00 95.62 706 ALA A O 1
ATOM 5485 N N . GLN A 1 707 ? 8.279 6.821 -37.780 1.00 94.81 707 GLN A N 1
ATOM 5486 C CA . GLN A 1 707 ? 7.136 7.681 -37.438 1.00 94.81 707 GLN A CA 1
ATOM 5487 C C . GLN A 1 707 ? 6.155 6.996 -36.472 1.00 94.81 707 GLN A C 1
ATOM 5489 O O . GLN A 1 707 ? 5.479 7.683 -35.715 1.00 94.81 707 GLN A O 1
ATOM 5494 N N . GLN A 1 708 ? 6.075 5.660 -36.501 1.00 94.81 708 GLN A N 1
ATOM 5495 C CA . GLN A 1 708 ? 5.125 4.862 -35.708 1.00 94.81 708 GLN A CA 1
ATOM 5496 C C . GLN A 1 708 ? 5.786 4.208 -34.487 1.00 94.81 708 GLN A C 1
ATOM 5498 O O . GLN A 1 708 ? 5.182 4.095 -33.422 1.00 94.81 708 GLN A O 1
ATOM 5503 N N . PHE A 1 709 ? 7.046 3.796 -34.632 1.00 95.56 709 PHE A N 1
ATOM 5504 C CA . PHE A 1 709 ? 7.821 3.099 -33.614 1.00 95.56 709 PHE A CA 1
ATOM 5505 C C . PHE A 1 709 ? 9.040 3.913 -33.189 1.00 95.56 709 PHE A C 1
ATOM 5507 O O . PHE A 1 709 ? 9.630 4.663 -33.973 1.00 95.56 709 PHE A O 1
ATOM 5514 N N . ARG A 1 710 ? 9.480 3.721 -31.944 1.00 95.50 710 ARG A N 1
ATOM 5515 C CA . ARG A 1 710 ? 10.717 4.314 -31.433 1.00 95.50 710 ARG A CA 1
ATOM 5516 C C . ARG A 1 710 ? 11.930 3.602 -32.051 1.00 95.50 710 ARG A C 1
ATOM 5518 O O . ARG A 1 710 ? 12.467 2.660 -31.485 1.00 95.50 710 ARG A O 1
ATOM 5525 N N . MET A 1 711 ? 12.370 4.071 -33.214 1.00 96.12 711 MET A N 1
ATOM 5526 C CA . MET A 1 711 ? 13.553 3.556 -33.915 1.00 96.12 711 MET A CA 1
ATOM 5527 C C . MET A 1 711 ? 14.826 4.352 -33.554 1.00 96.12 711 MET A C 1
ATOM 5529 O O . MET A 1 711 ? 14.756 5.513 -33.142 1.00 96.12 711 MET A O 1
ATOM 5533 N N . GLU A 1 712 ? 16.009 3.753 -33.737 1.00 95.19 712 GLU A N 1
ATOM 5534 C CA . GLU A 1 712 ? 17.300 4.441 -33.559 1.00 95.19 712 GLU A CA 1
ATOM 5535 C C . GLU A 1 712 ? 17.454 5.595 -34.578 1.00 95.19 712 GLU A C 1
ATOM 5537 O O . GLU A 1 712 ? 16.965 5.516 -35.708 1.00 95.19 712 GLU A O 1
ATOM 5542 N N . SER A 1 713 ? 18.133 6.695 -34.228 1.00 94.06 713 SER A N 1
ATOM 5543 C CA . SER A 1 713 ? 18.290 7.799 -35.187 1.00 94.06 713 SER A CA 1
ATOM 5544 C C . SER A 1 713 ? 19.210 7.412 -36.352 1.00 94.06 713 SER A C 1
ATOM 5546 O O . SER A 1 713 ? 20.210 6.710 -36.181 1.00 94.06 713 SER A O 1
ATOM 5548 N N . GLU A 1 714 ? 18.922 7.925 -37.554 1.00 92.44 714 GLU A N 1
ATOM 5549 C CA . GLU A 1 714 ? 19.757 7.687 -38.742 1.00 92.44 714 GLU A CA 1
ATOM 5550 C C . GLU A 1 714 ? 21.219 8.150 -38.556 1.00 92.44 714 GLU A C 1
ATOM 5552 O O . GLU A 1 714 ? 22.118 7.622 -39.220 1.00 92.44 714 GLU A O 1
ATOM 5557 N N . CYS A 1 715 ? 21.467 9.102 -37.649 1.00 91.44 715 CYS A N 1
ATOM 5558 C CA . CYS A 1 715 ? 22.809 9.522 -37.251 1.00 91.44 715 CYS A CA 1
ATOM 5559 C C . CYS A 1 715 ? 23.462 8.524 -36.276 1.00 91.44 715 CYS A C 1
ATOM 5561 O O . CYS A 1 715 ? 24.590 8.100 -36.513 1.00 91.44 715 CYS A O 1
ATOM 5563 N N . SER A 1 716 ? 22.738 8.068 -35.245 1.00 90.25 716 SER A N 1
ATOM 5564 C CA . SER A 1 716 ? 23.242 7.090 -34.266 1.00 90.25 716 SER A CA 1
ATOM 5565 C C . SER A 1 716 ? 23.630 5.765 -34.929 1.00 90.25 716 SER A C 1
ATOM 5567 O O . SER A 1 716 ? 24.736 5.281 -34.700 1.00 90.25 716 SER A O 1
ATOM 5569 N N . ILE A 1 717 ? 22.812 5.254 -35.863 1.00 91.56 717 ILE A N 1
ATOM 5570 C CA . ILE A 1 717 ? 23.168 4.065 -36.660 1.00 91.56 717 ILE A CA 1
ATOM 5571 C C . ILE A 1 717 ? 24.484 4.284 -37.424 1.00 91.56 717 ILE A C 1
ATOM 5573 O O . ILE A 1 717 ? 25.345 3.410 -37.394 1.00 91.56 717 ILE A O 1
ATOM 5577 N N . LYS A 1 718 ? 24.673 5.445 -38.076 1.00 85.50 718 LYS A N 1
ATOM 5578 C CA . LYS A 1 718 ? 25.919 5.752 -38.808 1.00 85.50 718 LYS A CA 1
ATOM 5579 C C . LYS A 1 718 ? 27.123 5.824 -37.865 1.00 85.50 718 LYS A C 1
ATOM 5581 O O . LYS A 1 718 ? 28.168 5.260 -38.173 1.00 85.50 718 LYS A O 1
ATOM 5586 N N . HIS A 1 719 ? 26.973 6.474 -36.711 1.00 84.31 719 HIS A N 1
ATOM 5587 C CA . HIS A 1 719 ? 28.037 6.583 -35.714 1.00 84.31 719 HIS A CA 1
ATOM 5588 C C . HIS A 1 719 ? 28.429 5.200 -35.166 1.00 84.31 719 HIS A C 1
ATOM 5590 O O . HIS A 1 719 ? 29.599 4.827 -35.223 1.00 84.31 719 HIS A O 1
ATOM 5596 N N . ARG A 1 720 ? 27.445 4.383 -34.770 1.00 84.31 720 ARG A N 1
ATOM 5597 C CA . ARG A 1 720 ? 27.626 2.985 -34.347 1.00 84.31 720 ARG A CA 1
ATOM 5598 C C . ARG A 1 720 ? 28.269 2.116 -35.434 1.00 84.31 720 ARG A C 1
ATOM 5600 O O . ARG A 1 720 ? 29.151 1.322 -35.131 1.00 84.31 720 ARG A O 1
ATOM 5607 N N . GLN A 1 721 ? 27.878 2.277 -36.698 1.00 80.19 721 GLN A N 1
ATOM 5608 C CA . GLN A 1 721 ? 28.518 1.591 -37.828 1.00 80.19 721 GLN A CA 1
ATOM 5609 C C . GLN A 1 721 ? 29.974 2.045 -38.033 1.00 80.19 721 GLN A C 1
ATOM 5611 O O . GLN A 1 721 ? 30.815 1.210 -38.335 1.00 80.19 721 GLN A O 1
ATOM 5616 N N . SER A 1 722 ? 30.304 3.319 -37.791 1.00 76.00 722 SER A N 1
ATOM 5617 C CA . SER A 1 722 ? 31.690 3.823 -37.864 1.00 76.00 722 SER A CA 1
ATOM 5618 C C . SER A 1 722 ? 32.604 3.373 -36.709 1.00 76.00 722 SER A C 1
ATOM 5620 O O . SER A 1 722 ? 33.826 3.504 -36.833 1.00 76.00 722 SER A O 1
ATOM 5622 N N . GLN A 1 723 ? 32.002 2.859 -35.622 1.00 72.69 723 GLN A N 1
ATOM 5623 C CA . GLN A 1 723 ? 32.645 2.252 -34.445 1.00 72.69 723 GLN A CA 1
ATOM 5624 C C . GLN A 1 723 ? 32.702 0.713 -34.490 1.00 72.69 723 GLN A C 1
ATOM 5626 O O . GLN A 1 723 ? 33.469 0.121 -33.732 1.00 72.69 723 GLN A O 1
ATOM 5631 N N . ARG A 1 724 ? 31.893 0.043 -35.330 1.00 68.69 724 ARG A N 1
ATOM 5632 C CA . ARG A 1 724 ? 32.083 -1.394 -35.599 1.00 68.69 724 ARG A CA 1
ATOM 5633 C C . ARG A 1 724 ? 33.497 -1.599 -36.171 1.00 68.69 724 ARG A C 1
ATOM 5635 O O . ARG A 1 724 ? 33.991 -0.690 -36.846 1.00 68.69 724 ARG A O 1
ATOM 5642 N N . PRO A 1 725 ? 34.148 -2.755 -35.920 1.00 62.62 725 PRO A N 1
ATOM 5643 C CA . PRO A 1 725 ? 35.415 -3.068 -36.570 1.00 62.62 725 PRO A CA 1
ATOM 5644 C C . PRO A 1 725 ? 35.232 -2.896 -38.077 1.00 62.62 725 PRO A C 1
ATOM 5646 O O . PRO A 1 725 ? 34.276 -3.412 -38.664 1.00 62.62 725 PRO A O 1
ATOM 5649 N N . ARG A 1 726 ? 36.095 -2.074 -38.672 1.00 68.00 726 ARG A N 1
ATOM 5650 C CA . ARG A 1 726 ? 36.072 -1.812 -40.110 1.00 68.00 726 ARG A CA 1
ATOM 5651 C C . ARG A 1 726 ? 36.559 -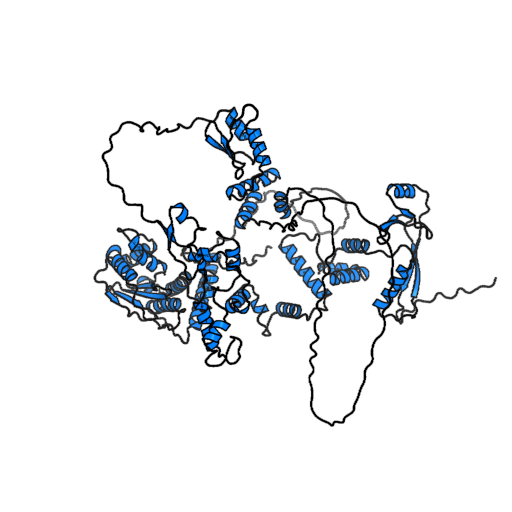3.071 -40.824 1.00 68.00 726 ARG A C 1
ATOM 5653 O O . ARG A 1 726 ? 37.190 -3.927 -40.209 1.00 68.00 726 ARG A O 1
ATOM 5660 N N . PHE A 1 727 ? 36.280 -3.180 -42.120 1.00 69.38 727 PHE A N 1
ATOM 5661 C CA . PHE A 1 727 ? 37.056 -4.115 -42.928 1.00 69.38 727 PHE A CA 1
ATOM 5662 C C . PHE A 1 727 ? 38.542 -3.746 -42.786 1.00 69.38 727 PHE A C 1
ATOM 5664 O O . PHE A 1 727 ? 38.843 -2.544 -42.774 1.00 69.38 727 PHE A O 1
ATOM 5671 N N . PRO A 1 728 ? 39.444 -4.734 -42.647 1.00 72.69 728 PRO A N 1
ATOM 5672 C CA . PRO A 1 728 ? 40.876 -4.471 -42.582 1.00 72.69 728 PRO A CA 1
ATOM 5673 C C . PRO A 1 728 ? 41.311 -3.713 -43.840 1.00 72.69 728 PRO A C 1
ATOM 5675 O O . PRO A 1 728 ? 40.689 -3.821 -44.902 1.00 72.69 728 PRO A O 1
ATOM 5678 N N . ILE A 1 729 ? 42.351 -2.892 -43.720 1.00 74.25 729 ILE A N 1
ATOM 5679 C CA . ILE A 1 729 ? 42.743 -2.003 -44.812 1.00 74.25 729 ILE A CA 1
ATOM 5680 C C . ILE A 1 729 ? 43.457 -2.832 -45.894 1.00 74.25 729 ILE A C 1
ATOM 5682 O O . ILE A 1 729 ? 44.600 -3.253 -45.729 1.00 74.25 729 ILE A O 1
ATOM 5686 N N . GLY A 1 730 ? 42.770 -3.070 -47.013 1.00 77.56 730 GLY A N 1
ATOM 5687 C CA . GLY A 1 730 ? 43.248 -3.924 -48.106 1.00 77.56 730 GLY A CA 1
ATOM 5688 C C . GLY A 1 730 ? 42.773 -5.379 -47.999 1.00 77.56 730 GLY A C 1
ATOM 5689 O O . GLY A 1 730 ? 41.986 -5.736 -47.127 1.00 77.56 730 GLY A O 1
ATOM 5690 N N . ILE A 1 731 ? 43.226 -6.235 -48.919 1.00 81.69 731 ILE A N 1
ATOM 5691 C CA . ILE A 1 731 ? 42.801 -7.645 -48.988 1.00 81.69 731 ILE A CA 1
ATOM 5692 C C . ILE A 1 731 ? 43.745 -8.499 -4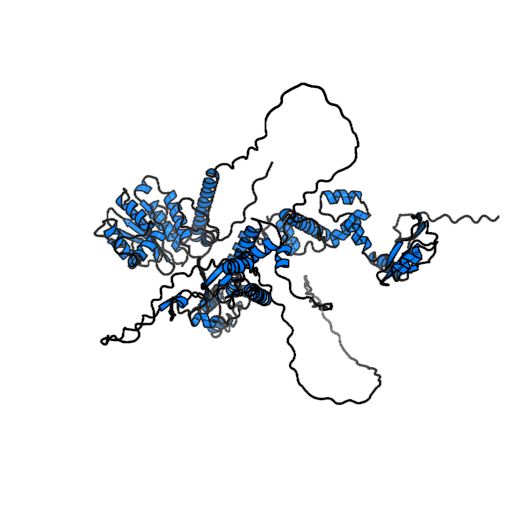8.134 1.00 81.69 731 ILE A C 1
ATOM 5694 O O . ILE A 1 731 ? 44.706 -9.090 -48.622 1.00 81.69 731 ILE A O 1
ATOM 5698 N N . THR A 1 732 ? 43.488 -8.525 -46.829 1.00 83.69 732 THR A N 1
ATOM 5699 C CA . THR A 1 732 ? 44.315 -9.235 -45.837 1.00 83.69 732 THR A CA 1
ATOM 5700 C C . THR A 1 732 ? 43.892 -10.697 -45.648 1.00 83.69 732 THR A C 1
ATOM 5702 O O . THR A 1 732 ? 42.798 -11.103 -46.042 1.00 83.69 732 THR A O 1
ATOM 5705 N N . ALA A 1 733 ? 44.713 -11.497 -44.954 1.00 86.44 733 ALA A N 1
ATOM 5706 C CA . ALA A 1 733 ? 44.329 -12.848 -44.525 1.00 86.44 733 ALA A CA 1
ATOM 5707 C C . ALA A 1 733 ? 43.020 -12.859 -43.705 1.00 86.44 733 ALA A C 1
ATOM 5709 O O . ALA A 1 733 ? 42.182 -13.740 -43.884 1.00 86.44 733 ALA A O 1
ATOM 5710 N N . GLU A 1 734 ? 42.794 -11.837 -42.873 1.00 83.62 734 GLU A N 1
ATOM 5711 C CA . GLU A 1 734 ? 41.553 -11.670 -42.105 1.00 83.62 734 GLU A CA 1
ATOM 5712 C C . GLU A 1 734 ? 40.324 -11.467 -42.999 1.00 83.62 734 GLU A C 1
ATOM 5714 O O . GLU A 1 734 ? 39.235 -11.913 -42.644 1.00 83.62 734 GLU A O 1
ATOM 5719 N N . SER A 1 735 ? 40.490 -10.871 -44.186 1.00 85.19 735 SER A N 1
ATOM 5720 C CA . SER A 1 735 ? 39.410 -10.739 -45.176 1.00 85.19 735 SER A CA 1
ATOM 5721 C C . SER A 1 735 ? 38.940 -12.109 -45.673 1.00 85.19 735 SER A C 1
ATOM 5723 O O . SER A 1 735 ? 37.740 -12.339 -45.826 1.00 85.19 735 SER A O 1
ATOM 5725 N N . PHE A 1 736 ? 39.870 -13.051 -45.863 1.00 88.38 736 PHE A N 1
ATOM 5726 C CA . PHE A 1 736 ? 39.542 -14.433 -46.217 1.00 88.38 736 PHE A CA 1
ATOM 5727 C C . PHE A 1 736 ? 38.951 -15.209 -45.034 1.00 88.38 736 PHE A C 1
ATOM 5729 O O . PHE A 1 736 ? 38.005 -15.967 -45.234 1.00 88.38 736 PHE A O 1
ATOM 5736 N N . THR A 1 737 ? 39.422 -14.983 -43.803 1.00 89.38 737 THR A N 1
ATOM 5737 C CA . THR A 1 737 ? 38.804 -15.550 -42.587 1.00 89.38 737 THR A CA 1
ATOM 5738 C C . THR A 1 737 ? 37.360 -15.067 -42.412 1.00 89.38 737 THR A C 1
ATOM 5740 O O . THR A 1 737 ? 36.464 -15.873 -42.161 1.00 89.38 737 THR A O 1
ATOM 5743 N N . ALA A 1 738 ? 37.104 -13.771 -42.611 1.00 85.06 738 ALA A N 1
ATOM 5744 C CA . ALA A 1 738 ? 35.763 -13.193 -42.572 1.00 85.06 738 ALA A CA 1
ATOM 5745 C C . ALA A 1 738 ? 34.866 -13.751 -43.691 1.00 85.06 738 ALA A C 1
ATOM 5747 O O . ALA A 1 738 ? 33.699 -14.047 -43.444 1.00 85.06 738 ALA A O 1
ATOM 5748 N N . LEU A 1 739 ? 35.408 -13.967 -44.895 1.00 87.62 739 LEU A N 1
ATOM 5749 C CA . LEU A 1 739 ? 34.688 -14.607 -45.999 1.00 87.62 739 LEU A CA 1
ATOM 5750 C C . LEU A 1 739 ? 34.361 -16.083 -45.713 1.00 87.62 739 LEU A C 1
ATOM 5752 O O . LEU A 1 739 ? 33.255 -16.526 -46.015 1.00 87.62 739 LEU A O 1
ATOM 5756 N N . GLN A 1 740 ? 35.284 -16.842 -45.113 1.00 89.81 740 GLN A N 1
ATOM 5757 C CA . GLN A 1 740 ? 35.040 -18.228 -44.694 1.00 89.81 740 GLN A CA 1
ATOM 5758 C C . GLN A 1 740 ? 33.950 -18.305 -43.620 1.00 89.81 740 GLN A C 1
ATOM 5760 O O . GLN A 1 740 ? 33.052 -19.141 -43.723 1.00 89.81 740 GLN A O 1
ATOM 5765 N N . GLN A 1 741 ? 33.992 -17.411 -42.626 1.00 88.50 741 GLN A N 1
ATOM 5766 C CA . GLN A 1 741 ? 32.948 -17.324 -41.608 1.00 88.50 741 GLN A CA 1
ATOM 5767 C C . GLN A 1 741 ? 31.605 -16.909 -42.229 1.00 88.50 741 GLN A C 1
ATOM 5769 O O . GLN A 1 741 ? 30.610 -17.568 -41.964 1.00 88.50 741 GLN A O 1
ATOM 5774 N N . TYR A 1 742 ? 31.579 -15.935 -43.145 1.00 86.88 742 TYR A N 1
ATOM 5775 C CA . TYR A 1 742 ? 30.366 -15.546 -43.874 1.00 86.88 742 TYR A CA 1
ATOM 5776 C C . TYR A 1 742 ? 29.771 -16.691 -44.711 1.00 86.88 742 TYR A C 1
ATOM 5778 O O . TYR A 1 742 ? 28.556 -16.859 -44.736 1.00 86.88 742 TYR A O 1
ATOM 5786 N N . CYS A 1 743 ? 30.597 -17.520 -45.360 1.00 91.06 743 CYS A N 1
ATOM 5787 C CA . CYS A 1 743 ? 30.100 -18.718 -46.048 1.00 91.06 743 CYS A CA 1
ATOM 5788 C C . CYS A 1 743 ? 29.468 -19.703 -45.053 1.00 91.06 743 CYS A C 1
ATOM 5790 O O . CYS A 1 743 ? 28.379 -20.215 -45.300 1.00 91.06 743 CYS A O 1
ATOM 5792 N N . LYS A 1 744 ? 30.119 -19.921 -43.905 1.00 92.38 744 LYS A N 1
ATOM 5793 C CA . LYS A 1 744 ? 29.638 -20.802 -42.834 1.00 92.38 744 LYS A CA 1
ATOM 5794 C C . LYS A 1 744 ? 28.354 -20.292 -42.162 1.00 92.38 744 LYS A C 1
ATOM 5796 O O . LYS A 1 744 ? 27.490 -21.100 -41.858 1.00 92.38 744 LYS A O 1
ATOM 5801 N N . ASP A 1 745 ? 28.205 -18.982 -41.968 1.00 86.69 745 ASP A N 1
ATOM 5802 C CA . ASP A 1 745 ? 27.019 -18.353 -41.360 1.00 86.69 745 ASP A CA 1
ATOM 5803 C C . ASP A 1 745 ? 25.746 -18.495 -42.221 1.00 86.69 745 ASP A C 1
ATOM 5805 O O . ASP A 1 745 ? 24.642 -18.252 -41.738 1.00 86.69 745 ASP A O 1
ATOM 5809 N N . TYR A 1 746 ? 25.901 -18.879 -43.493 1.00 87.31 746 TYR A N 1
ATOM 5810 C CA . TYR A 1 746 ? 24.828 -19.133 -44.461 1.00 87.31 746 TYR A CA 1
ATOM 5811 C C . TYR A 1 746 ? 24.806 -20.604 -44.933 1.00 87.31 746 TYR A C 1
ATOM 5813 O O . TYR A 1 746 ? 24.208 -20.901 -45.968 1.00 87.31 746 TYR A O 1
ATOM 5821 N N . ASP A 1 747 ? 25.494 -21.507 -44.219 1.00 91.19 747 ASP A N 1
ATOM 5822 C CA . ASP A 1 747 ? 25.672 -22.932 -44.557 1.00 91.19 747 ASP A CA 1
ATOM 5823 C C . ASP A 1 747 ? 26.140 -23.192 -46.010 1.00 91.19 747 ASP A C 1
ATOM 5825 O O . ASP A 1 747 ? 25.872 -24.240 -46.607 1.00 91.19 747 ASP A O 1
ATOM 5829 N N . TYR A 1 748 ? 26.872 -22.243 -46.607 1.00 91.81 748 TYR A N 1
ATOM 5830 C CA . TYR A 1 748 ? 27.341 -22.350 -47.986 1.00 91.81 748 TYR A CA 1
ATOM 5831 C C . TYR A 1 748 ? 28.481 -23.381 -48.093 1.00 91.81 748 TYR A C 1
ATOM 5833 O O . TYR A 1 748 ? 29.507 -23.213 -47.421 1.00 91.81 748 TYR A O 1
ATOM 5841 N N . PRO A 1 749 ? 28.355 -24.446 -48.914 1.00 89.00 749 PRO A N 1
ATOM 5842 C CA . PRO A 1 749 ? 29.280 -25.572 -48.834 1.00 89.00 749 PRO A CA 1
ATOM 5843 C C . PRO A 1 749 ? 30.720 -25.218 -49.226 1.00 89.00 749 PRO A C 1
ATOM 5845 O O . PRO A 1 749 ? 30.985 -24.558 -50.234 1.00 89.00 749 PRO A O 1
ATOM 5848 N N . ILE A 1 750 ? 31.680 -25.722 -48.448 1.00 86.06 750 ILE A N 1
ATOM 5849 C CA . ILE A 1 750 ? 33.110 -25.505 -48.696 1.00 86.06 750 ILE A CA 1
ATOM 5850 C C . ILE A 1 750 ? 33.493 -26.076 -50.071 1.00 86.06 750 ILE A C 1
ATOM 5852 O O . ILE A 1 750 ? 33.213 -27.233 -50.378 1.00 86.06 750 ILE A O 1
ATOM 5856 N N . GLY A 1 751 ? 34.155 -25.255 -50.889 1.00 85.56 751 GLY A N 1
ATOM 5857 C CA . GLY A 1 751 ? 34.576 -25.603 -52.250 1.00 85.56 751 GLY A CA 1
ATOM 5858 C C . GLY A 1 751 ? 33.585 -25.218 -53.355 1.00 85.56 751 GLY A C 1
ATOM 5859 O O . GLY A 1 751 ? 33.921 -25.367 -54.528 1.00 85.56 751 GLY A O 1
ATOM 5860 N N . TYR A 1 752 ? 32.400 -24.696 -53.023 1.00 88.19 752 TYR A N 1
ATOM 5861 C CA . TYR A 1 752 ? 31.470 -24.168 -54.027 1.00 88.19 752 TYR A CA 1
ATOM 5862 C C . TYR A 1 752 ? 31.930 -22.787 -54.541 1.00 88.19 752 TYR A C 1
ATOM 5864 O O . TYR A 1 752 ? 32.569 -22.030 -53.804 1.00 88.19 752 TYR A O 1
ATOM 5872 N N . PRO A 1 753 ? 31.627 -22.429 -55.805 1.00 89.88 753 PRO A N 1
ATOM 5873 C CA . PRO A 1 753 ? 32.105 -21.188 -56.410 1.00 89.88 753 PRO A CA 1
ATOM 5874 C C . PRO A 1 753 ? 31.499 -19.950 -55.738 1.00 89.88 753 PRO A C 1
ATOM 5876 O O . PRO A 1 753 ? 30.333 -19.946 -55.348 1.00 89.88 753 PRO A O 1
ATOM 5879 N N . LEU A 1 754 ? 32.274 -18.868 -55.666 1.00 91.00 754 LEU A N 1
ATOM 5880 C CA . LEU A 1 754 ? 31.821 -17.554 -55.206 1.00 91.00 754 LEU A CA 1
ATOM 5881 C C . LEU A 1 754 ? 31.865 -16.552 -56.363 1.00 91.00 754 LEU A C 1
ATOM 5883 O O . LEU A 1 754 ? 32.789 -16.564 -57.176 1.00 91.00 754 LEU A O 1
ATOM 5887 N N . CYS A 1 755 ? 30.876 -15.662 -56.433 1.00 88.69 755 CYS A N 1
ATOM 5888 C CA . CYS A 1 755 ? 30.859 -14.581 -57.410 1.00 88.69 755 CYS A CA 1
ATOM 5889 C C . CYS A 1 755 ? 31.774 -13.452 -56.924 1.00 88.69 755 CYS A C 1
ATOM 5891 O O . CYS A 1 755 ? 31.418 -12.721 -56.001 1.00 88.69 755 CYS A O 1
ATOM 5893 N N . VAL A 1 756 ? 32.945 -13.300 -57.543 1.00 89.25 756 VAL A N 1
ATOM 5894 C CA . VAL A 1 756 ? 33.806 -12.126 -57.350 1.00 89.25 756 VAL A CA 1
ATOM 5895 C C . VAL A 1 756 ? 33.475 -11.098 -58.427 1.00 89.25 756 VAL A C 1
ATOM 5897 O O . VAL A 1 756 ? 33.447 -11.413 -59.615 1.00 89.25 756 VAL A O 1
ATOM 5900 N N . SER A 1 757 ? 33.226 -9.861 -58.012 1.00 88.31 757 SER A N 1
ATOM 5901 C CA . SER A 1 757 ? 32.999 -8.714 -58.895 1.00 88.31 757 SER A CA 1
ATOM 5902 C C . SER A 1 757 ? 33.836 -7.521 -58.438 1.00 88.31 757 SER A C 1
ATOM 5904 O O . SER A 1 757 ? 34.201 -7.434 -57.267 1.00 88.31 757 SER A O 1
ATOM 5906 N N . VAL A 1 758 ? 34.171 -6.623 -59.363 1.00 90.44 758 VAL A N 1
ATOM 5907 C CA . VAL A 1 758 ? 35.000 -5.439 -59.099 1.00 90.44 758 VAL A CA 1
ATOM 5908 C C . VAL A 1 758 ? 34.212 -4.198 -59.500 1.00 90.44 758 VAL A C 1
ATOM 5910 O O . VAL A 1 758 ? 33.730 -4.132 -60.630 1.00 90.44 758 VAL A O 1
ATOM 5913 N N . ASP A 1 759 ? 34.091 -3.231 -58.593 1.00 86.94 759 ASP A N 1
ATOM 5914 C CA . ASP A 1 759 ? 33.602 -1.882 -58.897 1.00 86.94 759 ASP A CA 1
ATOM 5915 C C . ASP A 1 759 ? 34.740 -0.860 -58.762 1.00 86.94 759 ASP A C 1
ATOM 5917 O O . ASP A 1 759 ? 35.521 -0.896 -57.813 1.00 86.94 759 ASP A O 1
ATOM 5921 N N . ASP A 1 760 ? 34.822 0.060 -59.717 1.00 88.12 760 ASP A N 1
ATOM 5922 C CA . ASP A 1 760 ? 35.819 1.136 -59.789 1.00 88.12 760 ASP A CA 1
ATOM 5923 C C . ASP A 1 760 ? 35.141 2.460 -59.377 1.00 88.12 760 ASP A C 1
ATOM 5925 O O . ASP A 1 760 ? 35.068 3.428 -60.147 1.00 88.12 760 ASP A O 1
ATOM 5929 N N . THR A 1 761 ? 34.588 2.486 -58.159 1.00 83.00 761 THR A N 1
ATOM 5930 C CA . THR A 1 761 ? 33.794 3.602 -57.633 1.00 83.00 761 THR A CA 1
ATOM 5931 C C . THR A 1 761 ? 34.596 4.908 -57.684 1.00 83.00 761 THR A C 1
ATOM 5933 O O . THR A 1 761 ? 35.699 4.999 -57.141 1.00 83.00 761 THR A O 1
ATOM 5936 N N . LYS A 1 762 ? 34.054 5.968 -58.299 1.00 87.56 762 LYS A N 1
ATOM 5937 C CA . LYS A 1 762 ? 34.698 7.295 -58.273 1.00 87.56 762 LYS A CA 1
ATOM 5938 C C . LYS A 1 762 ? 34.748 7.827 -56.839 1.00 87.56 762 LYS A C 1
ATOM 5940 O O . LYS A 1 762 ? 33.717 7.894 -56.172 1.00 87.56 762 LYS A O 1
ATOM 5945 N N . ALA A 1 763 ? 35.930 8.246 -56.399 1.00 80.56 763 ALA A N 1
ATOM 5946 C CA . ALA A 1 763 ? 36.155 8.840 -55.086 1.00 80.56 763 ALA A CA 1
ATOM 5947 C C . ALA A 1 763 ? 36.402 10.350 -55.218 1.00 80.56 763 ALA A C 1
ATOM 5949 O O . ALA A 1 763 ? 36.913 10.820 -56.236 1.00 80.56 763 ALA A O 1
ATOM 5950 N N . PHE A 1 764 ? 36.078 11.119 -54.175 1.00 83.94 764 PHE A N 1
ATOM 5951 C CA . PHE A 1 764 ? 36.617 12.473 -54.058 1.00 83.94 764 PHE A CA 1
ATOM 5952 C C . PHE A 1 764 ? 38.129 12.372 -53.788 1.00 83.94 764 PHE A C 1
ATOM 5954 O O . PHE A 1 764 ? 38.505 11.616 -52.890 1.00 83.94 764 PHE A O 1
ATOM 5961 N N . PRO A 1 765 ? 38.991 13.101 -54.524 1.00 88.06 765 PRO A N 1
ATOM 5962 C CA . PRO A 1 765 ? 40.440 13.034 -54.353 1.00 88.06 765 PRO A CA 1
ATOM 5963 C C . PRO A 1 765 ? 40.859 13.714 -53.044 1.00 88.06 765 PRO A C 1
ATOM 5965 O O . PRO A 1 765 ? 41.174 14.901 -53.008 1.00 88.06 765 PRO A O 1
ATOM 5968 N N . ALA A 1 766 ? 40.833 12.948 -51.957 1.00 87.69 766 ALA A N 1
ATOM 5969 C CA . ALA A 1 766 ? 41.163 13.391 -50.612 1.00 87.69 766 ALA A CA 1
ATOM 5970 C C . ALA A 1 766 ? 41.874 12.271 -49.846 1.00 87.69 766 ALA A C 1
ATOM 5972 O O . ALA A 1 766 ? 41.501 11.103 -49.949 1.00 87.69 766 ALA A O 1
ATOM 5973 N N . MET A 1 767 ? 42.867 12.647 -49.043 1.00 88.31 767 MET A N 1
ATOM 5974 C CA . MET A 1 767 ? 43.485 11.755 -48.064 1.00 88.31 767 MET A CA 1
ATOM 5975 C C . MET A 1 767 ? 42.740 11.879 -46.731 1.00 88.31 767 MET A C 1
ATOM 5977 O O . MET A 1 767 ? 42.301 12.975 -46.373 1.00 88.31 767 MET A O 1
ATOM 5981 N N . GLN A 1 768 ? 42.576 10.779 -45.997 1.00 86.56 768 GLN A N 1
ATOM 5982 C CA . GLN A 1 768 ? 41.926 10.776 -44.682 1.00 86.56 768 GLN A CA 1
ATOM 5983 C C . GLN A 1 768 ? 42.682 9.881 -43.691 1.00 86.56 768 GLN A C 1
ATOM 5985 O O . GLN A 1 768 ? 43.052 8.763 -44.054 1.00 86.56 768 GLN A O 1
ATOM 5990 N N . PRO A 1 769 ? 42.890 10.320 -42.436 1.00 88.31 769 PRO A N 1
ATOM 5991 C CA . PRO A 1 769 ? 43.397 9.452 -41.384 1.00 88.31 769 PRO A CA 1
ATOM 5992 C C . PRO A 1 769 ? 42.300 8.470 -40.943 1.00 88.31 769 PRO A C 1
ATOM 5994 O O . PRO A 1 769 ? 41.188 8.864 -40.577 1.00 88.31 769 PRO A O 1
ATOM 5997 N N . LEU A 1 770 ? 42.619 7.180 -40.954 1.00 84.31 770 LEU A N 1
ATOM 5998 C CA . LEU A 1 770 ? 41.748 6.084 -40.545 1.00 84.31 770 LEU A CA 1
ATOM 5999 C C . LEU A 1 770 ? 42.429 5.292 -39.427 1.00 84.31 770 LEU A C 1
ATOM 6001 O O . LEU A 1 770 ? 43.544 4.816 -39.595 1.00 84.31 770 LEU A O 1
ATOM 6005 N N . TYR A 1 771 ? 41.766 5.167 -38.278 1.00 82.75 771 TYR A N 1
ATOM 6006 C CA . TYR A 1 771 ? 42.273 4.360 -37.171 1.00 82.75 771 TYR A CA 1
ATOM 6007 C C . TYR A 1 771 ? 42.000 2.881 -37.422 1.00 82.75 771 TYR A C 1
ATOM 6009 O O . TYR A 1 771 ? 40.839 2.512 -37.639 1.00 82.75 771 TYR A O 1
ATOM 6017 N N . ASP A 1 772 ? 43.040 2.056 -37.345 1.00 79.06 772 ASP A N 1
ATOM 6018 C CA . ASP A 1 772 ? 42.891 0.610 -37.264 1.00 79.06 772 ASP A CA 1
ATOM 6019 C C . ASP A 1 772 ? 42.849 0.140 -35.801 1.00 79.06 772 ASP A C 1
ATOM 6021 O O . ASP A 1 772 ? 43.638 0.564 -34.954 1.00 79.06 772 ASP A O 1
ATOM 6025 N N . GLY A 1 773 ? 41.882 -0.726 -35.497 1.00 74.12 773 GLY A N 1
ATOM 6026 C CA . GLY A 1 773 ? 41.630 -1.230 -34.145 1.00 74.12 773 GLY A CA 1
ATOM 6027 C C . GLY A 1 773 ? 42.589 -2.350 -33.712 1.00 74.12 773 GLY A C 1
ATOM 6028 O O . GLY A 1 773 ? 43.141 -2.251 -32.612 1.00 74.12 773 GLY A O 1
ATOM 6029 N N . PRO A 1 774 ? 42.781 -3.406 -34.528 1.00 72.62 774 PRO A N 1
ATOM 6030 C CA . PRO A 1 774 ? 43.771 -4.460 -34.297 1.00 72.62 774 PRO A CA 1
ATOM 6031 C C . PRO A 1 774 ? 45.208 -3.954 -34.103 1.00 72.62 774 PRO A C 1
ATOM 6033 O O . PRO A 1 774 ? 45.804 -4.223 -33.054 1.00 72.62 774 PRO A O 1
ATOM 6036 N N . GLU A 1 775 ? 45.748 -3.178 -35.049 1.00 78.19 775 GLU A N 1
ATOM 6037 C CA . GLU A 1 775 ? 47.111 -2.621 -34.985 1.00 78.19 775 GLU A CA 1
ATOM 6038 C C . GLU A 1 775 ? 47.214 -1.373 -34.093 1.00 78.19 775 GLU A C 1
ATOM 6040 O O . GLU A 1 775 ? 48.311 -0.889 -33.803 1.00 78.19 775 GLU A O 1
ATOM 6045 N N . LYS A 1 776 ? 46.073 -0.847 -33.626 1.00 82.25 776 LYS A N 1
ATOM 6046 C CA . LYS A 1 776 ? 45.946 0.318 -32.728 1.00 82.25 776 LYS A CA 1
ATOM 6047 C C . LYS A 1 776 ? 46.618 1.592 -33.246 1.00 82.25 776 LYS A C 1
ATOM 6049 O O . LYS A 1 776 ? 46.949 2.478 -32.453 1.00 82.25 776 LYS A O 1
ATOM 6054 N N . THR A 1 777 ? 46.788 1.686 -34.559 1.00 85.56 777 THR A N 1
ATOM 6055 C CA . THR A 1 777 ? 47.603 2.684 -35.257 1.00 85.56 777 THR A CA 1
ATOM 6056 C C . THR A 1 777 ? 46.742 3.444 -36.267 1.00 85.56 777 THR A C 1
ATOM 6058 O O . THR A 1 777 ? 45.739 2.925 -36.756 1.00 85.56 777 THR A O 1
ATOM 6061 N N . TRP A 1 778 ? 47.083 4.701 -36.560 1.00 86.62 778 TRP A N 1
ATOM 6062 C CA . TRP A 1 778 ? 46.409 5.458 -37.616 1.00 86.62 778 TRP A CA 1
ATOM 6063 C C . TRP A 1 778 ? 47.089 5.208 -38.963 1.00 86.62 778 TRP A C 1
ATOM 6065 O O . TRP A 1 778 ? 48.307 5.090 -39.034 1.00 86.62 778 TRP A O 1
ATOM 6075 N N . PHE A 1 779 ? 46.305 5.187 -40.036 1.00 88.19 779 PHE A N 1
ATOM 6076 C CA . PHE A 1 779 ? 46.782 5.077 -41.410 1.00 88.19 779 PHE A CA 1
ATOM 6077 C C . PHE A 1 779 ? 46.229 6.221 -42.255 1.00 88.19 779 PHE A C 1
ATOM 6079 O O . PHE A 1 779 ? 45.035 6.519 -42.197 1.00 88.19 779 PHE A O 1
ATOM 6086 N N . LEU A 1 780 ? 47.072 6.854 -43.067 1.00 89.25 780 LEU A N 1
ATOM 6087 C CA . LEU A 1 780 ? 46.630 7.812 -44.074 1.00 89.25 780 LEU A CA 1
ATOM 6088 C C . LEU A 1 780 ? 46.191 7.042 -45.327 1.00 89.25 780 LEU A C 1
ATOM 6090 O O . LEU A 1 780 ? 47.019 6.493 -46.055 1.00 89.25 780 LEU A O 1
ATOM 6094 N N . VAL A 1 781 ? 44.878 6.984 -45.561 1.00 87.75 781 VAL A N 1
ATOM 6095 C CA . VAL A 1 781 ? 44.270 6.324 -46.728 1.00 87.75 781 VAL A CA 1
ATOM 6096 C C . VAL A 1 781 ? 43.833 7.353 -47.774 1.00 87.75 781 VAL A C 1
ATOM 6098 O O . VAL A 1 781 ? 43.635 8.525 -47.458 1.00 87.75 781 VAL A O 1
ATOM 6101 N N . GLY A 1 782 ? 43.671 6.920 -49.029 1.00 86.94 782 GLY A N 1
ATOM 6102 C CA . GLY A 1 782 ? 43.347 7.800 -50.164 1.00 86.94 782 GLY A CA 1
ATOM 6103 C C . GLY A 1 782 ? 44.522 8.086 -51.108 1.00 86.94 782 GLY A C 1
ATOM 6104 O O . GLY A 1 782 ? 44.413 8.962 -51.963 1.00 86.94 782 GLY A O 1
ATOM 6105 N N . LEU A 1 783 ? 45.629 7.350 -50.983 1.00 88.38 783 LEU A N 1
ATOM 6106 C CA . LEU A 1 783 ? 46.719 7.306 -51.963 1.00 88.38 783 LEU A CA 1
ATOM 6107 C C . LEU A 1 783 ? 46.484 6.192 -53.005 1.00 88.38 783 LEU A C 1
ATOM 6109 O O . LEU A 1 783 ? 45.815 5.205 -52.694 1.00 88.38 783 LEU A O 1
ATOM 6113 N N . PRO A 1 784 ? 47.001 6.323 -54.241 1.00 85.12 784 PRO A N 1
ATOM 6114 C CA . PRO A 1 784 ? 46.959 5.262 -55.243 1.00 85.12 784 PRO A CA 1
ATOM 6115 C C . PRO A 1 784 ? 47.964 4.139 -54.935 1.00 85.12 784 PRO A C 1
ATOM 6117 O O . PRO A 1 784 ? 49.072 4.393 -54.469 1.00 85.12 784 PRO A O 1
ATOM 6120 N N . GLY A 1 785 ? 47.594 2.900 -55.275 1.00 78.44 785 GLY A N 1
ATOM 6121 C CA . GLY A 1 785 ? 48.389 1.697 -55.002 1.00 78.44 785 GLY A CA 1
ATOM 6122 C C . GLY A 1 785 ? 48.122 1.104 -53.615 1.00 78.44 785 GLY A C 1
ATOM 6123 O O . GLY A 1 785 ? 47.159 1.465 -52.944 1.00 78.44 785 GLY A O 1
ATOM 6124 N N . GLU A 1 786 ? 48.985 0.188 -53.177 1.00 64.69 786 GLU A N 1
ATOM 6125 C CA . GLU A 1 786 ? 48.915 -0.449 -51.847 1.00 64.69 786 GLU A CA 1
ATOM 6126 C C . GLU A 1 786 ? 49.576 0.410 -50.745 1.00 64.69 786 GLU A C 1
ATOM 6128 O O . GLU A 1 786 ? 49.810 -0.051 -49.630 1.00 64.69 786 GLU A O 1
ATOM 6133 N N . THR A 1 787 ? 49.898 1.671 -51.054 1.00 68.69 787 THR A N 1
ATOM 6134 C CA . THR A 1 787 ? 50.682 2.588 -50.216 1.00 68.69 787 THR A CA 1
ATOM 6135 C C . THR A 1 787 ? 49.876 3.123 -49.030 1.00 68.69 787 THR A C 1
ATOM 6137 O O . THR A 1 787 ? 49.400 4.258 -49.028 1.00 68.69 787 THR A O 1
ATOM 6140 N N . GLN A 1 788 ? 49.743 2.300 -47.994 1.00 75.56 788 GLN A N 1
ATOM 6141 C CA . GLN A 1 788 ? 49.224 2.710 -46.692 1.00 75.56 788 GLN A CA 1
ATOM 6142 C C . GLN A 1 788 ? 50.352 3.354 -45.881 1.00 75.56 788 GLN A C 1
ATOM 6144 O O . GLN A 1 788 ? 51.344 2.697 -45.566 1.00 75.56 788 GLN A O 1
ATOM 6149 N N . LEU A 1 789 ? 50.217 4.636 -45.540 1.00 86.75 789 LEU A N 1
ATOM 6150 C CA . LEU A 1 789 ? 51.196 5.314 -44.688 1.00 86.75 789 LEU A CA 1
ATOM 6151 C C . LEU A 1 789 ? 50.736 5.239 -43.234 1.00 86.75 789 LEU A C 1
ATOM 6153 O O . LEU A 1 789 ? 49.695 5.791 -42.884 1.00 86.75 789 LEU A O 1
ATOM 6157 N N . SER A 1 790 ? 51.507 4.537 -42.405 1.00 88.06 790 SER A N 1
ATOM 6158 C CA . SER A 1 790 ? 51.312 4.504 -40.954 1.00 88.06 790 SER A CA 1
ATOM 6159 C C . SER A 1 790 ? 51.575 5.889 -40.348 1.00 88.06 790 SER A C 1
ATOM 6161 O O . SER A 1 790 ? 52.443 6.625 -40.815 1.00 88.06 790 SER A O 1
ATOM 6163 N N . VAL A 1 791 ? 50.799 6.249 -39.328 1.00 91.25 791 VAL A N 1
ATOM 6164 C CA . VAL A 1 791 ? 50.796 7.557 -38.670 1.00 91.25 791 VAL A CA 1
ATOM 6165 C C . VAL A 1 791 ? 50.854 7.337 -37.160 1.00 91.25 791 VAL A C 1
ATOM 6167 O O . VAL A 1 791 ? 49.872 6.948 -36.521 1.00 91.25 791 VAL A O 1
ATOM 6170 N N . THR A 1 792 ? 52.018 7.604 -36.578 1.00 89.31 792 THR A N 1
ATOM 6171 C CA . THR A 1 792 ? 52.301 7.430 -35.146 1.00 89.31 792 THR A CA 1
ATOM 6172 C C . THR A 1 792 ? 51.958 8.666 -34.311 1.00 89.31 792 THR A C 1
ATOM 6174 O O . THR A 1 792 ? 51.773 8.563 -33.098 1.00 89.31 792 THR A O 1
ATOM 6177 N N . SER A 1 793 ? 51.864 9.847 -34.936 1.00 90.75 793 SER A N 1
ATOM 6178 C CA . SER A 1 793 ? 51.627 11.124 -34.249 1.00 90.75 793 SER A CA 1
ATOM 6179 C C . SER A 1 793 ? 50.916 12.159 -35.130 1.00 90.75 793 SER A C 1
ATOM 6181 O O . SER A 1 793 ? 50.944 12.084 -36.357 1.00 90.75 793 SER A O 1
ATOM 6183 N N . THR A 1 794 ? 50.312 13.178 -34.510 1.00 90.25 794 THR A N 1
ATOM 6184 C CA . THR A 1 794 ? 49.682 14.300 -35.234 1.00 90.25 794 THR A CA 1
ATOM 6185 C C . THR A 1 794 ? 50.693 15.104 -36.051 1.00 90.25 794 THR A C 1
ATOM 6187 O O . THR A 1 794 ? 50.402 15.471 -37.180 1.00 90.25 794 THR A O 1
ATOM 6190 N N . THR A 1 795 ? 51.910 15.299 -35.540 1.00 93.31 795 THR A N 1
ATOM 6191 C CA . THR A 1 795 ? 52.985 16.006 -36.258 1.00 93.31 795 THR A CA 1
ATOM 6192 C C . THR A 1 795 ? 53.555 15.205 -37.431 1.00 93.31 795 THR A C 1
ATOM 6194 O O . THR A 1 795 ? 54.120 15.778 -38.359 1.00 93.31 795 THR A O 1
ATOM 6197 N N . GLU A 1 796 ? 53.409 13.880 -37.427 1.00 91.75 796 GLU A N 1
ATOM 6198 C CA . GLU A 1 796 ? 53.675 13.053 -38.607 1.00 91.75 796 GLU A CA 1
ATOM 6199 C C . GLU A 1 796 ? 52.548 13.183 -39.639 1.00 91.75 796 GLU A C 1
ATOM 6201 O O . GLU A 1 796 ? 52.834 13.382 -40.816 1.00 91.75 796 GLU A O 1
ATOM 6206 N N . LEU A 1 797 ? 51.282 13.189 -39.200 1.00 90.81 797 LEU A N 1
ATOM 6207 C CA . LEU A 1 797 ? 50.136 13.454 -40.078 1.00 90.81 797 LEU A CA 1
ATOM 6208 C C . LEU A 1 797 ? 50.242 14.823 -40.767 1.00 90.81 797 LEU A C 1
ATOM 6210 O O . LEU A 1 797 ? 50.050 14.903 -41.974 1.00 90.81 797 LEU A O 1
ATOM 6214 N N . GLU A 1 798 ? 50.587 15.879 -40.027 1.00 91.69 798 GLU A N 1
ATOM 6215 C CA . GLU A 1 798 ? 50.816 17.231 -40.561 1.00 91.69 798 GLU A CA 1
ATOM 6216 C C . GLU A 1 798 ? 51.898 17.213 -41.656 1.00 91.69 798 GLU A C 1
ATOM 6218 O O . GLU A 1 798 ? 51.642 17.621 -42.788 1.00 91.69 798 GLU A O 1
ATOM 6223 N N . LYS A 1 799 ? 53.062 16.608 -41.378 1.00 93.31 799 LYS A N 1
ATOM 6224 C CA . LYS A 1 799 ? 54.162 16.466 -42.353 1.00 93.31 799 LYS A CA 1
ATOM 6225 C C . LYS A 1 799 ? 53.813 15.622 -43.580 1.00 93.31 799 LYS A C 1
ATOM 6227 O O . LYS A 1 799 ? 54.454 15.794 -44.616 1.00 93.31 799 LYS A O 1
ATOM 6232 N N . LEU A 1 800 ? 52.874 14.684 -43.473 1.00 89.75 800 LEU A N 1
ATOM 6233 C CA . LEU A 1 800 ? 52.363 13.912 -44.610 1.00 89.75 800 LEU A CA 1
ATOM 6234 C C . LEU A 1 800 ? 51.321 14.711 -45.406 1.00 89.75 800 LEU A C 1
ATOM 6236 O O . LEU A 1 800 ? 51.323 14.667 -46.630 1.00 89.75 800 LEU A O 1
ATOM 6240 N N . MET A 1 801 ? 50.476 15.501 -44.743 1.00 87.44 801 MET A N 1
ATOM 6241 C CA . MET A 1 801 ? 49.516 16.388 -45.412 1.00 87.44 801 MET A CA 1
ATOM 6242 C C . MET A 1 801 ? 50.199 17.547 -46.162 1.00 87.44 801 MET A C 1
ATOM 6244 O O . MET A 1 801 ? 49.704 17.952 -47.213 1.00 87.44 801 MET A O 1
ATOM 6248 N N . ASP A 1 802 ? 51.346 18.032 -45.673 1.00 91.06 802 ASP A N 1
ATOM 6249 C CA . ASP A 1 802 ? 52.176 19.050 -46.342 1.00 91.06 802 ASP A CA 1
ATOM 6250 C C . ASP A 1 802 ? 52.957 18.508 -47.562 1.00 91.06 802 ASP A C 1
ATOM 6252 O O . ASP A 1 802 ? 53.446 19.279 -48.397 1.00 91.06 802 ASP A O 1
ATOM 6256 N N . GLN A 1 803 ? 53.100 17.184 -47.696 1.00 89.69 803 GLN A N 1
ATOM 6257 C CA . GLN A 1 803 ? 53.784 16.570 -48.834 1.00 89.69 803 GLN A CA 1
ATOM 6258 C C . GLN A 1 803 ? 52.894 16.544 -50.083 1.00 89.69 803 GLN A C 1
ATOM 6260 O O . GLN A 1 803 ? 51.692 16.288 -50.030 1.00 89.69 803 GLN A O 1
ATOM 6265 N N . LYS A 1 804 ? 53.506 16.765 -51.256 1.00 87.81 804 LYS A N 1
ATOM 6266 C CA . LYS A 1 804 ? 52.818 16.732 -52.560 1.00 87.81 804 LYS A CA 1
ATOM 6267 C C . LYS A 1 804 ? 52.489 15.304 -53.004 1.00 87.81 804 LYS A C 1
ATOM 6269 O O . LYS A 1 804 ? 53.059 14.783 -53.962 1.00 87.81 804 LYS A O 1
ATOM 6274 N N . HIS A 1 805 ? 51.540 14.686 -52.319 1.00 87.75 805 HIS A N 1
ATOM 6275 C CA . HIS A 1 805 ? 50.907 13.451 -52.754 1.00 87.75 805 HIS A CA 1
ATOM 6276 C C . HIS A 1 805 ? 49.890 13.706 -53.879 1.00 87.75 805 HIS A C 1
ATOM 6278 O O . HIS A 1 805 ? 49.323 14.791 -53.999 1.00 87.75 805 HIS A O 1
ATOM 6284 N N . THR A 1 806 ? 49.635 12.685 -54.700 1.00 91.06 806 THR A N 1
ATOM 6285 C CA . THR A 1 806 ? 48.527 12.673 -55.670 1.00 91.06 806 THR A CA 1
ATOM 6286 C C . THR A 1 806 ? 47.417 11.784 -55.107 1.00 91.06 806 THR A C 1
ATOM 6288 O O . THR A 1 806 ? 47.633 10.576 -55.037 1.00 91.06 806 THR A O 1
ATOM 6291 N N . PRO A 1 807 ? 46.260 12.323 -54.677 1.00 91.00 807 PRO A N 1
ATOM 6292 C CA . PRO A 1 807 ? 45.188 11.502 -54.117 1.00 91.00 807 PRO A CA 1
ATOM 6293 C C . PRO A 1 807 ? 44.539 10.585 -55.161 1.00 91.00 807 PRO A C 1
ATOM 6295 O O . PRO A 1 807 ? 44.436 10.926 -56.342 1.00 91.00 807 PRO A O 1
ATOM 6298 N N . ALA A 1 808 ? 44.040 9.434 -54.717 1.00 89.50 808 ALA A N 1
ATOM 6299 C CA . ALA A 1 808 ? 43.294 8.504 -55.551 1.00 89.50 808 ALA A CA 1
ATOM 6300 C C . ALA A 1 808 ? 41.934 9.097 -55.972 1.00 89.50 808 ALA A C 1
ATOM 6302 O O . ALA A 1 808 ? 41.147 9.557 -55.148 1.00 89.50 808 ALA A O 1
ATOM 6303 N N . THR A 1 809 ? 41.630 9.044 -57.271 1.00 90.50 809 THR A N 1
ATOM 6304 C CA . THR A 1 809 ? 40.354 9.508 -57.861 1.00 90.50 809 THR A CA 1
ATOM 6305 C C . THR A 1 809 ? 39.305 8.396 -57.997 1.00 90.50 809 THR A C 1
ATOM 6307 O O . THR A 1 809 ? 38.159 8.643 -58.384 1.00 90.50 809 THR A O 1
ATOM 6310 N N . LYS A 1 810 ? 39.683 7.156 -57.673 1.00 88.38 810 LYS A N 1
ATOM 6311 C CA . LYS A 1 810 ? 38.824 5.970 -57.648 1.00 88.38 810 LYS A CA 1
ATOM 6312 C C . LYS A 1 810 ? 39.181 5.086 -56.458 1.00 88.38 810 LYS A C 1
ATOM 6314 O O . LYS A 1 810 ? 40.353 4.980 -56.104 1.00 88.38 810 LYS A O 1
ATOM 6319 N N . LEU A 1 811 ? 38.181 4.400 -55.921 1.00 83.81 811 LEU A N 1
ATOM 6320 C CA . LEU A 1 811 ? 38.328 3.263 -55.022 1.00 83.81 811 LEU A CA 1
ATOM 6321 C C . LEU A 1 811 ? 38.000 1.990 -55.810 1.00 83.81 811 LEU A C 1
ATOM 6323 O O . LEU A 1 811 ? 36.947 1.922 -56.438 1.00 83.81 811 LEU A O 1
ATOM 6327 N N . ARG A 1 812 ? 38.877 0.983 -55.768 1.00 84.12 812 ARG A N 1
ATOM 6328 C CA . ARG A 1 812 ? 38.586 -0.341 -56.331 1.00 84.12 812 ARG A CA 1
ATOM 6329 C C . ARG A 1 812 ? 38.001 -1.241 -55.249 1.00 84.12 812 ARG A C 1
ATOM 6331 O O . ARG A 1 812 ? 38.720 -1.688 -54.358 1.00 84.12 812 ARG A O 1
ATOM 6338 N N . LEU A 1 813 ? 36.703 -1.506 -55.335 1.00 82.94 813 LEU A N 1
ATOM 6339 C CA . LEU A 1 813 ? 35.976 -2.365 -54.411 1.00 82.94 813 LEU A CA 1
ATOM 6340 C C . LEU A 1 813 ? 35.862 -3.781 -54.989 1.00 82.94 813 LEU A C 1
ATOM 6342 O O . LEU A 1 813 ? 35.182 -4.000 -55.990 1.00 82.94 813 LEU A O 1
ATOM 6346 N N . PHE A 1 814 ? 36.490 -4.752 -54.329 1.00 85.75 814 PHE A N 1
ATOM 6347 C CA . PHE A 1 814 ? 36.273 -6.171 -54.607 1.00 85.75 814 PHE A CA 1
ATOM 6348 C C . PHE A 1 814 ? 35.067 -6.662 -53.800 1.00 85.75 814 PHE A C 1
ATOM 6350 O O . PHE A 1 814 ? 35.086 -6.658 -52.570 1.00 85.75 814 PHE A O 1
ATOM 6357 N N . VAL A 1 815 ? 34.009 -7.079 -54.493 1.00 86.31 815 VAL A N 1
ATOM 6358 C CA . VAL A 1 815 ? 32.753 -7.554 -53.903 1.00 86.31 815 VAL A CA 1
ATOM 6359 C C . VAL A 1 815 ? 32.619 -9.050 -54.168 1.00 86.31 815 VAL A C 1
ATOM 6361 O O . VAL A 1 815 ? 32.362 -9.464 -55.302 1.00 86.31 815 VAL A O 1
ATOM 6364 N N . VAL A 1 816 ? 32.777 -9.852 -53.114 1.00 87.56 816 VAL A N 1
ATOM 6365 C CA . VAL A 1 816 ? 32.546 -11.304 -53.135 1.00 87.56 816 VAL A CA 1
ATOM 6366 C C . VAL A 1 816 ? 31.126 -11.598 -52.655 1.00 87.56 816 VAL A C 1
ATOM 6368 O O . VAL A 1 816 ? 30.688 -11.045 -51.648 1.00 87.56 816 VAL A O 1
ATOM 6371 N N . GLN A 1 817 ? 30.394 -12.444 -53.379 1.00 89.06 817 GLN A N 1
ATOM 6372 C CA . GLN A 1 817 ? 28.997 -12.782 -53.094 1.00 89.06 817 GLN A CA 1
ATOM 6373 C C . GLN A 1 817 ? 28.751 -14.285 -53.267 1.00 89.06 817 GLN A C 1
ATOM 6375 O O . GLN A 1 817 ? 29.280 -14.908 -54.191 1.00 89.06 817 GLN A O 1
ATOM 6380 N N . ILE A 1 818 ? 27.898 -14.856 -52.416 1.00 89.88 818 ILE A N 1
ATOM 6381 C CA . ILE A 1 818 ? 27.313 -16.180 -52.655 1.00 89.88 818 ILE A CA 1
ATOM 6382 C C . ILE A 1 818 ? 26.399 -16.067 -53.895 1.00 89.88 818 ILE A C 1
ATOM 6384 O O . ILE A 1 818 ? 25.560 -15.161 -53.942 1.00 89.88 818 ILE A O 1
ATOM 6388 N N . PRO A 1 819 ? 26.563 -16.913 -54.929 1.00 86.75 819 PRO A N 1
ATOM 6389 C CA . PRO A 1 819 ? 25.748 -16.844 -56.137 1.00 86.75 819 PRO A CA 1
ATOM 6390 C C . PRO A 1 819 ? 24.318 -17.335 -55.868 1.00 86.75 819 PRO A C 1
ATOM 6392 O O . PRO A 1 819 ? 24.098 -18.490 -55.513 1.00 86.75 819 PRO A O 1
ATOM 6395 N N . PHE A 1 820 ? 23.330 -16.467 -56.088 1.00 76.88 820 PHE A N 1
ATOM 6396 C CA . PHE A 1 820 ? 21.916 -16.832 -55.988 1.00 76.88 820 PHE A CA 1
ATOM 6397 C C . PHE A 1 820 ? 21.440 -17.554 -57.263 1.00 76.88 820 PHE A C 1
ATOM 6399 O O . PHE A 1 820 ? 21.582 -16.994 -58.357 1.00 76.88 820 PHE A O 1
ATOM 6406 N N . PRO A 1 821 ? 20.836 -18.757 -57.160 1.00 65.00 821 PRO A N 1
ATOM 6407 C CA . PRO A 1 821 ? 20.275 -19.464 -58.309 1.00 65.00 821 PRO A CA 1
ATOM 6408 C C . PRO A 1 821 ? 19.276 -18.599 -59.089 1.00 65.00 821 PRO A C 1
ATOM 6410 O O . PRO A 1 821 ? 18.446 -17.906 -58.506 1.00 65.00 821 PRO A O 1
ATOM 6413 N N . GLY A 1 822 ? 19.363 -18.628 -60.419 1.00 63.81 822 GLY A N 1
ATOM 6414 C CA . GLY A 1 822 ? 18.508 -17.837 -61.314 1.00 63.81 822 GLY A CA 1
ATOM 6415 C C . GLY A 1 822 ? 18.960 -16.389 -61.550 1.00 63.81 822 GLY A C 1
ATOM 6416 O O . GLY A 1 822 ? 18.579 -15.813 -62.569 1.00 63.81 822 GLY A O 1
ATOM 6417 N N . ILE A 1 823 ? 19.822 -15.804 -60.706 1.00 58.25 823 ILE A N 1
ATOM 6418 C CA . ILE A 1 823 ? 20.399 -14.472 -60.966 1.00 58.25 823 ILE A CA 1
ATOM 6419 C C . ILE A 1 823 ? 21.623 -14.617 -61.878 1.00 58.25 823 ILE A C 1
ATOM 6421 O O . ILE A 1 823 ? 22.775 -14.594 -61.438 1.00 58.25 823 ILE A O 1
ATOM 6425 N N . VAL A 1 824 ? 21.369 -14.754 -63.181 1.00 46.16 824 VAL A N 1
ATOM 6426 C CA . VAL A 1 824 ? 22.418 -14.758 -64.208 1.00 46.16 824 VAL A CA 1
ATOM 6427 C C . VAL A 1 824 ? 22.988 -13.344 -64.356 1.00 46.16 824 VAL A C 1
ATOM 6429 O O . VAL A 1 824 ? 22.552 -12.559 -65.198 1.00 46.16 824 VAL A O 1
ATOM 6432 N N . ARG A 1 825 ? 24.002 -13.007 -63.550 1.00 52.09 825 ARG A N 1
ATOM 6433 C CA . ARG A 1 825 ? 24.926 -11.931 -63.926 1.00 52.09 825 ARG A CA 1
ATOM 6434 C C . ARG A 1 825 ? 25.643 -12.372 -65.195 1.00 52.09 825 ARG A C 1
ATOM 6436 O O . ARG A 1 825 ? 26.260 -13.434 -65.209 1.00 52.09 825 ARG A O 1
ATOM 6443 N N . ALA A 1 826 ? 25.541 -11.567 -66.248 1.00 46.81 826 ALA A N 1
ATOM 6444 C CA . ALA A 1 826 ? 26.220 -11.848 -67.501 1.00 46.81 826 ALA A CA 1
ATOM 6445 C C . ALA A 1 826 ? 27.725 -11.995 -67.244 1.00 46.81 826 ALA A C 1
ATOM 6447 O O . ALA A 1 826 ? 28.374 -11.061 -66.768 1.00 46.81 826 ALA A O 1
ATOM 6448 N N . THR A 1 827 ? 28.278 -13.163 -67.573 1.00 44.38 827 THR A N 1
ATOM 6449 C CA . THR A 1 827 ? 29.723 -13.310 -67.744 1.00 44.38 827 THR A CA 1
ATOM 6450 C C . THR A 1 827 ? 30.184 -12.246 -68.739 1.00 44.38 827 THR A C 1
ATOM 6452 O O . THR A 1 827 ? 29.517 -12.097 -69.773 1.00 44.38 827 THR A O 1
ATOM 6455 N N . PRO A 1 828 ? 31.292 -11.523 -68.492 1.00 46.28 828 PRO A N 1
ATOM 6456 C CA . PRO A 1 828 ? 31.877 -10.708 -69.546 1.00 46.28 828 PRO A CA 1
ATOM 6457 C C . PRO A 1 828 ? 32.094 -11.613 -70.761 1.00 46.28 828 PRO A C 1
ATOM 6459 O O . PRO A 1 828 ? 32.580 -12.739 -70.616 1.00 46.28 828 PRO A O 1
ATOM 6462 N N . ARG A 1 829 ? 31.683 -11.160 -71.953 1.00 38.00 829 ARG A N 1
ATOM 6463 C CA . ARG A 1 829 ? 32.083 -11.860 -73.179 1.00 38.00 829 ARG A CA 1
ATOM 6464 C C . ARG A 1 829 ? 33.613 -11.941 -73.158 1.00 38.00 829 ARG A C 1
ATOM 6466 O O . ARG A 1 829 ? 34.225 -10.924 -72.830 1.00 38.00 829 ARG A O 1
ATOM 6473 N N . PRO A 1 830 ? 34.226 -13.089 -73.500 1.00 42.50 830 PRO A N 1
ATOM 6474 C CA . PRO A 1 830 ? 35.654 -13.088 -73.770 1.00 42.50 830 PRO A CA 1
ATOM 6475 C C . PRO A 1 830 ? 35.905 -12.031 -74.844 1.00 42.50 830 PRO A C 1
ATOM 6477 O O . PRO A 1 830 ? 35.219 -12.019 -75.872 1.00 42.50 830 PRO A O 1
ATOM 6480 N N . GLU A 1 831 ? 36.825 -11.107 -74.576 1.00 44.84 831 GLU A N 1
ATOM 6481 C CA . GLU A 1 831 ? 37.259 -10.159 -75.593 1.00 44.84 831 GLU A CA 1
ATOM 6482 C C . GLU A 1 831 ? 37.810 -10.975 -76.758 1.00 44.84 831 GLU A C 1
ATOM 6484 O O . GLU A 1 831 ? 38.647 -11.861 -76.577 1.00 44.84 831 GLU A O 1
ATOM 6489 N N . SER A 1 832 ? 37.276 -10.736 -77.954 1.00 43.19 832 SER A N 1
ATOM 6490 C CA . SER A 1 832 ? 37.763 -11.402 -79.150 1.00 43.19 832 SER A CA 1
ATOM 6491 C C . SER A 1 832 ? 39.207 -10.979 -79.370 1.00 43.19 832 SER A C 1
ATOM 6493 O O . SER A 1 832 ? 39.451 -9.816 -79.694 1.00 43.19 832 SER A O 1
ATOM 6495 N N . THR A 1 833 ? 40.145 -11.916 -79.231 1.00 43.00 833 THR A N 1
ATOM 6496 C CA . THR A 1 833 ? 41.507 -11.771 -79.746 1.00 43.00 833 THR A CA 1
ATOM 6497 C C . THR A 1 833 ? 41.427 -11.506 -81.243 1.00 43.00 833 THR A C 1
ATOM 6499 O O . THR A 1 833 ? 41.273 -12.434 -82.036 1.00 43.00 833 THR A O 1
ATOM 6502 N N . GLN A 1 834 ? 41.479 -10.230 -81.624 1.00 41.75 834 GLN A N 1
ATOM 6503 C CA . GLN A 1 834 ? 41.737 -9.838 -82.998 1.00 41.75 834 GLN A CA 1
ATOM 6504 C C . GLN A 1 834 ? 43.233 -10.010 -83.242 1.00 41.75 834 GLN A C 1
ATOM 6506 O O . GLN A 1 834 ? 44.051 -9.339 -82.618 1.00 41.75 834 GLN A O 1
ATOM 6511 N N . GLU A 1 835 ? 43.577 -10.933 -84.133 1.00 41.75 835 GLU A N 1
ATOM 6512 C CA . GLU A 1 835 ? 44.907 -10.991 -84.725 1.00 41.75 835 GLU A CA 1
ATOM 6513 C C . GLU A 1 835 ? 45.039 -9.838 -85.732 1.00 41.75 835 GLU A C 1
ATOM 6515 O O . GLU A 1 835 ? 44.379 -9.846 -86.775 1.00 41.75 835 GLU A O 1
ATOM 6520 N N . SER A 1 836 ? 45.871 -8.844 -85.406 1.00 37.81 836 SER A N 1
ATOM 6521 C CA . SER A 1 836 ? 46.391 -7.825 -86.334 1.00 37.81 836 SER A CA 1
ATOM 6522 C C . SER A 1 836 ? 47.652 -7.173 -85.770 1.00 37.81 836 SER A C 1
ATOM 6524 O O . SER A 1 836 ? 47.506 -6.493 -84.728 1.00 37.81 836 SER A O 1
#

Secondary structure (DSSP, 8-state):
-----------TTS----TT-TT----HHHHHHTTTTSPPPHHHHHHHHHHHHHHS-TTGGGTEEE--HHHHHHHHHHTTT-SS----HHHHHHHHHHHSS---EEEEEEEETTTEEEEEEEETTTTEEEEE-TT-PPP-HHHHHHHHHHIIIII---S-EEES--------SSS-HHHHHHHHHHHHHH-PPPP-GGGHHHHHHHHHHHHHHHHHHHHHHHHHHSPPP-----PPP----------------------------PPP-HHHHHHTT--------------PPPPPPP----------------------------------------------PPPPPPPPPPP--PPPHHHHHHHHHHHHTS---HHHHHHHHHHHHHHTT-----HHHHHHHHHHHHTTT--SS-EE-TT-TTEEE-TTT-PEEEPSSTT-THHHHHHHHTT--PPP------TT-SS----PPPPPPPPPPPEEEEP--B-TTT-THHHHHHHH---SEE-PPPHHHHHHHHHHHHH----TT-TTS-HHHHHHHHHHHHHT-SEEEEEETTEEEEEETT--SEEEESSSHHHH-TT---HHHHGGGG---PPPPGGGS-HHHHHHHHHHTT-HHHH---S---HHHHHHHHHHTTTTTT-HHHHHHHHHHHHHHHHHHTT--STT----HHHHHHHHHHHHH-HHHHHHHHHHS-PPPHHHHHHHHHHSPPPPSSS-HHHHHHHHHHHHHTTPPTT---EEEEEEEE--S--EEEE-SSS--EEEE--SSS--EEE-SHHHHHHHHTS-----SEEEEEEEEPPPTT--PPPPPPP-----

Sequence (836 aa):
MVCPGAPHFLSWQQPIGFAKHPPYKLTYEHLADDLGENLLSDSVVDALLEEVKSRLPAAASKEIVVADTFFSACITDGAAGNKESFGYPVVQKYTAQLTNGSSCTLLFPYYSPPFHWAAGRLELQAPRIQCGDSIGWPHPKRLIGEMETWLTRDVGLIGITVSDDLPCAKQDDAVNCGIISANTIAHHALGDPLWDKANARTNRYQAFCTIAQIILQLQEINELSAPPPFAVIGAKSSVESPSEDVEMQDTTQYSSNPDILGIASNPLTDDDVSSLIAEHDTSNAPAVPLSMKRPQEEEDHESDDGAPAKKRPKKSAAAAHAASAAKTSKANGSKKPSNRDATRKEPEGTPMPKPKTTLPHWVQLDLVDTLRTGGQSKTARHDRVVSILIKYGLYVGNAKRLQTLQEECRKEGGDPDPGLDIRNPKQVVCSRCKRPIQLQAAYQAGRFRDHWKKQTCKKAPITNNTITSFFGASVKSKAPKPPPAPLVKHCPGLTGTLNSRIDYDIENCPVTGAGSRDINSYVRELYEEMRGIKSIRDPRLKTSERAKAYHQQALDRHWRIETSPHRSSVVSTQCLIKFTVQSKAQLEDLTLVCSACLSMSRLRTSGAPHIYANPIQARIMATYHGLEEFLNEKSELGFLVRFVHGVIAGHFKDHKIFLGLVETMVLAKDRQLRGVGMQNFPYPPDFREWGAWIRMSSPRTYRNMAQQFRMESECSIKHRQSQRPRFPIGITAESFTALQQYCKDYDYPIGYPLCVSVDDTKAFPAMQPLYDGPEKTWFLVGLPGETQLSVTSTTELEKLMDQKHTPATKLRLFVVQIPFPGIVRATPRPESTQES

InterPro domains:
  IPR003653 Ulp1 protease family, C-terminal catalytic domain [PS50600] (24-188)
  IPR038765 Papain-like cysteine peptidase superfamily [SSF54001] (22-195)

Organism: NCBI:txid153505